Protein AF-0000000081157092 (afdb_homodimer)

Organism: Pinctada imbricata (NCBI:txid66713)

Foldseek 3Di:
DVVVVVVVVVVVVVLCVLCVLVVLQLVLLVLLVVLLVVVLVVLDDPVVLCVLQVLLVVLLVLLQVLQLLLLLLLLLLLLQPQQLPPCNLLSVLLVVLQLVLLQVLLVVLLVLCVVLVLQQDDPPPDLADDDPPVDDPVQLQVQLVCLLADPDLVCLQFKGKHKAFDFDQDQDQDCDDDPDRDRDRDRHRDIDIDMDGFHSLNNSLNVSSVNNNVLSVVPPVSVVVSVVSNVSNVVSVVSVVVSSSCNSVSLSSLSSSCSSPDDDVVSVVSSLVSLVVSLVVSLCCCQPPVLQVLLCVQVVDGVVVVVVLLVVLLVVCLSNLFNVVSLVVLLCSCCVVVVFDNVLSVPQSVSLSQARQNSLSNSLSNLLSSLCSNSPHDDDPSNSVVSSSSSSSSSRSQGRHQPSSLSVSLNVCSNVVHHSSSSSCVSNCRSVSSSSSSSSSNSSSSSSSVNSRSVCVVVDDPPPPPPPPPVVCVCVVVVPPPPPPPPPPPPPPDPPDDCPDDPPDD/DVVVVVVVVVVVVVLCVLCVLVVLQLVLLVLLVVLLVVVLVVLDDPVVLCVLQVLLVVLLVLLLVLQQLLLLLLLLLLLLVLQLPPCNLLSVLLVVLQLVLLQVLLVVLLVLCVVLVLQQDDPPPDLADDPPPPDDPVQLLVQLVDLLADPDQVCLQFKGKHKDFDFDQDQDQDPDDDPDRPRPRDRDRDIDIDMDGFHSLNNSLNVSSVNNNVLSVVPPVSVVVSVVSNVSNVVSVVSVVVSSSCSSVSLSSLSSSCSSPDDDVPSVVSSLVSLVVSLVVSLCCCQPPVLQVLLCVQVVDGPVVVVVLLVVLLVVCLSNLFLQVSLVVLLCSCCVVVVFDCVLSVPQSVSLSQARQNSLSNSLSNLLSSLCSNSNHDDDPSNSVVSSSSSSSSSRSQGRHQPSSLSVSLNVCSNVVHHSSSSSCVSNCRSVSSSSSSSSSNSSSSVSSVNSRSVCVVVDDDPPPPPPPPVVVVVVVPPPPPPVPPPPPPPPPDPPDPPPPPVPDD

Structure (mmCIF, N/CA/C/O backbone):
data_AF-0000000081157092-model_v1
#
loop_
_entity.id
_entity.type
_entity.pdbx_description
1 polymer 'Amino acid transporter'
#
loop_
_atom_site.group_PDB
_atom_site.id
_atom_site.type_symbol
_atom_site.label_atom_id
_atom_site.label_alt_id
_atom_site.label_comp_id
_atom_site.label_asym_id
_atom_site.label_entity_id
_atom_site.label_seq_id
_atom_site.pdbx_PDB_ins_code
_atom_site.Cartn_x
_atom_site.Cartn_y
_atom_site.Cartn_z
_atom_site.occupancy
_atom_site.B_iso_or_equiv
_atom_site.auth_seq_id
_atom_site.auth_comp_id
_atom_site.auth_asym_id
_atom_site.auth_atom_id
_atom_site.pdbx_PDB_model_num
ATOM 1 N N . MET A 1 1 ? -17.922 9.383 48 1 44 1 MET A N 1
ATOM 2 C CA . MET A 1 1 ? -16.484 9.344 47.75 1 44 1 MET A CA 1
ATOM 3 C C . MET A 1 1 ? -16.141 8.203 46.781 1 44 1 MET A C 1
ATOM 5 O O . MET A 1 1 ? -15.312 8.375 45.906 1 44 1 MET A O 1
ATOM 9 N N . GLU A 1 2 ? -16.766 7.137 46.906 1 50.91 2 GLU A N 1
ATOM 10 C CA . GLU A 1 2 ? -16.484 5.961 46.094 1 50.91 2 GLU A CA 1
ATOM 11 C C . GLU A 1 2 ? -17.016 6.129 44.656 1 50.91 2 GLU A C 1
ATOM 13 O O . GLU A 1 2 ? -16.359 5.738 43.719 1 50.91 2 GLU A O 1
ATOM 18 N N . ARG A 1 3 ? -18.234 6.555 44.5 1 52.19 3 ARG A N 1
ATOM 19 C CA . ARG A 1 3 ? -18.812 6.723 43.188 1 52.19 3 ARG A CA 1
ATOM 20 C C . ARG A 1 3 ? -18.062 7.785 42.375 1 52.19 3 ARG A C 1
ATOM 22 O O . ARG A 1 3 ? -17.891 7.652 41.156 1 52.19 3 ARG A O 1
ATOM 29 N N . GLU A 1 4 ? -17.75 8.82 43.062 1 48.47 4 GLU A N 1
ATOM 30 C CA . GLU A 1 4 ? -16.938 9.852 42.406 1 48.47 4 GLU A CA 1
ATOM 31 C C . GLU A 1 4 ? -15.578 9.312 42 1 48.47 4 GLU A C 1
ATOM 33 O O . GLU A 1 4 ? -15.055 9.68 40.938 1 48.47 4 GLU A O 1
ATOM 38 N N . GLU A 1 5 ? -15.055 8.445 42.781 1 50.28 5 GLU A N 1
ATOM 39 C CA . GLU A 1 5 ? -13.773 7.832 42.469 1 50.28 5 GLU A CA 1
ATOM 40 C C . GLU A 1 5 ? -13.898 6.879 41.281 1 50.28 5 GLU A C 1
ATOM 42 O O . GLU A 1 5 ? -13 6.805 40.438 1 50.28 5 GLU A O 1
ATOM 47 N N . GLU A 1 6 ? -14.914 6.125 41.25 1 52.03 6 GLU A N 1
ATOM 48 C CA . GLU A 1 6 ? -15.148 5.223 40.156 1 52.03 6 GLU A CA 1
ATOM 49 C C . GLU A 1 6 ? -15.328 5.992 38.844 1 52.03 6 GLU A C 1
ATOM 51 O O . GLU A 1 6 ? -14.836 5.57 37.781 1 52.03 6 GLU A O 1
ATOM 56 N N . ILE A 1 7 ? -16.016 7.039 38.969 1 50.41 7 ILE A N 1
ATOM 57 C CA . ILE A 1 7 ? -16.203 7.887 37.812 1 50.41 7 ILE A CA 1
ATOM 58 C C . ILE A 1 7 ? -14.875 8.516 37.406 1 50.41 7 ILE A C 1
ATOM 60 O O . ILE A 1 7 ? -14.555 8.586 36.219 1 50.41 7 ILE A O 1
ATOM 64 N N . LYS A 1 8 ? -14.188 8.945 38.375 1 51.34 8 LYS A N 1
ATOM 65 C CA . LYS A 1 8 ? -12.883 9.539 38.094 1 51.34 8 LYS A CA 1
ATOM 66 C C . LYS A 1 8 ? -11.922 8.5 37.531 1 51.34 8 LYS A C 1
ATOM 68 O O . LYS A 1 8 ? -11.164 8.797 36.594 1 51.34 8 LYS A O 1
ATOM 73 N N . THR A 1 9 ? -11.875 7.332 38.156 1 51.56 9 THR A N 1
ATOM 74 C CA . THR A 1 9 ? -11.023 6.266 37.656 1 51.56 9 THR A CA 1
ATOM 75 C C . THR A 1 9 ? -11.453 5.84 36.25 1 51.56 9 THR A C 1
ATOM 77 O O . THR A 1 9 ? -10.609 5.527 35.406 1 51.56 9 THR A O 1
ATOM 80 N N . GLY A 1 10 ? -12.648 5.797 36.031 1 51 10 GLY A N 1
ATOM 81 C CA . GLY A 1 10 ? -13.18 5.512 34.688 1 51 10 GLY A CA 1
ATOM 82 C C . GLY A 1 10 ? -12.805 6.559 33.656 1 51 10 GLY A C 1
ATOM 83 O O . GLY A 1 10 ? -12.461 6.223 32.531 1 51 10 GLY A O 1
ATOM 84 N N . LYS A 1 11 ? -12.898 7.816 34.125 1 57.03 11 LYS A N 1
ATOM 85 C CA . LYS A 1 11 ? -12.508 8.906 33.25 1 57.03 11 LYS A CA 1
ATOM 86 C C . LYS A 1 11 ? -11.008 8.898 32.969 1 57.03 11 LYS A C 1
ATOM 88 O O . LYS A 1 11 ? -10.562 9.148 31.859 1 57.03 11 LYS A O 1
ATOM 93 N N . CYS A 1 12 ? -10.273 8.695 34.062 1 53.72 12 CYS A N 1
ATOM 94 C CA . CYS A 1 12 ? -8.828 8.602 33.906 1 53.72 12 CYS A CA 1
ATOM 95 C C . CYS A 1 12 ? -8.445 7.426 33 1 53.72 12 CYS A C 1
ATOM 97 O O . CYS A 1 12 ? -7.551 7.543 32.188 1 53.72 12 CYS A O 1
ATOM 99 N N . LEU A 1 13 ? -9.07 6.285 33.219 1 55.44 13 LEU A N 1
ATOM 100 C CA . LEU A 1 13 ? -8.812 5.121 32.375 1 55.44 13 LEU A CA 1
ATOM 101 C C . LEU A 1 13 ? -9.188 5.406 30.938 1 55.44 13 LEU A C 1
ATOM 103 O O . LEU A 1 13 ? -8.492 4.977 30.016 1 55.44 13 LEU A O 1
ATOM 107 N N . LYS A 1 14 ? -10.258 6.09 30.812 1 60.16 14 LYS A N 1
ATOM 108 C CA . LYS A 1 14 ? -10.656 6.457 29.469 1 60.16 14 LYS A CA 1
ATOM 109 C C . LYS A 1 14 ? -9.656 7.426 28.828 1 60.16 14 LYS A C 1
ATOM 111 O O . LYS A 1 14 ? -9.336 7.309 27.656 1 60.16 14 LYS A O 1
ATOM 116 N N . LEU A 1 15 ? -9.211 8.352 29.734 1 61.88 15 LEU A N 1
ATOM 117 C CA . LEU A 1 15 ? -8.203 9.281 29.266 1 61.88 15 LEU A CA 1
ATOM 118 C C . LEU A 1 15 ? -6.914 8.547 28.891 1 61.88 15 LEU A C 1
ATOM 120 O O . LEU A 1 15 ? -6.266 8.891 27.906 1 61.88 15 LEU A O 1
ATOM 124 N N . ILE A 1 16 ? -6.543 7.641 29.719 1 60.44 16 ILE A N 1
ATOM 125 C CA . ILE A 1 16 ? -5.34 6.859 29.438 1 60.44 16 ILE A CA 1
ATOM 126 C C . ILE A 1 16 ? -5.535 6.047 28.156 1 60.44 16 ILE A C 1
ATOM 128 O O . ILE A 1 16 ? -4.633 5.965 27.328 1 60.44 16 ILE A O 1
ATOM 132 N N . LYS A 1 17 ? -6.605 5.469 28.062 1 62 17 LYS A N 1
ATOM 133 C CA . LYS A 1 17 ? -6.879 4.664 26.875 1 62 17 LYS A CA 1
ATOM 134 C C . LYS A 1 17 ? -6.867 5.52 25.609 1 62 17 LYS A C 1
ATOM 136 O O . LYS A 1 17 ? -6.359 5.098 24.578 1 62 17 LYS A O 1
ATOM 141 N N . ASP A 1 18 ? -7.293 6.785 25.891 1 66.38 18 ASP A N 1
ATOM 142 C CA . ASP A 1 18 ? -7.348 7.691 24.75 1 66.38 18 ASP A CA 1
ATOM 143 C C . ASP A 1 18 ? -5.965 8.25 24.422 1 66.38 18 ASP A C 1
ATOM 145 O O . ASP A 1 18 ? -5.715 8.68 23.297 1 66.38 18 ASP A O 1
ATOM 149 N N . ASN A 1 19 ? -5.094 8.133 25.516 1 76 19 ASN A N 1
ATOM 150 C CA . ASN A 1 19 ? -3.754 8.672 25.328 1 76 19 ASN A CA 1
ATOM 151 C C . ASN A 1 19 ? -2.699 7.57 25.344 1 76 19 ASN A C 1
ATOM 153 O O . ASN A 1 19 ? -1.521 7.84 25.578 1 76 19 ASN A O 1
ATOM 157 N N . LEU A 1 20 ? -3.141 6.414 25.266 1 80.94 20 LEU A N 1
ATOM 158 C CA . LEU A 1 20 ? -2.225 5.281 25.344 1 80.94 20 LEU A CA 1
ATOM 159 C C . LEU A 1 20 ? -1.139 5.391 24.281 1 80.94 20 LEU A C 1
ATOM 161 O O . LEU A 1 20 ? 0.036 5.137 24.547 1 80.94 20 LEU A O 1
ATOM 165 N N . LEU A 1 21 ? -1.562 5.828 23.188 1 82.06 21 LEU A N 1
ATOM 166 C CA . LEU A 1 21 ? -0.603 5.93 22.094 1 82.06 21 LEU A CA 1
ATOM 167 C C . LEU A 1 21 ? 0.445 6.996 22.391 1 82.06 21 LEU A C 1
ATOM 169 O O . LEU A 1 21 ? 1.63 6.809 22.109 1 82.06 21 LEU A O 1
ATOM 173 N N . VAL A 1 22 ? 0.04 8.078 22.906 1 81.69 22 VAL A N 1
ATOM 174 C CA . VAL A 1 22 ? 0.949 9.172 23.25 1 81.69 22 VAL A CA 1
ATOM 175 C C . VAL A 1 22 ? 1.926 8.711 24.328 1 81.69 22 VAL A C 1
ATOM 177 O O . VAL A 1 22 ? 3.131 8.953 24.219 1 81.69 22 VAL A O 1
ATOM 180 N N . LEU A 1 23 ? 1.376 8.039 25.297 1 85.88 23 LEU A N 1
ATOM 181 C CA . LEU A 1 23 ? 2.217 7.543 26.391 1 85.88 23 LEU A CA 1
ATOM 182 C C . LEU A 1 23 ? 3.223 6.516 25.875 1 85.88 23 LEU A C 1
ATOM 184 O O . LEU A 1 23 ? 4.398 6.555 26.234 1 85.88 23 LEU A O 1
ATOM 188 N N . LEU A 1 24 ? 2.73 5.648 25.078 1 88.31 24 LEU A N 1
ATOM 189 C CA . LEU A 1 24 ? 3.611 4.637 24.5 1 88.31 24 LEU A CA 1
ATOM 190 C C . LEU A 1 24 ? 4.707 5.281 23.656 1 88.31 24 LEU A C 1
ATOM 192 O O . LEU A 1 24 ? 5.852 4.82 23.672 1 88.31 24 LEU A O 1
ATOM 196 N N . THR A 1 25 ? 4.344 6.285 22.984 1 86.25 25 THR A N 1
ATOM 197 C CA . THR A 1 25 ? 5.328 6.973 22.156 1 86.25 25 THR A CA 1
ATOM 198 C C . THR A 1 25 ? 6.352 7.703 23.031 1 86.25 25 THR A C 1
ATOM 200 O O . THR A 1 25 ? 7.543 7.715 22.719 1 86.25 25 THR A O 1
ATOM 203 N N . MET A 1 26 ? 5.914 8.297 24.078 1 88.06 26 MET A N 1
ATOM 204 C CA . MET A 1 26 ? 6.832 8.977 25 1 88.06 26 MET A CA 1
ATOM 205 C C . MET A 1 26 ? 7.816 7.984 25.609 1 88.06 26 MET A C 1
ATOM 207 O O . MET A 1 26 ? 9.016 8.258 25.688 1 88.06 26 MET A O 1
ATOM 211 N N . VAL A 1 27 ? 7.238 6.902 25.969 1 91 27 VAL A N 1
ATOM 212 C CA . VAL A 1 27 ? 8.094 5.844 26.5 1 91 27 VAL A CA 1
ATOM 213 C C . VAL A 1 27 ? 9.047 5.359 25.406 1 91 27 VAL A C 1
ATOM 215 O O . VAL A 1 27 ? 10.211 5.066 25.672 1 91 27 VAL A O 1
ATOM 218 N N . GLY A 1 28 ? 8.5 5.254 24.266 1 91.56 28 GLY A N 1
ATOM 219 C CA . GLY A 1 28 ? 9.328 4.871 23.141 1 91.56 28 GLY A CA 1
ATOM 220 C C . GLY A 1 28 ? 10.492 5.816 22.906 1 91.56 28 GLY A C 1
ATOM 221 O O . GLY A 1 28 ? 11.617 5.375 22.641 1 91.56 28 GLY A O 1
ATOM 222 N N . VAL A 1 29 ? 10.289 7.086 23.094 1 90.12 29 VAL A N 1
ATOM 223 C CA . VAL A 1 29 ? 11.344 8.086 22.953 1 90.12 29 VAL A CA 1
ATOM 224 C C . VAL A 1 29 ? 12.414 7.871 24.016 1 90.12 29 VAL A C 1
ATOM 226 O O . VAL A 1 29 ? 13.609 7.848 23.719 1 90.12 29 VAL A O 1
ATOM 229 N N . GLY A 1 30 ? 11.953 7.727 25.203 1 93.06 30 GLY A N 1
ATOM 230 C CA . GLY A 1 30 ? 12.891 7.461 26.281 1 93.06 30 GLY A CA 1
ATOM 231 C C . GLY A 1 30 ? 13.727 6.211 26.047 1 93.06 30 GLY A C 1
ATOM 232 O O . GLY A 1 30 ? 14.945 6.23 26.219 1 93.06 30 GLY A O 1
ATOM 233 N N . LEU A 1 31 ? 13.078 5.148 25.609 1 94.56 31 LEU A N 1
ATOM 234 C CA . LEU A 1 31 ? 13.766 3.891 25.328 1 94.56 31 LEU A CA 1
ATOM 235 C C . LEU A 1 31 ? 14.727 4.047 24.156 1 94.56 31 LEU A C 1
ATOM 237 O O . LEU A 1 31 ? 15.789 3.424 24.141 1 94.56 31 LEU A O 1
ATOM 241 N N . GLY A 1 32 ? 14.266 4.754 23.203 1 93.56 32 GLY A N 1
ATOM 242 C CA . GLY A 1 32 ? 15.148 5.035 22.078 1 93.56 32 GLY A CA 1
ATOM 243 C C . GLY A 1 32 ? 16.438 5.73 22.484 1 93.56 32 GLY A C 1
ATOM 244 O O . GLY A 1 32 ? 17.516 5.359 22.047 1 93.56 32 GLY A O 1
ATOM 245 N N . PHE A 1 33 ? 16.344 6.688 23.375 1 92.19 33 PHE A N 1
ATOM 246 C CA . PHE A 1 33 ? 17.516 7.379 23.906 1 92.19 33 PHE A CA 1
ATOM 247 C C . PHE A 1 33 ? 18.391 6.422 24.688 1 92.19 33 PHE A C 1
ATOM 249 O O . PHE A 1 33 ? 19.609 6.395 24.5 1 92.19 33 PHE A O 1
ATOM 256 N N . ALA A 1 34 ? 17.766 5.641 25.484 1 94.25 34 ALA A N 1
ATOM 257 C CA . ALA A 1 34 ? 18.516 4.699 26.312 1 94.25 34 ALA A CA 1
ATOM 258 C C . ALA A 1 34 ? 19.266 3.684 25.453 1 94.25 34 ALA A C 1
ATOM 260 O O . ALA A 1 34 ? 20.453 3.436 25.672 1 94.25 34 ALA A O 1
ATOM 261 N N . LEU A 1 35 ? 18.594 3.176 24.531 1 92.94 35 LEU A N 1
ATOM 262 C CA . LEU A 1 35 ? 19.203 2.193 23.625 1 92.94 35 LEU A CA 1
ATOM 263 C C . LEU A 1 35 ? 20.297 2.834 22.781 1 92.94 35 LEU A C 1
ATOM 265 O O . LEU A 1 35 ? 21.328 2.227 22.547 1 92.94 35 LEU A O 1
ATOM 269 N N . GLY A 1 36 ? 20 3.975 22.266 1 92.12 36 GLY A N 1
ATOM 270 C CA . GLY A 1 36 ? 20.984 4.684 21.453 1 92.12 36 GLY A CA 1
ATOM 271 C C . GLY A 1 36 ? 22.266 4.98 22.203 1 92.12 36 GLY A C 1
ATOM 272 O O . GLY A 1 36 ? 23.359 4.719 21.703 1 92.12 36 GLY A O 1
ATOM 273 N N . PHE A 1 37 ? 22.172 5.426 23.406 1 91.62 37 PHE A N 1
ATOM 274 C CA . PHE A 1 37 ? 23.328 5.73 24.234 1 91.62 37 PHE A CA 1
ATOM 275 C C . PHE A 1 37 ? 24.078 4.453 24.609 1 91.62 37 PHE A C 1
ATOM 277 O O . PHE A 1 37 ? 25.312 4.441 24.672 1 91.62 37 PHE A O 1
ATOM 284 N N . GLY A 1 38 ? 23.281 3.416 24.844 1 91.12 38 GLY A N 1
ATOM 285 C CA . GLY A 1 38 ? 23.891 2.133 25.172 1 91.12 38 GLY A CA 1
ATOM 286 C C . GLY A 1 38 ? 24.719 1.564 24.031 1 91.12 38 GLY A C 1
ATOM 287 O O . GLY A 1 38 ? 25.844 1.116 24.234 1 91.12 38 GLY A O 1
ATOM 288 N N . VAL A 1 39 ? 24.203 1.635 22.938 1 90.69 39 VAL A N 1
ATOM 289 C CA . VAL A 1 39 ? 24.875 1.074 21.766 1 90.69 39 VAL A CA 1
ATOM 290 C C . VAL A 1 39 ? 26.047 1.964 21.359 1 90.69 39 VAL A C 1
ATOM 292 O O . VAL A 1 39 ? 27.094 1.469 20.922 1 90.69 39 VAL A O 1
ATOM 295 N N . ARG A 1 40 ? 25.828 3.238 21.453 1 88.19 40 ARG A N 1
ATOM 296 C CA . ARG A 1 40 ? 26.891 4.188 21.141 1 88.19 40 ARG A CA 1
ATOM 297 C C . ARG A 1 40 ? 28.141 3.914 21.953 1 88.19 40 ARG A C 1
ATOM 299 O O . ARG A 1 40 ? 29.25 4.008 21.453 1 88.19 40 ARG A O 1
ATOM 306 N N . SER A 1 41 ? 27.953 3.514 23.141 1 88.69 41 SER A N 1
ATOM 307 C CA . SER A 1 41 ? 29.078 3.258 24.047 1 88.69 41 SER A CA 1
ATOM 308 C C . SER A 1 41 ? 29.844 2.012 23.625 1 88.69 41 SER A C 1
ATOM 310 O O . SER A 1 41 ? 31.016 1.859 23.969 1 88.69 41 SER A O 1
ATOM 312 N N . LEU A 1 42 ? 29.266 1.178 22.781 1 88.5 42 LEU A N 1
ATOM 313 C CA . LEU A 1 42 ? 29.875 -0.089 22.391 1 88.5 42 LEU A CA 1
ATOM 314 C C . LEU A 1 42 ? 30.547 0.024 21.031 1 88.5 42 LEU A C 1
ATOM 316 O O . LEU A 1 42 ? 31.094 -0.956 20.516 1 88.5 42 LEU A O 1
ATOM 320 N N . ASP A 1 43 ? 30.641 1.149 20.438 1 83.69 43 ASP A N 1
ATOM 321 C CA . ASP A 1 43 ? 31.219 1.383 19.125 1 83.69 43 ASP A CA 1
ATOM 322 C C . ASP A 1 43 ? 30.703 0.366 18.109 1 83.69 43 ASP A C 1
ATOM 324 O O . ASP A 1 43 ? 31.469 -0.45 17.594 1 83.69 43 ASP A O 1
ATOM 328 N N . PRO A 1 44 ? 29.484 0.459 17.812 1 81.94 44 PRO A N 1
ATOM 329 C CA . PRO A 1 44 ? 28.844 -0.561 16.984 1 81.94 44 PRO A CA 1
ATOM 330 C C . PRO A 1 44 ? 29.312 -0.517 15.531 1 81.94 44 PRO A C 1
ATOM 332 O O . PRO A 1 44 ? 29.781 0.526 15.062 1 81.94 44 PRO A O 1
ATOM 335 N N . SER A 1 45 ? 29.266 -1.687 14.93 1 85.5 45 SER A N 1
ATOM 336 C CA . SER A 1 45 ? 29.562 -1.787 13.5 1 85.5 45 SER A CA 1
ATOM 337 C C . SER A 1 45 ? 28.469 -1.135 12.664 1 85.5 45 SER A C 1
ATOM 339 O O . SER A 1 45 ? 27.359 -0.884 13.156 1 85.5 45 SER A O 1
ATOM 341 N N . LYS A 1 46 ? 28.828 -0.81 11.469 1 81.62 46 LYS A N 1
ATOM 342 C CA . LYS A 1 46 ? 27.875 -0.194 10.547 1 81.62 46 LYS A CA 1
ATOM 343 C C . LYS A 1 46 ? 26.672 -1.1 10.312 1 81.62 46 LYS A C 1
ATOM 345 O O . LYS A 1 46 ? 25.547 -0.62 10.172 1 81.62 46 LYS A O 1
ATOM 350 N N . ASP A 1 47 ? 26.922 -2.373 10.359 1 83.44 47 ASP A N 1
ATOM 351 C CA . ASP A 1 47 ? 25.828 -3.318 10.156 1 83.44 47 ASP A CA 1
ATOM 352 C C . ASP A 1 47 ? 24.891 -3.34 11.352 1 83.44 47 ASP A C 1
ATOM 354 O O . ASP A 1 47 ? 23.672 -3.449 11.188 1 83.44 47 ASP A O 1
ATOM 358 N N . ALA A 1 48 ? 25.469 -3.227 12.492 1 85.5 48 ALA A N 1
ATOM 359 C CA . ALA A 1 48 ? 24.656 -3.205 13.703 1 85.5 48 ALA A CA 1
ATOM 360 C C . ALA A 1 48 ? 23.75 -1.971 13.734 1 85.5 48 ALA A C 1
ATOM 362 O O . ALA A 1 48 ? 22.594 -2.053 14.148 1 85.5 48 ALA A O 1
ATOM 363 N N . ILE A 1 49 ? 24.297 -0.928 13.289 1 86.44 49 ILE A N 1
ATOM 364 C CA . ILE A 1 49 ? 23.547 0.313 13.25 1 86.44 49 ILE A CA 1
ATOM 365 C C . ILE A 1 49 ? 22.406 0.192 12.234 1 86.44 49 ILE A C 1
ATOM 367 O O . ILE A 1 49 ? 21.297 0.681 12.469 1 86.44 49 ILE A O 1
ATOM 371 N N . MET A 1 50 ? 22.688 -0.501 11.195 1 84.06 50 MET A N 1
ATOM 372 C CA . MET A 1 50 ? 21.672 -0.705 10.18 1 84.06 50 MET A CA 1
ATOM 373 C C . MET A 1 50 ? 20.5 -1.513 10.734 1 84.06 50 MET A C 1
ATOM 375 O O . MET A 1 50 ? 19.344 -1.161 10.516 1 84.06 50 MET A O 1
ATOM 379 N N . TRP A 1 51 ? 20.828 -2.502 11.469 1 86.62 51 TRP A N 1
ATOM 380 C CA . TRP A 1 51 ? 19.781 -3.354 12.023 1 86.62 51 TRP A CA 1
ATOM 381 C C . TRP A 1 51 ? 19.031 -2.641 13.141 1 86.62 51 TRP A C 1
ATOM 383 O O . TRP A 1 51 ? 17.828 -2.869 13.344 1 86.62 51 TRP A O 1
ATOM 393 N N . LEU A 1 52 ? 19.766 -1.82 13.805 1 88.88 52 LEU A N 1
ATOM 394 C CA . LEU A 1 52 ? 19.125 -1.007 14.828 1 88.88 52 LEU A CA 1
ATOM 395 C C . LEU A 1 52 ? 18.094 -0.067 14.211 1 88.88 52 LEU A C 1
ATOM 397 O O . LEU A 1 52 ? 17.047 0.205 14.82 1 88.88 52 LEU A O 1
ATOM 401 N N . GLY A 1 53 ? 18.328 0.335 12.984 1 90.62 53 GLY A N 1
ATOM 402 C CA . GLY A 1 53 ? 17.5 1.321 12.32 1 90.62 53 GLY A CA 1
ATOM 403 C C . GLY A 1 53 ? 16.469 0.703 11.398 1 90.62 53 GLY A C 1
ATOM 404 O O . GLY A 1 53 ? 15.625 1.41 10.828 1 90.62 53 GLY A O 1
ATOM 405 N N . ILE A 1 54 ? 16.422 -0.607 11.32 1 90.25 54 ILE A N 1
ATOM 406 C CA . ILE A 1 54 ? 15.602 -1.256 10.297 1 90.25 54 ILE A CA 1
ATOM 407 C C . ILE A 1 54 ? 14.125 -1.067 10.625 1 90.25 54 ILE A C 1
ATOM 409 O O . ILE A 1 54 ? 13.312 -0.803 9.734 1 90.25 54 ILE A O 1
ATOM 413 N N . CYS A 1 55 ? 13.766 -1.173 11.859 1 92 55 CYS A N 1
ATOM 414 C CA . CYS A 1 55 ? 12.375 -0.994 12.242 1 92 55 CYS A CA 1
ATOM 415 C C . CYS A 1 55 ? 11.906 0.429 11.953 1 92 55 CYS A C 1
ATOM 417 O O . CYS A 1 55 ? 10.766 0.643 11.539 1 92 55 CYS A O 1
ATOM 419 N N . GLY A 1 56 ? 12.805 1.363 12.242 1 90.69 56 GLY A N 1
ATOM 420 C CA . GLY A 1 56 ? 12.492 2.748 11.922 1 90.69 56 GLY A CA 1
ATOM 421 C C . GLY A 1 56 ? 12.336 3.004 10.438 1 90.69 56 GLY A C 1
ATOM 422 O O . GLY A 1 56 ? 11.438 3.729 10.016 1 90.69 56 GLY A O 1
ATOM 423 N N . GLU A 1 57 ? 13.211 2.379 9.711 1 89.19 57 GLU A N 1
ATOM 424 C CA . GLU A 1 57 ? 13.133 2.494 8.258 1 89.19 57 GLU A CA 1
ATOM 425 C C . GLU A 1 57 ? 11.82 1.937 7.727 1 89.19 57 GLU A C 1
ATOM 427 O O . GLU A 1 57 ? 11.18 2.545 6.859 1 89.19 57 GLU A O 1
ATOM 432 N N . LEU A 1 58 ? 11.5 0.826 8.234 1 91 58 LEU A N 1
ATOM 433 C CA . LEU A 1 58 ? 10.25 0.208 7.809 1 91 58 LEU A CA 1
ATOM 434 C C . LEU A 1 58 ? 9.055 1.068 8.203 1 91 58 LEU A C 1
ATOM 436 O O . LEU A 1 58 ? 8.094 1.197 7.438 1 91 58 LEU A O 1
ATOM 440 N N . TYR A 1 59 ? 9.133 1.565 9.352 1 90.31 59 TYR A N 1
ATOM 441 C CA . TYR A 1 59 ? 8.086 2.461 9.836 1 90.31 59 TYR A CA 1
ATOM 442 C C . TYR A 1 59 ? 7.91 3.646 8.891 1 90.31 59 TYR A C 1
ATOM 444 O O . TYR A 1 59 ? 6.789 3.959 8.484 1 90.31 59 TYR A O 1
ATOM 452 N N . LEU A 1 60 ? 8.953 4.27 8.5 1 87.44 60 LEU A N 1
ATOM 453 C CA . LEU A 1 60 ? 8.898 5.418 7.598 1 87.44 60 LEU A CA 1
ATOM 454 C C . LEU A 1 60 ? 8.375 5.012 6.227 1 87.44 60 LEU A C 1
ATOM 456 O O . LEU A 1 60 ? 7.602 5.746 5.609 1 87.44 60 LEU A O 1
ATOM 460 N N . ARG A 1 61 ? 8.742 3.904 5.781 1 88.19 61 ARG A N 1
ATOM 461 C CA . ARG A 1 61 ? 8.281 3.4 4.492 1 88.19 61 ARG A CA 1
ATOM 462 C C . ARG A 1 61 ? 6.773 3.186 4.492 1 88.19 61 ARG A C 1
ATOM 464 O O . ARG A 1 61 ? 6.094 3.5 3.514 1 88.19 61 ARG A O 1
ATOM 471 N N . MET A 1 62 ? 6.363 2.633 5.555 1 90.44 62 MET A N 1
ATOM 472 C CA . MET A 1 62 ? 4.926 2.395 5.68 1 90.44 62 MET A CA 1
ATOM 473 C C . MET A 1 62 ? 4.152 3.707 5.621 1 90.44 62 MET A C 1
ATOM 475 O O . MET A 1 62 ? 3.105 3.787 4.977 1 90.44 62 MET A O 1
ATOM 479 N N . LEU A 1 63 ? 4.676 4.672 6.219 1 85.25 63 LEU A N 1
ATOM 480 C CA . LEU A 1 63 ? 4.008 5.969 6.207 1 85.25 63 LEU A CA 1
ATOM 481 C C . LEU A 1 63 ? 4.055 6.594 4.812 1 85.25 63 LEU A C 1
ATOM 483 O O . LEU A 1 63 ? 3.053 7.121 4.328 1 85.25 63 LEU A O 1
ATOM 487 N N . LYS A 1 64 ? 5.199 6.488 4.184 1 85.81 64 LYS A N 1
ATOM 488 C CA . LYS A 1 64 ? 5.398 7.078 2.863 1 85.81 64 LYS A CA 1
ATOM 489 C C . LYS A 1 64 ? 4.48 6.438 1.827 1 85.81 64 LYS A C 1
ATOM 491 O O . LYS A 1 64 ? 4.004 7.109 0.911 1 85.81 64 LYS A O 1
ATOM 496 N N . MET A 1 65 ? 4.273 5.18 2.047 1 89 65 MET A N 1
ATOM 497 C CA . MET A 1 65 ? 3.473 4.457 1.063 1 89 65 MET A CA 1
ATOM 498 C C . MET A 1 65 ? 2.047 4.996 1.021 1 89 65 MET A C 1
ATOM 500 O O . MET A 1 65 ? 1.355 4.859 0.01 1 89 65 MET A O 1
ATOM 504 N N . MET A 1 66 ? 1.635 5.645 2.064 1 86.75 66 MET A N 1
ATOM 505 C CA . MET A 1 66 ? 0.25 6.098 2.16 1 86.75 66 MET A CA 1
ATOM 506 C C . MET A 1 66 ? 0.112 7.531 1.653 1 86.75 66 MET A C 1
ATOM 508 O O . MET A 1 66 ? -1.002 8.023 1.478 1 86.75 66 MET A O 1
ATOM 512 N N . ILE A 1 67 ? 1.155 8.188 1.3 1 81.38 67 ILE A N 1
ATOM 513 C CA . ILE A 1 67 ? 1.155 9.602 0.963 1 81.38 67 ILE A CA 1
ATOM 514 C C . ILE A 1 67 ? 0.293 9.844 -0.274 1 81.38 67 ILE A C 1
ATOM 516 O O . ILE A 1 67 ? -0.653 10.633 -0.237 1 81.38 67 ILE A O 1
ATOM 520 N N . VAL A 1 68 ? 0.569 9.109 -1.328 1 87.56 68 VAL A N 1
ATOM 521 C CA . VAL A 1 68 ? -0.029 9.367 -2.635 1 87.56 68 VAL A CA 1
ATOM 522 C C . VAL A 1 68 ? -1.526 9.07 -2.584 1 87.56 68 VAL A C 1
ATOM 524 O O . VAL A 1 68 ? -2.346 9.938 -2.906 1 87.56 68 VAL A O 1
ATOM 527 N N . PRO A 1 69 ? -1.913 7.91 -2.094 1 90.62 69 PRO A N 1
ATOM 528 C CA . PRO A 1 69 ? -3.355 7.652 -2.068 1 90.62 69 PRO A CA 1
ATOM 529 C C . PRO A 1 69 ? -4.102 8.562 -1.1 1 90.62 69 PRO A C 1
ATOM 531 O O . PRO A 1 69 ? -5.242 8.953 -1.366 1 90.62 69 PRO A O 1
ATOM 534 N N . LEU A 1 70 ? -3.5 8.938 -0.063 1 86.06 70 LEU A N 1
ATOM 535 C CA . LEU A 1 70 ? -4.148 9.789 0.929 1 86.06 70 LEU A CA 1
ATOM 536 C C . LEU A 1 70 ? -4.391 11.188 0.372 1 86.06 70 LEU A C 1
ATOM 538 O O . LEU A 1 70 ? -5.496 11.719 0.477 1 86.06 70 LEU A O 1
ATOM 542 N N . ILE A 1 71 ? -3.377 11.766 -0.172 1 85.19 71 ILE A N 1
ATOM 543 C CA . ILE A 1 71 ? -3.479 13.117 -0.706 1 85.19 71 ILE A CA 1
ATOM 544 C C . ILE A 1 71 ? -4.543 13.164 -1.8 1 85.19 71 ILE A C 1
ATOM 546 O O . ILE A 1 71 ? -5.422 14.031 -1.786 1 85.19 71 ILE A O 1
ATOM 550 N N . ILE A 1 72 ? -4.52 12.203 -2.721 1 90.81 72 ILE A N 1
ATOM 551 C CA . ILE A 1 72 ? -5.445 12.195 -3.85 1 90.81 72 ILE A CA 1
ATOM 552 C C . ILE A 1 72 ? -6.875 12.031 -3.344 1 90.81 72 ILE A C 1
ATOM 554 O O . ILE A 1 72 ? -7.746 12.852 -3.645 1 90.81 72 ILE A O 1
ATOM 558 N N . ALA A 1 73 ? -7.086 11.078 -2.545 1 91.38 73 ALA A N 1
ATOM 559 C CA . ALA A 1 73 ? -8.438 10.766 -2.092 1 91.38 73 ALA A CA 1
ATOM 560 C C . ALA A 1 73 ? -8.969 11.859 -1.166 1 91.38 73 ALA A C 1
ATOM 562 O O . ALA A 1 73 ? -10.117 12.297 -1.31 1 91.38 73 ALA A O 1
ATOM 563 N N . SER A 1 74 ? -8.211 12.336 -0.282 1 86.25 74 SER A N 1
ATOM 564 C CA . SER A 1 74 ? -8.664 13.297 0.715 1 86.25 74 SER A CA 1
ATOM 565 C C . SER A 1 74 ? -8.906 14.672 0.093 1 86.25 74 SER A C 1
ATOM 567 O O . SER A 1 74 ? -9.883 15.344 0.417 1 86.25 74 SER A O 1
ATOM 569 N N . VAL A 1 75 ? -7.969 15.094 -0.744 1 85.56 75 VAL A N 1
ATOM 570 C CA . VAL A 1 75 ? -8.102 16.406 -1.356 1 85.56 75 VAL A CA 1
ATOM 571 C C . VAL A 1 75 ? -9.297 16.422 -2.307 1 85.56 75 VAL A C 1
ATOM 573 O O . VAL A 1 75 ? -10.07 17.375 -2.324 1 85.56 75 VAL A O 1
ATOM 576 N N . ILE A 1 76 ? -9.461 15.352 -3.074 1 90 76 ILE A N 1
ATOM 577 C CA . ILE A 1 76 ? -10.602 15.273 -3.977 1 90 76 ILE A CA 1
ATOM 578 C C . ILE A 1 76 ? -11.898 15.312 -3.174 1 90 76 ILE A C 1
ATOM 580 O O . ILE A 1 76 ? -12.797 16.109 -3.473 1 90 76 ILE A O 1
ATOM 584 N N . THR A 1 77 ? -12 14.484 -2.135 1 87.56 77 THR A N 1
ATOM 585 C CA . THR A 1 77 ? -13.219 14.414 -1.335 1 87.56 77 THR A CA 1
ATOM 586 C C . THR A 1 77 ? -13.461 15.734 -0.609 1 87.56 77 THR A C 1
ATOM 588 O O . THR A 1 77 ? -14.594 16.219 -0.555 1 87.56 77 THR A O 1
ATOM 591 N N . GLY A 1 78 ? -12.43 16.297 -0.011 1 81.81 78 GLY A N 1
ATOM 592 C CA . GLY A 1 78 ? -12.562 17.547 0.704 1 81.81 78 GLY A CA 1
ATOM 593 C C . GLY A 1 78 ? -13.047 18.688 -0.176 1 81.81 78 GLY A C 1
ATOM 594 O O . GLY A 1 78 ? -13.93 19.453 0.217 1 81.81 78 GLY A O 1
ATOM 595 N N . THR A 1 79 ? -12.539 18.781 -1.351 1 82.81 79 THR A N 1
ATOM 596 C CA . THR A 1 79 ? -12.883 19.891 -2.238 1 82.81 79 THR A CA 1
ATOM 597 C C . THR A 1 79 ? -14.211 19.609 -2.947 1 82.81 79 THR A C 1
ATOM 599 O O . THR A 1 79 ? -14.945 20.547 -3.281 1 82.81 79 THR A O 1
ATOM 602 N N . ALA A 1 80 ? -14.523 18.344 -3.17 1 84.38 80 ALA A N 1
ATOM 603 C CA . ALA A 1 80 ? -15.781 17.984 -3.82 1 84.38 80 ALA A CA 1
ATOM 604 C C . ALA A 1 80 ? -16.969 18.203 -2.883 1 84.38 80 ALA A C 1
ATOM 606 O O . ALA A 1 80 ? -18.094 18.406 -3.336 1 84.38 80 ALA A O 1
ATOM 607 N N . SER A 1 81 ? -16.844 18.062 -1.647 1 77.31 81 SER A N 1
ATOM 608 C CA . SER A 1 81 ? -17.906 18.203 -0.664 1 77.31 81 SER A CA 1
ATOM 609 C C . SER A 1 81 ? -18.375 19.656 -0.568 1 77.31 81 SER A C 1
ATOM 611 O O . SER A 1 81 ? -19.406 19.938 0.045 1 77.31 81 SER A O 1
ATOM 613 N N . MET A 1 82 ? -17.797 20.484 -1.159 1 68.69 82 MET A N 1
ATOM 614 C CA . MET A 1 82 ? -18.156 21.906 -1.126 1 68.69 82 MET A CA 1
ATOM 615 C C . MET A 1 82 ? -19.312 22.203 -2.072 1 68.69 82 MET A C 1
ATOM 617 O O . MET A 1 82 ? -19.156 22.141 -3.293 1 68.69 82 MET A O 1
ATOM 621 N N . ASP A 1 83 ? -20.531 21.594 -1.834 1 60.81 83 ASP A N 1
ATOM 622 C CA . ASP A 1 83 ? -21.672 21.828 -2.707 1 60.81 83 ASP A CA 1
ATOM 623 C C . ASP A 1 83 ? -21.984 23.312 -2.836 1 60.81 83 ASP A C 1
ATOM 625 O O . ASP A 1 83 ? -22.531 23.922 -1.915 1 60.81 83 ASP A O 1
ATOM 629 N N . PRO A 1 84 ? -21.531 24 -3.799 1 57.34 84 PRO A N 1
ATOM 630 C CA . PRO A 1 84 ? -21.812 25.422 -3.951 1 57.34 84 PRO A CA 1
ATOM 631 C C . PRO A 1 84 ? -23.312 25.719 -4.031 1 57.34 84 PRO A C 1
ATOM 633 O O . PRO A 1 84 ? -23.75 26.844 -3.732 1 57.34 84 PRO A O 1
ATOM 636 N N . LYS A 1 85 ? -24.203 24.812 -4.398 1 55.88 85 LYS A N 1
ATOM 637 C CA . LYS A 1 85 ? -25.578 25.188 -4.688 1 55.88 85 LYS A CA 1
ATOM 638 C C . LYS A 1 85 ? -26.375 25.344 -3.4 1 55.88 85 LYS A C 1
ATOM 640 O O . LYS A 1 85 ? -27.188 26.281 -3.271 1 55.88 85 LYS A O 1
ATOM 645 N N . SER A 1 86 ? -26.453 24.328 -2.525 1 54.38 86 SER A N 1
ATOM 646 C CA . SER A 1 86 ? -27.391 24.484 -1.417 1 54.38 86 SER A CA 1
ATOM 647 C C . SER A 1 86 ? -26.875 25.484 -0.387 1 54.38 86 SER A C 1
ATOM 649 O O . SER A 1 86 ? -27.625 26.328 0.096 1 54.38 86 SER A O 1
ATOM 651 N N . ASN A 1 87 ? -25.609 25.453 -0.028 1 62.06 87 ASN A N 1
ATOM 652 C CA . ASN A 1 87 ? -24.953 26.281 0.985 1 62.06 87 ASN A CA 1
ATOM 653 C C . ASN A 1 87 ? -23.719 26.984 0.427 1 62.06 87 ASN A C 1
ATOM 655 O O . ASN A 1 87 ? -22.734 27.156 1.136 1 62.06 87 ASN A O 1
ATOM 659 N N . GLY A 1 88 ? -24.062 27.438 -0.767 1 72.88 88 GLY A N 1
ATOM 660 C CA . GLY A 1 88 ? -22.922 27.828 -1.577 1 72.88 88 GLY A CA 1
ATOM 661 C C . GLY A 1 88 ? -22.109 28.953 -0.964 1 72.88 88 GLY A C 1
ATOM 662 O O . GLY A 1 88 ? -20.875 28.859 -0.878 1 72.88 88 GLY A O 1
ATOM 663 N N . ARG A 1 89 ? -22.922 29.969 -0.366 1 81 89 ARG A N 1
ATOM 664 C CA . ARG A 1 89 ? -22.188 31.094 0.179 1 81 89 ARG A CA 1
ATOM 665 C C . ARG A 1 89 ? -21.469 30.719 1.471 1 81 89 ARG A C 1
ATOM 667 O O . ARG A 1 89 ? -20.328 31.109 1.694 1 81 89 ARG A O 1
ATOM 674 N N . ILE A 1 90 ? -22.188 29.938 2.283 1 84.25 90 ILE A N 1
ATOM 675 C CA . ILE A 1 90 ? -21.625 29.484 3.553 1 84.25 90 ILE A CA 1
ATOM 676 C C . ILE A 1 90 ? -20.391 28.641 3.293 1 84.25 90 ILE A C 1
ATOM 678 O O . ILE A 1 90 ? -19.359 28.812 3.941 1 84.25 90 ILE A O 1
ATOM 682 N N . SER A 1 91 ? -20.547 27.797 2.314 1 82.94 91 SER A N 1
ATOM 683 C CA . SER A 1 91 ? -19.438 26.922 1.99 1 82.94 91 SER A CA 1
ATOM 684 C C . SER A 1 91 ? -18.25 27.703 1.454 1 82.94 91 SER A C 1
ATOM 686 O O . SER A 1 91 ? -17.094 27.422 1.812 1 82.94 91 SER A O 1
ATOM 688 N N . VAL A 1 92 ? -18.5 28.672 0.678 1 84 92 VAL A N 1
ATOM 689 C CA . VAL A 1 92 ? -17.438 29.453 0.051 1 84 92 VAL A CA 1
ATOM 690 C C . VAL A 1 92 ? -16.703 30.281 1.109 1 84 92 VAL A C 1
ATOM 692 O O . VAL A 1 92 ? -15.469 30.359 1.098 1 84 92 VAL A O 1
ATOM 695 N N . VAL A 1 93 ? -17.438 30.891 1.972 1 89.38 93 VAL A N 1
ATOM 696 C CA . VAL A 1 93 ? -16.828 31.703 3.021 1 89.38 93 VAL A CA 1
ATOM 697 C C . VAL A 1 93 ? -16 30.828 3.949 1 89.38 93 VAL A C 1
ATOM 699 O O . VAL A 1 93 ? -14.867 31.172 4.293 1 89.38 93 VAL A O 1
ATOM 702 N N . CYS A 1 94 ? -16.562 29.703 4.301 1 88.69 94 CYS A N 1
ATOM 703 C CA . CYS A 1 94 ? -15.867 28.781 5.195 1 88.69 94 CYS A CA 1
ATOM 704 C C . CYS A 1 94 ? -14.578 28.266 4.559 1 88.69 94 CYS A C 1
ATOM 706 O O . CYS A 1 94 ? -13.516 28.297 5.18 1 88.69 94 CYS A O 1
ATOM 708 N N . PHE A 1 95 ? -14.68 27.922 3.381 1 85.88 95 PHE A N 1
ATOM 709 C CA . PHE A 1 95 ? -13.531 27.359 2.691 1 85.88 95 PHE A CA 1
ATOM 710 C C . PHE A 1 95 ? -12.438 28.406 2.49 1 85.88 95 PHE A C 1
ATOM 712 O O . PHE A 1 95 ? -11.25 28.109 2.641 1 85.88 95 PHE A O 1
ATOM 719 N N . THR A 1 96 ? -12.867 29.531 2.082 1 89.56 96 THR A N 1
ATOM 720 C CA . THR A 1 96 ? -11.906 30.625 1.907 1 89.56 96 THR A CA 1
ATOM 721 C C . THR A 1 96 ? -11.18 30.906 3.217 1 89.56 96 THR A C 1
ATOM 723 O O . THR A 1 96 ? -9.961 31.109 3.229 1 89.56 96 THR A O 1
ATOM 726 N N . TYR A 1 97 ? -11.898 30.938 4.27 1 92.06 97 TYR A N 1
ATOM 727 C CA . TYR A 1 97 ? -11.312 31.156 5.586 1 92.06 97 TYR A CA 1
ATOM 728 C C . TYR A 1 97 ? -10.305 30.062 5.922 1 92.06 97 TYR A C 1
ATOM 730 O O . TYR A 1 97 ? -9.219 30.344 6.43 1 92.06 97 TYR A O 1
ATOM 738 N N . ILE A 1 98 ? -10.68 28.844 5.637 1 91.31 98 ILE A N 1
ATOM 739 C CA . ILE A 1 98 ? -9.828 27.703 5.953 1 91.31 98 ILE A CA 1
ATOM 740 C C . ILE A 1 98 ? -8.523 27.797 5.168 1 91.31 98 ILE A C 1
ATOM 742 O O . ILE A 1 98 ? -7.441 27.641 5.734 1 91.31 98 ILE A O 1
ATOM 746 N N . ILE A 1 99 ? -8.57 28.109 3.947 1 89.75 99 ILE A N 1
ATOM 747 C CA . ILE A 1 99 ? -7.383 28.172 3.102 1 89.75 99 ILE A CA 1
ATOM 748 C C . ILE A 1 99 ? -6.473 29.297 3.586 1 89.75 99 ILE A C 1
ATOM 750 O O . ILE A 1 99 ? -5.258 29.109 3.691 1 89.75 99 ILE A O 1
ATOM 754 N N . ILE A 1 100 ? -7.035 30.406 3.922 1 92.25 100 ILE A N 1
ATOM 755 C CA . ILE A 1 100 ? -6.27 31.562 4.359 1 92.25 100 ILE A CA 1
ATOM 756 C C . ILE A 1 100 ? -5.59 31.25 5.691 1 92.25 100 ILE A C 1
ATOM 758 O O . ILE A 1 100 ? -4.414 31.578 5.887 1 92.25 100 ILE A O 1
ATOM 762 N N . THR A 1 101 ? -6.309 30.641 6.523 1 93 101 THR A N 1
ATOM 763 C CA . THR A 1 101 ? -5.773 30.375 7.859 1 93 101 THR A CA 1
ATOM 764 C C . THR A 1 101 ? -4.777 29.219 7.828 1 93 101 THR A C 1
ATOM 766 O O . THR A 1 101 ? -3.982 29.062 8.758 1 93 101 THR A O 1
ATOM 769 N N . ASN A 1 102 ? -4.879 28.391 6.859 1 93.06 102 ASN A N 1
ATOM 770 C CA . ASN A 1 102 ? -3.832 27.391 6.672 1 93.06 102 ASN A CA 1
ATOM 771 C C . ASN A 1 102 ? -2.584 27.984 6.039 1 93.06 102 ASN A C 1
ATOM 773 O O . ASN A 1 102 ? -1.468 27.531 6.305 1 93.06 102 ASN A O 1
ATOM 777 N N . PHE A 1 103 ? -2.744 29.031 5.316 1 95 103 PHE A N 1
ATOM 778 C CA . PHE A 1 103 ? -1.656 29.625 4.547 1 95 103 PHE A CA 1
ATOM 779 C C . PHE A 1 103 ? -0.87 30.609 5.398 1 95 103 PHE A C 1
ATOM 781 O O . PHE A 1 103 ? 0.363 30.609 5.387 1 95 103 PHE A O 1
ATOM 788 N N . LEU A 1 104 ? -1.468 31.438 6.125 1 94.06 104 LEU A N 1
ATOM 789 C CA . LEU A 1 104 ? -0.838 32.531 6.844 1 94.06 104 LEU A CA 1
ATOM 790 C C . LEU A 1 104 ? 0.197 32 7.836 1 94.06 104 LEU A C 1
ATOM 792 O O . LEU A 1 104 ? 1.295 32.562 7.941 1 94.06 104 LEU A O 1
ATOM 796 N N . PRO A 1 105 ? -0.126 31 8.531 1 95.44 105 PRO A N 1
ATOM 797 C CA . PRO A 1 105 ? 0.875 30.5 9.477 1 95.44 105 PRO A CA 1
ATOM 798 C C . PRO A 1 105 ? 2.131 29.969 8.781 1 95.44 105 PRO A C 1
ATOM 800 O O . PRO A 1 105 ? 3.211 29.969 9.383 1 95.44 105 PRO A O 1
ATOM 803 N N . THR A 1 106 ? 1.982 29.516 7.613 1 96 106 THR A N 1
ATOM 804 C CA . THR A 1 106 ? 3.164 29.047 6.898 1 96 106 THR A CA 1
ATOM 805 C C . THR A 1 106 ? 4.129 30.188 6.633 1 96 106 THR A C 1
ATOM 807 O O . THR A 1 106 ? 5.348 30.016 6.695 1 96 106 THR A O 1
ATOM 810 N N . ILE A 1 107 ? 3.604 31.344 6.387 1 95.25 107 ILE A N 1
ATOM 811 C CA . ILE A 1 107 ? 4.43 32.531 6.184 1 95.25 107 ILE A CA 1
ATOM 812 C C . ILE A 1 107 ? 5.109 32.906 7.496 1 95.25 107 ILE A C 1
ATOM 814 O O . ILE A 1 107 ? 6.316 33.156 7.523 1 95.25 107 ILE A O 1
ATOM 818 N N . LEU A 1 108 ? 4.422 32.969 8.461 1 95.06 108 LEU A N 1
ATOM 819 C CA . LEU A 1 108 ? 4.977 33.312 9.766 1 95.06 108 LEU A CA 1
ATOM 820 C C . LEU A 1 108 ? 6.062 32.312 10.172 1 95.06 108 LEU A C 1
ATOM 822 O O . LEU A 1 108 ? 7.129 32.719 10.641 1 95.06 108 LEU A O 1
ATOM 826 N N . GLY A 1 109 ? 5.73 31.047 10.07 1 95.38 109 GLY A N 1
ATOM 827 C CA . GLY A 1 109 ? 6.715 30.031 10.383 1 95.38 109 GLY A CA 1
ATOM 828 C C . GLY A 1 109 ? 8 30.188 9.594 1 95.38 109 GLY A C 1
ATOM 829 O O . GLY A 1 109 ? 9.094 30.047 10.141 1 95.38 109 GLY A O 1
ATOM 830 N N . SER A 1 110 ? 7.859 30.484 8.344 1 96.31 110 SER A N 1
ATOM 831 C CA . SER A 1 110 ? 9.031 30.672 7.492 1 96.31 110 SER A CA 1
ATOM 832 C C . SER A 1 110 ? 9.859 31.875 7.941 1 96.31 110 SER A C 1
ATOM 834 O O . SER A 1 110 ? 11.086 31.797 7.98 1 96.31 110 SER A O 1
ATOM 836 N N . VAL A 1 111 ? 9.227 32.938 8.258 1 95.19 111 VAL A N 1
ATOM 837 C CA . VAL A 1 111 ? 9.906 34.156 8.703 1 95.19 111 VAL A CA 1
ATOM 838 C C . VAL A 1 111 ? 10.656 33.875 10.008 1 95.19 111 VAL A C 1
ATOM 840 O O . VAL A 1 111 ? 11.805 34.281 10.172 1 95.19 111 VAL A O 1
ATOM 843 N N . LEU A 1 112 ? 10.078 33.188 10.859 1 95.62 112 LEU A N 1
ATOM 844 C CA . LEU A 1 112 ? 10.695 32.875 12.141 1 95.62 112 LEU A CA 1
ATOM 845 C C . LEU A 1 112 ? 11.938 32 11.953 1 95.62 112 LEU A C 1
ATOM 847 O O . LEU A 1 112 ? 12.953 32.219 12.617 1 95.62 112 LEU A O 1
ATOM 851 N N . VAL A 1 113 ? 11.812 30.984 11.102 1 94.81 113 VAL A N 1
ATOM 852 C CA . VAL A 1 113 ? 12.938 30.094 10.883 1 94.81 113 VAL A CA 1
ATOM 853 C C . VAL A 1 113 ? 14.086 30.844 10.227 1 94.81 113 VAL A C 1
ATOM 855 O O . VAL A 1 113 ? 15.258 30.609 10.539 1 94.81 113 VAL A O 1
ATOM 858 N N . LEU A 1 114 ? 13.773 31.781 9.344 1 92.38 114 LEU A N 1
ATOM 859 C CA . LEU A 1 114 ? 14.805 32.562 8.648 1 92.38 114 LEU A CA 1
ATOM 860 C C . LEU A 1 114 ? 15.469 33.531 9.602 1 92.38 114 LEU A C 1
ATOM 862 O O . LEU A 1 114 ? 16.656 33.844 9.453 1 92.38 114 LEU A O 1
ATOM 866 N N . LEU A 1 115 ? 14.797 33.938 10.586 1 92 115 LEU A N 1
ATOM 867 C CA . LEU A 1 115 ? 15.328 34.906 11.555 1 92 115 LEU A CA 1
ATOM 868 C C . LEU A 1 115 ? 16.094 34.188 12.656 1 92 115 LEU A C 1
ATOM 870 O O . LEU A 1 115 ? 17.219 34.594 13.008 1 92 115 LEU A O 1
ATOM 874 N N . ILE A 1 116 ? 15.555 33.125 13.117 1 91.5 116 ILE A N 1
ATOM 875 C CA . ILE A 1 116 ? 16.125 32.438 14.273 1 91.5 116 ILE A CA 1
ATOM 876 C C . ILE A 1 116 ? 17.156 31.422 13.805 1 91.5 116 ILE A C 1
ATOM 878 O O . ILE A 1 116 ? 18.141 31.172 14.5 1 91.5 116 ILE A O 1
ATOM 882 N N . THR A 1 117 ? 17.031 30.844 12.609 1 91.25 117 THR A N 1
ATOM 883 C CA . THR A 1 117 ? 17.891 29.828 12.016 1 91.25 117 THR A CA 1
ATOM 884 C C . THR A 1 117 ? 18.188 28.719 13.016 1 91.25 117 THR A C 1
ATOM 886 O O . THR A 1 117 ? 19.359 28.422 13.297 1 91.25 117 THR A O 1
ATOM 889 N N . PRO A 1 118 ? 17.203 28.109 13.469 1 89.62 118 PRO A N 1
ATOM 890 C CA . PRO A 1 118 ? 17.359 27.109 14.516 1 89.62 118 PRO A CA 1
ATOM 891 C C . PRO A 1 118 ? 18.219 25.922 14.07 1 89.62 118 PRO A C 1
ATOM 893 O O . PRO A 1 118 ? 18.844 25.25 14.906 1 89.62 118 PRO A O 1
ATOM 896 N N . GLY A 1 119 ? 18.266 25.672 12.789 1 85.88 119 GLY A N 1
ATOM 897 C CA . GLY A 1 119 ? 18.984 24.516 12.289 1 85.88 119 GLY A CA 1
ATOM 898 C C . GLY A 1 119 ? 20.438 24.812 11.977 1 85.88 119 GLY A C 1
ATOM 899 O O . GLY A 1 119 ? 21.219 23.906 11.711 1 85.88 119 GLY A O 1
ATOM 900 N N . SER A 1 120 ? 21.047 26.062 11.633 1 76.44 120 SER A N 1
ATOM 901 C CA . SER A 1 120 ? 22.344 26.438 11.094 1 76.44 120 SER A CA 1
ATOM 902 C C . SER A 1 120 ? 23.438 26.328 12.156 1 76.44 120 SER A C 1
ATOM 904 O O . SER A 1 120 ? 24.625 26.234 11.836 1 76.44 120 SER A O 1
ATOM 906 N N . GLY A 1 121 ? 23.125 26.094 13.305 1 57.44 121 GLY A N 1
ATOM 907 C CA . GLY A 1 121 ? 24.234 26.297 14.219 1 57.44 121 GLY A CA 1
ATOM 908 C C . GLY A 1 121 ? 25.531 25.703 13.703 1 57.44 121 GLY A C 1
ATOM 909 O O . GLY A 1 121 ? 25.688 25.469 12.5 1 57.44 121 GLY A O 1
ATOM 910 N N . VAL A 1 122 ? 26.234 24.641 14.375 1 47.44 122 VAL A N 1
ATOM 911 C CA . VAL A 1 122 ? 27.609 24.156 14.453 1 47.44 122 VAL A CA 1
ATOM 912 C C . VAL A 1 122 ? 27.969 23.422 13.172 1 47.44 122 VAL A C 1
ATOM 914 O O . VAL A 1 122 ? 27.094 22.953 12.445 1 47.44 122 VAL A O 1
ATOM 917 N N . SER A 1 123 ? 29.328 23.359 12.75 1 40.62 123 SER A N 1
ATOM 918 C CA . SER A 1 123 ? 30.047 22.703 11.672 1 40.62 123 SER A CA 1
ATOM 919 C C . SER A 1 123 ? 29.453 21.344 11.328 1 40.62 123 SER A C 1
ATOM 921 O O . SER A 1 123 ? 29.672 20.359 12.039 1 40.62 123 SER A O 1
ATOM 923 N N . SER A 1 124 ? 28.328 21.156 11.133 1 40.09 124 SER A N 1
ATOM 924 C CA . SER A 1 124 ? 27.875 19.781 10.922 1 40.09 124 SER A CA 1
ATOM 925 C C . SER A 1 124 ? 28.516 19.172 9.688 1 40.09 124 SER A C 1
ATOM 927 O O . SER A 1 124 ? 28.328 19.656 8.57 1 40.09 124 SER A O 1
ATOM 929 N N . SER A 1 125 ? 29.641 18.609 9.781 1 36.34 125 SER A N 1
ATOM 930 C CA . SER A 1 125 ? 30.5 17.922 8.82 1 36.34 125 SER A CA 1
ATOM 931 C C . SER A 1 125 ? 29.703 16.953 7.957 1 36.34 125 SER A C 1
ATOM 933 O O . SER A 1 125 ? 30.125 16.609 6.852 1 36.34 125 SER A O 1
ATOM 935 N N . ALA A 1 126 ? 28.906 16.094 8.594 1 36.72 126 ALA A N 1
ATOM 936 C CA . ALA A 1 126 ? 28.797 14.75 8.031 1 36.72 126 ALA A CA 1
ATOM 937 C C . ALA A 1 126 ? 27.844 14.727 6.848 1 36.72 126 ALA A C 1
ATOM 939 O O . ALA A 1 126 ? 28.047 13.977 5.891 1 36.72 126 ALA A O 1
ATOM 940 N N . LEU A 1 127 ? 26.594 15.289 6.914 1 42.09 127 LEU A N 1
ATOM 941 C CA . LEU A 1 127 ? 25.609 14.938 5.887 1 42.09 127 LEU A CA 1
ATOM 942 C C . LEU A 1 127 ? 25.75 15.852 4.672 1 42.09 127 LEU A C 1
ATOM 944 O O . LEU A 1 127 ? 25.016 15.688 3.688 1 42.09 127 LEU A O 1
ATOM 948 N N . SER A 1 128 ? 26.641 16.938 4.582 1 36.94 128 SER A N 1
ATOM 949 C CA . SER A 1 128 ? 26.672 18.156 3.777 1 36.94 128 SER A CA 1
ATOM 950 C C . SER A 1 128 ? 26.969 17.844 2.314 1 36.94 128 SER A C 1
ATOM 952 O O . SER A 1 128 ? 26.656 18.641 1.429 1 36.94 128 SER A O 1
ATOM 954 N N . LYS A 1 129 ? 28.016 17.016 2.07 1 37.72 129 LYS A N 1
ATOM 955 C CA . LYS A 1 129 ? 28.672 17.234 0.784 1 37.72 129 LYS A CA 1
ATOM 956 C C . LYS A 1 129 ? 27.734 16.891 -0.374 1 37.72 129 LYS A C 1
ATOM 958 O O . LYS A 1 129 ? 28.016 17.234 -1.524 1 37.72 129 LYS A O 1
ATOM 963 N N . THR A 1 130 ? 26.766 16.109 -0.215 1 38.84 130 THR A N 1
ATOM 964 C CA . THR A 1 130 ? 26.359 15.492 -1.468 1 38.84 130 THR A CA 1
ATOM 965 C C . THR A 1 130 ? 25.188 16.25 -2.094 1 38.84 130 THR A C 1
ATOM 967 O O . THR A 1 130 ? 24.891 16.078 -3.273 1 38.84 130 THR A O 1
ATOM 970 N N . LEU A 1 131 ? 24.344 17.109 -1.321 1 46 131 LEU A N 1
ATOM 971 C CA . LEU A 1 131 ? 23.125 17.438 -2.059 1 46 131 LEU A CA 1
ATOM 972 C C . LEU A 1 131 ? 23.234 18.828 -2.67 1 46 131 LEU A C 1
ATOM 974 O O . LEU A 1 131 ? 22.219 19.5 -2.895 1 46 131 LEU A O 1
ATOM 978 N N . SER A 1 132 ? 24.344 19.469 -2.732 1 43.12 132 SER A N 1
ATOM 979 C CA . SER A 1 132 ? 24.391 20.828 -3.236 1 43.12 132 SER A CA 1
ATOM 980 C C . SER A 1 132 ? 24.109 20.875 -4.738 1 43.12 132 SER A C 1
ATOM 982 O O . SER A 1 132 ? 24.969 20.5 -5.539 1 43.12 132 SER A O 1
ATOM 984 N N . THR A 1 133 ? 23.016 20.547 -5.23 1 50.44 133 THR A N 1
ATOM 985 C CA . THR A 1 133 ? 22.844 20.891 -6.637 1 50.44 133 THR A CA 1
ATOM 986 C C . THR A 1 133 ? 22.812 22.406 -6.816 1 50.44 133 THR A C 1
ATOM 988 O O . THR A 1 133 ? 22 23.109 -6.184 1 50.44 133 THR A O 1
ATOM 991 N N . ASP A 1 134 ? 23.844 23 -7.215 1 56 134 ASP A N 1
ATOM 992 C CA . ASP A 1 134 ? 24.016 24.406 -7.559 1 56 134 ASP A CA 1
ATOM 993 C C . ASP A 1 134 ? 22.938 24.875 -8.531 1 56 134 ASP A C 1
ATOM 995 O O . ASP A 1 134 ? 23.203 25.094 -9.711 1 56 134 ASP A O 1
ATOM 999 N N . LEU A 1 135 ? 21.75 24.594 -8.281 1 63.06 135 LEU A N 1
ATOM 1000 C CA . LEU A 1 135 ? 20.734 25.156 -9.164 1 63.06 135 LEU A CA 1
ATOM 1001 C C . LEU A 1 135 ? 20.453 26.609 -8.82 1 63.06 135 LEU A C 1
ATOM 1003 O O . LEU A 1 135 ? 20.453 26.984 -7.645 1 63.06 135 LEU A O 1
ATOM 1007 N N . GLN A 1 136 ? 20.469 27.469 -9.914 1 70.69 136 GLN A N 1
ATOM 1008 C CA . GLN A 1 136 ? 20.078 28.875 -9.758 1 70.69 136 GLN A CA 1
ATOM 1009 C C . GLN A 1 136 ? 18.656 29 -9.258 1 70.69 136 GLN A C 1
ATOM 1011 O O . GLN A 1 136 ? 17.812 28.141 -9.516 1 70.69 136 GLN A O 1
ATOM 1016 N N . THR A 1 137 ? 18.406 29.984 -8.492 1 74.56 137 THR A N 1
ATOM 1017 C CA . THR A 1 137 ? 17.109 30.281 -7.91 1 74.56 137 THR A CA 1
ATOM 1018 C C . THR A 1 137 ? 16.031 30.312 -8.992 1 74.56 137 THR A C 1
ATOM 1020 O O . THR A 1 137 ? 14.914 29.844 -8.789 1 74.56 137 THR A O 1
ATOM 1023 N N . GLN A 1 138 ? 16.438 30.875 -10.109 1 76.12 138 GLN A N 1
ATOM 1024 C CA . GLN A 1 138 ? 15.469 30.984 -11.203 1 76.12 138 GLN A CA 1
ATOM 1025 C C . GLN A 1 138 ? 15.039 29.625 -11.711 1 76.12 138 GLN A C 1
ATOM 1027 O O . GLN A 1 138 ? 13.883 29.422 -12.07 1 76.12 138 GLN A O 1
ATOM 1032 N N . ASP A 1 139 ? 15.977 28.75 -11.75 1 77.81 139 ASP A N 1
ATOM 1033 C CA . ASP A 1 139 ? 15.672 27.406 -12.219 1 77.81 139 ASP A CA 1
ATOM 1034 C C . ASP A 1 139 ? 14.773 26.656 -11.227 1 77.81 139 ASP A C 1
ATOM 1036 O O . ASP A 1 139 ? 13.875 25.922 -11.625 1 77.81 139 ASP A O 1
ATOM 1040 N N . ILE A 1 140 ? 14.977 26.922 -10 1 76.31 140 ILE A N 1
ATOM 1041 C CA . ILE A 1 140 ? 14.172 26.297 -8.961 1 76.31 140 ILE A CA 1
ATOM 1042 C C . ILE A 1 140 ? 12.727 26.781 -9.07 1 76.31 140 ILE A C 1
ATOM 1044 O O . ILE A 1 140 ? 11.789 26 -8.938 1 76.31 140 ILE A O 1
ATOM 1048 N N . PHE A 1 141 ? 12.648 28.078 -9.383 1 80.06 141 PHE A N 1
ATOM 1049 C CA . PHE A 1 141 ? 11.312 28.641 -9.531 1 80.06 141 PHE A CA 1
ATOM 1050 C C . PHE A 1 141 ? 10.617 28.078 -10.766 1 80.06 141 PHE A C 1
ATOM 1052 O O . PHE A 1 141 ? 9.422 27.766 -10.727 1 80.06 141 PHE A O 1
ATOM 1059 N N . ALA A 1 142 ? 11.328 28 -11.773 1 81.69 142 ALA A N 1
ATOM 1060 C CA . ALA A 1 142 ? 10.773 27.422 -12.992 1 81.69 142 ALA A CA 1
ATOM 1061 C C . ALA A 1 142 ? 10.32 25.984 -12.758 1 81.69 142 ALA A C 1
ATOM 1063 O O . ALA A 1 142 ? 9.273 25.562 -13.258 1 81.69 142 ALA A O 1
ATOM 1064 N N . ASP A 1 143 ? 11.102 25.312 -12.094 1 82.44 143 ASP A N 1
ATOM 1065 C CA . ASP A 1 143 ? 10.773 23.922 -11.789 1 82.44 143 ASP A CA 1
ATOM 1066 C C . ASP A 1 143 ? 9.508 23.828 -10.938 1 82.44 143 ASP A C 1
ATOM 1068 O O . ASP A 1 143 ? 8.711 22.906 -11.102 1 82.44 143 ASP A O 1
ATOM 1072 N N . LEU A 1 144 ? 9.414 24.75 -10.055 1 80 144 LEU A N 1
ATOM 1073 C CA . LEU A 1 144 ? 8.203 24.797 -9.234 1 80 144 LEU A CA 1
ATOM 1074 C C . LEU A 1 144 ? 6.961 24.969 -10.102 1 80 144 LEU A C 1
ATOM 1076 O O . LEU A 1 144 ? 5.965 24.266 -9.898 1 80 144 LEU A O 1
ATOM 1080 N N . LEU A 1 145 ? 7.027 25.812 -11.016 1 82.69 145 LEU A N 1
ATOM 1081 C CA . LEU A 1 145 ? 5.906 26.062 -11.914 1 82.69 145 LEU A CA 1
ATOM 1082 C C . LEU A 1 145 ? 5.609 24.828 -12.758 1 82.69 145 LEU A C 1
ATOM 1084 O O . LEU A 1 145 ? 4.445 24.484 -12.977 1 82.69 145 LEU A O 1
ATOM 1088 N N . ARG A 1 146 ? 6.652 24.281 -13.188 1 84.5 146 ARG A N 1
ATOM 1089 C CA . ARG A 1 146 ? 6.492 23.062 -13.984 1 84.5 146 ARG A CA 1
ATOM 1090 C C . ARG A 1 146 ? 5.828 21.953 -13.172 1 84.5 146 ARG A C 1
ATOM 1092 O O . ARG A 1 146 ? 5.016 21.203 -13.703 1 84.5 146 ARG A O 1
ATOM 1099 N N . ASN A 1 147 ? 6.113 21.906 -11.953 1 85.25 147 ASN A N 1
ATOM 1100 C CA . ASN A 1 147 ? 5.625 20.828 -11.102 1 85.25 147 ASN A CA 1
ATOM 1101 C C . ASN A 1 147 ? 4.188 21.078 -10.656 1 85.25 147 ASN A C 1
ATOM 1103 O O . ASN A 1 147 ? 3.527 20.172 -10.148 1 85.25 147 ASN A O 1
ATOM 1107 N N . LEU A 1 148 ? 3.768 22.266 -10.875 1 83 148 LEU A N 1
ATOM 1108 C CA . LEU A 1 148 ? 2.354 22.531 -10.641 1 83 148 LEU A CA 1
ATOM 1109 C C . LEU A 1 148 ? 1.481 21.75 -11.617 1 83 148 LEU A C 1
ATOM 1111 O O . LEU A 1 148 ? 0.365 21.359 -11.273 1 83 148 LEU A O 1
ATOM 1115 N N . PHE A 1 149 ? 2.059 21.609 -12.805 1 87.5 149 PHE A N 1
ATOM 1116 C CA . PHE A 1 149 ? 1.345 20.891 -13.859 1 87.5 149 PHE A CA 1
ATOM 1117 C C . PHE A 1 149 ? 2.213 19.797 -14.453 1 87.5 149 PHE A C 1
ATOM 1119 O O . PHE A 1 149 ? 2.846 19.984 -15.492 1 87.5 149 PHE A O 1
ATOM 1126 N N . PRO A 1 150 ? 2.094 18.672 -13.828 1 86.19 150 PRO A N 1
ATOM 1127 C CA . PRO A 1 150 ? 2.947 17.578 -14.32 1 86.19 150 PRO A CA 1
ATOM 1128 C C . PRO A 1 150 ? 2.578 17.125 -15.734 1 86.19 150 PRO A C 1
ATOM 1130 O O . PRO A 1 150 ? 1.408 17.188 -16.125 1 86.19 150 PRO A O 1
ATOM 1133 N N . GLU A 1 151 ? 3.551 16.672 -16.516 1 80.31 151 GLU A N 1
ATOM 1134 C CA . GLU A 1 151 ? 3.355 16.203 -17.875 1 80.31 151 GLU A CA 1
ATOM 1135 C C . GLU A 1 151 ? 2.523 14.93 -17.906 1 80.31 151 GLU A C 1
ATOM 1137 O O . GLU A 1 151 ? 1.83 14.656 -18.891 1 80.31 151 GLU A O 1
ATOM 1142 N N . ASN A 1 152 ? 2.629 14.148 -16.906 1 83.38 152 ASN A N 1
ATOM 1143 C CA . ASN A 1 152 ? 1.938 12.875 -16.766 1 83.38 152 ASN A CA 1
ATOM 1144 C C . ASN A 1 152 ? 1.474 12.648 -15.336 1 83.38 152 ASN A C 1
ATOM 1146 O O . ASN A 1 152 ? 2.275 12.711 -14.398 1 83.38 152 ASN A O 1
ATOM 1150 N N . LEU A 1 153 ? 0.253 12.383 -15.117 1 85.62 153 LEU A N 1
ATOM 1151 C CA . LEU A 1 153 ? -0.341 12.25 -13.797 1 85.62 153 LEU A CA 1
ATOM 1152 C C . LEU A 1 153 ? 0.253 11.062 -13.047 1 85.62 153 LEU A C 1
ATOM 1154 O O . LEU A 1 153 ? 0.472 11.133 -11.836 1 85.62 153 LEU A O 1
ATOM 1158 N N . VAL A 1 154 ? 0.512 9.992 -13.703 1 87 154 VAL A N 1
ATOM 1159 C CA . VAL A 1 154 ? 1.06 8.797 -13.07 1 87 154 VAL A CA 1
ATOM 1160 C C . VAL A 1 154 ? 2.52 9.031 -12.695 1 87 154 VAL A C 1
ATOM 1162 O O . VAL A 1 154 ? 2.945 8.688 -11.594 1 87 154 VAL A O 1
ATOM 1165 N N . SER A 1 155 ? 3.242 9.664 -13.633 1 87.19 155 SER A N 1
ATOM 1166 C CA . SER A 1 155 ? 4.648 9.945 -13.367 1 87.19 155 SER A CA 1
ATOM 1167 C C . SER A 1 155 ? 4.801 10.898 -12.188 1 87.19 155 SER A C 1
ATOM 1169 O O . SER A 1 155 ? 5.797 10.844 -11.461 1 87.19 155 SER A O 1
ATOM 1171 N N . ALA A 1 156 ? 3.83 11.727 -11.984 1 88.25 156 ALA A N 1
ATOM 1172 C CA . ALA A 1 156 ? 3.867 12.695 -10.883 1 88.25 156 ALA A CA 1
ATOM 1173 C C . ALA A 1 156 ? 3.883 11.984 -9.531 1 88.25 156 ALA A C 1
ATOM 1175 O O . ALA A 1 156 ? 4.25 12.586 -8.516 1 88.25 156 ALA A O 1
ATOM 1176 N N . THR A 1 157 ? 3.506 10.727 -9.523 1 88.88 157 THR A N 1
ATOM 1177 C CA . THR A 1 157 ? 3.439 9.992 -8.266 1 88.88 157 THR A CA 1
ATOM 1178 C C . THR A 1 157 ? 4.828 9.523 -7.84 1 88.88 157 THR A C 1
ATOM 1180 O O . THR A 1 157 ? 5.031 9.133 -6.688 1 88.88 157 THR A O 1
ATOM 1183 N N . PHE A 1 158 ? 5.797 9.578 -8.805 1 86 158 PHE A N 1
ATOM 1184 C CA . PHE A 1 158 ? 7.094 9.055 -8.398 1 86 158 PHE A CA 1
ATOM 1185 C C . PHE A 1 158 ? 8.227 9.867 -9.023 1 86 158 PHE A C 1
ATOM 1187 O O . PHE A 1 158 ? 9.398 9.562 -8.82 1 86 158 PHE A O 1
ATOM 1194 N N . GLU A 1 159 ? 7.836 10.875 -9.852 1 86.38 159 GLU A N 1
ATOM 1195 C CA . GLU A 1 159 ? 8.852 11.719 -10.469 1 86.38 159 GLU A CA 1
ATOM 1196 C C . GLU A 1 159 ? 8.461 13.188 -10.414 1 86.38 159 GLU A C 1
ATOM 1198 O O . GLU A 1 159 ? 7.277 13.523 -10.391 1 86.38 159 GLU A O 1
ATOM 1203 N N . GLN A 1 160 ? 9.516 14.031 -10.352 1 84.81 160 GLN A N 1
ATOM 1204 C CA . GLN A 1 160 ? 9.344 15.484 -10.414 1 84.81 160 GLN A CA 1
ATOM 1205 C C . GLN A 1 160 ? 10.258 16.094 -11.469 1 84.81 160 GLN A C 1
ATOM 1207 O O . GLN A 1 160 ? 11.344 15.586 -11.734 1 84.81 160 GLN A O 1
ATOM 1212 N N . ALA A 1 161 ? 9.734 17.141 -12.062 1 83 161 ALA A N 1
ATOM 1213 C CA . ALA A 1 161 ? 10.555 17.859 -13.023 1 83 161 ALA A CA 1
ATOM 1214 C C . ALA A 1 161 ? 11.672 18.641 -12.328 1 83 161 ALA A C 1
ATOM 1216 O O . ALA A 1 161 ? 11.445 19.25 -11.281 1 83 161 ALA A O 1
ATOM 1217 N N . GLN A 1 162 ? 12.836 18.422 -12.781 1 81.75 162 GLN A N 1
ATOM 1218 C CA . GLN A 1 162 ? 13.984 19.141 -12.227 1 81.75 162 GLN A CA 1
ATOM 1219 C C . GLN A 1 162 ? 14.977 19.516 -13.32 1 81.75 162 GLN A C 1
ATOM 1221 O O . GLN A 1 162 ? 15.258 18.719 -14.219 1 81.75 162 GLN A O 1
ATOM 1226 N N . THR A 1 163 ? 15.391 20.703 -13.25 1 79 163 THR A N 1
ATOM 1227 C CA . THR A 1 163 ? 16.406 21.188 -14.18 1 79 163 THR A CA 1
ATOM 1228 C C . THR A 1 163 ? 17.766 20.594 -13.867 1 79 163 THR A C 1
ATOM 1230 O O . THR A 1 163 ? 18.156 20.516 -12.703 1 79 163 THR A O 1
ATOM 1233 N N . LYS A 1 164 ? 18.359 19.938 -14.867 1 78.5 164 LYS A N 1
ATOM 1234 C CA . LYS A 1 164 ? 19.688 19.359 -14.719 1 78.5 164 LYS A CA 1
ATOM 1235 C C . LYS A 1 164 ? 20.688 20.062 -15.625 1 78.5 164 LYS A C 1
ATOM 1237 O O . LYS A 1 164 ? 20.344 20.469 -16.734 1 78.5 164 LYS A O 1
ATOM 1242 N N . TYR A 1 165 ? 21.875 20.266 -15.008 1 72.5 165 TYR A N 1
ATOM 1243 C CA . TYR A 1 165 ? 22.953 20.844 -15.797 1 72.5 165 TYR A CA 1
ATOM 1244 C C . TYR A 1 165 ? 23.906 19.75 -16.281 1 72.5 165 TYR A C 1
ATOM 1246 O O . TYR A 1 165 ? 24.406 18.953 -15.484 1 72.5 165 TYR A O 1
ATOM 1254 N N . GLU A 1 166 ? 23.812 19.281 -17.438 1 67.19 166 GLU A N 1
ATOM 1255 C CA . GLU A 1 166 ? 24.766 18.328 -18.016 1 67.19 166 GLU A CA 1
ATOM 1256 C C . GLU A 1 166 ? 25.953 19.031 -18.641 1 67.19 166 GLU A C 1
ATOM 1258 O O . GLU A 1 166 ? 25.781 19.984 -19.422 1 67.19 166 GLU A O 1
ATOM 1263 N N . MET A 1 167 ? 27.172 18.703 -18.078 1 62.84 167 MET A N 1
ATOM 1264 C CA . MET A 1 167 ? 28.391 19.266 -18.641 1 62.84 167 MET A CA 1
ATOM 1265 C C . MET A 1 167 ? 28.703 18.656 -20 1 62.84 167 MET A C 1
ATOM 1267 O O . MET A 1 167 ? 28.812 17.438 -20.125 1 62.84 167 MET A O 1
ATOM 1271 N N . GLN A 1 168 ? 28.297 19.234 -20.969 1 58.59 168 GLN A N 1
ATOM 1272 C CA . GLN A 1 168 ? 28.719 18.75 -22.281 1 58.59 168 GLN A CA 1
ATOM 1273 C C . GLN A 1 168 ? 30.062 19.344 -22.688 1 58.59 168 GLN A C 1
ATOM 1275 O O . GLN A 1 168 ? 30.266 20.547 -22.625 1 58.59 168 GLN A O 1
ATOM 1280 N N . GLN A 1 169 ? 31.094 18.469 -22.688 1 56.56 169 GLN A N 1
ATOM 1281 C CA . GLN A 1 169 ? 32.375 18.875 -23.219 1 56.56 169 GLN A CA 1
ATOM 1282 C C . GLN A 1 169 ? 32.312 19.125 -24.719 1 56.56 169 GLN A C 1
ATOM 1284 O O . GLN A 1 169 ? 31.969 18.219 -25.484 1 56.56 169 GLN A O 1
ATOM 1289 N N . LEU A 1 170 ? 32.031 20.328 -25 1 54.53 170 LEU A N 1
ATOM 1290 C CA . LEU A 1 170 ? 32.156 20.641 -26.422 1 54.53 170 LEU A CA 1
ATOM 1291 C C . LEU A 1 170 ? 33.625 20.828 -26.812 1 54.53 170 LEU A C 1
ATOM 1293 O O . LEU A 1 170 ? 34.312 21.688 -26.266 1 54.53 170 LEU A O 1
ATOM 1297 N N . VAL A 1 171 ? 34.219 19.828 -27.359 1 53.91 171 VAL A N 1
ATOM 1298 C CA . VAL A 1 171 ? 35.562 20 -27.938 1 53.91 171 VAL A CA 1
ATOM 1299 C C . VAL A 1 171 ? 35.438 20.75 -29.266 1 53.91 171 VAL A C 1
ATOM 1301 O O . VAL A 1 171 ? 34.75 20.328 -30.172 1 53.91 171 VAL A O 1
ATOM 1304 N N . SER A 1 172 ? 35.531 22.031 -29.125 1 55.88 172 SER A N 1
ATOM 1305 C CA . SER A 1 172 ? 35.625 22.781 -30.375 1 55.88 172 SER A CA 1
ATOM 1306 C C . SER A 1 172 ? 37.062 22.797 -30.891 1 55.88 172 SER A C 1
ATOM 1308 O O . SER A 1 172 ? 38 23.047 -30.125 1 55.88 172 SER A O 1
ATOM 1310 N N . TYR A 1 173 ? 37.281 22.156 -32 1 53.91 173 TYR A N 1
ATOM 1311 C CA . TYR A 1 173 ? 38.594 22.188 -32.688 1 53.91 173 TYR A CA 1
ATOM 1312 C C . TYR A 1 173 ? 38.75 23.484 -33.469 1 53.91 173 TYR A C 1
ATOM 1314 O O . TYR A 1 173 ? 37.875 23.875 -34.25 1 53.91 173 TYR A O 1
ATOM 1322 N N . LYS A 1 174 ? 39.312 24.438 -32.844 1 52.22 174 LYS A N 1
ATOM 1323 C CA . LYS A 1 174 ? 39.625 25.609 -33.656 1 52.22 174 LYS A CA 1
ATOM 1324 C C . LYS A 1 174 ? 41 25.438 -34.344 1 52.22 174 LYS A C 1
ATOM 1326 O O . LYS A 1 174 ? 41.969 25.109 -33.688 1 52.22 174 LYS A O 1
ATOM 1331 N N . VAL A 1 175 ? 40.844 25.219 -35.625 1 52.31 175 VAL A N 1
ATOM 1332 C CA . VAL A 1 175 ? 42.062 25.203 -36.438 1 52.31 175 VAL A CA 1
ATOM 1333 C C . VAL A 1 175 ? 42.688 26.594 -36.5 1 52.31 175 VAL A C 1
ATOM 1335 O O . VAL A 1 175 ? 42.062 27.531 -36.969 1 52.31 175 VAL A O 1
ATOM 1338 N N . ILE A 1 176 ? 43.438 26.984 -35.469 1 50.12 176 ILE A N 1
ATOM 1339 C CA . ILE A 1 176 ? 44.031 28.297 -35.625 1 50.12 176 ILE A CA 1
ATOM 1340 C C . ILE A 1 176 ? 44.812 28.375 -36.906 1 50.12 176 ILE A C 1
ATOM 1342 O O . ILE A 1 176 ? 44.625 29.297 -37.719 1 50.12 176 ILE A O 1
ATOM 1346 N N . ASN A 1 177 ? 46.125 28.172 -36.906 1 46.62 177 ASN A N 1
ATOM 1347 C CA . ASN A 1 177 ? 47 28.141 -38.062 1 46.62 177 ASN A CA 1
ATOM 1348 C C . ASN A 1 177 ? 47.438 26.719 -38.438 1 46.62 177 ASN A C 1
ATOM 1350 O O . ASN A 1 177 ? 48.125 26.062 -37.656 1 46.62 177 ASN A O 1
ATOM 1354 N N . GLY A 1 178 ? 47.062 26.188 -39.594 1 52.94 178 GLY A N 1
ATOM 1355 C CA . GLY A 1 178 ? 47.281 24.969 -40.375 1 52.94 178 GLY A CA 1
ATOM 1356 C C . GLY A 1 178 ? 47.375 23.734 -39.5 1 52.94 178 GLY A C 1
ATOM 1357 O O . GLY A 1 178 ? 46.688 22.734 -39.781 1 52.94 178 GLY A O 1
ATOM 1358 N N . THR A 1 179 ? 48.5 23.391 -38.812 1 55.09 179 THR A N 1
ATOM 1359 C CA . THR A 1 179 ? 48.844 22.125 -38.188 1 55.09 179 THR A CA 1
ATOM 1360 C C . THR A 1 179 ? 48.375 22.062 -36.75 1 55.09 179 THR A C 1
ATOM 1362 O O . THR A 1 179 ? 48.375 21 -36.125 1 55.09 179 THR A O 1
ATOM 1365 N N . ASN A 1 180 ? 48.344 23.125 -36.031 1 53.66 180 ASN A N 1
ATOM 1366 C CA . ASN A 1 180 ? 48.094 23.047 -34.594 1 53.66 180 ASN A CA 1
ATOM 1367 C C . ASN A 1 180 ? 46.625 23.172 -34.281 1 53.66 180 ASN A C 1
ATOM 1369 O O . ASN A 1 180 ? 46 24.188 -34.594 1 53.66 180 ASN A O 1
ATOM 1373 N N . ILE A 1 181 ? 45.906 22.016 -34.25 1 56.19 181 ILE A N 1
ATOM 1374 C CA . ILE A 1 181 ? 44.5 21.938 -33.812 1 56.19 181 ILE A CA 1
ATOM 1375 C C . ILE A 1 181 ? 44.438 22.094 -32.312 1 56.19 181 ILE A C 1
ATOM 1377 O O . ILE A 1 181 ? 45.062 21.328 -31.562 1 56.19 181 ILE A O 1
ATOM 1381 N N . THR A 1 182 ? 44.281 23.281 -31.781 1 55.75 182 THR A N 1
ATOM 1382 C CA . THR A 1 182 ? 44.031 23.406 -30.344 1 55.75 182 THR A CA 1
ATOM 1383 C C . THR A 1 182 ? 42.594 23.031 -30.016 1 55.75 182 THR A C 1
ATOM 1385 O O . THR A 1 182 ? 41.656 23.562 -30.625 1 55.75 182 THR A O 1
ATOM 1388 N N . ALA A 1 183 ? 42.375 21.891 -29.5 1 56.53 183 ALA A N 1
ATOM 1389 C CA . ALA A 1 183 ? 41.062 21.469 -28.984 1 56.53 183 ALA A CA 1
ATOM 1390 C C . ALA A 1 183 ? 40.688 22.266 -27.734 1 56.53 183 ALA A C 1
ATOM 1392 O O . ALA A 1 183 ? 41.438 22.297 -26.766 1 56.53 183 ALA A O 1
ATOM 1393 N N . THR A 1 184 ? 40.031 23.375 -27.859 1 57.91 184 THR A N 1
ATOM 1394 C CA . THR A 1 184 ? 39.5 24.031 -26.672 1 57.91 184 THR A CA 1
ATOM 1395 C C . THR A 1 184 ? 38.312 23.281 -26.125 1 57.91 184 THR A C 1
ATOM 1397 O O . THR A 1 184 ? 37.375 22.969 -26.859 1 57.91 184 THR A O 1
ATOM 1400 N N . GLU A 1 185 ? 38.469 22.578 -25.047 1 57.81 185 GLU A N 1
ATOM 1401 C CA . GLU A 1 185 ? 37.406 21.906 -24.312 1 57.81 185 GLU A CA 1
ATOM 1402 C C . GLU A 1 185 ? 36.531 22.922 -23.547 1 57.81 185 GLU A C 1
ATOM 1404 O O . GLU A 1 185 ? 37.031 23.562 -22.609 1 57.81 185 GLU A O 1
ATOM 1409 N N . ASP A 1 186 ? 35.594 23.5 -24.219 1 58.97 186 ASP A N 1
ATOM 1410 C CA . ASP A 1 186 ? 34.656 24.344 -23.469 1 58.97 186 ASP A CA 1
ATOM 1411 C C . ASP A 1 186 ? 33.562 23.5 -22.812 1 58.97 186 ASP A C 1
ATOM 1413 O O . ASP A 1 186 ? 33 22.609 -23.438 1 58.97 186 ASP A O 1
ATOM 1417 N N . VAL A 1 187 ? 33.625 23.422 -21.516 1 59.25 187 VAL A N 1
ATOM 1418 C CA . VAL A 1 187 ? 32.594 22.75 -20.734 1 59.25 187 VAL A CA 1
ATOM 1419 C C . VAL A 1 187 ? 31.344 23.625 -20.656 1 59.25 187 VAL A C 1
ATOM 1421 O O . VAL A 1 187 ? 31.406 24.75 -20.141 1 59.25 187 VAL A O 1
ATOM 1424 N N . ILE A 1 188 ? 30.422 23.516 -21.656 1 60.12 188 ILE A N 1
ATOM 1425 C CA . ILE A 1 188 ? 29.156 24.234 -21.562 1 60.12 188 ILE A CA 1
ATOM 1426 C C . ILE A 1 188 ? 28.156 23.422 -20.734 1 60.12 188 ILE A C 1
ATOM 1428 O O . ILE A 1 188 ? 28.031 22.219 -20.922 1 60.12 188 ILE A O 1
ATOM 1432 N N . ASP A 1 189 ? 27.609 24.094 -19.734 1 64.31 189 ASP A N 1
ATOM 1433 C CA . ASP A 1 189 ? 26.531 23.484 -18.969 1 64.31 189 ASP A CA 1
ATOM 1434 C C . ASP A 1 189 ? 25.219 23.516 -19.734 1 64.31 189 ASP A C 1
ATOM 1436 O O . ASP A 1 189 ? 24.734 24.594 -20.109 1 64.31 189 ASP A O 1
ATOM 1440 N N . LYS A 1 190 ? 24.938 22.547 -20.547 1 70.75 190 LYS A N 1
ATOM 1441 C CA . LYS A 1 190 ? 23.625 22.453 -21.188 1 70.75 190 LYS A CA 1
ATOM 1442 C C . LYS A 1 190 ? 22.531 22.156 -20.156 1 70.75 190 LYS A C 1
ATOM 1444 O O . LYS A 1 190 ? 22.625 21.172 -19.422 1 70.75 190 LYS A O 1
ATOM 1449 N N . LYS A 1 191 ? 21.688 23.359 -20.109 1 77.88 191 LYS A N 1
ATOM 1450 C CA . LYS A 1 191 ? 20.516 23.266 -19.219 1 77.88 191 LYS A CA 1
ATOM 1451 C C . LYS A 1 191 ? 19.438 22.391 -19.844 1 77.88 191 LYS A C 1
ATOM 1453 O O . LYS A 1 191 ? 19.109 22.547 -21.016 1 77.88 191 LYS A O 1
ATOM 1458 N N . SER A 1 192 ? 19.156 21.234 -19.266 1 80.25 192 SER A N 1
ATOM 1459 C CA . SER A 1 192 ? 18.031 20.406 -19.703 1 80.25 192 SER A CA 1
ATOM 1460 C C . SER A 1 192 ? 17.094 20.094 -18.547 1 80.25 192 SER A C 1
ATOM 1462 O O . SER A 1 192 ? 17.5 20.109 -17.391 1 80.25 192 SER A O 1
ATOM 1464 N N . VAL A 1 193 ? 15.836 20.109 -18.953 1 79.56 193 VAL A N 1
ATOM 1465 C CA . VAL A 1 193 ? 14.836 19.75 -17.953 1 79.56 193 VAL A CA 1
ATOM 1466 C C . VAL A 1 193 ? 14.75 18.219 -17.844 1 79.56 193 VAL A C 1
ATOM 1468 O O . VAL A 1 193 ? 14.469 17.547 -18.828 1 79.56 193 VAL A O 1
ATOM 1471 N N . GLY A 1 194 ? 15.156 17.703 -16.75 1 81.06 194 GLY A N 1
ATOM 1472 C CA . GLY A 1 194 ? 15.047 16.281 -16.484 1 81.06 194 GLY A CA 1
ATOM 1473 C C . GLY A 1 194 ? 14.078 15.945 -15.367 1 81.06 194 GLY A C 1
ATOM 1474 O O . GLY A 1 194 ? 13.148 16.703 -15.102 1 81.06 194 GLY A O 1
ATOM 1475 N N . SER A 1 195 ? 14.125 14.656 -14.969 1 81.19 195 SER A N 1
ATOM 1476 C CA . SER A 1 195 ? 13.25 14.203 -13.891 1 81.19 195 SER A CA 1
ATOM 1477 C C . SER A 1 195 ? 14.055 13.617 -12.734 1 81.19 195 SER A C 1
ATOM 1479 O O . SER A 1 195 ? 15.172 13.133 -12.93 1 81.19 195 SER A O 1
ATOM 1481 N N . THR A 1 196 ? 13.633 13.859 -11.516 1 82.56 196 THR A N 1
ATOM 1482 C CA . THR A 1 196 ? 14.195 13.25 -10.32 1 82.56 196 THR A CA 1
ATOM 1483 C C . THR A 1 196 ? 13.195 12.281 -9.688 1 82.56 196 THR A C 1
ATOM 1485 O O . THR A 1 196 ? 11.992 12.547 -9.68 1 82.56 196 THR A O 1
ATOM 1488 N N . PRO A 1 197 ? 13.742 11.141 -9.188 1 82.81 197 PRO A N 1
ATOM 1489 C CA . PRO A 1 197 ? 12.859 10.156 -8.57 1 82.81 197 PRO A CA 1
ATOM 1490 C C . PRO A 1 197 ? 12.305 10.617 -7.227 1 82.81 197 PRO A C 1
ATOM 1492 O O . PRO A 1 197 ? 12.812 10.211 -6.176 1 82.81 197 PRO A O 1
ATOM 1495 N N . SER A 1 198 ? 11.336 11.461 -7.242 1 84.06 198 SER A N 1
ATOM 1496 C CA . SER A 1 198 ? 10.633 11.961 -6.07 1 84.06 198 SER A CA 1
ATOM 1497 C C . SER A 1 198 ? 9.172 12.25 -6.391 1 84.06 198 SER A C 1
ATOM 1499 O O . SER A 1 198 ? 8.844 12.664 -7.504 1 84.06 198 SER A O 1
ATOM 1501 N N . THR A 1 199 ? 8.383 12.086 -5.445 1 84.56 199 THR A N 1
ATOM 1502 C CA . THR A 1 199 ? 6.957 12.305 -5.648 1 84.56 199 THR A CA 1
ATOM 1503 C C . THR A 1 199 ? 6.664 13.797 -5.832 1 84.56 199 THR A C 1
ATOM 1505 O O . THR A 1 199 ? 7.156 14.625 -5.066 1 84.56 199 THR A O 1
ATOM 1508 N N . ASN A 1 200 ? 5.941 14.125 -6.855 1 86.38 200 ASN A N 1
ATOM 1509 C CA . ASN A 1 200 ? 5.484 15.492 -7.098 1 86.38 200 ASN A CA 1
ATOM 1510 C C . ASN A 1 200 ? 4.195 15.789 -6.34 1 86.38 200 ASN A C 1
ATOM 1512 O O . ASN A 1 200 ? 3.115 15.836 -6.934 1 86.38 200 ASN A O 1
ATOM 1516 N N . ILE A 1 201 ? 4.348 16.094 -5.094 1 83.56 201 ILE A N 1
ATOM 1517 C CA . ILE A 1 201 ? 3.197 16.312 -4.223 1 83.56 201 ILE A CA 1
ATOM 1518 C C . ILE A 1 201 ? 2.436 17.547 -4.672 1 83.56 201 ILE A C 1
ATOM 1520 O O . ILE A 1 201 ? 1.202 17.578 -4.66 1 83.56 201 ILE A O 1
ATOM 1524 N N . LEU A 1 202 ? 3.209 18.531 -5.102 1 82.38 202 LEU A N 1
ATOM 1525 C CA . LEU A 1 202 ? 2.59 19.766 -5.559 1 82.38 202 LEU A CA 1
ATOM 1526 C C . LEU A 1 202 ? 1.638 19.516 -6.719 1 82.38 202 LEU A C 1
ATOM 1528 O O . LEU A 1 202 ? 0.481 19.938 -6.688 1 82.38 202 LEU A O 1
ATOM 1532 N N . GLY A 1 203 ? 2.135 18.891 -7.66 1 86.38 203 GLY A N 1
ATOM 1533 C CA . GLY A 1 203 ? 1.318 18.547 -8.812 1 86.38 203 GLY A CA 1
ATOM 1534 C C . GLY A 1 203 ? 0.111 17.703 -8.461 1 86.38 203 GLY A C 1
ATOM 1535 O O . GLY A 1 203 ? -0.985 17.922 -8.984 1 86.38 203 GLY A O 1
ATOM 1536 N N . LEU A 1 204 ? 0.278 16.766 -7.57 1 88.25 204 LEU A N 1
ATOM 1537 C CA . LEU A 1 204 ? -0.802 15.867 -7.168 1 88.25 204 LEU A CA 1
ATOM 1538 C C . LEU A 1 204 ? -1.894 16.625 -6.426 1 88.25 204 LEU A C 1
ATOM 1540 O O . LEU A 1 204 ? -3.082 16.359 -6.609 1 88.25 204 LEU A O 1
ATOM 1544 N N . VAL A 1 205 ? -1.49 17.562 -5.621 1 83.5 205 VAL A N 1
ATOM 1545 C CA . VAL A 1 205 ? -2.449 18.359 -4.859 1 83.5 205 VAL A CA 1
ATOM 1546 C C . VAL A 1 205 ? -3.275 19.219 -5.809 1 83.5 205 VAL A C 1
ATOM 1548 O O . VAL A 1 205 ? -4.5 19.281 -5.699 1 83.5 205 VAL A O 1
ATOM 1551 N N . ILE A 1 206 ? -2.615 19.844 -6.707 1 84.31 206 ILE A N 1
ATOM 1552 C CA . ILE A 1 206 ? -3.301 20.734 -7.633 1 84.31 206 ILE A CA 1
ATOM 1553 C C . ILE A 1 206 ? -4.27 19.938 -8.5 1 84.31 206 ILE A C 1
ATOM 1555 O O . ILE A 1 206 ? -5.434 20.328 -8.648 1 84.31 206 ILE A O 1
ATOM 1559 N N . VAL A 1 207 ? -3.824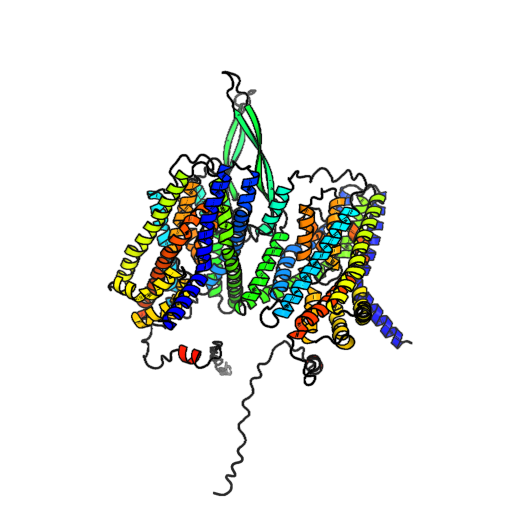 18.891 -9.047 1 90 207 VAL A N 1
ATOM 1560 C CA . VAL A 1 207 ? -4.66 18.078 -9.922 1 90 207 VAL A CA 1
ATOM 1561 C C . VAL A 1 207 ? -5.828 17.5 -9.133 1 90 207 VAL A C 1
ATOM 1563 O O . VAL A 1 207 ? -6.957 17.453 -9.625 1 90 207 VAL A O 1
ATOM 1566 N N . SER A 1 208 ? -5.539 17 -7.941 1 90.62 208 SER A N 1
ATOM 1567 C CA . SER A 1 208 ? -6.602 16.469 -7.098 1 90.62 208 SER A CA 1
ATOM 1568 C C . SER A 1 208 ? -7.641 17.531 -6.77 1 90.62 208 SER A C 1
ATOM 1570 O O . SER A 1 208 ? -8.836 17.25 -6.719 1 90.62 208 SER A O 1
ATOM 1572 N N . THR A 1 209 ? -7.18 18.719 -6.523 1 85.25 209 THR A N 1
ATOM 1573 C CA . THR A 1 209 ? -8.086 19.828 -6.273 1 85.25 209 THR A CA 1
ATOM 1574 C C . THR A 1 209 ? -8.977 20.078 -7.488 1 85.25 209 THR A C 1
ATOM 1576 O O . THR A 1 209 ? -10.188 20.281 -7.348 1 85.25 209 THR A O 1
ATOM 1579 N N . LEU A 1 210 ? -8.391 20.062 -8.672 1 88.75 210 LEU A N 1
ATOM 1580 C CA . LEU A 1 210 ? -9.148 20.266 -9.898 1 88.75 210 LEU A CA 1
ATOM 1581 C C . LEU A 1 210 ? -10.188 19.156 -10.078 1 88.75 210 LEU A C 1
ATOM 1583 O O . LEU A 1 210 ? -11.328 19.438 -10.445 1 88.75 210 LEU A O 1
ATOM 1587 N N . PHE A 1 211 ? -9.828 17.953 -9.773 1 91.56 211 PHE A N 1
ATOM 1588 C CA . PHE A 1 211 ? -10.766 16.828 -9.844 1 91.56 211 PHE A CA 1
ATOM 1589 C C . PHE A 1 211 ? -11.914 17.031 -8.867 1 91.56 211 PHE A C 1
ATOM 1591 O O . PHE A 1 211 ? -13.07 16.781 -9.203 1 91.56 211 PHE A O 1
ATOM 1598 N N . GLY A 1 212 ? -11.617 17.453 -7.656 1 88.81 212 GLY A N 1
ATOM 1599 C CA . GLY A 1 212 ? -12.641 17.688 -6.652 1 88.81 212 GLY A CA 1
ATOM 1600 C C . GLY A 1 212 ? -13.617 18.781 -7.039 1 88.81 212 GLY A C 1
ATOM 1601 O O . GLY A 1 212 ? -14.836 18.594 -6.977 1 88.81 212 GLY A O 1
ATOM 1602 N N . ILE A 1 213 ? -13.094 19.875 -7.48 1 84.62 213 ILE A N 1
ATOM 1603 C CA . ILE A 1 213 ? -13.93 21 -7.898 1 84.62 213 ILE A CA 1
ATOM 1604 C C . ILE A 1 213 ? -14.789 20.578 -9.094 1 84.62 213 ILE A C 1
ATOM 1606 O O . ILE A 1 213 ? -15.984 20.875 -9.133 1 84.62 213 ILE A O 1
ATOM 1610 N N . ALA A 1 214 ? -14.203 19.906 -10.125 1 90.38 214 ALA A N 1
ATOM 1611 C CA . ALA A 1 214 ? -14.922 19.453 -11.312 1 90.38 214 ALA A CA 1
ATOM 1612 C C . ALA A 1 214 ? -16.047 18.5 -10.938 1 90.38 214 ALA A C 1
ATOM 1614 O O . ALA A 1 214 ? -17.125 18.516 -11.555 1 90.38 214 ALA A O 1
ATOM 1615 N N . THR A 1 215 ? -15.805 17.641 -9.977 1 90.31 215 THR A N 1
ATOM 1616 C CA . THR A 1 215 ? -16.828 16.703 -9.508 1 90.31 215 THR A CA 1
ATOM 1617 C C . THR A 1 215 ? -18.031 17.453 -8.961 1 90.31 215 THR A C 1
ATOM 1619 O O . THR A 1 215 ? -19.172 17.062 -9.195 1 90.31 215 THR A O 1
ATOM 1622 N N . SER A 1 216 ? -17.844 18.516 -8.258 1 83.31 216 SER A N 1
ATOM 1623 C CA . SER A 1 216 ? -18.938 19.312 -7.703 1 83.31 216 SER A CA 1
ATOM 1624 C C . SER A 1 216 ? -19.766 19.953 -8.805 1 83.31 216 SER A C 1
ATOM 1626 O O . SER A 1 216 ? -20.969 20.172 -8.641 1 83.31 216 SER A O 1
ATOM 1628 N N . PHE A 1 217 ? -19.109 20.188 -9.953 1 84 217 PHE A N 1
ATOM 1629 C CA . PHE A 1 217 ? -19.797 20.859 -11.047 1 84 217 PHE A CA 1
ATOM 1630 C C . PHE A 1 217 ? -20.562 19.875 -11.914 1 84 217 PHE A C 1
ATOM 1632 O O . PHE A 1 217 ? -21.406 20.266 -12.719 1 84 217 PHE A O 1
ATOM 1639 N N . THR A 1 218 ? -20.297 18.562 -11.82 1 85.62 218 THR A N 1
ATOM 1640 C CA . THR A 1 218 ? -20.953 17.578 -12.672 1 85.62 218 THR A CA 1
ATOM 1641 C C . THR A 1 218 ? -22.25 17.078 -12.023 1 85.62 218 THR A C 1
ATOM 1643 O O . THR A 1 218 ? -22.984 16.297 -12.625 1 85.62 218 THR A O 1
ATOM 1646 N N . ARG A 1 219 ? -22.625 17.562 -10.992 1 75.5 219 ARG A N 1
ATOM 1647 C CA . ARG A 1 219 ? -23.891 17.297 -10.328 1 75.5 219 ARG A CA 1
ATOM 1648 C C . ARG A 1 219 ? -24.125 15.789 -10.172 1 75.5 219 ARG A C 1
ATOM 1650 O O . ARG A 1 219 ? -23.25 15.07 -9.664 1 75.5 219 ARG A O 1
ATOM 1657 N N . GLY A 1 220 ? -25.172 15.211 -10.602 1 79.31 220 GLY A N 1
ATOM 1658 C CA . GLY A 1 220 ? -25.594 13.836 -10.398 1 79.31 220 GLY A CA 1
ATOM 1659 C C . GLY A 1 220 ? -24.672 12.82 -11.047 1 79.31 220 GLY A C 1
ATOM 1660 O O . GLY A 1 220 ? -24.406 11.773 -10.461 1 79.31 220 GLY A O 1
ATOM 1661 N N . VAL A 1 221 ? -24.062 13.227 -12.148 1 85.38 221 VAL A N 1
ATOM 1662 C CA . VAL A 1 221 ? -23.266 12.273 -12.906 1 85.38 221 VAL A CA 1
ATOM 1663 C C . VAL A 1 221 ? -21.938 12.008 -12.188 1 85.38 221 VAL A C 1
ATOM 1665 O O . VAL A 1 221 ? -21.359 10.938 -12.328 1 85.38 221 VAL A O 1
ATOM 1668 N N . GLY A 1 222 ? -21.531 12.969 -11.398 1 89.62 222 GLY A N 1
ATOM 1669 C CA . GLY A 1 222 ? -20.25 12.867 -10.711 1 89.62 222 GLY A CA 1
ATOM 1670 C C . GLY A 1 222 ? -20.344 12.164 -9.367 1 89.62 222 GLY A C 1
ATOM 1671 O O . GLY A 1 222 ? -19.328 11.945 -8.703 1 89.62 222 GLY A O 1
ATOM 1672 N N . ILE A 1 223 ? -21.438 11.664 -9.031 1 89.38 223 ILE A N 1
ATOM 1673 C CA . ILE A 1 223 ? -21.688 11.133 -7.695 1 89.38 223 ILE A CA 1
ATOM 1674 C C . ILE A 1 223 ? -20.922 9.828 -7.504 1 89.38 223 ILE A C 1
ATOM 1676 O O . ILE A 1 223 ? -20.281 9.625 -6.469 1 89.38 223 ILE A O 1
ATOM 1680 N N . PRO A 1 224 ? -20.969 8.961 -8.523 1 90.31 224 PRO A N 1
ATOM 1681 C CA . PRO A 1 224 ? -20.188 7.734 -8.32 1 90.31 224 PRO A CA 1
ATOM 1682 C C . PRO A 1 224 ? -18.703 8 -8.094 1 90.31 224 PRO A C 1
ATOM 1684 O O . PRO A 1 224 ? -18.062 7.316 -7.297 1 90.31 224 PRO A O 1
ATOM 1687 N N . PHE A 1 225 ? -18.281 9.016 -8.797 1 93.25 225 PHE A N 1
ATOM 1688 C CA . PHE A 1 225 ? -16.891 9.406 -8.641 1 93.25 225 PHE A CA 1
ATOM 1689 C C . PHE A 1 225 ? -16.625 9.922 -7.234 1 93.25 225 PHE A C 1
ATOM 1691 O O . PHE A 1 225 ? -15.664 9.516 -6.586 1 93.25 225 PHE A O 1
ATOM 1698 N N . PHE A 1 226 ? -17.422 10.703 -6.762 1 92.12 226 PHE A N 1
ATOM 1699 C CA . PHE A 1 226 ? -17.312 11.258 -5.418 1 92.12 226 PHE A CA 1
ATOM 1700 C C . PHE A 1 226 ? -17.406 10.156 -4.367 1 92.12 226 PHE A C 1
ATOM 1702 O O . PHE A 1 226 ? -16.594 10.109 -3.443 1 92.12 226 PHE A O 1
ATOM 1709 N N . LYS A 1 227 ? -18.312 9.25 -4.547 1 92 227 LYS A N 1
ATOM 1710 C CA . LYS A 1 227 ? -18.531 8.195 -3.564 1 92 227 LYS A CA 1
ATOM 1711 C C . LYS A 1 227 ? -17.359 7.234 -3.504 1 92 227 LYS A C 1
ATOM 1713 O O . LYS A 1 227 ? -17.031 6.707 -2.438 1 92 227 LYS A O 1
ATOM 1718 N N . PHE A 1 228 ? -16.812 7.031 -4.621 1 94.25 228 PHE A N 1
ATOM 1719 C CA . PHE A 1 228 ? -15.641 6.16 -4.633 1 94.25 228 PHE A CA 1
ATOM 1720 C C . PHE A 1 228 ? -14.508 6.77 -3.82 1 94.25 228 PHE A C 1
ATOM 1722 O O . PHE A 1 228 ? -13.914 6.102 -2.973 1 94.25 228 PHE A O 1
ATOM 1729 N N . PHE A 1 229 ? -14.18 7.984 -4.078 1 94.19 229 PHE A N 1
ATOM 1730 C CA . PHE A 1 229 ? -13.047 8.609 -3.408 1 94.19 229 PHE A CA 1
ATOM 1731 C C . PHE A 1 229 ? -13.359 8.867 -1.94 1 94.19 229 PHE A C 1
ATOM 1733 O O . PHE A 1 229 ? -12.469 8.812 -1.091 1 94.19 229 PHE A O 1
ATOM 1740 N N . GLU A 1 230 ? -14.555 9.156 -1.66 1 91.62 230 GLU A N 1
ATOM 1741 C CA . GLU A 1 230 ? -14.961 9.281 -0.263 1 91.62 230 GLU A CA 1
ATOM 1742 C C . GLU A 1 230 ? -14.734 7.973 0.492 1 91.62 230 GLU A C 1
ATOM 1744 O O . GLU A 1 230 ? -14.164 7.973 1.587 1 91.62 230 GLU A O 1
ATOM 1749 N N . SER A 1 231 ? -15.195 6.898 -0.139 1 94.12 231 SER A N 1
ATOM 1750 C CA . SER A 1 231 ? -15.008 5.574 0.437 1 94.12 231 SER A CA 1
ATOM 1751 C C . SER A 1 231 ? -13.531 5.211 0.527 1 94.12 231 SER A C 1
ATOM 1753 O O . SER A 1 231 ? -13.078 4.672 1.538 1 94.12 231 SER A O 1
ATOM 1755 N N . ALA A 1 232 ? -12.852 5.523 -0.485 1 94.81 232 ALA A N 1
ATOM 1756 C CA . ALA A 1 232 ? -11.414 5.254 -0.517 1 94.81 232 ALA A CA 1
ATOM 1757 C C . ALA A 1 232 ? -10.688 6.023 0.584 1 94.81 232 ALA A C 1
ATOM 1759 O O . ALA A 1 232 ? -9.789 5.48 1.239 1 94.81 232 ALA A O 1
ATOM 1760 N N . SER A 1 233 ? -11.016 7.262 0.765 1 91.62 233 SER A N 1
ATOM 1761 C CA . SER A 1 233 ? -10.398 8.094 1.789 1 91.62 233 SER A CA 1
ATOM 1762 C C . SER A 1 233 ? -10.57 7.488 3.178 1 91.62 233 SER A C 1
ATOM 1764 O O . SER A 1 233 ? -9.625 7.453 3.967 1 91.62 233 SER A O 1
ATOM 1766 N N . GLU A 1 234 ? -11.688 6.965 3.393 1 89.56 234 GLU A N 1
ATOM 1767 C CA . GLU A 1 234 ? -11.953 6.367 4.699 1 89.56 234 GLU A CA 1
ATOM 1768 C C . GLU A 1 234 ? -11.141 5.094 4.898 1 89.56 234 GLU A C 1
ATOM 1770 O O . GLU A 1 234 ? -10.641 4.84 5.996 1 89.56 234 GLU A O 1
ATOM 1775 N N . VAL A 1 235 ? -11.078 4.309 3.875 1 92.81 235 VAL A N 1
ATOM 1776 C CA . VAL A 1 235 ? -10.297 3.074 3.936 1 92.81 235 VAL A CA 1
ATOM 1777 C C . VAL A 1 235 ? -8.828 3.4 4.191 1 92.81 235 VAL A C 1
ATOM 1779 O O . VAL A 1 235 ? -8.188 2.771 5.035 1 92.81 235 VAL A O 1
ATOM 1782 N N . ILE A 1 236 ? -8.328 4.367 3.498 1 92.12 236 ILE A N 1
ATOM 1783 C CA . ILE A 1 236 ? -6.934 4.781 3.627 1 92.12 236 ILE A CA 1
ATOM 1784 C C . ILE A 1 236 ? -6.684 5.316 5.035 1 92.12 236 ILE A C 1
ATOM 1786 O O . ILE A 1 236 ? -5.66 5.008 5.652 1 92.12 236 ILE A O 1
ATOM 1790 N N . LEU A 1 237 ? -7.57 6.074 5.535 1 86.62 237 LEU A N 1
ATOM 1791 C CA . LEU A 1 237 ? -7.441 6.633 6.875 1 86.62 237 LEU A CA 1
ATOM 1792 C C . LEU A 1 237 ? -7.422 5.527 7.926 1 86.62 237 LEU A C 1
ATOM 1794 O O . LEU A 1 237 ? -6.707 5.629 8.93 1 86.62 237 LEU A O 1
ATOM 1798 N N . GLN A 1 238 ? -8.195 4.516 7.668 1 88.62 238 GLN A N 1
ATOM 1799 C CA . GLN A 1 238 ? -8.18 3.375 8.578 1 88.62 238 GLN A CA 1
ATOM 1800 C C . GLN A 1 238 ? -6.805 2.719 8.617 1 88.62 238 GLN A C 1
ATOM 1802 O O . GLN A 1 238 ? -6.309 2.367 9.688 1 88.62 238 GLN A O 1
ATOM 1807 N N . ILE A 1 239 ? -6.238 2.527 7.492 1 91.75 239 ILE A N 1
ATOM 1808 C CA . ILE A 1 239 ? -4.898 1.957 7.422 1 91.75 239 ILE A CA 1
ATOM 1809 C C . ILE A 1 239 ? -3.912 2.863 8.156 1 91.75 239 ILE A C 1
ATOM 1811 O O . ILE A 1 239 ? -3.072 2.385 8.922 1 91.75 239 ILE A O 1
ATOM 1815 N N . LEU A 1 240 ? -4.039 4.133 7.93 1 86.12 240 LEU A N 1
ATOM 1816 C CA . LEU A 1 240 ? -3.148 5.086 8.578 1 86.12 240 LEU A CA 1
ATOM 1817 C C . LEU A 1 240 ? -3.277 5.004 10.102 1 86.12 240 LEU A C 1
ATOM 1819 O O . LEU A 1 240 ? -2.279 5.098 10.82 1 86.12 240 LEU A O 1
ATOM 1823 N N . ARG A 1 241 ? -4.445 4.863 10.555 1 84.62 241 ARG A N 1
ATOM 1824 C CA . ARG A 1 241 ? -4.664 4.715 11.992 1 84.62 241 ARG A CA 1
ATOM 1825 C C . ARG A 1 241 ? -3.918 3.504 12.539 1 84.62 241 ARG A C 1
ATOM 1827 O O . ARG A 1 241 ? -3.318 3.57 13.617 1 84.62 241 ARG A O 1
ATOM 1834 N N . TRP A 1 242 ? -3.924 2.441 11.789 1 88 242 TRP A N 1
ATOM 1835 C CA . TRP A 1 242 ? -3.182 1.25 12.188 1 88 242 TRP A CA 1
ATOM 1836 C C . TRP A 1 242 ? -1.681 1.52 12.195 1 88 242 TRP A C 1
ATOM 1838 O O . TRP A 1 242 ? -0.967 1.076 13.094 1 88 242 TRP A O 1
ATOM 1848 N N . LEU A 1 243 ? -1.259 2.162 11.188 1 87.69 243 LEU A N 1
ATOM 1849 C CA . LEU A 1 243 ? 0.17 2.422 11.047 1 87.69 243 LEU A CA 1
ATOM 1850 C C . LEU A 1 243 ? 0.668 3.34 12.156 1 87.69 243 LEU A C 1
ATOM 1852 O O . LEU A 1 243 ? 1.786 3.174 12.648 1 87.69 243 LEU A O 1
ATOM 1856 N N . ILE A 1 244 ? -0.113 4.312 12.578 1 84.31 244 ILE A N 1
ATOM 1857 C CA . ILE A 1 244 ? 0.27 5.25 13.625 1 84.31 244 ILE A CA 1
ATOM 1858 C C . ILE A 1 244 ? 0.464 4.504 14.938 1 84.31 244 ILE A C 1
ATOM 1860 O O . ILE A 1 244 ? 1.305 4.883 15.758 1 84.31 244 ILE A O 1
ATOM 1864 N N . TRP A 1 245 ? -0.189 3.354 15.078 1 87.38 245 TRP A N 1
ATOM 1865 C CA . TRP A 1 245 ? -0.05 2.545 16.281 1 87.38 245 TRP A CA 1
ATOM 1866 C C . TRP A 1 245 ? 1.319 1.875 16.344 1 87.38 245 TRP A C 1
ATOM 1868 O O . TRP A 1 245 ? 1.745 1.399 17.391 1 87.38 245 TRP A O 1
ATOM 1878 N N . THR A 1 246 ? 1.976 1.845 15.258 1 89.56 246 THR A N 1
ATOM 1879 C CA . THR A 1 246 ? 3.316 1.269 15.234 1 89.56 246 THR A CA 1
ATOM 1880 C C . THR A 1 246 ? 4.367 2.332 15.547 1 89.56 246 THR A C 1
ATOM 1882 O O . THR A 1 246 ? 5.559 2.029 15.617 1 89.56 246 THR A O 1
ATOM 1885 N N . THR A 1 247 ? 4.004 3.531 15.828 1 87 247 THR A N 1
ATOM 1886 C CA . THR A 1 247 ? 4.891 4.676 16 1 87 247 THR A CA 1
ATOM 1887 C C . THR A 1 247 ? 5.867 4.441 17.156 1 87 247 THR A C 1
ATOM 1889 O O . THR A 1 247 ? 7.066 4.691 17.016 1 87 247 THR A O 1
ATOM 1892 N N . PRO A 1 248 ? 5.418 3.891 18.266 1 90.31 248 PRO A N 1
ATOM 1893 C CA . PRO A 1 248 ? 6.363 3.725 19.375 1 90.31 248 PRO A CA 1
ATOM 1894 C C . PRO A 1 248 ? 7.562 2.857 19 1 90.31 248 PRO A C 1
ATOM 1896 O O . PRO A 1 248 ? 8.703 3.203 19.312 1 90.31 248 PRO A O 1
ATOM 1899 N N . VAL A 1 249 ? 7.297 1.845 18.281 1 92.75 249 VAL A N 1
ATOM 1900 C CA . VAL A 1 249 ? 8.375 0.948 17.875 1 92.75 249 VAL A CA 1
ATOM 1901 C C . VAL A 1 249 ? 9.266 1.638 16.844 1 92.75 249 VAL A C 1
ATOM 1903 O O . VAL A 1 249 ? 10.492 1.527 16.906 1 92.75 249 VAL A O 1
ATOM 1906 N N . GLY A 1 250 ? 8.641 2.279 15.898 1 92 250 GLY A N 1
ATOM 1907 C CA . GLY A 1 250 ? 9.391 3.018 14.898 1 92 250 GLY A CA 1
ATOM 1908 C C . GLY A 1 250 ? 10.273 4.102 15.5 1 92 250 GLY A C 1
ATOM 1909 O O . GLY A 1 250 ? 11.43 4.258 15.102 1 92 250 GLY A O 1
ATOM 1910 N N . VAL A 1 251 ? 9.781 4.773 16.469 1 90.31 251 VAL A N 1
ATOM 1911 C CA . VAL A 1 251 ? 10.477 5.898 17.078 1 90.31 251 VAL A CA 1
ATOM 1912 C C . VAL A 1 251 ? 11.664 5.395 17.891 1 90.31 251 VAL A C 1
ATOM 1914 O O . VAL A 1 251 ? 12.742 6.004 17.875 1 90.31 251 VAL A O 1
ATOM 1917 N N . ILE A 1 252 ? 11.5 4.258 18.625 1 94 252 ILE A N 1
ATOM 1918 C CA . ILE A 1 252 ? 12.609 3.66 19.359 1 94 252 ILE A CA 1
ATOM 1919 C C . ILE A 1 252 ? 13.781 3.41 18.406 1 94 252 ILE A C 1
ATOM 1921 O O . ILE A 1 252 ? 14.914 3.803 18.703 1 94 252 ILE A O 1
ATOM 1925 N N . SER A 1 253 ? 13.453 2.832 17.359 1 93.38 253 SER A N 1
ATOM 1926 C CA . SER A 1 253 ? 14.477 2.455 16.391 1 93.38 253 SER A CA 1
ATOM 1927 C C . SER A 1 253 ? 15.109 3.686 15.742 1 93.38 253 SER A C 1
ATOM 1929 O O . SER A 1 253 ? 16.328 3.777 15.633 1 93.38 253 SER A O 1
ATOM 1931 N N . LEU A 1 254 ? 14.398 4.645 15.375 1 90.5 254 LEU A N 1
ATOM 1932 C CA . LEU A 1 254 ? 14.883 5.836 14.68 1 90.5 254 LEU A CA 1
ATOM 1933 C C . LEU A 1 254 ? 15.781 6.664 15.594 1 90.5 254 LEU A C 1
ATOM 1935 O O . LEU A 1 254 ? 16.875 7.082 15.195 1 90.5 254 LEU A O 1
ATOM 1939 N N . ILE A 1 255 ? 15.336 6.871 16.766 1 90.19 255 ILE A N 1
ATOM 1940 C CA . ILE A 1 255 ? 16.094 7.68 17.703 1 90.19 255 ILE A CA 1
ATOM 1941 C C . ILE A 1 255 ? 17.375 6.945 18.094 1 90.19 255 ILE A C 1
ATOM 1943 O O . ILE A 1 255 ? 18.453 7.551 18.172 1 90.19 255 ILE A O 1
ATOM 1947 N N . ALA A 1 256 ? 17.203 5.691 18.328 1 92.31 256 ALA A N 1
ATOM 1948 C CA . ALA A 1 256 ? 18.375 4.902 18.688 1 92.31 256 ALA A CA 1
ATOM 1949 C C . ALA A 1 256 ? 19.438 4.969 17.594 1 92.31 256 ALA A C 1
ATOM 1951 O O . ALA A 1 256 ? 20.609 5.16 17.859 1 92.31 256 ALA A O 1
ATOM 1952 N N . LYS A 1 257 ? 19.016 4.848 16.438 1 90.44 257 LYS A N 1
ATOM 1953 C CA . LYS A 1 257 ? 19.938 4.914 15.305 1 90.44 257 LYS A CA 1
ATOM 1954 C C . LYS A 1 257 ? 20.578 6.293 15.203 1 90.44 257 LYS A C 1
ATOM 1956 O O . LYS A 1 257 ? 21.781 6.406 15 1 90.44 257 LYS A O 1
ATOM 1961 N N . THR A 1 258 ? 19.844 7.328 15.32 1 86.31 258 THR A N 1
ATOM 1962 C CA . THR A 1 258 ? 20.328 8.695 15.195 1 86.31 258 THR A CA 1
ATOM 1963 C C . THR A 1 258 ? 21.375 9.008 16.281 1 86.31 258 THR A C 1
ATOM 1965 O O . THR A 1 258 ? 22.422 9.578 15.984 1 86.31 258 THR A O 1
ATOM 1968 N N . ILE A 1 259 ? 21.078 8.547 17.453 1 87.81 259 ILE A N 1
ATOM 1969 C CA . ILE A 1 259 ? 21.984 8.797 18.562 1 87.81 259 ILE A CA 1
ATOM 1970 C C . ILE A 1 259 ? 23.266 7.98 18.375 1 87.81 259 ILE A C 1
ATOM 1972 O O . ILE A 1 259 ? 24.359 8.469 18.656 1 87.81 259 ILE A O 1
ATOM 1976 N N . ALA A 1 260 ? 23.062 6.812 17.891 1 88 260 ALA A N 1
ATOM 1977 C CA . ALA A 1 260 ? 24.219 5.941 17.672 1 88 260 ALA A CA 1
ATOM 1978 C C . ALA A 1 260 ? 25.125 6.484 16.578 1 88 260 ALA A C 1
ATOM 1980 O O . ALA A 1 260 ? 26.344 6.293 16.609 1 88 260 ALA A O 1
ATOM 1981 N N . GLU A 1 261 ? 24.547 7.145 15.664 1 83.94 261 GLU A N 1
ATOM 1982 C CA . GLU A 1 261 ? 25.297 7.605 14.5 1 83.94 261 GLU A CA 1
ATOM 1983 C C . GLU A 1 261 ? 25.844 9.016 14.719 1 83.94 261 GLU A C 1
ATOM 1985 O O . GLU A 1 261 ? 26.828 9.406 14.102 1 83.94 261 GLU A O 1
ATOM 1990 N N . THR A 1 262 ? 25.219 9.758 15.523 1 81.44 262 THR A N 1
ATOM 1991 C CA . THR A 1 262 ? 25.562 11.172 15.664 1 81.44 262 THR A CA 1
ATOM 1992 C C . THR A 1 262 ? 26.859 11.336 16.453 1 81.44 262 THR A C 1
ATOM 1994 O O . THR A 1 262 ? 27.078 10.656 17.453 1 81.44 262 THR A O 1
ATOM 1997 N N . LYS A 1 263 ? 27.656 12.156 15.859 1 78.56 263 LYS A N 1
ATOM 1998 C CA . LYS A 1 263 ? 28.953 12.406 16.5 1 78.56 263 LYS A CA 1
ATOM 1999 C C . LYS A 1 263 ? 28.812 13.461 17.609 1 78.56 263 LYS A C 1
ATOM 2001 O O . LYS A 1 263 ? 29.359 13.297 18.688 1 78.56 263 LYS A O 1
ATOM 2006 N N . ASN A 1 264 ? 28.047 14.555 17.391 1 82.44 264 ASN A N 1
ATOM 2007 C CA . ASN A 1 264 ? 27.922 15.656 18.328 1 82.44 264 ASN A CA 1
ATOM 2008 C C . ASN A 1 264 ? 26.484 15.766 18.875 1 82.44 264 ASN A C 1
ATOM 2010 O O . ASN A 1 264 ? 25.672 16.484 18.312 1 82.44 264 ASN A O 1
ATOM 2014 N N . LEU A 1 265 ? 26.25 15.219 19.969 1 82.44 265 LEU A N 1
ATOM 2015 C CA . LEU A 1 265 ? 24.922 15.133 20.562 1 82.44 265 LEU A CA 1
ATOM 2016 C C . LEU A 1 265 ? 24.5 16.484 21.156 1 82.44 265 LEU A C 1
ATOM 2018 O O . LEU A 1 265 ? 23.344 16.859 21.078 1 82.44 265 LEU A O 1
ATOM 2022 N N . GLU A 1 266 ? 25.391 17.188 21.719 1 85 266 GLU A N 1
ATOM 2023 C CA . GLU A 1 266 ? 25.078 18.469 22.344 1 85 266 GLU A CA 1
ATOM 2024 C C . GLU A 1 266 ? 24.531 19.453 21.312 1 85 266 GLU A C 1
ATOM 2026 O O . GLU A 1 266 ? 23.562 20.172 21.594 1 85 266 GLU A O 1
ATOM 2031 N N . ASP A 1 267 ? 25.172 19.453 20.219 1 85.44 267 ASP A N 1
ATOM 2032 C CA . ASP A 1 267 ? 24.719 20.344 19.156 1 85.44 267 ASP A CA 1
ATOM 2033 C C . ASP A 1 267 ? 23.312 19.969 18.703 1 85.44 267 ASP A C 1
ATOM 2035 O O . ASP A 1 267 ? 22.484 20.844 18.438 1 85.44 267 ASP A O 1
ATOM 2039 N N . ASP A 1 268 ? 23.047 18.734 18.688 1 85.69 268 ASP A N 1
ATOM 2040 C CA . ASP A 1 268 ? 21.734 18.281 18.219 1 85.69 268 ASP A CA 1
ATOM 2041 C C . ASP A 1 268 ? 20.641 18.656 19.203 1 85.69 268 ASP A C 1
ATOM 2043 O O . ASP A 1 268 ? 19.547 19.062 18.812 1 85.69 268 ASP A O 1
ATOM 2047 N N . PHE A 1 269 ? 20.969 18.641 20.484 1 87.88 269 PHE A N 1
ATOM 2048 C CA . PHE A 1 269 ? 19.984 18.969 21.5 1 87.88 269 PHE A CA 1
ATOM 2049 C C . PHE A 1 269 ? 19.734 20.484 21.531 1 87.88 269 PHE A C 1
ATOM 2051 O O . PHE A 1 269 ? 18.609 20.922 21.781 1 87.88 269 PHE A O 1
ATOM 2058 N N . GLN A 1 270 ? 20.75 21.219 21.312 1 89.75 270 GLN A N 1
ATOM 2059 C CA . GLN A 1 270 ? 20.578 22.672 21.25 1 89.75 270 GLN A CA 1
ATOM 2060 C C . GLN A 1 270 ? 19.719 23.078 20.047 1 89.75 270 GLN A C 1
ATOM 2062 O O . GLN A 1 270 ? 18.844 23.938 20.172 1 89.75 270 GLN A O 1
ATOM 2067 N N . ARG A 1 271 ? 19.984 22.453 19.016 1 90.62 271 ARG A N 1
ATOM 2068 C CA . ARG A 1 271 ? 19.188 22.719 17.812 1 90.62 271 ARG A CA 1
ATOM 2069 C C . ARG A 1 271 ? 17.734 22.328 18.031 1 90.62 271 ARG A C 1
ATOM 2071 O O . ARG A 1 271 ? 16.828 23.062 17.609 1 90.62 271 ARG A O 1
ATOM 2078 N N . LEU A 1 272 ? 17.562 21.234 18.719 1 91.5 272 LEU A N 1
ATOM 2079 C CA . LEU A 1 272 ? 16.203 20.781 19 1 91.5 272 LEU A CA 1
ATOM 2080 C C . LEU A 1 272 ? 15.484 21.75 19.938 1 91.5 272 LEU A C 1
ATOM 2082 O O . LEU A 1 272 ? 14.289 22.016 19.75 1 91.5 272 LEU A O 1
ATOM 2086 N N . GLY A 1 273 ? 16.172 22.219 20.859 1 93.12 273 GLY A N 1
ATOM 2087 C CA . GLY A 1 273 ? 15.602 23.219 21.75 1 93.12 273 GLY A CA 1
ATOM 2088 C C . GLY A 1 273 ? 15.203 24.5 21.016 1 93.12 273 GLY A C 1
ATOM 2089 O O . GLY A 1 273 ? 14.133 25.047 21.266 1 93.12 273 GLY A O 1
ATOM 2090 N N . MET A 1 274 ? 16.094 24.938 20.188 1 93.75 274 MET A N 1
ATOM 2091 C CA . MET A 1 274 ? 15.789 26.141 19.406 1 93.75 274 MET A CA 1
ATOM 2092 C C . MET A 1 274 ? 14.602 25.906 18.484 1 93.75 274 MET A C 1
ATOM 2094 O O . MET A 1 274 ? 13.797 26.812 18.266 1 93.75 274 MET A O 1
ATOM 2098 N N . TYR A 1 275 ? 14.586 24.781 17.969 1 94.94 275 TYR A N 1
ATOM 2099 C CA . TYR A 1 275 ? 13.438 24.391 17.156 1 94.94 275 TYR A CA 1
ATOM 2100 C C . TYR A 1 275 ? 12.148 24.469 17.969 1 94.94 275 TYR A C 1
ATOM 2102 O O . TYR A 1 275 ? 11.164 25.062 17.516 1 94.94 275 TYR A O 1
ATOM 2110 N N . PHE A 1 276 ? 12.164 23.844 19.109 1 95.38 276 PHE A N 1
ATOM 2111 C CA . PHE A 1 276 ? 11.008 23.844 20 1 95.38 276 PHE A CA 1
ATOM 2112 C C . PHE A 1 276 ? 10.555 25.266 20.297 1 95.38 276 PHE A C 1
ATOM 2114 O O . PHE A 1 276 ? 9.367 25.578 20.219 1 95.38 276 PHE A O 1
ATOM 2121 N N . LEU A 1 277 ? 11.445 26.047 20.547 1 95.44 277 LEU A N 1
ATOM 2122 C CA . LEU A 1 277 ? 11.133 27.438 20.891 1 95.44 277 LEU A CA 1
ATOM 2123 C C . LEU A 1 277 ? 10.578 28.172 19.688 1 95.44 277 LEU A C 1
ATOM 2125 O O . LEU A 1 277 ? 9.703 29.031 19.828 1 95.44 277 LEU A O 1
ATOM 2129 N N . THR A 1 278 ? 11.102 27.906 18.578 1 96.25 278 THR A N 1
ATOM 2130 C CA . THR A 1 278 ? 10.641 28.562 17.359 1 96.25 278 THR A CA 1
ATOM 2131 C C . THR A 1 278 ? 9.18 28.219 17.078 1 96.25 278 THR A C 1
ATOM 2133 O O . THR A 1 278 ? 8.375 29.109 16.781 1 96.25 278 THR A O 1
ATOM 2136 N N . VAL A 1 279 ? 8.852 26.953 17.188 1 96.5 279 VAL A N 1
ATOM 2137 C CA . VAL A 1 279 ? 7.484 26.5 16.953 1 96.5 279 VAL A CA 1
ATOM 2138 C C . VAL A 1 279 ? 6.559 27.125 18 1 96.5 279 VAL A C 1
ATOM 2140 O O . VAL A 1 279 ? 5.496 27.656 17.672 1 96.5 279 VAL A O 1
ATOM 2143 N N . MET A 1 280 ? 6.98 27.062 19.25 1 96.06 280 MET A N 1
ATOM 2144 C CA . MET A 1 280 ? 6.176 27.609 20.344 1 96.06 280 MET A CA 1
ATOM 2145 C C . MET A 1 280 ? 5.938 29.109 20.141 1 96.06 280 MET A C 1
ATOM 2147 O O . MET A 1 280 ? 4.828 29.594 20.359 1 96.06 280 MET A O 1
ATOM 2151 N N . THR A 1 281 ? 6.949 29.781 19.781 1 96.19 281 THR A N 1
ATOM 2152 C CA . THR A 1 281 ? 6.816 31.203 19.531 1 96.19 281 THR A CA 1
ATOM 2153 C C . THR A 1 281 ? 5.789 31.469 18.438 1 96.19 281 THR A C 1
ATOM 2155 O O . THR A 1 281 ? 4.941 32.344 18.578 1 96.19 281 THR A O 1
ATOM 2158 N N . GLY A 1 282 ? 5.891 30.75 17.359 1 95.5 282 GLY A N 1
ATOM 2159 C CA . GLY A 1 282 ? 4.922 30.906 16.281 1 95.5 282 GLY A CA 1
ATOM 2160 C C . GLY A 1 282 ? 3.496 30.641 16.719 1 95.5 282 GLY A C 1
ATOM 2161 O O . GLY A 1 282 ? 2.582 31.375 16.375 1 95.5 282 GLY A O 1
ATOM 2162 N N . LEU A 1 283 ? 3.318 29.578 17.516 1 95.19 283 LEU A N 1
ATOM 2163 C CA . LEU A 1 283 ? 1.991 29.219 18 1 95.19 283 LEU A CA 1
ATOM 2164 C C . LEU A 1 283 ? 1.432 30.281 18.922 1 95.19 283 LEU A C 1
ATOM 2166 O O . LEU A 1 283 ? 0.249 30.625 18.844 1 95.19 283 LEU A O 1
ATOM 2170 N N . ILE A 1 284 ? 2.254 30.828 19.719 1 93.69 284 ILE A N 1
ATOM 2171 C CA . ILE A 1 284 ? 1.838 31.844 20.672 1 93.69 284 ILE A CA 1
ATOM 2172 C C . ILE A 1 284 ? 1.443 33.125 19.922 1 93.69 284 ILE A C 1
ATOM 2174 O O . ILE A 1 284 ? 0.435 33.75 20.25 1 93.69 284 ILE A O 1
ATOM 2178 N N . VAL A 1 285 ? 2.207 33.469 18.984 1 92.19 285 VAL A N 1
ATOM 2179 C CA . VAL A 1 285 ? 1.911 34.656 18.188 1 92.19 285 VAL A CA 1
ATOM 2180 C C . VAL A 1 285 ? 0.56 34.5 17.5 1 92.19 285 VAL A C 1
ATOM 2182 O O . VAL A 1 285 ? -0.263 35.406 17.5 1 92.19 285 VAL A O 1
ATOM 2185 N N . PHE A 1 286 ? 0.307 33.406 16.953 1 88.62 286 PHE A N 1
ATOM 2186 C CA . PHE A 1 286 ? -0.948 33.188 16.25 1 88.62 286 PHE A CA 1
ATOM 2187 C C . PHE A 1 286 ? -2.115 33.125 17.234 1 88.62 286 PHE A C 1
ATOM 2189 O O . PHE A 1 286 ? -3.203 33.625 16.938 1 88.62 286 PHE A O 1
ATOM 2196 N N . MET A 1 287 ? -1.916 32.531 18.359 1 87.5 287 MET A N 1
ATOM 2197 C CA . MET A 1 287 ? -2.969 32.375 19.344 1 87.5 287 MET A CA 1
ATOM 2198 C C . MET A 1 287 ? -3.295 33.688 20.031 1 87.5 287 MET A C 1
ATOM 2200 O O . MET A 1 287 ? -4.465 34 20.25 1 87.5 287 MET A O 1
ATOM 2204 N N . LEU A 1 288 ? -2.314 34.469 20.328 1 88 288 LEU A N 1
ATOM 2205 C CA . LEU A 1 288 ? -2.52 35.625 21.188 1 88 288 LEU A CA 1
ATOM 2206 C C . LEU A 1 288 ? -2.633 36.906 20.359 1 88 288 LEU A C 1
ATOM 2208 O O . LEU A 1 288 ? -3.143 37.906 20.844 1 88 288 LEU A O 1
ATOM 2212 N N . ILE A 1 289 ? -2.164 36.906 19.188 1 87.75 289 ILE A N 1
ATOM 2213 C CA . ILE A 1 289 ? -2.186 38.125 18.406 1 87.75 289 ILE A CA 1
ATOM 2214 C C . ILE A 1 289 ? -3.162 37.969 17.25 1 87.75 289 ILE A C 1
ATOM 2216 O O . ILE A 1 289 ? -4.164 38.688 17.172 1 87.75 289 ILE A O 1
ATOM 2220 N N . PHE A 1 290 ? -2.967 37.031 16.438 1 86.5 290 PHE A N 1
ATOM 2221 C CA . PHE A 1 290 ? -3.744 36.906 15.211 1 86.5 290 PHE A CA 1
ATOM 2222 C C . PHE A 1 290 ? -5.207 36.625 15.516 1 86.5 290 PHE A C 1
ATOM 2224 O O . PHE A 1 290 ? -6.105 37.25 14.938 1 86.5 290 PHE A O 1
ATOM 2231 N N . GLN A 1 291 ? -5.469 35.719 16.375 1 85.56 291 GLN A N 1
ATOM 2232 C CA . GLN A 1 291 ? -6.832 35.25 16.609 1 85.56 291 GLN A CA 1
ATOM 2233 C C . GLN A 1 291 ? -7.656 36.344 17.328 1 85.56 291 GLN A C 1
ATOM 2235 O O . GLN A 1 291 ? -8.766 36.656 16.906 1 85.56 291 GLN A O 1
ATOM 2240 N N . PRO A 1 292 ? -7.121 36.875 18.406 1 87 292 PRO A N 1
ATOM 2241 C CA . PRO A 1 292 ? -7.914 37.906 19.062 1 87 292 PRO A CA 1
ATOM 2242 C C . PRO A 1 292 ? -8.148 39.125 18.172 1 87 292 PRO A C 1
ATOM 2244 O O . PRO A 1 292 ? -9.219 39.75 18.234 1 87 292 PRO A O 1
ATOM 2247 N N . ILE A 1 293 ? -7.203 39.438 17.344 1 89.94 293 ILE A N 1
ATOM 2248 C CA . ILE A 1 293 ? -7.352 40.594 16.453 1 89.94 293 ILE A CA 1
ATOM 2249 C C . ILE A 1 293 ? -8.43 40.281 15.414 1 89.94 293 ILE A C 1
ATOM 2251 O O . ILE A 1 293 ? -9.281 41.125 15.133 1 89.94 293 ILE A O 1
ATOM 2255 N N . THR A 1 294 ? -8.445 39.094 14.867 1 89.5 294 THR A N 1
ATOM 2256 C CA . THR A 1 294 ? -9.438 38.719 13.867 1 89.5 294 THR A CA 1
ATOM 2257 C C . THR A 1 294 ? -10.836 38.688 14.477 1 89.5 294 THR A C 1
ATOM 2259 O O . THR A 1 294 ? -11.797 39.156 13.867 1 89.5 294 THR A O 1
ATOM 2262 N N . TYR A 1 295 ? -10.969 38.125 15.656 1 89.5 295 TYR A N 1
ATOM 2263 C CA . TYR A 1 295 ? -12.25 38.062 16.344 1 89.5 295 TYR A CA 1
ATOM 2264 C C . TYR A 1 295 ? -12.781 39.469 16.609 1 89.5 295 TYR A C 1
ATOM 2266 O O . TYR A 1 295 ? -13.969 39.719 16.422 1 89.5 295 TYR A O 1
ATOM 2274 N N . PHE A 1 296 ? -11.891 40.344 17.031 1 88.56 296 PHE A N 1
ATOM 2275 C CA . PHE A 1 296 ? -12.281 41.688 17.391 1 88.56 296 PHE A CA 1
ATOM 2276 C C . PHE A 1 296 ? -12.742 42.469 16.156 1 88.56 296 PHE A C 1
ATOM 2278 O O . PHE A 1 296 ? -13.688 43.25 16.219 1 88.56 296 PHE A O 1
ATOM 2285 N N . ILE A 1 297 ? -12.133 42.219 15.102 1 89.31 297 ILE A N 1
ATOM 2286 C CA . ILE A 1 297 ? -12.477 42.906 13.859 1 89.31 297 ILE A CA 1
ATOM 2287 C C . ILE A 1 297 ? -13.836 42.438 13.359 1 89.31 297 ILE A C 1
ATOM 2289 O O . ILE A 1 297 ? -14.633 43.25 12.859 1 89.31 297 ILE A O 1
ATOM 2293 N N . VAL A 1 298 ? -14.133 41.219 13.531 1 87.19 298 VAL A N 1
ATOM 2294 C CA . VAL A 1 298 ? -15.336 40.625 12.961 1 87.19 298 VAL A CA 1
ATOM 2295 C C . VAL A 1 298 ? -16.531 40.875 13.891 1 87.19 298 VAL A C 1
ATOM 2297 O O . VAL A 1 298 ? -17.594 41.281 13.445 1 87.19 298 VAL A O 1
ATOM 2300 N N . ARG A 1 299 ? -16.469 40.656 15.211 1 86.5 299 ARG A N 1
ATOM 2301 C CA . ARG A 1 299 ? -17.594 40.719 16.141 1 86.5 299 ARG A CA 1
ATOM 2302 C C . ARG A 1 299 ? -17.516 42 16.984 1 86.5 299 ARG A C 1
ATOM 2304 O O . ARG A 1 299 ? -18.5 42.406 17.594 1 86.5 299 ARG A O 1
ATOM 2311 N N . ARG A 1 300 ? -16.391 42.688 17.031 1 87.19 300 ARG A N 1
ATOM 2312 C CA . ARG A 1 300 ? -16.203 43.906 17.812 1 87.19 300 ARG A CA 1
ATOM 2313 C C . ARG A 1 300 ? -16.547 43.688 19.281 1 87.19 300 ARG A C 1
ATOM 2315 O O . ARG A 1 300 ? -17.219 44.531 19.906 1 87.19 300 ARG A O 1
ATOM 2322 N N . ARG A 1 301 ? -16.359 42.562 19.719 1 87.12 301 ARG A N 1
ATOM 2323 C CA . ARG A 1 301 ? -16.547 42.188 21.125 1 87.12 301 ARG A CA 1
ATOM 2324 C C . ARG A 1 301 ? -15.242 41.688 21.734 1 87.12 301 ARG A C 1
ATOM 2326 O O . ARG A 1 301 ? -14.25 41.5 21.031 1 87.12 301 ARG A O 1
ATOM 2333 N N . ASN A 1 302 ? -15.219 41.562 22.969 1 87.69 302 ASN A N 1
ATOM 2334 C CA . ASN A 1 302 ? -14.031 41.125 23.688 1 87.69 302 ASN A CA 1
ATOM 2335 C C . ASN A 1 302 ? -13.68 39.656 23.328 1 87.69 302 ASN A C 1
ATOM 2337 O O . ASN A 1 302 ? -14.453 38.75 23.609 1 87.69 302 ASN A O 1
ATOM 2341 N N . PRO A 1 303 ? -12.523 39.5 22.766 1 88.56 303 PRO A N 1
ATOM 2342 C CA . PRO A 1 303 ? -12.125 38.156 22.328 1 88.56 303 PRO A CA 1
ATOM 2343 C C . PRO A 1 303 ? -11.883 37.188 23.5 1 88.56 303 PRO A C 1
ATOM 2345 O O . PRO A 1 303 ? -12.047 35.969 23.359 1 88.56 303 PRO A O 1
ATOM 2348 N N . PHE A 1 304 ? -11.57 37.625 24.609 1 87.88 304 PHE A N 1
ATOM 2349 C CA . PHE A 1 304 ? -11.25 36.781 25.75 1 87.88 304 PHE A CA 1
ATOM 2350 C C . PHE A 1 304 ? -12.508 36.156 26.344 1 87.88 304 PHE A C 1
ATOM 2352 O O . PHE A 1 304 ? -12.469 35.062 26.906 1 87.88 304 PHE A O 1
ATOM 2359 N N . LYS A 1 305 ? -13.617 36.844 26.188 1 87.31 305 LYS A N 1
ATOM 2360 C CA . LYS A 1 305 ? -14.875 36.25 26.641 1 87.31 305 LYS A CA 1
ATOM 2361 C C . LYS A 1 305 ? -15.25 35.031 25.797 1 87.31 305 LYS A C 1
ATOM 2363 O O . LYS A 1 305 ? -15.789 34.062 26.312 1 87.31 305 LYS A O 1
ATOM 2368 N N . PHE A 1 306 ? -14.945 35.219 24.578 1 90.5 306 PHE A N 1
ATOM 2369 C CA . PHE A 1 306 ? -15.195 34.094 23.688 1 90.5 306 PHE A CA 1
ATOM 2370 C C . PHE A 1 306 ? -14.297 32.906 24.047 1 90.5 306 PHE A C 1
ATOM 2372 O O . PHE A 1 306 ? -14.766 31.766 24.109 1 90.5 306 PHE A O 1
ATOM 2379 N N . LEU A 1 307 ? -13.078 33.188 24.328 1 88.81 307 LEU A N 1
ATOM 2380 C CA . LEU A 1 307 ? -12.125 32.125 24.688 1 88.81 307 LEU A CA 1
ATOM 2381 C C . LEU A 1 307 ? -12.555 31.406 25.953 1 88.81 307 LEU A C 1
ATOM 2383 O O . LEU A 1 307 ? -12.375 30.188 26.062 1 88.81 307 LEU A O 1
ATOM 2387 N N . PHE A 1 308 ? -13.109 32.125 26.797 1 89.31 308 PHE A N 1
ATOM 2388 C CA . PHE A 1 308 ? -13.539 31.531 28.062 1 89.31 308 PHE A CA 1
ATOM 2389 C C . PHE A 1 308 ? -14.805 30.703 27.859 1 89.31 308 PHE A C 1
ATOM 2391 O O . PHE A 1 308 ? -15.047 29.734 28.594 1 89.31 308 PHE A O 1
ATOM 2398 N N . SER A 1 309 ? -15.539 31.062 26.875 1 90.12 309 SER A N 1
ATOM 2399 C CA . SER A 1 309 ? -16.781 30.344 26.625 1 90.12 309 SER A CA 1
ATOM 2400 C C . SER A 1 309 ? -16.531 28.969 26.016 1 90.12 309 SER A C 1
ATOM 2402 O O . SER A 1 309 ? -17.375 28.078 26.078 1 90.12 309 SER A O 1
ATOM 2404 N N . ILE A 1 310 ? -15.383 28.828 25.453 1 92.94 310 ILE A N 1
ATOM 2405 C CA . ILE A 1 310 ? -15.102 27.547 24.812 1 92.94 310 ILE A CA 1
ATOM 2406 C C . ILE A 1 310 ? -13.984 26.828 25.562 1 92.94 310 ILE A C 1
ATOM 2408 O O . ILE A 1 310 ? -13.227 26.062 24.984 1 92.94 310 ILE A O 1
ATOM 2412 N N . LEU A 1 311 ? -13.82 27.016 26.766 1 91.81 311 LEU A N 1
ATOM 2413 C CA . LEU A 1 311 ? -12.75 26.438 27.594 1 91.81 311 LEU A CA 1
ATOM 2414 C C . LEU A 1 311 ? -12.938 24.938 27.734 1 91.81 311 LEU A C 1
ATOM 2416 O O . LEU A 1 311 ? -11.961 24.188 27.766 1 91.81 311 LEU A O 1
ATOM 2420 N N . GLN A 1 312 ? -14.172 24.469 27.875 1 88.19 312 GLN A N 1
ATOM 2421 C CA . GLN A 1 312 ? -14.445 23.062 28.109 1 88.19 312 GLN A CA 1
ATOM 2422 C C . GLN A 1 312 ? -14 22.219 26.906 1 88.19 312 GLN A C 1
ATOM 2424 O O . GLN A 1 312 ? -13.227 21.266 27.047 1 88.19 312 GLN A O 1
ATOM 2429 N N . PRO A 1 313 ? -14.523 22.641 25.734 1 92.06 313 PRO A N 1
ATOM 2430 C CA . PRO A 1 313 ? -14.023 21.891 24.594 1 92.06 313 PRO A CA 1
ATOM 2431 C C . PRO A 1 313 ? -12.523 22.078 24.375 1 92.06 313 PRO A C 1
ATOM 2433 O O . PRO A 1 313 ? -11.852 21.156 23.891 1 92.06 313 PRO A O 1
ATOM 2436 N N . THR A 1 314 ? -11.961 23.172 24.734 1 93.94 314 THR A N 1
ATOM 2437 C CA . THR A 1 314 ? -10.531 23.406 24.609 1 93.94 314 THR A CA 1
ATOM 2438 C C . THR A 1 314 ? -9.75 22.422 25.484 1 93.94 314 THR A C 1
ATOM 2440 O O . THR A 1 314 ? -8.703 21.922 25.062 1 93.94 314 THR A O 1
ATOM 2443 N N . ALA A 1 315 ? -10.227 22.109 26.578 1 90.75 315 ALA A N 1
ATOM 2444 C CA . ALA A 1 315 ? -9.586 21.156 27.484 1 90.75 315 ALA A CA 1
ATOM 2445 C C . ALA A 1 315 ? -9.594 19.75 26.891 1 90.75 315 ALA A C 1
ATOM 2447 O O . ALA A 1 315 ? -8.625 19 27.031 1 90.75 315 ALA A O 1
ATOM 2448 N N . ILE A 1 316 ? -10.664 19.5 26.25 1 87.19 316 ILE A N 1
ATOM 2449 C CA . ILE A 1 316 ? -10.773 18.188 25.594 1 87.19 316 ILE A CA 1
ATOM 2450 C C . ILE A 1 316 ? -9.75 18.094 24.469 1 87.19 316 ILE A C 1
ATOM 2452 O O . ILE A 1 316 ? -9.055 17.078 24.344 1 87.19 316 ILE A O 1
ATOM 2456 N N . VAL A 1 317 ? -9.641 19.156 23.75 1 90.56 317 VAL A N 1
ATOM 2457 C CA . VAL A 1 317 ? -8.711 19.172 22.625 1 90.56 317 VAL A CA 1
ATOM 2458 C C . VAL A 1 317 ? -7.277 19.078 23.141 1 90.56 317 VAL A C 1
ATOM 2460 O O . VAL A 1 317 ? -6.453 18.359 22.578 1 90.56 317 VAL A O 1
ATOM 2463 N N . PHE A 1 318 ? -7.031 19.766 24.219 1 89.56 318 PHE A N 1
ATOM 2464 C CA . PHE A 1 318 ? -5.699 19.734 24.812 1 89.56 318 PHE A CA 1
ATOM 2465 C C . PHE A 1 318 ? -5.363 18.328 25.312 1 89.56 318 PHE A C 1
ATOM 2467 O O . PHE A 1 318 ? -4.238 17.859 25.141 1 89.56 318 PHE A O 1
ATOM 2474 N N . ALA A 1 319 ? -6.273 17.688 25.828 1 82.88 319 ALA A N 1
ATOM 2475 C CA . ALA A 1 319 ? -6.059 16.375 26.438 1 82.88 319 ALA A CA 1
ATOM 2476 C C . ALA A 1 319 ? -5.969 15.281 25.359 1 82.88 319 ALA A C 1
ATOM 2478 O O . ALA A 1 319 ? -5.207 14.32 25.516 1 82.88 319 ALA A O 1
ATOM 2479 N N . THR A 1 320 ? -6.676 15.445 24.297 1 78.81 320 THR A N 1
ATOM 2480 C CA . THR A 1 320 ? -6.773 14.359 23.312 1 78.81 320 THR A CA 1
ATOM 2481 C C . THR A 1 320 ? -5.973 14.695 22.062 1 78.81 320 THR A C 1
ATOM 2483 O O . THR A 1 320 ? -5.738 13.82 21.219 1 78.81 320 THR A O 1
ATOM 2486 N N . SER A 1 321 ? -5.625 15.953 21.891 1 86.56 321 SER A N 1
ATOM 2487 C CA . SER A 1 321 ? -4.945 16.453 20.703 1 86.56 321 SER A CA 1
ATOM 2488 C C . SER A 1 321 ? -5.781 16.203 19.453 1 86.56 321 SER A C 1
ATOM 2490 O O . SER A 1 321 ? -5.242 15.883 18.391 1 86.56 321 SER A O 1
ATOM 2492 N N . SER A 1 322 ? -7.113 16.25 19.641 1 83.75 322 SER A N 1
ATOM 2493 C CA . SER A 1 322 ? -8.016 16.062 18.5 1 83.75 322 SER A CA 1
ATOM 2494 C C . SER A 1 322 ? -9.211 17 18.594 1 83.75 322 SER A C 1
ATOM 2496 O O . SER A 1 322 ? -9.953 17 19.578 1 83.75 322 SER A O 1
ATOM 2498 N N . THR A 1 323 ? -9.375 17.703 17.516 1 88.94 323 THR A N 1
ATOM 2499 C CA . THR A 1 323 ? -10.508 18.625 17.484 1 88.94 323 THR A CA 1
ATOM 2500 C C . THR A 1 323 ? -11.797 17.891 17.125 1 88.94 323 THR A C 1
ATOM 2502 O O . THR A 1 323 ? -12.891 18.344 17.469 1 88.94 323 THR A O 1
ATOM 2505 N N . ALA A 1 324 ? -11.656 16.75 16.484 1 85.12 324 ALA A N 1
ATOM 2506 C CA . ALA A 1 324 ? -12.82 15.961 16.078 1 85.12 324 ALA A CA 1
ATOM 2507 C C . ALA A 1 324 ? -13.539 15.383 17.297 1 85.12 324 ALA A C 1
ATOM 2509 O O . ALA A 1 324 ? -14.773 15.336 17.328 1 85.12 324 ALA A O 1
ATOM 2510 N N . ILE A 1 325 ? -12.844 15.023 18.297 1 79.81 325 ILE A N 1
ATOM 2511 C CA . ILE A 1 325 ? -13.406 14.422 19.5 1 79.81 325 ILE A CA 1
ATOM 2512 C C . ILE A 1 325 ? -14.18 15.477 20.281 1 79.81 325 ILE A C 1
ATOM 2514 O O . ILE A 1 325 ? -15.156 15.156 20.969 1 79.81 325 ILE A O 1
ATOM 2518 N N . ALA A 1 326 ? -13.883 16.688 20.062 1 88.25 326 ALA A N 1
ATOM 2519 C CA . ALA A 1 326 ? -14.469 17.766 20.844 1 88.25 326 ALA A CA 1
ATOM 2520 C C . ALA A 1 326 ? -15.688 18.359 20.141 1 88.25 326 ALA A C 1
ATOM 2522 O O . ALA A 1 326 ? -16.328 19.281 20.656 1 88.25 326 ALA A O 1
ATOM 2523 N N . ILE A 1 327 ? -16.078 17.844 19.031 1 90.06 327 ILE A N 1
ATOM 2524 C CA . ILE A 1 327 ? -17.109 18.438 18.188 1 90.06 327 ILE A CA 1
ATOM 2525 C C . ILE A 1 327 ? -18.422 18.547 18.969 1 90.06 327 ILE A C 1
ATOM 2527 O O . ILE A 1 327 ? -19.047 19.625 19.016 1 90.06 327 ILE A O 1
ATOM 2531 N N . PRO A 1 328 ? -18.844 17.469 19.688 1 87.62 328 PRO A N 1
ATOM 2532 C CA . PRO A 1 328 ? -20.125 17.594 20.406 1 87.62 328 PRO A CA 1
ATOM 2533 C C . PRO A 1 328 ? -20.125 18.719 21.438 1 87.62 328 PRO A C 1
ATOM 2535 O O . PRO A 1 328 ? -21.062 19.5 21.5 1 87.62 328 PRO A O 1
ATOM 2538 N N . GLU A 1 329 ? -19.047 18.812 2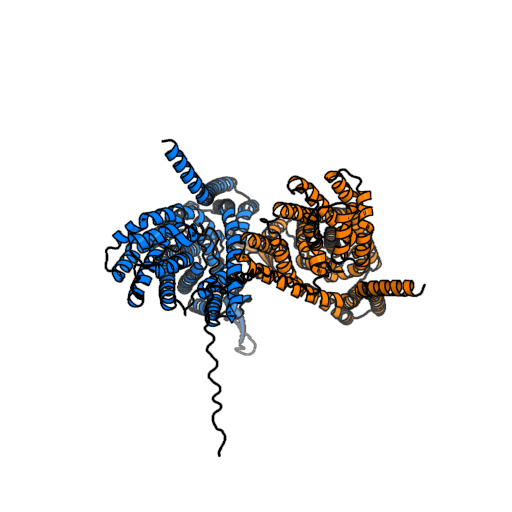2.172 1 89.62 329 GLU A N 1
ATOM 2539 C CA . GLU A 1 329 ? -18.938 19.859 23.188 1 89.62 329 GLU A CA 1
ATOM 2540 C C . GLU A 1 329 ? -18.766 21.234 22.547 1 89.62 329 GLU A C 1
ATOM 2542 O O . GLU A 1 329 ? -19.203 22.25 23.094 1 89.62 329 GLU A O 1
ATOM 2547 N N . THR A 1 330 ? -18.125 21.266 21.391 1 93.69 330 THR A N 1
ATOM 2548 C CA . THR A 1 330 ? -17.953 22.516 20.656 1 93.69 330 THR A CA 1
ATOM 2549 C C . THR A 1 330 ? -19.281 23.062 20.172 1 93.69 330 THR A C 1
ATOM 2551 O O . THR A 1 330 ? -19.562 24.25 20.328 1 93.69 330 THR A O 1
ATOM 2554 N N . LEU A 1 331 ? -20.109 22.172 19.656 1 91.69 331 LEU A N 1
ATOM 2555 C CA . LEU A 1 331 ? -21.438 22.578 19.188 1 91.69 331 LEU A CA 1
ATOM 2556 C C . LEU A 1 331 ? -22.281 23.141 20.328 1 91.69 331 LEU A C 1
ATOM 2558 O O . LEU A 1 331 ? -22.922 24.188 20.188 1 91.69 331 LEU A O 1
ATOM 2562 N N . LYS A 1 332 ? -22.219 22.469 21.422 1 90.94 332 LYS A N 1
ATOM 2563 C CA . LYS A 1 332 ? -22.969 22.922 22.594 1 90.94 332 LYS A CA 1
ATOM 2564 C C . LYS A 1 332 ? -22.5 24.297 23.062 1 90.94 332 LYS A C 1
ATOM 2566 O O . LYS A 1 332 ? -23.328 25.172 23.344 1 90.94 332 LYS A O 1
ATOM 2571 N N . SER A 1 333 ? -21.234 24.484 23.094 1 93.25 333 SER A N 1
ATOM 2572 C CA . SER A 1 333 ? -20.672 25.75 23.594 1 93.25 333 SER A CA 1
ATOM 2573 C C . SER A 1 333 ? -20.953 26.891 22.625 1 93.25 333 SER A C 1
ATOM 2575 O O . SER A 1 333 ? -21.25 28 23.047 1 93.25 333 SER A O 1
ATOM 2577 N N . LEU A 1 334 ? -20.922 26.672 21.375 1 94.06 334 LEU A N 1
ATOM 2578 C CA . LEU A 1 334 ? -21.125 27.719 20.375 1 94.06 334 LEU A CA 1
ATOM 2579 C C . LEU A 1 334 ? -22.609 28.062 20.266 1 94.06 334 LEU A C 1
ATOM 2581 O O . LEU A 1 334 ? -22.953 29.234 20.109 1 94.06 334 LEU A O 1
ATOM 2585 N N . GLU A 1 335 ? -23.406 27.109 20.344 1 91.69 335 GLU A N 1
ATOM 2586 C CA . GLU A 1 335 ? -24.844 27.328 20.172 1 91.69 335 GLU A CA 1
ATOM 2587 C C . GLU A 1 335 ? -25.484 27.859 21.453 1 91.69 335 GLU A C 1
ATOM 2589 O O . GLU A 1 335 ? -26.266 28.797 21.422 1 91.69 335 GLU A O 1
ATOM 2594 N N . ARG A 1 336 ? -25.172 27.312 22.531 1 89.56 336 ARG A N 1
ATOM 2595 C CA . ARG A 1 336 ? -25.844 27.641 23.781 1 89.56 336 ARG A CA 1
ATOM 2596 C C . ARG A 1 336 ? -25.203 28.859 24.438 1 89.56 336 ARG A C 1
ATOM 2598 O O . ARG A 1 336 ? -25.891 29.75 24.938 1 89.56 336 ARG A O 1
ATOM 2605 N N . LYS A 1 337 ? -23.906 28.891 24.375 1 88.62 337 LYS A N 1
ATOM 2606 C CA . LYS A 1 337 ? -23.219 29.953 25.109 1 88.62 337 LYS A CA 1
ATOM 2607 C C . LYS A 1 337 ? -22.969 31.156 24.219 1 88.62 337 LYS A C 1
ATOM 2609 O O . LYS A 1 337 ? -22.891 32.281 24.703 1 88.62 337 LYS A O 1
ATOM 2614 N N . ASN A 1 338 ? -22.828 30.938 22.984 1 90.06 338 ASN A N 1
ATOM 2615 C CA . ASN A 1 338 ? -22.484 32.031 22.078 1 90.06 338 ASN A CA 1
ATOM 2616 C C . ASN A 1 338 ? -23.625 32.375 21.125 1 90.06 338 ASN A C 1
ATOM 2618 O O . ASN A 1 338 ? -23.484 33.25 20.281 1 90.06 338 ASN A O 1
ATOM 2622 N N . ASN A 1 339 ? -24.672 31.672 21.141 1 88.75 339 ASN A N 1
ATOM 2623 C CA . ASN A 1 339 ? -25.906 31.938 20.406 1 88.75 339 ASN A CA 1
ATOM 2624 C C . ASN A 1 339 ? -25.688 31.953 18.906 1 88.75 339 ASN A C 1
ATOM 2626 O O . ASN A 1 339 ? -26.188 32.844 18.203 1 88.75 339 ASN A O 1
ATOM 2630 N N . LEU A 1 340 ? -24.938 31.062 18.469 1 91.75 340 LEU A N 1
ATOM 2631 C CA . LEU A 1 340 ? -24.734 30.953 17.031 1 91.75 340 LEU A CA 1
ATOM 2632 C C . LEU A 1 340 ? -25.797 30.062 16.391 1 91.75 340 LEU A C 1
ATOM 2634 O O . LEU A 1 340 ? -26.344 29.172 17.047 1 91.75 340 LEU A O 1
ATOM 2638 N N . ASP A 1 341 ? -26.109 30.266 15.164 1 90.69 341 ASP A N 1
ATOM 2639 C CA . ASP A 1 341 ? -27.141 29.547 14.422 1 90.69 341 ASP A CA 1
ATOM 2640 C C . ASP A 1 341 ? -26.734 28.109 14.148 1 90.69 341 ASP A C 1
ATOM 2642 O O . ASP A 1 341 ? -25.688 27.859 13.547 1 90.69 341 ASP A O 1
ATOM 2646 N N . PRO A 1 342 ? -27.531 27.156 14.531 1 89.75 342 PRO A N 1
ATOM 2647 C CA . PRO A 1 342 ? -27.203 25.75 14.359 1 89.75 342 PRO A CA 1
ATOM 2648 C C . PRO A 1 342 ? -27.047 25.344 12.891 1 89.75 342 PRO A C 1
ATOM 2650 O O . PRO A 1 342 ? -26.328 24.391 12.57 1 89.75 342 PRO A O 1
ATOM 2653 N N . ARG A 1 343 ? -27.734 26.141 12.031 1 86.62 343 ARG A N 1
ATOM 2654 C CA . ARG A 1 343 ? -27.625 25.859 10.602 1 86.62 343 ARG A CA 1
ATOM 2655 C C . ARG A 1 343 ? -26.203 26.078 10.109 1 86.62 343 ARG A C 1
ATOM 2657 O O . ARG A 1 343 ? -25.781 25.5 9.109 1 86.62 343 ARG A O 1
ATOM 2664 N N . VAL A 1 344 ? -25.5 26.938 10.734 1 89.69 344 VAL A N 1
ATOM 2665 C CA . VAL A 1 344 ? -24.125 27.266 10.367 1 89.69 344 VAL A CA 1
ATOM 2666 C C . VAL A 1 344 ? -23.156 26.391 11.156 1 89.69 344 VAL A C 1
ATOM 2668 O O . VAL A 1 344 ? -22.219 25.812 10.594 1 89.69 344 VAL A O 1
ATOM 2671 N N . THR A 1 345 ? -23.406 26.25 12.445 1 92.44 345 THR A N 1
ATOM 2672 C CA . THR A 1 345 ? -22.484 25.531 13.312 1 92.44 345 THR A CA 1
ATOM 2673 C C . THR A 1 345 ? -22.422 24.047 12.922 1 92.44 345 THR A C 1
ATOM 2675 O O . THR A 1 345 ? -21.328 23.469 12.875 1 92.44 345 THR A O 1
ATOM 2678 N N . ARG A 1 346 ? -23.469 23.469 12.57 1 87.44 346 ARG A N 1
ATOM 2679 C CA . ARG A 1 346 ? -23.531 22.031 12.273 1 87.44 346 ARG A CA 1
ATOM 2680 C C . ARG A 1 346 ? -22.859 21.719 10.945 1 87.44 346 ARG A C 1
ATOM 2682 O O . ARG A 1 346 ? -22.422 20.594 10.711 1 87.44 346 ARG A O 1
ATOM 2689 N N . PHE A 1 347 ? -22.797 22.75 10.148 1 83.44 347 PHE A N 1
ATOM 2690 C CA . PHE A 1 347 ? -22.141 22.578 8.867 1 83.44 347 PHE A CA 1
ATOM 2691 C C . PHE A 1 347 ? -20.672 22.938 8.961 1 83.44 347 PHE A C 1
ATOM 2693 O O . PHE A 1 347 ? -19.812 22.203 8.484 1 83.44 347 PHE A O 1
ATOM 2700 N N . VAL A 1 348 ? -20.312 24 9.578 1 90.31 348 VAL A N 1
ATOM 2701 C CA . VAL A 1 348 ? -18.984 24.578 9.539 1 90.31 348 VAL A CA 1
ATOM 2702 C C . VAL A 1 348 ? -18.078 23.875 10.547 1 90.31 348 VAL A C 1
ATOM 2704 O O . VAL A 1 348 ? -16.875 23.688 10.289 1 90.31 348 VAL A O 1
ATOM 2707 N N . VAL A 1 349 ? -18.562 23.484 11.648 1 91.94 349 VAL A N 1
ATOM 2708 C CA . VAL A 1 349 ? -17.734 22.891 12.703 1 91.94 349 VAL A CA 1
ATOM 2709 C C . VAL A 1 349 ? -17.094 21.609 12.195 1 91.94 349 VAL A C 1
ATOM 2711 O O . VAL A 1 349 ? -15.867 21.469 12.234 1 91.94 349 VAL A O 1
ATOM 2714 N N . PRO A 1 350 ? -17.859 20.719 11.664 1 87 350 PRO A N 1
ATOM 2715 C CA . PRO A 1 350 ? -17.219 19.5 11.156 1 87 350 PRO A CA 1
ATOM 2716 C C . PRO A 1 350 ? -16.266 19.781 10 1 87 350 PRO A C 1
ATOM 2718 O O . PRO A 1 350 ? -15.211 19.141 9.891 1 87 350 PRO A O 1
ATOM 2721 N N . LEU A 1 351 ? -16.594 20.656 9.195 1 84.75 351 LEU A N 1
ATOM 2722 C CA . LEU A 1 351 ? -15.773 20.984 8.039 1 84.75 351 LEU A CA 1
ATOM 2723 C C . LEU A 1 351 ? -14.453 21.625 8.477 1 84.75 351 LEU A C 1
ATOM 2725 O O . LEU A 1 351 ? -13.391 21.266 7.98 1 84.75 351 LEU A O 1
ATOM 2729 N N . SER A 1 352 ? -14.547 22.531 9.344 1 90.25 352 SER A N 1
ATOM 2730 C CA . SER A 1 352 ? -13.352 23.203 9.852 1 90.25 352 SER A CA 1
ATOM 2731 C C . SER A 1 352 ? -12.477 22.234 10.633 1 90.25 352 SER A C 1
ATOM 2733 O O . SER A 1 352 ? -11.242 22.328 10.602 1 90.25 352 SER A O 1
ATOM 2735 N N . ALA A 1 353 ? -13.094 21.375 11.352 1 88.38 353 ALA A N 1
ATOM 2736 C CA . ALA A 1 353 ? -12.344 20.359 12.102 1 88.38 353 ALA A CA 1
ATOM 2737 C C . ALA A 1 353 ? -11.594 19.438 11.164 1 88.38 353 ALA A C 1
ATOM 2739 O O . ALA A 1 353 ? -10.5 18.953 11.492 1 88.38 353 ALA A O 1
ATOM 2740 N N . ALA A 1 354 ? -12.125 19.281 10.062 1 83.38 354 ALA A N 1
ATOM 2741 C CA . ALA A 1 354 ? -11.547 18.344 9.102 1 83.38 354 ALA A CA 1
ATOM 2742 C C . ALA A 1 354 ? -10.438 19.016 8.289 1 83.38 354 ALA A C 1
ATOM 2744 O O . ALA A 1 354 ? -9.422 18.391 7.984 1 83.38 354 ALA A O 1
ATOM 2745 N N . LEU A 1 355 ? -10.602 20.297 8.016 1 87.31 355 LEU A N 1
ATOM 2746 C CA . LEU A 1 355 ? -9.742 20.891 7.004 1 87.31 355 LEU A CA 1
ATOM 2747 C C . LEU A 1 355 ? -8.867 21.984 7.605 1 87.31 355 LEU A C 1
ATOM 2749 O O . LEU A 1 355 ? -7.816 22.312 7.055 1 87.31 355 LEU A O 1
ATOM 2753 N N . GLY A 1 356 ? -9.32 22.578 8.648 1 89.81 356 GLY A N 1
ATOM 2754 C CA . GLY A 1 356 ? -8.594 23.688 9.25 1 89.81 356 GLY A CA 1
ATOM 2755 C C . GLY A 1 356 ? -7.469 23.234 10.164 1 89.81 356 GLY A C 1
ATOM 2756 O O . GLY A 1 356 ? -7.723 22.656 11.227 1 89.81 356 GLY A O 1
ATOM 2757 N N . ARG A 1 357 ? -6.242 23.531 9.742 1 92 357 ARG A N 1
ATOM 2758 C CA . ARG A 1 357 ? -5.078 23.094 10.508 1 92 357 ARG A CA 1
ATOM 2759 C C . ARG A 1 357 ? -4.016 24.188 10.555 1 92 357 ARG A C 1
ATOM 2761 O O . ARG A 1 357 ? -2.877 23.984 10.141 1 92 357 ARG A O 1
ATOM 2768 N N . CYS A 1 358 ? -4.398 25.25 11.156 1 92.81 358 CYS A N 1
ATOM 2769 C CA . CYS A 1 358 ? -3.516 26.406 11.195 1 92.81 358 CYS A CA 1
ATOM 2770 C C . CYS A 1 358 ? -2.273 26.125 12.031 1 92.81 358 CYS A C 1
ATOM 2772 O O . CYS A 1 358 ? -1.152 26.391 11.602 1 92.81 358 CYS A O 1
ATOM 2774 N N . GLY A 1 359 ? -2.453 25.641 13.188 1 93.81 359 GLY A N 1
ATOM 2775 C CA . GLY A 1 359 ? -1.323 25.297 14.031 1 93.81 359 GLY A CA 1
ATOM 2776 C C . GLY A 1 359 ? -0.414 24.25 13.422 1 93.81 359 GLY A C 1
ATOM 2777 O O . GLY A 1 359 ? 0.811 24.344 13.523 1 93.81 359 GLY A O 1
ATOM 2778 N N . SER A 1 360 ? -0.981 23.297 12.812 1 94.5 360 SER A N 1
ATOM 2779 C CA . SER A 1 360 ? -0.214 22.25 12.148 1 94.5 360 SER A CA 1
ATOM 2780 C C . SER A 1 360 ? 0.578 22.797 10.977 1 94.5 360 SER A C 1
ATOM 2782 O O . SER A 1 360 ? 1.702 22.359 10.711 1 94.5 360 SER A O 1
ATOM 2784 N N . SER A 1 361 ? -0.077 23.719 10.32 1 95.56 361 SER A N 1
ATOM 2785 C CA . SER A 1 361 ? 0.621 24.328 9.195 1 95.56 361 SER A CA 1
ATOM 2786 C C . SER A 1 361 ? 1.891 25.031 9.656 1 95.56 361 SER A C 1
ATOM 2788 O O . SER A 1 361 ? 2.934 24.938 9.008 1 95.56 361 SER A O 1
ATOM 2790 N N . MET A 1 362 ? 1.784 25.734 10.695 1 95.25 362 MET A N 1
ATOM 2791 C CA . MET A 1 362 ? 2.939 26.406 11.281 1 95.25 362 MET A CA 1
ATOM 2792 C C . MET A 1 362 ? 4.008 25.406 11.695 1 95.25 362 MET A C 1
ATOM 2794 O O . MET A 1 362 ? 5.18 25.562 11.352 1 95.25 362 MET A O 1
ATOM 2798 N N . TYR A 1 363 ? 3.623 24.438 12.375 1 96.38 363 TYR A N 1
ATOM 2799 C CA . TYR A 1 363 ? 4.508 23.375 12.852 1 96.38 363 TYR A CA 1
ATOM 2800 C C . TYR A 1 363 ? 5.227 22.703 11.695 1 96.38 363 TYR A C 1
ATOM 2802 O O . TYR A 1 363 ? 6.445 22.516 11.727 1 96.38 363 TYR A O 1
ATOM 2810 N N . ILE A 1 364 ? 4.465 22.328 10.695 1 96.38 364 ILE A N 1
ATOM 2811 C CA . ILE A 1 364 ? 5.004 21.594 9.555 1 96.38 364 ILE A CA 1
ATOM 2812 C C . ILE A 1 364 ? 6.016 22.453 8.812 1 96.38 364 ILE A C 1
ATOM 2814 O O . ILE A 1 364 ? 7.094 21.984 8.445 1 96.38 364 ILE A O 1
ATOM 2818 N N . THR A 1 365 ? 5.684 23.703 8.625 1 96.62 365 THR A N 1
ATOM 2819 C CA . THR A 1 365 ? 6.57 24.625 7.926 1 96.62 365 THR A CA 1
ATOM 2820 C C . THR A 1 365 ? 7.883 24.797 8.688 1 96.62 365 THR A C 1
ATOM 2822 O O . THR A 1 365 ? 8.961 24.641 8.109 1 96.62 365 THR A O 1
ATOM 2825 N N . VAL A 1 366 ? 7.797 25.031 9.922 1 96.62 366 VAL A N 1
ATOM 2826 C CA . VAL A 1 366 ? 8.984 25.234 10.75 1 96.62 366 VAL A CA 1
ATOM 2827 C C . VAL A 1 366 ? 9.812 23.953 10.781 1 96.62 366 VAL A C 1
ATOM 2829 O O . VAL A 1 366 ? 11.039 24 10.68 1 96.62 366 VAL A O 1
ATOM 2832 N N . SER A 1 367 ? 9.117 22.859 10.867 1 96.44 367 SER A N 1
ATOM 2833 C CA . SER A 1 367 ? 9.805 21.562 10.945 1 96.44 367 SER A CA 1
ATOM 2834 C C . SER A 1 367 ? 10.562 21.266 9.656 1 96.44 367 SER A C 1
ATOM 2836 O O . SER A 1 367 ? 11.727 20.875 9.695 1 96.44 367 SER A O 1
ATOM 2838 N N . CYS A 1 368 ? 9.906 21.469 8.547 1 95.12 368 CYS A N 1
ATOM 2839 C CA . CYS A 1 368 ? 10.531 21.203 7.258 1 95.12 368 CYS A CA 1
ATOM 2840 C C . CYS A 1 368 ? 11.742 22.094 7.039 1 95.12 368 CYS A C 1
ATOM 2842 O O . CYS A 1 368 ? 12.805 21.625 6.621 1 95.12 368 CYS A O 1
ATOM 2844 N N . LEU A 1 369 ? 11.641 23.344 7.348 1 95 369 LEU A N 1
ATOM 2845 C CA . LEU A 1 369 ? 12.734 24.297 7.152 1 95 369 LEU A CA 1
ATOM 2846 C C . LEU A 1 369 ? 13.859 24.047 8.148 1 95 369 LEU A C 1
ATOM 2848 O O . LEU A 1 369 ? 15.039 24.172 7.801 1 95 369 LEU A O 1
ATOM 2852 N N . PHE A 1 370 ? 13.531 23.688 9.32 1 94.75 370 PHE A N 1
ATOM 2853 C CA . PHE A 1 370 ? 14.516 23.328 10.344 1 94.75 370 PHE A CA 1
ATOM 2854 C C . PHE A 1 370 ? 15.359 22.141 9.898 1 94.75 370 PHE A C 1
ATOM 2856 O O . PHE A 1 370 ? 16.594 22.188 9.961 1 94.75 370 PHE A O 1
ATOM 2863 N N . VAL A 1 371 ? 14.641 21.094 9.477 1 93 371 VAL A N 1
ATOM 2864 C CA . VAL A 1 371 ? 15.336 19.875 9.07 1 93 371 VAL A CA 1
ATOM 2865 C C . VAL A 1 371 ? 16.203 20.156 7.848 1 93 371 VAL A C 1
ATOM 2867 O O . VAL A 1 371 ? 17.328 19.656 7.738 1 93 371 VAL A O 1
ATOM 2870 N N . THR A 1 372 ? 15.719 20.969 6.965 1 90.31 372 THR A N 1
ATOM 2871 C CA . THR A 1 372 ? 16.484 21.359 5.785 1 90.31 372 THR A CA 1
ATOM 2872 C C . THR A 1 372 ? 17.766 22.078 6.191 1 90.31 372 THR A C 1
ATOM 2874 O O . THR A 1 372 ? 18.844 21.812 5.637 1 90.31 372 THR A O 1
ATOM 2877 N N . GLN A 1 373 ? 17.703 22.938 7.156 1 89.75 373 GLN A N 1
ATOM 2878 C CA . GLN A 1 373 ? 18.875 23.625 7.699 1 89.75 373 GLN A CA 1
ATOM 2879 C C . GLN A 1 373 ? 19.812 22.641 8.375 1 89.75 373 GLN A C 1
ATOM 2881 O O . GLN A 1 373 ? 21.031 22.734 8.211 1 89.75 373 GLN A O 1
ATOM 2886 N N . MET A 1 374 ? 19.219 21.797 9.023 1 87.19 374 MET A N 1
ATOM 2887 C CA . MET A 1 374 ? 19.984 20.844 9.82 1 87.19 374 MET A CA 1
ATOM 2888 C C . MET A 1 374 ? 20.828 19.938 8.93 1 87.19 374 MET A C 1
ATOM 2890 O O . MET A 1 374 ? 21.938 19.562 9.305 1 87.19 374 MET A O 1
ATOM 2894 N N . VAL A 1 375 ? 20.281 19.562 7.824 1 85.75 375 VAL A N 1
ATOM 2895 C CA . VAL A 1 375 ? 21.016 18.688 6.926 1 85.75 375 VAL A CA 1
ATOM 2896 C C . VAL A 1 375 ? 21.875 19.516 5.977 1 85.75 375 VAL A C 1
ATOM 2898 O O . VAL A 1 375 ? 22.406 19 4.996 1 85.75 375 VAL A O 1
ATOM 2901 N N . ASN A 1 376 ? 21.922 20.766 6.062 1 82.62 376 ASN A N 1
ATOM 2902 C CA . ASN A 1 376 ? 22.797 21.719 5.379 1 82.62 376 ASN A CA 1
ATOM 2903 C C . ASN A 1 376 ? 22.406 21.875 3.91 1 82.62 376 ASN A C 1
ATOM 2905 O O . ASN A 1 376 ? 23.266 21.953 3.037 1 82.62 376 ASN A O 1
ATOM 2909 N N . VAL A 1 377 ? 21.219 21.766 3.713 1 81.62 377 VAL A N 1
ATOM 2910 C CA . VAL A 1 377 ? 20.703 22.078 2.381 1 81.62 377 VAL A CA 1
ATOM 2911 C C . VAL A 1 377 ? 20.391 23.562 2.287 1 81.62 377 VAL A C 1
ATOM 2913 O O . VAL A 1 377 ? 19.828 24.141 3.219 1 81.62 377 VAL A O 1
ATOM 2916 N N . GLU A 1 378 ? 20.875 24.172 1.267 1 79.38 378 GLU A N 1
ATOM 2917 C CA . GLU A 1 378 ? 20.672 25.609 1.099 1 79.38 378 GLU A CA 1
ATOM 2918 C C . GLU A 1 378 ? 19.188 25.953 0.974 1 79.38 378 GLU A C 1
ATOM 2920 O O . GLU A 1 378 ? 18.469 25.312 0.205 1 79.38 378 GLU A O 1
ATOM 2925 N N . LEU A 1 379 ? 18.859 26.859 1.774 1 81.44 379 LEU A N 1
ATOM 2926 C CA . LEU A 1 379 ? 17.469 27.328 1.749 1 81.44 379 LEU A CA 1
ATOM 2927 C C . LEU A 1 379 ? 17.328 28.547 0.835 1 81.44 379 LEU A C 1
ATOM 2929 O O . LEU A 1 379 ? 17.641 29.672 1.235 1 81.44 379 LEU A O 1
ATOM 2933 N N . ASP A 1 380 ? 16.875 28.297 -0.373 1 82.31 380 ASP A N 1
ATOM 2934 C CA . ASP A 1 380 ? 16.594 29.375 -1.307 1 82.31 380 ASP A CA 1
ATOM 2935 C C . ASP A 1 380 ? 15.133 29.828 -1.188 1 82.31 380 ASP A C 1
ATOM 2937 O O . ASP A 1 380 ? 14.312 29.141 -0.573 1 82.31 380 ASP A O 1
ATOM 2941 N N . ALA A 1 381 ? 14.883 31.031 -1.691 1 85.62 381 ALA A N 1
ATOM 2942 C CA . ALA A 1 381 ? 13.547 31.609 -1.624 1 85.62 381 ALA A CA 1
ATOM 2943 C C . ALA A 1 381 ? 12.523 30.703 -2.291 1 85.62 381 ALA A C 1
ATOM 2945 O O . ALA A 1 381 ? 11.398 30.547 -1.8 1 85.62 381 ALA A O 1
ATOM 2946 N N . ALA A 1 382 ? 12.969 30.094 -3.311 1 83.19 382 ALA A N 1
ATOM 2947 C CA . ALA A 1 382 ? 12.062 29.219 -4.051 1 83.19 382 ALA A CA 1
ATOM 2948 C C . ALA A 1 382 ? 11.664 28.016 -3.209 1 83.19 382 ALA A C 1
ATOM 2950 O O . ALA A 1 382 ? 10.5 27.594 -3.23 1 83.19 382 ALA A O 1
ATOM 2951 N N . LYS A 1 383 ? 12.633 27.516 -2.504 1 86.5 383 LYS A N 1
ATOM 2952 C CA . LYS A 1 383 ? 12.352 26.375 -1.647 1 86.5 383 LYS A CA 1
ATOM 2953 C C . LYS A 1 383 ? 11.414 26.75 -0.504 1 86.5 383 LYS A C 1
ATOM 2955 O O . LYS A 1 383 ? 10.539 25.969 -0.125 1 86.5 383 LYS A O 1
ATOM 2960 N N . VAL A 1 384 ? 11.648 27.891 -0.006 1 92.19 384 VAL A N 1
ATOM 2961 C CA . VAL A 1 384 ? 10.797 28.375 1.077 1 92.19 384 VAL A CA 1
ATOM 2962 C C . VAL A 1 384 ? 9.359 28.531 0.581 1 92.19 384 VAL A C 1
ATOM 2964 O O . VAL A 1 384 ? 8.414 28.094 1.247 1 92.19 384 VAL A O 1
ATOM 2967 N N . VAL A 1 385 ? 9.18 29.109 -0.55 1 90.12 385 VAL A N 1
ATOM 2968 C CA . VAL A 1 385 ? 7.855 29.281 -1.137 1 90.12 385 VAL A CA 1
ATOM 2969 C C . VAL A 1 385 ? 7.215 27.922 -1.4 1 90.12 385 VAL A C 1
ATOM 2971 O O . VAL A 1 385 ? 6.02 27.734 -1.163 1 90.12 385 VAL A O 1
ATOM 2974 N N . LEU A 1 386 ? 8.016 27.016 -1.842 1 87.19 386 LEU A N 1
ATOM 2975 C CA . LEU A 1 386 ? 7.531 25.672 -2.115 1 87.19 386 LEU A CA 1
ATOM 2976 C C . LEU A 1 386 ? 7.008 25.016 -0.842 1 87.19 386 LEU A C 1
ATOM 2978 O O . LEU A 1 386 ? 5.938 24.406 -0.85 1 87.19 386 LEU A O 1
ATOM 2982 N N . VAL A 1 387 ? 7.773 25.141 0.163 1 92.12 387 VAL A N 1
ATOM 2983 C CA . VAL A 1 387 ? 7.375 24.562 1.438 1 92.12 387 VAL A CA 1
ATOM 2984 C C . VAL A 1 387 ? 6.059 25.188 1.901 1 92.12 387 VAL A C 1
ATOM 2986 O O . VAL A 1 387 ? 5.172 24.484 2.396 1 92.12 387 VAL A O 1
ATOM 2989 N N . CYS A 1 388 ? 5.922 26.453 1.708 1 93.5 388 CYS A N 1
ATOM 2990 C CA . CYS A 1 388 ? 4.707 27.156 2.117 1 93.5 388 CYS A CA 1
ATOM 2991 C C . CYS A 1 388 ? 3.5 26.641 1.338 1 93.5 388 CYS A C 1
ATOM 2993 O O . CYS A 1 388 ? 2.463 26.328 1.927 1 93.5 388 CYS A O 1
ATOM 2995 N N . ILE A 1 389 ? 3.617 26.531 0.117 1 88.25 389 ILE A N 1
ATOM 2996 C CA . ILE A 1 389 ? 2.51 26.109 -0.733 1 88.25 389 ILE A CA 1
ATOM 2997 C C . ILE A 1 389 ? 2.166 24.641 -0.441 1 88.25 389 ILE A C 1
ATOM 2999 O O . ILE A 1 389 ? 0.995 24.297 -0.255 1 88.25 389 ILE A O 1
ATOM 3003 N N . LEU A 1 390 ? 3.205 23.812 -0.352 1 87.62 390 LEU A N 1
ATOM 3004 C CA . LEU A 1 390 ? 2.996 22.406 -0.095 1 87.62 390 LEU A CA 1
ATOM 3005 C C . LEU A 1 390 ? 2.311 22.188 1.251 1 87.62 390 LEU A C 1
ATOM 3007 O O . LEU A 1 390 ? 1.4 21.359 1.364 1 87.62 390 LEU A O 1
ATOM 3011 N N . THR A 1 391 ? 2.791 22.891 2.178 1 92.94 391 THR A N 1
ATOM 3012 C CA . THR A 1 391 ? 2.223 22.734 3.514 1 92.94 391 THR A CA 1
ATOM 3013 C C . THR A 1 391 ? 0.758 23.172 3.527 1 92.94 391 THR A C 1
ATOM 3015 O O . THR A 1 391 ? -0.088 22.484 4.109 1 92.94 391 THR A O 1
ATOM 3018 N N . THR A 1 392 ? 0.433 24.219 2.869 1 89.94 392 THR A N 1
ATOM 3019 C CA . THR A 1 392 ? -0.927 24.75 2.85 1 89.94 392 THR A CA 1
ATOM 3020 C C . THR A 1 392 ? -1.899 23.719 2.289 1 89.94 392 THR A C 1
ATOM 3022 O O . THR A 1 392 ? -2.939 23.438 2.891 1 89.94 392 THR A O 1
ATOM 3025 N N . PHE A 1 393 ? -1.54 23.109 1.336 1 82 393 PHE A N 1
ATOM 3026 C CA . PHE A 1 393 ? -2.473 22.188 0.68 1 82 393 PHE A CA 1
ATOM 3027 C C . PHE A 1 393 ? -2.414 20.812 1.314 1 82 393 PHE A C 1
ATOM 3029 O O . PHE A 1 393 ? -3.426 20.109 1.379 1 82 393 PHE A O 1
ATOM 3036 N N . SER A 1 394 ? -1.233 20.422 1.751 1 84.56 394 SER A N 1
ATOM 3037 C CA . SER A 1 394 ? -1.1 19.109 2.379 1 84.56 394 SER A CA 1
ATOM 3038 C C . SER A 1 394 ? -1.894 19.031 3.68 1 84.56 394 SER A C 1
ATOM 3040 O O . SER A 1 394 ? -2.355 17.969 4.07 1 84.56 394 SER A O 1
ATOM 3042 N N . THR A 1 395 ? -2.025 20.156 4.312 1 88.69 395 THR A N 1
ATOM 3043 C CA . THR A 1 395 ? -2.744 20.172 5.582 1 88.69 395 THR A CA 1
ATOM 3044 C C . THR A 1 395 ? -4.219 19.844 5.371 1 88.69 395 THR A C 1
ATOM 3046 O O . THR A 1 395 ? -4.902 19.406 6.301 1 88.69 395 THR A O 1
ATOM 3049 N N . LEU A 1 396 ? -4.754 20.031 4.141 1 82.81 396 LEU A N 1
ATOM 3050 C CA . LEU A 1 396 ? -6.133 19.688 3.828 1 82.81 396 LEU A CA 1
ATOM 3051 C C . LEU A 1 396 ? -6.348 18.172 3.914 1 82.81 396 LEU A C 1
ATOM 3053 O O . LEU A 1 396 ? -7.484 17.719 4.008 1 82.81 396 LEU A O 1
ATOM 3057 N N . ALA A 1 397 ? -5.258 17.453 3.881 1 77.88 397 ALA A N 1
ATOM 3058 C CA . ALA A 1 397 ? -5.34 16 3.826 1 77.88 397 ALA A CA 1
ATOM 3059 C C . ALA A 1 397 ? -4.961 15.383 5.168 1 77.88 397 ALA A C 1
ATOM 3061 O O . ALA A 1 397 ? -4.949 14.156 5.309 1 77.88 397 ALA A O 1
ATOM 3062 N N . ILE A 1 398 ? -4.621 16.172 6.145 1 82.25 398 ILE A N 1
ATOM 3063 C CA . ILE A 1 398 ? -4.176 15.633 7.426 1 82.25 398 ILE A CA 1
ATOM 3064 C C . ILE A 1 398 ? -5.383 15.164 8.234 1 82.25 398 ILE A C 1
ATOM 3066 O O . ILE A 1 398 ? -6.324 15.922 8.461 1 82.25 398 ILE A O 1
ATOM 3070 N N . PRO A 1 399 ? -5.363 13.883 8.547 1 76.44 399 PRO A N 1
ATOM 3071 C CA . PRO A 1 399 ? -6.457 13.422 9.406 1 76.44 399 PRO A CA 1
ATOM 3072 C C . PRO A 1 399 ? -6.375 14 10.82 1 76.44 399 PRO A C 1
ATOM 3074 O O . PRO A 1 399 ? -5.316 14.461 11.25 1 76.44 399 PRO A O 1
ATOM 3077 N N . SER A 1 400 ? -7.473 14.031 11.461 1 76.94 400 SER A N 1
ATOM 3078 C CA . SER A 1 400 ? -7.543 14.555 12.82 1 76.94 400 SER A CA 1
ATOM 3079 C C . SER A 1 400 ? -7.156 13.484 13.836 1 76.94 400 SER A C 1
ATOM 3081 O O . SER A 1 400 ? -7.961 13.125 14.703 1 76.94 400 SER A O 1
ATOM 3083 N N . VAL A 1 401 ? -6 13.023 13.727 1 75.06 401 VAL A N 1
ATOM 3084 C CA . VAL A 1 401 ? -5.488 12.039 14.672 1 75.06 401 VAL A CA 1
ATOM 3085 C C . VAL A 1 401 ? -4.148 12.5 15.234 1 75.06 401 VAL A C 1
ATOM 3087 O O . VAL A 1 401 ? -3.443 13.289 14.602 1 75.06 401 VAL A O 1
ATOM 3090 N N . THR A 1 402 ? -3.9 12.039 16.391 1 78.94 402 THR A N 1
ATOM 3091 C CA . THR A 1 402 ? -2.668 12.422 17.078 1 78.94 402 THR A CA 1
ATOM 3092 C C . THR A 1 402 ? -1.446 11.977 16.281 1 78.94 402 THR A C 1
ATOM 3094 O O . THR A 1 402 ? -1.408 10.852 15.766 1 78.94 402 THR A O 1
ATOM 3097 N N . GLY A 1 403 ? -0.543 12.906 16.125 1 80.19 403 GLY A N 1
ATOM 3098 C CA . GLY A 1 403 ? 0.718 12.547 15.492 1 80.19 403 GLY A CA 1
ATOM 3099 C C . GLY A 1 403 ? 0.681 12.648 13.977 1 80.19 403 GLY A C 1
ATOM 3100 O O . GLY A 1 403 ? 1.7 12.461 13.312 1 80.19 403 GLY A O 1
ATOM 3101 N N . ALA A 1 404 ? -0.433 12.992 13.438 1 83.44 404 ALA A N 1
ATOM 3102 C CA . ALA A 1 404 ? -0.604 13.016 11.984 1 83.44 404 ALA A CA 1
ATOM 3103 C C . ALA A 1 404 ? 0.249 14.102 11.344 1 83.44 404 ALA A C 1
ATOM 3105 O O . ALA A 1 404 ? 0.712 13.953 10.211 1 83.44 404 ALA A O 1
ATOM 3106 N N . SER A 1 405 ? 0.478 15.141 12.039 1 90.56 405 SER A N 1
ATOM 3107 C CA . SER A 1 405 ? 1.24 16.266 11.484 1 90.56 405 SER A CA 1
ATOM 3108 C C . SER A 1 405 ? 2.693 15.867 11.242 1 90.56 405 SER A C 1
ATOM 3110 O O . SER A 1 405 ? 3.297 16.281 10.25 1 90.56 405 SER A O 1
ATOM 3112 N N . LEU A 1 406 ? 3.209 15.125 12.109 1 89.81 406 LEU A N 1
ATOM 3113 C CA . LEU A 1 406 ? 4.594 14.711 11.922 1 89.81 406 LEU A CA 1
ATOM 3114 C C . LEU A 1 406 ? 4.723 13.766 10.727 1 89.81 406 LEU A C 1
ATOM 3116 O O . LEU A 1 406 ? 5.727 13.789 10.016 1 89.81 406 LEU A O 1
ATOM 3120 N N . VAL A 1 407 ? 3.738 13.016 10.602 1 83.88 407 VAL A N 1
ATOM 3121 C CA . VAL A 1 407 ? 3.709 12.164 9.414 1 83.88 407 VAL A CA 1
ATOM 3122 C C . VAL A 1 407 ? 3.734 13.023 8.156 1 83.88 407 VAL A C 1
ATOM 3124 O O . VAL A 1 407 ? 4.434 12.703 7.191 1 83.88 407 VAL A O 1
ATOM 3127 N N . THR A 1 408 ? 3.059 14.094 8.227 1 88.19 408 THR A N 1
ATOM 3128 C CA . THR A 1 408 ? 3.02 15.016 7.098 1 88.19 408 THR A CA 1
ATOM 3129 C C . THR A 1 408 ? 4.383 15.664 6.883 1 88.19 408 THR A C 1
ATOM 3131 O O . THR A 1 408 ? 4.781 15.922 5.742 1 88.19 408 THR A O 1
ATOM 3134 N N . VAL A 1 409 ? 5.066 15.914 7.918 1 92.88 409 VAL A N 1
ATOM 3135 C CA . VAL A 1 409 ? 6.426 16.438 7.805 1 92.88 409 VAL A CA 1
ATOM 3136 C C . VAL A 1 409 ? 7.293 15.445 7.031 1 92.88 409 VAL A C 1
ATOM 3138 O O . VAL A 1 409 ? 8.023 15.836 6.117 1 92.88 409 VAL A O 1
ATOM 3141 N N . ILE A 1 410 ? 7.152 14.211 7.418 1 86.75 410 ILE A N 1
ATOM 3142 C CA . ILE A 1 410 ? 7.91 13.156 6.758 1 86.75 410 ILE A CA 1
ATOM 3143 C C . ILE A 1 410 ? 7.578 13.133 5.266 1 86.75 410 ILE A C 1
ATOM 3145 O O . ILE A 1 410 ? 8.469 13.039 4.422 1 86.75 410 ILE A O 1
ATOM 3149 N N . ILE A 1 411 ? 6.348 13.328 5.008 1 80.19 411 ILE A N 1
ATOM 3150 C CA . ILE A 1 411 ? 5.859 13.328 3.635 1 80.19 411 ILE A CA 1
ATOM 3151 C C . ILE A 1 411 ? 6.465 14.5 2.869 1 80.19 411 ILE A C 1
ATOM 3153 O O . ILE A 1 411 ? 6.969 14.328 1.756 1 80.19 411 ILE A O 1
ATOM 3157 N N . LEU A 1 412 ? 6.512 15.625 3.42 1 88.06 412 LEU A N 1
ATOM 3158 C CA . LEU A 1 412 ? 6.965 16.828 2.73 1 88.06 412 LEU A CA 1
ATOM 3159 C C . LEU A 1 412 ? 8.484 16.844 2.592 1 88.06 412 LEU A C 1
ATOM 3161 O O . LEU A 1 412 ? 9.016 17.344 1.602 1 88.06 412 LEU A O 1
ATOM 3165 N N . LEU A 1 413 ? 9.148 16.25 3.516 1 88.75 413 LEU A N 1
ATOM 3166 C CA . LEU A 1 413 ? 10.602 16.125 3.396 1 88.75 413 LEU A CA 1
ATOM 3167 C C . LEU A 1 413 ? 10.977 15.258 2.199 1 88.75 413 LEU A C 1
ATOM 3169 O O . LEU A 1 413 ? 11.938 15.562 1.487 1 88.75 413 LEU A O 1
ATOM 3173 N N . THR A 1 414 ? 10.195 14.242 2.039 1 80.62 414 THR A N 1
ATOM 3174 C CA . THR A 1 414 ? 10.414 13.375 0.885 1 80.62 414 THR A CA 1
ATOM 3175 C C . THR A 1 414 ? 10.219 14.148 -0.416 1 80.62 414 THR A C 1
ATOM 3177 O O . THR A 1 414 ? 10.984 13.984 -1.363 1 80.62 414 THR A O 1
ATOM 3180 N N . ALA A 1 415 ? 9.258 15.008 -0.421 1 78 415 ALA A N 1
ATOM 3181 C CA . ALA A 1 415 ? 8.984 15.836 -1.593 1 78 415 ALA A CA 1
ATOM 3182 C C . ALA A 1 415 ? 10.133 16.812 -1.845 1 78 415 ALA A C 1
ATOM 3184 O O . ALA A 1 415 ? 10.367 17.219 -2.984 1 78 415 ALA A O 1
ATOM 3185 N N . LEU A 1 416 ? 10.828 17.156 -0.823 1 83.56 416 LEU A N 1
ATOM 3186 C CA . LEU A 1 416 ? 11.945 18.094 -0.917 1 83.56 416 LEU A CA 1
ATOM 3187 C C . LEU A 1 416 ? 13.258 17.359 -1.145 1 83.56 416 LEU A C 1
ATOM 3189 O O . LEU A 1 416 ? 14.328 17.984 -1.159 1 83.56 416 LEU A O 1
ATOM 3193 N N . ASN A 1 417 ? 13.156 16 -1.274 1 80.62 417 ASN A N 1
ATOM 3194 C CA . ASN A 1 417 ? 14.32 15.141 -1.442 1 80.62 417 ASN A CA 1
ATOM 3195 C C . ASN A 1 417 ? 15.234 15.188 -0.221 1 80.62 417 ASN A C 1
ATOM 3197 O O . ASN A 1 417 ? 16.453 15.227 -0.358 1 80.62 417 ASN A O 1
ATOM 3201 N N . ILE A 1 418 ? 14.672 15.422 0.85 1 87 418 ILE A N 1
ATOM 3202 C CA . ILE A 1 418 ? 15.375 15.359 2.127 1 87 418 ILE A CA 1
ATOM 3203 C C . ILE A 1 418 ? 15.055 14.047 2.83 1 87 418 ILE A C 1
ATOM 3205 O O . ILE A 1 418 ? 13.891 13.633 2.898 1 87 418 ILE A O 1
ATOM 3209 N N . PRO A 1 419 ? 16.047 13.344 3.27 1 86 419 PRO A N 1
ATOM 3210 C CA . PRO A 1 419 ? 15.789 12.062 3.936 1 86 419 PRO A CA 1
ATOM 3211 C C . PRO A 1 419 ? 14.852 12.203 5.137 1 86 419 PRO A C 1
ATOM 3213 O O . PRO A 1 419 ? 15.086 13.039 6.008 1 86 419 PRO A O 1
ATOM 3216 N N . ALA A 1 420 ? 13.945 11.375 5.191 1 86.38 420 ALA A N 1
ATOM 3217 C CA . ALA A 1 420 ? 12.922 11.422 6.23 1 86.38 420 ALA A CA 1
ATOM 3218 C C . ALA A 1 420 ? 13.516 11.094 7.598 1 86.38 420 ALA A C 1
ATOM 3220 O O . ALA A 1 420 ? 12.984 11.516 8.625 1 86.38 420 ALA A O 1
ATOM 3221 N N . GLU A 1 421 ? 14.555 10.375 7.598 1 86.69 421 GLU A N 1
ATOM 3222 C CA . GLU A 1 421 ? 15.219 9.984 8.836 1 86.69 421 GLU A CA 1
ATOM 3223 C C . GLU A 1 421 ? 15.695 11.203 9.617 1 86.69 421 GLU A C 1
ATOM 3225 O O . GLU A 1 421 ? 15.852 11.148 10.836 1 86.69 421 GLU A O 1
ATOM 3230 N N . ALA A 1 422 ? 15.922 12.273 8.891 1 86.44 422 ALA A N 1
ATOM 3231 C CA . ALA A 1 422 ? 16.406 13.5 9.508 1 86.44 422 ALA A CA 1
ATOM 3232 C C . ALA A 1 422 ? 15.375 14.07 10.477 1 86.44 422 ALA A C 1
ATOM 3234 O O . ALA A 1 422 ? 15.711 14.891 11.344 1 86.44 422 ALA A O 1
ATOM 3235 N N . ALA A 1 423 ? 14.156 13.633 10.352 1 89.81 423 ALA A N 1
ATOM 3236 C CA . ALA A 1 423 ? 13.086 14.148 11.195 1 89.81 423 ALA A CA 1
ATOM 3237 C C . ALA A 1 423 ? 12.93 13.297 12.453 1 89.81 423 ALA A C 1
ATOM 3239 O O . ALA A 1 423 ? 12.023 13.531 13.258 1 89.81 423 ALA A O 1
ATOM 3240 N N . SER A 1 424 ? 13.797 12.352 12.672 1 87.88 424 SER A N 1
ATOM 3241 C CA . SER A 1 424 ? 13.656 11.398 13.766 1 87.88 424 SER A CA 1
ATOM 3242 C C . SER A 1 424 ? 13.672 12.102 15.117 1 87.88 424 SER A C 1
ATOM 3244 O O . SER A 1 424 ? 12.875 11.781 16 1 87.88 424 SER A O 1
ATOM 3246 N N . LEU A 1 425 ? 14.477 13.109 15.242 1 87.75 425 LEU A N 1
ATOM 3247 C CA . LEU A 1 425 ? 14.648 13.773 16.531 1 87.75 425 LEU A CA 1
ATOM 3248 C C . LEU A 1 425 ? 13.422 14.617 16.875 1 87.75 425 LEU A C 1
ATOM 3250 O O . LEU A 1 425 ? 13.227 14.984 18.031 1 87.75 425 LEU A O 1
ATOM 3254 N N . LEU A 1 426 ? 12.641 14.938 15.906 1 92.81 426 LEU A N 1
ATOM 3255 C CA . LEU A 1 426 ? 11.445 15.75 16.141 1 92.81 426 LEU A CA 1
ATOM 3256 C C . LEU A 1 426 ? 10.445 14.992 17.016 1 92.81 426 LEU A C 1
ATOM 3258 O O . LEU A 1 426 ? 9.625 15.602 17.703 1 92.81 426 LEU A O 1
ATOM 3262 N N . TYR A 1 427 ? 10.539 13.672 16.953 1 88.38 427 TYR A N 1
ATOM 3263 C CA . TYR A 1 427 ? 9.625 12.844 17.734 1 88.38 427 TYR A CA 1
ATOM 3264 C C . TYR A 1 427 ? 9.82 13.078 19.234 1 88.38 427 TYR A C 1
ATOM 3266 O O . TYR A 1 427 ? 8.898 12.875 20.016 1 88.38 427 TYR A O 1
ATOM 3274 N N . ALA A 1 428 ? 11 13.539 19.625 1 87.44 428 ALA A N 1
ATOM 3275 C CA . ALA A 1 428 ? 11.336 13.727 21.031 1 87.44 428 ALA A CA 1
ATOM 3276 C C . ALA A 1 428 ? 10.461 14.812 21.656 1 87.44 428 ALA A C 1
ATOM 3278 O O . ALA A 1 428 ? 10.18 14.766 22.859 1 87.44 428 ALA A O 1
ATOM 3279 N N . VAL A 1 429 ? 10 15.758 20.891 1 90.81 429 VAL A N 1
ATOM 3280 C CA . VAL A 1 429 ? 9.242 16.875 21.453 1 90.81 429 VAL A CA 1
ATOM 3281 C C . VAL A 1 429 ? 7.844 16.906 20.844 1 90.81 429 VAL A C 1
ATOM 3283 O O . VAL A 1 429 ? 7.062 17.812 21.125 1 90.81 429 VAL A O 1
ATOM 3286 N N . GLU A 1 430 ? 7.523 15.961 20.031 1 89.5 430 GLU A N 1
ATOM 3287 C CA . GLU A 1 430 ? 6.293 15.961 19.25 1 89.5 430 GLU A CA 1
ATOM 3288 C C . GLU A 1 430 ? 5.062 15.898 20.156 1 89.5 430 GLU A C 1
ATOM 3290 O O . GLU A 1 430 ? 4.066 16.578 19.891 1 89.5 430 GLU A O 1
ATOM 3295 N N . TRP A 1 431 ? 5.141 15.133 21.25 1 83.94 431 TRP A N 1
ATOM 3296 C CA . TRP A 1 431 ? 3.982 14.945 22.125 1 83.94 431 TRP A CA 1
ATOM 3297 C C . TRP A 1 431 ? 3.582 16.25 22.781 1 83.94 431 TRP A C 1
ATOM 3299 O O . TRP A 1 431 ? 2.395 16.516 23 1 83.94 431 TRP A O 1
ATOM 3309 N N . PHE A 1 432 ? 4.512 17.094 23.016 1 87.75 432 PHE A N 1
ATOM 3310 C CA . PHE A 1 432 ? 4.254 18.391 23.656 1 87.75 432 PHE A CA 1
ATOM 3311 C C . PHE A 1 432 ? 3.715 19.391 22.641 1 87.75 432 PHE A C 1
ATOM 3313 O O . PHE A 1 432 ? 2.707 20.047 22.891 1 87.75 432 PHE A O 1
ATOM 3320 N N . LEU A 1 433 ? 4.316 19.453 21.562 1 93.19 433 LEU A N 1
ATOM 3321 C CA . LEU A 1 433 ? 3.947 20.438 20.547 1 93.19 433 LEU A CA 1
ATOM 3322 C C . LEU A 1 433 ? 2.574 20.109 19.969 1 93.19 433 LEU A C 1
ATOM 3324 O O . LEU A 1 433 ? 1.828 21.031 19.594 1 93.19 433 LEU A O 1
ATOM 3328 N N . ASP A 1 434 ? 2.246 18.844 19.891 1 91.69 434 ASP A N 1
ATOM 3329 C CA . ASP A 1 434 ? 0.976 18.422 19.312 1 91.69 434 ASP A CA 1
ATOM 3330 C C . ASP A 1 434 ? -0.203 18.953 20.109 1 91.69 434 ASP A C 1
ATOM 3332 O O . ASP A 1 434 ? -1.212 19.375 19.547 1 91.69 434 ASP A O 1
ATOM 3336 N N . ARG A 1 435 ? -0.093 19 21.406 1 88.94 435 ARG A N 1
ATOM 3337 C CA . ARG A 1 435 ? -1.165 19.469 22.266 1 88.94 435 ARG A CA 1
ATOM 3338 C C . ARG A 1 435 ? -1.393 20.969 22.078 1 88.94 435 ARG A C 1
ATOM 3340 O O . ARG A 1 435 ? -2.531 21.422 21.922 1 88.94 435 ARG A O 1
ATOM 3347 N N . PHE A 1 436 ? -0.37 21.656 22 1 93.06 436 PHE A N 1
ATOM 3348 C CA . PHE A 1 436 ? -0.48 23.109 21.844 1 93.06 436 PHE A CA 1
ATOM 3349 C C . PHE A 1 436 ? -0.98 23.469 20.453 1 93.06 436 PHE A C 1
ATOM 3351 O O . PHE A 1 436 ? -1.83 24.344 20.297 1 93.06 436 PHE A O 1
ATOM 3358 N N . ARG A 1 437 ? -0.465 22.812 19.469 1 93.25 437 ARG A N 1
ATOM 3359 C CA . ARG A 1 437 ? -0.881 23.109 18.109 1 93.25 437 ARG A CA 1
ATOM 3360 C C . ARG A 1 437 ? -2.355 22.781 17.906 1 93.25 437 ARG A C 1
ATOM 3362 O O . ARG A 1 437 ? -3.062 23.484 17.188 1 93.25 437 ARG A O 1
ATOM 3369 N N . SER A 1 438 ? -2.791 21.656 18.531 1 92.44 438 SER A N 1
ATOM 3370 C CA . SER A 1 438 ? -4.188 21.266 18.406 1 92.44 438 SER A CA 1
ATOM 3371 C C . SER A 1 438 ? -5.117 22.297 19.031 1 92.44 438 SER A C 1
ATOM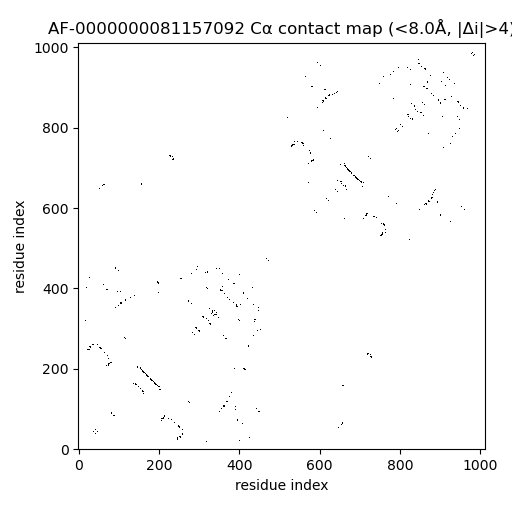 3373 O O . SER A 1 438 ? -6.203 22.562 18.5 1 92.44 438 SER A O 1
ATOM 3375 N N . VAL A 1 439 ? -4.688 22.875 20.078 1 93.88 439 VAL A N 1
ATOM 3376 C CA . VAL A 1 439 ? -5.473 23.922 20.719 1 93.88 439 VAL A CA 1
ATOM 3377 C C . VAL A 1 439 ? -5.559 25.141 19.797 1 93.88 439 VAL A C 1
ATOM 3379 O O . VAL A 1 439 ? -6.625 25.75 19.656 1 93.88 439 VAL A O 1
ATOM 3382 N N . VAL A 1 440 ? -4.484 25.469 19.219 1 94.56 440 VAL A N 1
ATOM 3383 C CA . VAL A 1 440 ? -4.469 26.594 18.297 1 94.56 440 VAL A CA 1
ATOM 3384 C C . VAL A 1 440 ? -5.367 26.297 17.094 1 94.56 440 VAL A C 1
ATOM 3386 O O . VAL A 1 440 ? -6.129 27.156 16.656 1 94.56 440 VAL A O 1
ATOM 3389 N N . ASN A 1 441 ? -5.246 25.062 16.531 1 94.44 441 ASN A N 1
ATOM 3390 C CA . ASN A 1 441 ? -6.164 24.641 15.477 1 94.44 441 ASN A CA 1
ATOM 3391 C C . ASN A 1 441 ? -7.617 24.875 15.875 1 94.44 441 ASN A C 1
ATOM 3393 O O . ASN A 1 441 ? -8.391 25.469 15.117 1 94.44 441 ASN A O 1
ATOM 3397 N N . TYR A 1 442 ? -7.949 24.391 17.047 1 94.31 442 TYR A N 1
ATOM 3398 C CA . TYR A 1 442 ? -9.32 24.438 17.562 1 94.31 442 TYR A CA 1
ATOM 3399 C C . TYR A 1 442 ? -9.82 25.875 17.641 1 94.31 442 TYR A C 1
ATOM 3401 O O . TYR A 1 442 ? -10.938 26.172 17.203 1 94.31 442 TYR A O 1
ATOM 3409 N N . TYR A 1 443 ? -9.031 26.703 18.141 1 93.19 443 TYR A N 1
ATOM 3410 C CA . TYR A 1 443 ? -9.43 28.094 18.297 1 93.19 443 TYR A CA 1
ATOM 3411 C C . TYR A 1 443 ? -9.688 28.734 16.938 1 93.19 443 TYR A C 1
ATOM 3413 O O . TYR A 1 443 ? -10.672 29.453 16.766 1 93.19 443 TYR A O 1
ATOM 3421 N N . VAL A 1 444 ? -8.805 28.5 16.078 1 92.38 444 VAL A N 1
ATOM 3422 C CA . VAL A 1 444 ? -8.945 29.094 14.75 1 92.38 444 VAL A CA 1
ATOM 3423 C C . VAL A 1 444 ? -10.172 28.5 14.047 1 92.38 444 VAL A C 1
ATOM 3425 O O . VAL A 1 444 ? -10.883 29.203 13.328 1 92.38 444 VAL A O 1
ATOM 3428 N N . GLN A 1 445 ? -10.406 27.281 14.273 1 93.75 445 GLN A N 1
ATOM 3429 C CA . GLN A 1 445 ? -11.578 26.625 13.703 1 93.75 445 GLN A CA 1
ATOM 3430 C C . GLN A 1 445 ? -12.867 27.25 14.234 1 93.75 445 GLN A C 1
ATOM 3432 O O . GLN A 1 445 ? -13.797 27.516 13.461 1 93.75 445 GLN A O 1
ATOM 3437 N N . THR A 1 446 ? -12.938 27.438 15.516 1 94 446 THR A N 1
ATOM 3438 C CA . THR A 1 446 ? -14.125 28.016 16.125 1 94 446 THR A CA 1
ATOM 3439 C C . THR A 1 446 ? -14.328 29.453 15.664 1 94 446 THR A C 1
ATOM 3441 O O . THR A 1 446 ? -15.461 29.906 15.484 1 94 446 THR A O 1
ATOM 3444 N N . LEU A 1 447 ? -13.258 30.109 15.508 1 92.81 447 LEU A N 1
ATOM 3445 C CA . LEU A 1 447 ? -13.344 31.453 14.969 1 92.81 447 LEU A CA 1
ATOM 3446 C C . LEU A 1 447 ? -13.914 31.438 13.555 1 92.81 447 LEU A C 1
ATOM 3448 O O . LEU A 1 447 ? -14.641 32.375 13.164 1 92.81 447 LEU A O 1
ATOM 3452 N N . GLY A 1 448 ? -13.539 30.438 12.812 1 92.81 448 GLY A N 1
ATOM 3453 C CA . GLY A 1 448 ? -14.094 30.297 11.477 1 92.81 448 GLY A CA 1
ATOM 3454 C C . GLY A 1 448 ? -15.609 30.188 11.469 1 92.81 448 GLY A C 1
ATOM 3455 O O . GLY A 1 448 ? -16.266 30.719 10.578 1 92.81 448 GLY A O 1
ATOM 3456 N N . VAL A 1 449 ? -16.125 29.531 12.445 1 93.75 449 VAL A N 1
ATOM 3457 C CA . VAL A 1 449 ? -17.578 29.391 12.57 1 93.75 449 VAL A CA 1
ATOM 3458 C C . VAL A 1 449 ? -18.203 30.766 12.828 1 93.75 449 VAL A C 1
ATOM 3460 O O . VAL A 1 449 ? -19.219 31.109 12.219 1 93.75 449 VAL A O 1
ATOM 3463 N N . VAL A 1 450 ? -17.594 31.484 13.672 1 92.75 450 VAL A N 1
ATOM 3464 C CA . VAL A 1 450 ? -18.094 32.812 14.039 1 92.75 450 VAL A CA 1
ATOM 3465 C C . VAL A 1 450 ? -18.062 33.719 12.82 1 92.75 450 VAL A C 1
ATOM 3467 O O . VAL A 1 450 ? -19.031 34.438 12.547 1 92.75 450 VAL A O 1
ATOM 3470 N N . ILE A 1 451 ? -16.984 33.688 12.109 1 92.75 451 ILE A N 1
ATOM 3471 C CA . ILE A 1 451 ? -16.828 34.562 10.945 1 92.75 451 ILE A CA 1
ATOM 3472 C C . ILE A 1 451 ? -17.844 34.188 9.875 1 92.75 451 ILE A C 1
ATOM 3474 O O . ILE A 1 451 ? -18.484 35.062 9.281 1 92.75 451 ILE A O 1
ATOM 3478 N N . THR A 1 452 ? -17.953 32.906 9.664 1 92.44 452 THR A N 1
ATOM 3479 C CA . THR A 1 452 ? -18.906 32.438 8.656 1 92.44 452 THR A CA 1
ATOM 3480 C C . THR A 1 452 ? -20.328 32.875 9.031 1 92.44 452 THR A C 1
ATOM 3482 O O . THR A 1 452 ? -21.109 33.281 8.164 1 92.44 452 THR A O 1
ATOM 3485 N N . TYR A 1 453 ? -20.672 32.75 10.258 1 91.94 453 TYR A N 1
ATOM 3486 C CA . TYR A 1 453 ? -21.984 33.156 10.742 1 91.94 453 TYR A CA 1
ATOM 3487 C C . TYR A 1 453 ? -22.188 34.656 10.547 1 91.94 453 TYR A C 1
ATOM 3489 O O . TYR A 1 453 ? -23.219 35.094 10.039 1 91.94 453 TYR A O 1
ATOM 3497 N N . GLU A 1 454 ? -21.203 35.469 10.93 1 90.94 454 GLU A N 1
ATOM 3498 C CA . GLU A 1 454 ? -21.328 36.906 10.875 1 90.94 454 GLU A CA 1
ATOM 3499 C C . GLU A 1 454 ? -21.453 37.406 9.43 1 90.94 454 GLU A C 1
ATOM 3501 O O . GLU A 1 454 ? -22.203 38.344 9.148 1 90.94 454 GLU A O 1
ATOM 3506 N N . VAL A 1 455 ? -20.719 36.781 8.57 1 89.31 455 VAL A N 1
ATOM 3507 C CA . VAL A 1 455 ? -20.719 37.188 7.168 1 89.31 455 VAL A CA 1
ATOM 3508 C C . VAL A 1 455 ? -22.062 36.812 6.523 1 89.31 455 VAL A C 1
ATOM 3510 O O . VAL A 1 455 ? -22.547 37.531 5.633 1 89.31 455 VAL A O 1
ATOM 3513 N N . ASN A 1 456 ? -22.719 35.781 7.035 1 88.25 456 ASN A N 1
ATOM 3514 C CA . ASN A 1 456 ? -23.953 35.281 6.422 1 88.25 456 ASN A CA 1
ATOM 3515 C C . ASN A 1 456 ? -25.172 35.656 7.246 1 88.25 456 ASN A C 1
ATOM 3517 O O . ASN A 1 456 ? -26.297 35.281 6.902 1 88.25 456 ASN A O 1
ATOM 3521 N N . LYS A 1 457 ? -25 36.281 8.273 1 84.62 457 LYS A N 1
ATOM 3522 C CA . LYS A 1 457 ? -26.078 36.656 9.195 1 84.62 457 LYS A CA 1
ATOM 3523 C C . LYS A 1 457 ? -27.188 37.438 8.477 1 84.62 457 LYS A C 1
ATOM 3525 O O . LYS A 1 457 ? -28.359 37.25 8.766 1 84.62 457 LYS A O 1
ATOM 3530 N N . SER A 1 458 ? -26.828 38.156 7.527 1 79.94 458 SER A N 1
ATOM 3531 C CA . SER A 1 458 ? -27.797 39 6.824 1 79.94 458 SER A CA 1
ATOM 3532 C C . SER A 1 458 ? -28.641 38.188 5.855 1 79.94 458 SER A C 1
ATOM 3534 O O . SER A 1 458 ? -29.766 38.562 5.527 1 79.94 458 SER A O 1
ATOM 3536 N N . VAL A 1 459 ? -28.188 37.094 5.43 1 77.44 459 VAL A N 1
ATOM 3537 C CA . VAL A 1 459 ? -28.875 36.312 4.402 1 77.44 459 VAL A CA 1
ATOM 3538 C C . VAL A 1 459 ? -29.641 35.188 5.055 1 77.44 459 VAL A C 1
ATOM 3540 O O . VAL A 1 459 ? -30.547 34.594 4.438 1 77.44 459 VAL A O 1
ATOM 3543 N N . LEU A 1 460 ? -29.406 34.938 6.289 1 74.06 460 LEU A N 1
ATOM 3544 C CA . LEU A 1 460 ? -30.078 33.844 6.98 1 74.06 460 LEU A CA 1
ATOM 3545 C C . LEU A 1 460 ? -31.422 34.281 7.531 1 74.06 460 LEU A C 1
ATOM 3547 O O . LEU A 1 460 ? -31.516 35.344 8.18 1 74.06 460 LEU A O 1
ATOM 3551 N N . PRO A 1 461 ? -32.562 33.594 7.012 1 67.81 461 PRO A N 1
ATOM 3552 C CA . PRO A 1 461 ? -33.875 33.938 7.555 1 67.81 461 PRO A CA 1
ATOM 3553 C C . PRO A 1 461 ? -33.938 33.812 9.078 1 67.81 461 PRO A C 1
ATOM 3555 O O . PRO A 1 461 ? -33.219 33 9.664 1 67.81 461 PRO A O 1
ATOM 3558 N N . PRO A 1 462 ? -34.625 34.688 9.789 1 63.72 462 PRO A N 1
ATOM 3559 C CA . PRO A 1 462 ? -34.719 34.656 11.25 1 63.72 462 PRO A CA 1
ATOM 3560 C C . PRO A 1 462 ? -35.188 33.312 11.773 1 63.72 462 PRO A C 1
ATOM 3562 O O . PRO A 1 462 ? -36 32.625 11.125 1 63.72 462 PRO A O 1
ATOM 3565 N N . LEU A 1 463 ? -34.406 32.594 12.602 1 54.81 463 LEU A N 1
ATOM 3566 C CA . LEU A 1 463 ? -34.75 31.328 13.234 1 54.81 463 LEU A CA 1
ATOM 3567 C C . LEU A 1 463 ? -36.125 31.438 13.914 1 54.81 463 LEU A C 1
ATOM 3569 O O . LEU A 1 463 ? -36.344 32.344 14.719 1 54.81 463 LEU A O 1
ATOM 3573 N N . THR A 1 464 ? -37.312 31.281 13.312 1 44.88 464 THR A N 1
ATOM 3574 C CA . THR A 1 464 ? -38.562 31.203 14.062 1 44.88 464 THR A CA 1
ATOM 3575 C C . THR A 1 464 ? -38.406 30.266 15.258 1 44.88 464 THR A C 1
ATOM 3577 O O . THR A 1 464 ? -37.938 29.141 15.109 1 44.88 464 THR A O 1
ATOM 3580 N N . ARG A 1 465 ? -38.188 30.766 16.469 1 42.06 465 ARG A N 1
ATOM 3581 C CA . ARG A 1 465 ? -38.062 30.078 17.75 1 42.06 465 ARG A CA 1
ATOM 3582 C C . ARG A 1 465 ? -38.969 28.844 17.797 1 42.06 465 ARG A C 1
ATOM 3584 O O . ARG A 1 465 ? -39.031 28.156 18.812 1 42.06 465 ARG A O 1
ATOM 3591 N N . GLY A 1 466 ? -40.156 28.703 17.125 1 36.66 466 GLY A N 1
ATOM 3592 C CA . GLY A 1 466 ? -41.094 27.641 17.484 1 36.66 466 GLY A CA 1
ATOM 3593 C C . GLY A 1 466 ? -40.5 26.25 17.312 1 36.66 466 GLY A C 1
ATOM 3594 O O . GLY A 1 466 ? -40.594 25.406 18.203 1 36.66 466 GLY A O 1
ATOM 3595 N N . ASN A 1 467 ? -40.438 25.672 16.109 1 34.91 467 ASN A N 1
ATOM 3596 C CA . ASN A 1 467 ? -40.344 24.25 15.812 1 34.91 467 ASN A CA 1
ATOM 3597 C C . ASN A 1 467 ? -38.906 23.734 15.977 1 34.91 467 ASN A C 1
ATOM 3599 O O . ASN A 1 467 ? -38.281 23.312 15.008 1 34.91 467 ASN A O 1
ATOM 3603 N N . THR A 1 468 ? -38.125 24.438 16.703 1 36.66 468 THR A N 1
ATOM 3604 C CA . THR A 1 468 ? -36.781 23.875 16.781 1 36.66 468 THR A CA 1
ATOM 3605 C C . THR A 1 468 ? -36.844 22.5 17.422 1 36.66 468 THR A C 1
ATOM 3607 O O . THR A 1 468 ? -36.719 22.375 18.641 1 36.66 468 THR A O 1
ATOM 3610 N N . GLU A 1 469 ? -37.844 21.688 17.188 1 33.56 469 GLU A N 1
ATOM 3611 C CA . GLU A 1 469 ? -37.688 20.312 17.641 1 33.56 469 GLU A CA 1
ATOM 3612 C C . GLU A 1 469 ? -36.281 19.797 17.359 1 33.56 469 GLU A C 1
ATOM 3614 O O . GLU A 1 469 ? -35.75 19.953 16.25 1 33.56 469 GLU A O 1
ATOM 3619 N N . THR A 1 470 ? -35.531 19.953 18.359 1 34.03 470 THR A N 1
ATOM 3620 C CA . THR A 1 470 ? -34.156 19.406 18.375 1 34.03 470 THR A CA 1
ATOM 3621 C C . THR A 1 470 ? -34.094 18.078 17.625 1 34.03 470 THR A C 1
ATOM 3623 O O . THR A 1 470 ? -34.906 17.172 17.891 1 34.03 470 THR A O 1
ATOM 3626 N N . PRO A 1 471 ? -33.688 18.141 16.422 1 33.12 471 PRO A N 1
ATOM 3627 C CA . PRO A 1 471 ? -33.5 16.828 15.789 1 33.12 471 PRO A CA 1
ATOM 3628 C C . PRO A 1 471 ? -32.906 15.789 16.734 1 33.12 471 PRO A C 1
ATOM 3630 O O . PRO A 1 471 ? -32.719 14.633 16.344 1 33.12 471 PRO A O 1
ATOM 3633 N N . GLU A 1 472 ? -32.438 16.219 17.844 1 34.22 472 GLU A N 1
ATOM 3634 C CA . GLU A 1 472 ? -31.922 15.188 18.75 1 34.22 472 GLU A CA 1
ATOM 3635 C C . GLU A 1 472 ? -33.062 14.273 19.234 1 34.22 472 GLU A C 1
ATOM 3637 O O . GLU A 1 472 ? -32.844 13.078 19.422 1 34.22 472 GLU A O 1
ATOM 3642 N N . GLU A 1 473 ? -34.188 14.867 19.672 1 30.7 473 GLU A N 1
ATOM 3643 C CA . GLU A 1 473 ? -35.219 14.047 20.328 1 30.7 473 GLU A CA 1
ATOM 3644 C C . GLU A 1 473 ? -35.875 13.086 19.344 1 30.7 473 GLU A C 1
ATOM 3646 O O . GLU A 1 473 ? -36.438 12.086 19.75 1 30.7 473 GLU A O 1
ATOM 3651 N N . LYS A 1 474 ? -36.031 13.508 18.078 1 32.72 474 LYS A N 1
ATOM 3652 C CA . LYS A 1 474 ? -36.469 12.469 17.156 1 32.72 474 LYS A CA 1
ATOM 3653 C C . LYS A 1 474 ? -35.406 11.398 16.984 1 32.72 474 LYS A C 1
ATOM 3655 O O . LYS A 1 474 ? -35.719 10.242 16.672 1 32.72 474 LYS A O 1
ATOM 3660 N N . VAL A 1 475 ? -34.125 11.836 17.047 1 30.7 475 VAL A N 1
ATOM 3661 C CA . VAL A 1 475 ? -33.125 10.781 16.891 1 30.7 475 VAL A CA 1
ATOM 3662 C C . VAL A 1 475 ? -33.031 9.977 18.172 1 30.7 475 VAL A C 1
ATOM 3664 O O . VAL A 1 475 ? -32.844 8.758 18.141 1 30.7 475 VAL A O 1
ATOM 3667 N N . ILE A 1 476 ? -33.062 10.594 19.375 1 31.8 476 ILE A N 1
ATOM 3668 C CA . ILE A 1 476 ? -33 9.727 20.547 1 31.8 476 ILE A CA 1
ATOM 3669 C C . ILE A 1 476 ? -34.312 8.961 20.688 1 31.8 476 ILE A C 1
ATOM 3671 O O . ILE A 1 476 ? -34.344 7.883 21.281 1 31.8 476 ILE A O 1
ATOM 3675 N N . ALA A 1 477 ? -35.406 9.695 20.562 1 29.83 477 ALA A N 1
ATOM 3676 C CA . ALA A 1 477 ? -36.625 8.898 20.797 1 29.83 477 ALA A CA 1
ATOM 3677 C C . ALA A 1 477 ? -36.75 7.793 19.766 1 29.83 477 ALA A C 1
ATOM 3679 O O . ALA A 1 477 ? -37.188 6.684 20.078 1 29.83 477 ALA A O 1
ATOM 3680 N N . ASN A 1 478 ? -36.875 8.141 18.438 1 27.72 478 ASN A N 1
ATOM 3681 C CA . ASN A 1 478 ? -36.906 7.039 17.484 1 27.72 478 ASN A CA 1
ATOM 3682 C C . ASN A 1 478 ? -35.562 6.367 17.344 1 27.72 478 ASN A C 1
ATOM 3684 O O . ASN A 1 478 ? -34.562 7.012 16.969 1 27.72 478 ASN A O 1
ATOM 3688 N N . GLY A 1 479 ? -35 5.547 18.281 1 27.23 479 GLY A N 1
ATOM 3689 C CA . GLY A 1 479 ? -33.906 4.59 18.312 1 27.23 479 GLY A CA 1
ATOM 3690 C C . GLY A 1 479 ? -33.469 4.16 16.922 1 27.23 479 GLY A C 1
ATOM 3691 O O . GLY A 1 479 ? -32.562 3.328 16.781 1 27.23 479 GLY A O 1
ATOM 3692 N N . LYS A 1 480 ? -34.406 4.051 15.977 1 27.98 480 LYS A N 1
ATOM 3693 C CA . LYS A 1 480 ? -34 3.57 14.656 1 27.98 480 LYS A CA 1
ATOM 3694 C C . LYS A 1 480 ? -33.25 4.656 13.875 1 27.98 480 LYS A C 1
ATOM 3696 O O . LYS A 1 480 ? -33.688 5.812 13.859 1 27.98 480 LYS A O 1
ATOM 3701 N N . ARG A 1 481 ? -31.844 4.566 13.633 1 26.02 481 ARG A N 1
ATOM 3702 C CA . ARG A 1 481 ? -30.922 5.266 12.734 1 26.02 481 ARG A CA 1
ATOM 3703 C C . ARG A 1 481 ? -31.656 5.773 11.5 1 26.02 481 ARG A C 1
ATOM 3705 O O . ARG A 1 481 ? -32.094 4.98 10.664 1 26.02 481 ARG A O 1
ATOM 3712 N N . ASN A 1 482 ? -32.469 6.809 11.516 1 26.8 482 ASN A N 1
ATOM 3713 C CA . ASN A 1 482 ? -33.188 7.383 10.391 1 26.8 482 ASN A CA 1
ATOM 3714 C C . ASN A 1 482 ? -32.281 7.699 9.219 1 26.8 482 ASN A C 1
ATOM 3716 O O . ASN A 1 482 ? -31.297 8.43 9.383 1 26.8 482 ASN A O 1
ATOM 3720 N N . SER A 1 483 ? -32.062 6.824 8.188 1 26.67 483 SER A N 1
ATOM 3721 C CA . SER A 1 483 ? -31.609 7 6.809 1 26.67 483 SER A CA 1
ATOM 3722 C C . SER A 1 483 ? -32.25 8.227 6.168 1 26.67 483 SER A C 1
ATOM 3724 O O . SER A 1 483 ? -33.469 8.344 6.141 1 26.67 483 SER A O 1
ATOM 3726 N N . TYR A 1 484 ? -31.781 9.469 6.406 1 24.77 484 TYR A N 1
ATOM 3727 C CA . TYR A 1 484 ? -32.188 10.711 5.758 1 24.77 484 TYR A CA 1
ATOM 3728 C C . TYR A 1 484 ? -32.5 10.477 4.281 1 24.77 484 TYR A C 1
ATOM 3730 O O . TYR A 1 484 ? -31.578 10.43 3.453 1 24.77 484 TYR A O 1
ATOM 3738 N N . ASP A 1 485 ? -33.375 9.578 3.859 1 25.12 485 ASP A N 1
ATOM 3739 C CA . ASP A 1 485 ? -34.031 9.523 2.559 1 25.12 485 ASP A CA 1
ATOM 3740 C C . ASP A 1 485 ? -34.875 10.773 2.307 1 25.12 485 ASP A C 1
ATOM 3742 O O . ASP A 1 485 ? -36.062 10.836 2.68 1 25.12 485 ASP A O 1
ATOM 3746 N N . SER A 1 486 ? -34.438 11.961 2.633 1 24.06 486 SER A N 1
ATOM 3747 C CA . SER A 1 486 ? -35.312 13.023 2.133 1 24.06 486 SER A CA 1
ATOM 3748 C C . SER A 1 486 ? -35.625 12.828 0.653 1 24.06 486 SER A C 1
ATOM 3750 O O . SER A 1 486 ? -34.719 12.773 -0.179 1 24.06 486 SER A O 1
ATOM 3752 N N . LYS A 1 487 ? -36.75 12.273 0.269 1 25.84 487 LYS A N 1
ATOM 3753 C CA . LYS A 1 487 ? -37.469 12.328 -0.99 1 25.84 487 LYS A CA 1
ATOM 3754 C C . LYS A 1 487 ? -37.594 13.766 -1.492 1 25.84 487 LYS A C 1
ATOM 3756 O O . LYS A 1 487 ? -38.375 14.555 -0.948 1 25.84 487 LYS A O 1
ATOM 3761 N N . ILE A 1 488 ? -36.5 14.461 -1.947 1 24.06 488 ILE A N 1
ATOM 3762 C CA . ILE A 1 488 ? -36.688 15.625 -2.809 1 24.06 488 ILE A CA 1
ATOM 3763 C C . ILE A 1 488 ? -37.719 15.312 -3.887 1 24.06 488 ILE A C 1
ATOM 3765 O O . ILE A 1 488 ? -37.5 14.445 -4.734 1 24.06 488 ILE A O 1
ATOM 3769 N N . GLU A 1 489 ? -38.969 15.367 -3.582 1 23.78 489 GLU A N 1
ATOM 3770 C CA . GLU A 1 489 ? -40.094 15.414 -4.5 1 23.78 489 GLU A CA 1
ATOM 3771 C C . GLU A 1 489 ? -39.875 16.453 -5.605 1 23.78 489 GLU A C 1
ATOM 3773 O O . GLU A 1 489 ? -39.938 17.656 -5.355 1 23.78 489 GLU A O 1
ATOM 3778 N N . CYS A 1 490 ? -38.844 16.188 -6.441 1 23.91 490 CYS A N 1
ATOM 3779 C CA . CYS A 1 490 ? -38.875 16.922 -7.699 1 23.91 490 CYS A CA 1
ATOM 3780 C C . CYS A 1 490 ? -40.281 16.891 -8.312 1 23.91 490 CYS A C 1
ATOM 3782 O O . CYS A 1 490 ? -40.812 15.828 -8.617 1 23.91 490 CYS A O 1
ATOM 3784 N N . GLN A 1 491 ? -41.156 17.766 -7.898 1 22.14 491 GLN A N 1
ATOM 3785 C CA . GLN A 1 491 ? -42.406 18.078 -8.586 1 22.14 491 GLN A CA 1
ATOM 3786 C C . GLN A 1 491 ? -42.219 18.047 -10.102 1 22.14 491 GLN A C 1
ATOM 3788 O O . GLN A 1 491 ? -41.281 18.641 -10.633 1 22.14 491 GLN A O 1
ATOM 3793 N N . SER A 1 492 ? -42.594 16.922 -10.695 1 24.11 492 SER A N 1
ATOM 3794 C CA . SER A 1 492 ? -42.75 16.719 -12.133 1 24.11 492 SER A CA 1
ATOM 3795 C C . SER A 1 492 ? -43.312 17.969 -12.812 1 24.11 492 SER A C 1
ATOM 3797 O O . SER A 1 492 ? -44.344 18.5 -12.398 1 24.11 492 SER A O 1
ATOM 3799 N N . ALA A 1 493 ? -42.375 18.906 -13.172 1 24.55 493 ALA A N 1
ATOM 3800 C CA . ALA A 1 493 ? -42.844 19.922 -14.109 1 24.55 493 ALA A CA 1
ATOM 3801 C C . ALA A 1 493 ? -43.812 19.312 -15.125 1 24.55 493 ALA A C 1
ATOM 3803 O O . ALA A 1 493 ? -43.531 18.297 -15.742 1 24.55 493 ALA A O 1
ATOM 3804 N N . GLU A 1 494 ? -45.094 19.469 -14.93 1 24.27 494 GLU A N 1
ATOM 3805 C CA . GLU A 1 494 ? -46.188 19.156 -15.844 1 24.27 494 GLU A CA 1
ATOM 3806 C C . GLU A 1 494 ? -45.844 19.547 -17.281 1 24.27 494 GLU A C 1
ATOM 3808 O O . GLU A 1 494 ? -45.25 20.609 -17.516 1 24.27 494 GLU A O 1
ATOM 3813 N N . PRO A 1 495 ? -45.531 18.5 -18.109 1 28.67 495 PRO A N 1
ATOM 3814 C CA . PRO A 1 495 ? -45.312 18.859 -19.516 1 28.67 495 PRO A CA 1
ATOM 3815 C C . PRO A 1 495 ? -46.219 19.969 -20 1 28.67 495 PRO A C 1
ATOM 3817 O O . PRO A 1 495 ? -47.344 20.125 -19.484 1 28.67 495 PRO A O 1
ATOM 3820 N N . PRO A 1 496 ? -45.625 21.125 -20.344 1 25.36 496 PRO A N 1
ATOM 3821 C CA . PRO A 1 496 ? -46.531 22.125 -20.906 1 25.36 496 PRO A CA 1
ATOM 3822 C C . PRO A 1 496 ? -47.625 21.5 -21.766 1 25.36 496 PRO A C 1
ATOM 3824 O O . PRO A 1 496 ? -47.469 20.391 -22.281 1 25.36 496 PRO A O 1
ATOM 3827 N N . LEU A 1 497 ? -48.875 21.859 -21.484 1 24.05 497 LEU A N 1
ATOM 3828 C CA . LEU A 1 497 ? -50.125 21.594 -22.188 1 24.05 497 LEU A CA 1
ATOM 3829 C C . LEU A 1 497 ? -49.875 21.609 -23.703 1 24.05 497 LEU A C 1
ATOM 3831 O O . LEU A 1 497 ? -48.969 22.266 -24.188 1 24.05 497 LEU A O 1
ATOM 3835 N N . ASN A 1 498 ? -50.438 20.609 -24.375 1 24.34 498 ASN A N 1
ATOM 3836 C CA . ASN A 1 498 ? -50.656 20.266 -25.781 1 24.34 498 ASN A CA 1
ATOM 3837 C C . ASN A 1 498 ? -51.125 21.469 -26.594 1 24.34 498 ASN A C 1
ATOM 3839 O O . ASN A 1 498 ? -52.25 21.953 -26.406 1 24.34 498 ASN A O 1
ATOM 3843 N N . TYR A 1 499 ? -50.312 22.594 -26.688 1 23.23 499 TYR A N 1
ATOM 3844 C CA . TYR A 1 499 ? -50.875 23.578 -27.609 1 23.23 499 TYR A CA 1
ATOM 3845 C C . TYR A 1 499 ? -51.312 22.922 -28.906 1 23.23 499 TYR A C 1
ATOM 3847 O O . TYR A 1 499 ? -50.5 22.391 -29.656 1 23.23 499 TYR A O 1
ATOM 3855 N N . GLU A 1 500 ? -52.5 22.203 -28.969 1 23.09 500 GLU A N 1
ATOM 3856 C CA . GLU A 1 500 ? -53.25 21.797 -30.141 1 23.09 500 GLU A CA 1
ATOM 3857 C C . GLU A 1 500 ? -53.406 22.953 -31.125 1 23.09 500 GLU A C 1
ATOM 3859 O O . GLU A 1 500 ? -54.125 22.844 -32.125 1 23.09 500 GLU A O 1
ATOM 3864 N N . GLU A 1 501 ? -52.906 24.219 -30.75 1 23.2 501 GLU A N 1
ATOM 3865 C CA . GLU A 1 501 ? -53.656 25.109 -31.641 1 23.2 501 GLU A CA 1
ATOM 3866 C C . GLU A 1 501 ? -53.656 24.578 -33.062 1 23.2 501 GLU A C 1
ATOM 3868 O O . GLU A 1 501 ? -52.812 23.75 -33.438 1 23.2 501 GLU A O 1
ATOM 3873 N N . ASP A 1 502 ? -54.406 25.328 -33.875 1 23.48 502 ASP A N 1
ATOM 3874 C CA . ASP A 1 502 ? -55.156 25.609 -35.094 1 23.48 502 ASP A CA 1
ATOM 3875 C C . ASP A 1 502 ? -54.219 25.672 -36.312 1 23.48 502 ASP A C 1
ATOM 3877 O O . ASP A 1 502 ? -53.656 26.734 -36.594 1 23.48 502 ASP A O 1
ATOM 3881 N N . LEU A 1 503 ? -53.062 24.859 -36.344 1 22.08 503 LEU A N 1
ATOM 3882 C CA . LEU A 1 503 ? -52.562 25.016 -37.719 1 22.08 503 LEU A CA 1
ATOM 3883 C C . LEU A 1 503 ? -53.656 24.641 -38.719 1 22.08 503 LEU A C 1
ATOM 3885 O O . LEU A 1 503 ? -53.719 23.5 -39.156 1 22.08 503 LEU A O 1
ATOM 3889 N N . THR A 1 504 ? -55 24.922 -38.406 1 22.92 504 THR A N 1
ATOM 3890 C CA . THR A 1 504 ? -55.906 24.781 -39.531 1 22.92 504 THR A CA 1
ATOM 3891 C C . THR A 1 504 ? -55.375 25.5 -40.75 1 22.92 504 THR A C 1
ATOM 3893 O O . THR A 1 504 ? -55.438 24.969 -41.875 1 22.92 504 THR A O 1
ATOM 3896 N N . HIS A 1 505 ? -55.531 26.891 -40.781 1 25.03 505 HIS A N 1
ATOM 3897 C CA . HIS A 1 505 ? -56.031 27.672 -41.906 1 25.03 505 HIS A CA 1
ATOM 3898 C C . HIS A 1 505 ? -54.938 27.938 -42.938 1 25.03 505 HIS A C 1
ATOM 3900 O O . HIS A 1 505 ? -55.188 27.969 -44.125 1 25.03 505 HIS A O 1
ATOM 3906 N N . MET A 1 506 ? -53.688 28.562 -42.688 1 22.05 506 MET A N 1
ATOM 3907 C CA . MET A 1 506 ? -53.25 28.984 -44 1 22.05 506 MET A CA 1
ATOM 3908 C C . MET A 1 506 ? -52.562 27.828 -44.719 1 22.05 506 MET A C 1
ATOM 3910 O O . MET A 1 506 ? -51.812 27.047 -44.094 1 22.05 506 MET A O 1
ATOM 3914 N N . MET B 1 1 ? -30.188 -48 -25.891 1 43.59 1 MET B N 1
ATOM 3915 C CA . MET B 1 1 ? -28.781 -47.906 -26.297 1 43.59 1 MET B CA 1
ATOM 3916 C C . MET B 1 1 ? -28.484 -46.562 -26.938 1 43.59 1 MET B C 1
ATOM 3918 O O . MET B 1 1 ? -27.453 -45.938 -26.672 1 43.59 1 MET B O 1
ATOM 3922 N N . GLU B 1 2 ? -29.406 -46.062 -27.672 1 50.09 2 GLU B N 1
ATOM 3923 C CA . GLU B 1 2 ? -29.219 -44.812 -28.391 1 50.09 2 GLU B CA 1
ATOM 3924 C C . GLU B 1 2 ? -29.312 -43.625 -27.422 1 50.09 2 GLU B C 1
ATOM 3926 O O . GLU B 1 2 ? -28.531 -42.656 -27.531 1 50.09 2 GLU B O 1
ATOM 3931 N N . ARG B 1 3 ? -30.281 -43.562 -26.594 1 52.03 3 ARG B N 1
ATOM 3932 C CA . ARG B 1 3 ? -30.453 -42.438 -25.672 1 52.03 3 ARG B CA 1
ATOM 3933 C C . ARG B 1 3 ? -29.297 -42.375 -24.672 1 52.03 3 ARG B C 1
ATOM 3935 O O . ARG B 1 3 ? -28.844 -41.281 -24.312 1 52.03 3 ARG B O 1
ATOM 3942 N N . GLU B 1 4 ? -28.969 -43.531 -24.234 1 49.44 4 GLU B N 1
ATOM 3943 C CA . GLU B 1 4 ? -27.812 -43.562 -23.359 1 49.44 4 GLU B CA 1
ATOM 3944 C C . GLU B 1 4 ? -26.547 -43.094 -24.078 1 49.44 4 GLU B C 1
ATOM 3946 O O . GLU B 1 4 ? -25.703 -42.438 -23.5 1 49.44 4 GLU B O 1
ATOM 3951 N N . GLU B 1 5 ? -26.5 -43.469 -25.297 1 50.53 5 GLU B N 1
ATOM 3952 C CA . GLU B 1 5 ? -25.359 -43 -26.109 1 50.53 5 GLU B CA 1
ATOM 3953 C C . GLU B 1 5 ? -25.406 -41.5 -26.344 1 50.53 5 GLU B C 1
ATOM 3955 O O . GLU B 1 5 ? -24.359 -40.844 -26.328 1 50.53 5 GLU B O 1
ATOM 3960 N N . GLU B 1 6 ? -26.516 -41 -26.656 1 51.5 6 GLU B N 1
ATOM 3961 C CA . GLU B 1 6 ? -26.672 -39.562 -26.844 1 51.5 6 GLU B CA 1
ATOM 3962 C C . GLU B 1 6 ? -26.312 -38.812 -25.562 1 51.5 6 GLU B C 1
ATOM 3964 O O . GLU B 1 6 ? -25.688 -37.75 -25.609 1 51.5 6 GLU B O 1
ATOM 3969 N N . ILE B 1 7 ? -26.734 -39.375 -24.516 1 50.69 7 ILE B N 1
ATOM 3970 C CA . ILE B 1 7 ? -26.406 -38.75 -23.219 1 50.69 7 ILE B CA 1
ATOM 3971 C C . ILE B 1 7 ? -24.906 -38.875 -22.969 1 50.69 7 ILE B C 1
ATOM 3973 O O . ILE B 1 7 ? -24.281 -37.906 -22.484 1 50.69 7 ILE B O 1
ATOM 3977 N N . LYS B 1 8 ? -24.391 -40 -23.328 1 51.41 8 LYS B N 1
ATOM 3978 C CA . LYS B 1 8 ? -22.953 -40.188 -23.156 1 51.41 8 LYS B CA 1
ATOM 3979 C C . LYS B 1 8 ? -22.172 -39.312 -24.125 1 51.41 8 LYS B C 1
ATOM 3981 O O . LYS B 1 8 ? -21.156 -38.719 -23.734 1 51.41 8 LYS B O 1
ATOM 3986 N N . THR B 1 9 ? -22.594 -39.344 -25.344 1 51.5 9 THR B N 1
ATOM 3987 C CA . THR B 1 9 ? -21.938 -38.469 -26.312 1 51.5 9 THR B CA 1
ATOM 3988 C C . THR B 1 9 ? -22.094 -37 -25.922 1 51.5 9 THR B C 1
ATOM 3990 O O . THR B 1 9 ? -21.172 -36.219 -26.094 1 51.5 9 THR B O 1
ATOM 3993 N N . GLY B 1 10 ? -23.188 -36.656 -25.453 1 50.34 10 GLY B N 1
ATOM 3994 C CA . GLY B 1 10 ? -23.422 -35.312 -24.969 1 50.34 10 GLY B CA 1
ATOM 3995 C C . GLY B 1 10 ? -22.531 -34.938 -23.797 1 50.34 10 GLY B C 1
ATOM 3996 O O . GLY B 1 10 ? -22.016 -33.812 -23.719 1 50.34 10 GLY B O 1
ATOM 3997 N N . LYS B 1 11 ? -22.438 -35.906 -22.969 1 54.97 11 LYS B N 1
ATOM 3998 C CA . LYS B 1 11 ? -21.578 -35.719 -21.812 1 54.97 11 LYS B CA 1
ATOM 3999 C C . LYS B 1 11 ? -20.109 -35.656 -22.219 1 54.97 11 LYS B C 1
ATOM 4001 O O . LYS B 1 11 ? -19.328 -34.875 -21.688 1 54.97 11 LYS B O 1
ATOM 4006 N N . CYS B 1 12 ? -19.75 -36.594 -23.094 1 52.56 12 CYS B N 1
ATOM 4007 C CA . CYS B 1 12 ? -18.375 -36.562 -23.609 1 52.56 12 CYS B CA 1
ATOM 4008 C C . CYS B 1 12 ? -18.094 -35.25 -24.344 1 52.56 12 CYS B C 1
ATOM 4010 O O . CYS B 1 12 ? -17.016 -34.688 -24.203 1 52.56 12 CYS B O 1
ATOM 4012 N N . LEU B 1 13 ? -19.031 -34.812 -25.203 1 54.16 13 LEU B N 1
ATOM 4013 C CA . LEU B 1 13 ? -18.859 -33.562 -25.922 1 54.16 13 LEU B CA 1
ATOM 4014 C C . LEU B 1 13 ? -18.766 -32.406 -24.938 1 54.16 13 LEU B C 1
ATOM 4016 O O . LEU B 1 13 ? -17.984 -31.453 -25.156 1 54.16 13 LEU B O 1
ATOM 4020 N N . LYS B 1 14 ? -19.578 -32.469 -23.969 1 59.38 14 LYS B N 1
ATOM 4021 C CA . LYS B 1 14 ? -19.516 -31.422 -22.938 1 59.38 14 LYS B CA 1
ATOM 4022 C C . LYS B 1 14 ? -18.172 -31.453 -22.219 1 59.38 14 LYS B C 1
ATOM 4024 O O . LYS B 1 14 ? -17.594 -30.391 -21.922 1 59.38 14 LYS B O 1
ATOM 4029 N N . LEU B 1 15 ? -17.734 -32.688 -21.984 1 61.91 15 LEU B N 1
ATOM 4030 C CA . LEU B 1 15 ? -16.422 -32.844 -21.359 1 61.91 15 LEU B CA 1
ATOM 4031 C C . LEU B 1 15 ? -15.32 -32.312 -22.281 1 61.91 15 LEU B C 1
ATOM 4033 O O . LEU B 1 15 ? -14.367 -31.688 -21.812 1 61.91 15 LEU B O 1
ATOM 4037 N N . ILE B 1 16 ? -15.422 -32.688 -23.516 1 60.16 16 ILE B N 1
ATOM 4038 C CA . ILE B 1 16 ? -14.43 -32.219 -24.484 1 60.16 16 ILE B CA 1
ATOM 4039 C C . ILE B 1 16 ? -14.484 -30.719 -24.578 1 60.16 16 ILE B C 1
ATOM 4041 O O . ILE B 1 16 ? -13.453 -30.047 -24.641 1 60.16 16 ILE B O 1
ATOM 4045 N N . LYS B 1 17 ? -15.617 -30.203 -24.672 1 61.28 17 LYS B N 1
ATOM 4046 C CA . LYS B 1 17 ? -15.781 -28.75 -24.766 1 61.28 17 LYS B CA 1
ATOM 4047 C C . LYS B 1 17 ? -15.227 -28.047 -23.531 1 61.28 17 LYS B C 1
ATOM 4049 O O . LYS B 1 17 ? -14.594 -27 -23.641 1 61.28 17 LYS B O 1
ATOM 4054 N N . ASP B 1 18 ? -15.367 -28.812 -22.484 1 66.5 18 ASP B N 1
ATOM 4055 C CA . ASP B 1 18 ? -14.898 -28.234 -21.234 1 66.5 18 ASP B CA 1
ATOM 4056 C C . ASP B 1 18 ? -13.383 -28.359 -21.109 1 66.5 18 ASP B C 1
ATOM 4058 O O . ASP B 1 18 ? -12.75 -27.609 -20.375 1 66.5 18 ASP B O 1
ATOM 4062 N N . ASN B 1 19 ? -12.836 -29.359 -21.969 1 75.75 19 ASN B N 1
ATOM 4063 C CA . ASN B 1 19 ? -11.391 -29.594 -21.906 1 75.75 19 ASN B CA 1
ATOM 4064 C C . ASN B 1 19 ? -10.711 -29.219 -23.219 1 75.75 19 ASN B C 1
ATOM 4066 O O . ASN B 1 19 ? -9.602 -29.688 -23.5 1 75.75 19 ASN B O 1
ATOM 4070 N N . LEU B 1 20 ? -11.398 -28.578 -24.062 1 80.62 20 LEU B N 1
ATOM 4071 C CA . LEU B 1 20 ? -10.867 -28.219 -25.375 1 80.62 20 LEU B CA 1
ATOM 4072 C C . LEU B 1 20 ? -9.547 -27.469 -25.219 1 80.62 20 LEU B C 1
ATOM 4074 O O . LEU B 1 20 ? -8.586 -27.734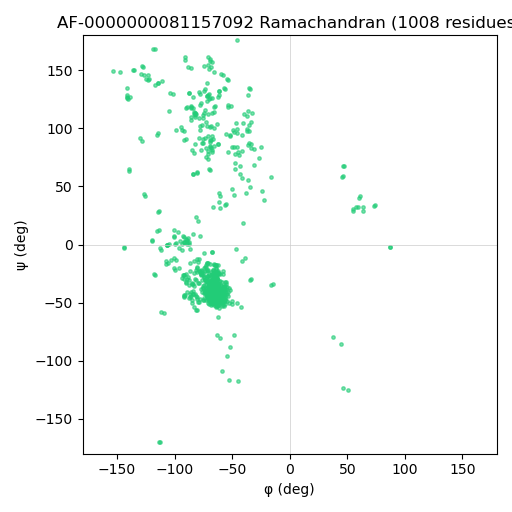 -25.953 1 80.62 20 LEU B O 1
ATOM 4078 N N . LEU B 1 21 ? -9.531 -26.656 -24.297 1 81.94 21 LEU B N 1
ATOM 4079 C CA . LEU B 1 21 ? -8.328 -25.859 -24.109 1 81.94 21 LEU B CA 1
ATOM 4080 C C . LEU B 1 21 ? -7.156 -26.734 -23.703 1 81.94 21 LEU B C 1
ATOM 4082 O O . LEU B 1 21 ? -6.027 -26.531 -24.156 1 81.94 21 LEU B O 1
ATOM 4086 N N . VAL B 1 22 ? -7.402 -27.641 -22.891 1 81.75 22 VAL B N 1
ATOM 4087 C CA . VAL B 1 22 ? -6.359 -28.547 -22.422 1 81.75 22 VAL B CA 1
ATOM 4088 C C . VAL B 1 22 ? -5.844 -29.391 -23.594 1 81.75 22 VAL B C 1
ATOM 4090 O O . VAL B 1 22 ? -4.633 -29.547 -23.766 1 81.75 22 VAL B O 1
ATOM 4093 N N . LEU B 1 23 ? -6.789 -29.891 -24.344 1 86.06 23 LEU B N 1
ATOM 4094 C CA . LEU B 1 23 ? -6.414 -30.703 -25.5 1 86.06 23 LEU B CA 1
ATOM 4095 C C . LEU B 1 23 ? -5.617 -29.875 -26.516 1 86.06 23 LEU B C 1
ATOM 4097 O O . LEU B 1 23 ? -4.605 -30.344 -27.031 1 86.06 23 LEU B O 1
ATOM 4101 N N . LEU B 1 24 ? -6.09 -28.734 -26.75 1 88.19 24 LEU B N 1
ATOM 4102 C CA . LEU B 1 24 ? -5.391 -27.859 -27.688 1 88.19 24 LEU B CA 1
ATOM 4103 C C . LEU B 1 24 ? -3.982 -27.547 -27.188 1 88.19 24 LEU B C 1
ATOM 4105 O O . LEU B 1 24 ? -3.043 -27.469 -27.984 1 88.19 24 LEU B O 1
ATOM 4109 N N . THR B 1 25 ? -3.875 -27.375 -25.953 1 86.56 25 THR B N 1
ATOM 4110 C CA . THR B 1 25 ? -2.566 -27.078 -25.375 1 86.56 25 THR B CA 1
ATOM 4111 C C . THR B 1 25 ? -1.649 -28.297 -25.469 1 86.56 25 THR B C 1
ATOM 4113 O O . THR B 1 25 ? -0.456 -28.156 -25.75 1 86.56 25 THR B O 1
ATOM 4116 N N . MET B 1 26 ? -2.18 -29.453 -25.266 1 87.88 26 MET B N 1
ATOM 4117 C CA . MET B 1 26 ? -1.385 -30.672 -25.391 1 87.88 26 MET B CA 1
ATOM 4118 C C . MET B 1 26 ? -0.885 -30.844 -26.812 1 87.88 26 MET B C 1
ATOM 4120 O O . MET B 1 26 ? 0.281 -31.188 -27.031 1 87.88 26 MET B O 1
ATOM 4124 N N . VAL B 1 27 ? -1.793 -30.625 -27.641 1 91.19 27 VAL B N 1
ATOM 4125 C CA . VAL B 1 27 ? -1.408 -30.688 -29.047 1 91.19 27 VAL B CA 1
ATOM 4126 C C . VAL B 1 27 ? -0.369 -29.609 -29.344 1 91.19 27 VAL B C 1
ATOM 4128 O O . VAL B 1 27 ? 0.576 -29.828 -30.094 1 91.19 27 VAL B O 1
ATOM 4131 N N . GLY B 1 28 ? -0.619 -28.484 -28.812 1 91.81 28 GLY B N 1
ATOM 4132 C CA . GLY B 1 28 ? 0.347 -27.406 -28.953 1 91.81 28 GLY B CA 1
ATOM 4133 C C . GLY B 1 28 ? 1.736 -27.781 -28.469 1 91.81 28 GLY B C 1
ATOM 4134 O O . GLY B 1 28 ? 2.732 -27.453 -29.125 1 91.81 28 GLY B O 1
ATOM 4135 N N . VAL B 1 29 ? 1.834 -28.5 -27.422 1 90.56 29 VAL B N 1
ATOM 4136 C CA . VAL B 1 29 ? 3.111 -28.953 -26.891 1 90.56 29 VAL B CA 1
ATOM 4137 C C . VAL B 1 29 ? 3.77 -29.906 -27.891 1 90.56 29 VAL B C 1
ATOM 4139 O O . VAL B 1 29 ? 4.953 -29.781 -28.203 1 90.56 29 VAL B O 1
ATOM 4142 N N . GLY B 1 30 ? 3.006 -30.828 -28.359 1 93.19 30 GLY B N 1
ATOM 4143 C CA . GLY B 1 30 ? 3.523 -31.766 -29.359 1 93.19 30 GLY B CA 1
ATOM 4144 C C . GLY B 1 30 ? 4.035 -31.062 -30.609 1 93.19 30 GLY B C 1
ATOM 4145 O O . GLY B 1 30 ? 5.129 -31.375 -31.078 1 93.19 30 GLY B O 1
ATOM 4146 N N . LEU B 1 31 ? 3.258 -30.156 -31.062 1 94.81 31 LEU B N 1
ATOM 4147 C CA . LEU B 1 31 ? 3.645 -29.406 -32.25 1 94.81 31 LEU B CA 1
ATOM 4148 C C . LEU B 1 31 ? 4.887 -28.562 -31.969 1 94.81 31 LEU B C 1
ATOM 4150 O O . LEU B 1 31 ? 5.723 -28.375 -32.875 1 94.81 31 LEU B O 1
ATOM 4154 N N . GLY B 1 32 ? 4.906 -27.984 -30.844 1 93.69 32 GLY B N 1
ATOM 4155 C CA . GLY B 1 32 ? 6.094 -27.234 -30.453 1 93.69 32 GLY B CA 1
ATOM 4156 C C . GLY B 1 32 ? 7.359 -28.078 -30.484 1 93.69 32 GLY B C 1
ATOM 4157 O O . GLY B 1 32 ? 8.391 -27.641 -30.984 1 93.69 32 GLY B O 1
ATOM 4158 N N . PHE B 1 33 ? 7.285 -29.281 -30 1 92.31 33 PHE B N 1
ATOM 4159 C CA . PHE B 1 33 ? 8.414 -30.203 -30.031 1 92.31 33 PHE B CA 1
ATOM 4160 C C . PHE B 1 33 ? 8.789 -30.547 -31.469 1 92.31 33 PHE B C 1
ATOM 4162 O O . PHE B 1 33 ? 9.961 -30.516 -31.844 1 92.31 33 PHE B O 1
ATOM 4169 N N . ALA B 1 34 ? 7.801 -30.828 -32.25 1 94.44 34 ALA B N 1
ATOM 4170 C CA . ALA B 1 34 ? 8.039 -31.188 -33.656 1 94.44 34 ALA B CA 1
ATOM 4171 C C . ALA B 1 34 ? 8.703 -30.047 -34.406 1 94.44 34 ALA B C 1
ATOM 4173 O O . ALA B 1 34 ? 9.695 -30.266 -35.125 1 94.44 34 ALA B O 1
ATOM 4174 N N . LEU B 1 35 ? 8.164 -28.938 -34.219 1 92.94 35 LEU B N 1
ATOM 4175 C CA . LEU B 1 35 ? 8.711 -27.766 -34.906 1 92.94 35 LEU B CA 1
ATOM 4176 C C . LEU B 1 35 ? 10.109 -27.453 -34.406 1 92.94 35 LEU B C 1
ATOM 4178 O O . LEU B 1 35 ? 10.992 -27.078 -35.188 1 92.94 35 LEU B O 1
ATOM 4182 N N . GLY B 1 36 ? 10.289 -27.5 -33.125 1 92.38 36 GLY B N 1
ATOM 4183 C CA . GLY B 1 36 ? 11.594 -27.25 -32.531 1 92.38 36 GLY B CA 1
ATOM 4184 C C . GLY B 1 36 ? 12.664 -28.203 -33.031 1 92.38 36 GLY B C 1
ATOM 4185 O O . GLY B 1 36 ? 13.75 -27.766 -33.438 1 92.38 36 GLY B O 1
ATOM 4186 N N . PHE B 1 37 ? 12.359 -29.484 -33.125 1 91.31 37 PHE B N 1
ATOM 4187 C CA . PHE B 1 37 ? 13.297 -30.484 -33.594 1 91.31 37 PHE B CA 1
ATOM 4188 C C . PHE B 1 37 ? 13.57 -30.297 -35.094 1 91.31 37 PHE B C 1
ATOM 4190 O O . PHE B 1 37 ? 14.695 -30.5 -35.562 1 91.31 37 PHE B O 1
ATOM 4197 N N . GLY B 1 38 ? 12.531 -29.938 -35.781 1 91.19 38 GLY B N 1
ATOM 4198 C CA . GLY B 1 38 ? 12.688 -29.672 -37.188 1 91.19 38 GLY B CA 1
ATOM 4199 C C . GLY B 1 38 ? 13.617 -28.516 -37.5 1 91.19 38 GLY B C 1
ATOM 4200 O O . GLY B 1 38 ? 14.516 -28.625 -38.344 1 91.19 38 GLY B O 1
ATOM 4201 N N . VAL B 1 39 ? 13.414 -27.516 -36.812 1 90.81 39 VAL B N 1
ATOM 4202 C CA . VAL B 1 39 ? 14.203 -26.312 -37.031 1 90.81 39 VAL B CA 1
ATOM 4203 C C . VAL B 1 39 ? 15.633 -26.531 -36.531 1 90.81 39 VAL B C 1
ATOM 4205 O O . VAL B 1 39 ? 16.594 -26.031 -37.125 1 90.81 39 VAL B O 1
ATOM 4208 N N . ARG B 1 40 ? 15.711 -27.188 -35.406 1 88 40 ARG B N 1
ATOM 4209 C CA . ARG B 1 40 ? 17.031 -27.469 -34.844 1 88 40 ARG B CA 1
ATOM 4210 C C . ARG B 1 40 ? 17.891 -28.219 -35.844 1 88 40 ARG B C 1
ATOM 4212 O O . ARG B 1 40 ? 19.094 -27.969 -35.938 1 88 40 ARG B O 1
ATOM 4219 N N . SER B 1 41 ? 17.328 -29.094 -36.625 1 88 41 SER B N 1
ATOM 4220 C CA . SER B 1 41 ? 18.047 -29.906 -37.594 1 88 41 SER B CA 1
ATOM 4221 C C . SER B 1 41 ? 18.562 -29.062 -38.75 1 88 41 SER B C 1
ATOM 4223 O O . SER B 1 41 ? 19.516 -29.438 -39.438 1 88 41 SER B O 1
ATOM 4225 N N . LEU B 1 42 ? 18.047 -27.875 -38.906 1 87.94 42 LEU B N 1
ATOM 4226 C CA . LEU B 1 42 ? 18.406 -27.016 -40.031 1 87.94 42 LEU B CA 1
ATOM 4227 C C . LEU B 1 42 ? 19.422 -25.969 -39.594 1 87.94 42 LEU B C 1
ATOM 4229 O O . LEU B 1 42 ? 19.812 -25.125 -40.406 1 87.94 42 LEU B O 1
ATOM 4233 N N . ASP B 1 43 ? 19.938 -26.031 -38.438 1 82.5 43 ASP B N 1
ATOM 4234 C CA . ASP B 1 43 ? 20.906 -25.078 -37.906 1 82.5 43 ASP B CA 1
ATOM 4235 C C . ASP B 1 43 ? 20.453 -23.641 -38.188 1 82.5 43 ASP B C 1
ATOM 4237 O O . ASP B 1 43 ? 21.109 -22.906 -38.906 1 82.5 43 ASP B O 1
ATOM 4241 N N . PRO B 1 44 ? 19.391 -23.266 -37.562 1 82.62 44 PRO B N 1
ATOM 4242 C CA . PRO B 1 44 ? 18.781 -21.969 -37.875 1 82.62 44 PRO B CA 1
ATOM 4243 C C . PRO B 1 44 ? 19.625 -20.781 -37.375 1 82.62 44 PRO B C 1
ATOM 4245 O O . PRO B 1 44 ? 20.422 -20.938 -36.469 1 82.62 44 PRO B O 1
ATOM 4248 N N . SER B 1 45 ? 19.438 -19.641 -38.062 1 86.56 45 SER B N 1
ATOM 4249 C CA . SER B 1 45 ? 20.078 -18.391 -37.625 1 86.56 45 SER B CA 1
ATOM 4250 C C . SER B 1 45 ? 19.453 -17.859 -36.344 1 86.56 45 SER B C 1
ATOM 4252 O O . SER B 1 45 ? 18.359 -18.266 -35.969 1 86.56 45 SER B O 1
ATOM 4254 N N . LYS B 1 46 ? 20.219 -17.016 -35.75 1 86.19 46 LYS B N 1
ATOM 4255 C CA . LYS B 1 46 ? 19.734 -16.391 -34.531 1 86.19 46 LYS B CA 1
ATOM 4256 C C . LYS B 1 46 ? 18.438 -15.609 -34.781 1 86.19 46 LYS B C 1
ATOM 4258 O O . LYS B 1 46 ? 17.547 -15.594 -33.938 1 86.19 46 LYS B O 1
ATOM 4263 N N . ASP B 1 47 ? 18.328 -15.008 -35.906 1 88.62 47 ASP B N 1
ATOM 4264 C CA . ASP B 1 47 ? 17.141 -14.25 -36.25 1 88.62 47 ASP B CA 1
ATOM 4265 C C . ASP B 1 47 ? 15.93 -15.172 -36.406 1 88.62 47 ASP B C 1
ATOM 4267 O O . ASP B 1 47 ? 14.82 -14.836 -36 1 88.62 47 ASP B O 1
ATOM 4271 N N . ALA B 1 48 ? 16.188 -16.328 -37.031 1 88.12 48 ALA B N 1
ATOM 4272 C CA . ALA B 1 48 ? 15.109 -17.297 -37.25 1 88.12 48 ALA B CA 1
ATOM 4273 C C . ALA B 1 48 ? 14.578 -17.797 -35.906 1 88.12 48 ALA B C 1
ATOM 4275 O O . ALA B 1 48 ? 13.367 -17.969 -35.719 1 88.12 48 ALA B O 1
ATOM 4276 N N . ILE B 1 49 ? 15.461 -17.953 -35.031 1 88.06 49 ILE B N 1
ATOM 4277 C CA . ILE B 1 49 ? 15.07 -18.422 -33.719 1 88.06 49 ILE B CA 1
ATOM 4278 C C . ILE B 1 49 ? 14.258 -17.344 -33 1 88.06 49 ILE B C 1
ATOM 4280 O O . ILE B 1 49 ? 13.281 -17.656 -32.312 1 88.06 49 ILE B O 1
ATOM 4284 N N . MET B 1 50 ? 14.625 -16.109 -33.219 1 88.38 50 MET B N 1
ATOM 4285 C CA . MET B 1 50 ? 13.891 -14.992 -32.625 1 88.38 50 MET B CA 1
ATOM 4286 C C . MET B 1 50 ? 12.461 -14.953 -33.156 1 88.38 50 MET B C 1
ATOM 4288 O O . MET B 1 50 ? 11.516 -14.789 -32.375 1 88.38 50 MET B O 1
ATOM 4292 N N . TRP B 1 51 ? 12.336 -15.141 -34.438 1 89.25 51 TRP B N 1
ATOM 4293 C CA . TRP B 1 51 ? 11.008 -15.086 -35.031 1 89.25 51 TRP B CA 1
ATOM 4294 C C . TRP B 1 51 ? 10.172 -16.297 -34.625 1 89.25 51 TRP B C 1
ATOM 4296 O O . TRP B 1 51 ? 8.953 -16.203 -34.5 1 89.25 51 TRP B O 1
ATOM 4306 N N . LEU B 1 52 ? 10.836 -17.375 -34.438 1 89.94 52 LEU B N 1
ATOM 4307 C CA . LEU B 1 52 ? 10.164 -18.578 -33.969 1 89.94 52 LEU B CA 1
ATOM 4308 C C . LEU B 1 52 ? 9.594 -18.359 -32.562 1 89.94 52 LEU B C 1
ATOM 4310 O O . LEU B 1 52 ? 8.516 -18.859 -32.25 1 89.94 52 LEU B O 1
ATOM 4314 N N . GLY B 1 53 ? 10.266 -17.453 -31.812 1 91.38 53 GLY B N 1
ATOM 4315 C CA . GLY B 1 53 ? 9.906 -17.25 -30.406 1 91.38 53 GLY B CA 1
ATOM 4316 C C . GLY B 1 53 ? 9.023 -16.031 -30.188 1 91.38 53 GLY B C 1
ATOM 4317 O O . GLY B 1 53 ? 8.547 -15.805 -29.078 1 91.38 53 GLY B O 1
ATOM 4318 N N . ILE B 1 54 ? 8.656 -15.281 -31.234 1 92.12 54 ILE B N 1
ATOM 4319 C CA . ILE B 1 54 ? 8 -13.984 -31.078 1 92.12 54 ILE B CA 1
ATOM 4320 C C . ILE B 1 54 ? 6.582 -14.188 -30.547 1 92.12 54 ILE B C 1
ATOM 4322 O O . ILE B 1 54 ? 6.117 -13.422 -29.703 1 92.12 54 ILE B O 1
ATOM 4326 N N . CYS B 1 55 ? 5.859 -15.188 -31.016 1 92.5 55 CYS B N 1
ATOM 4327 C CA . CYS B 1 55 ? 4.508 -15.438 -30.531 1 92.5 55 CYS B CA 1
ATOM 4328 C C . CYS B 1 55 ? 4.52 -15.82 -29.062 1 92.5 55 CYS B C 1
ATOM 4330 O O . CYS B 1 55 ? 3.631 -15.422 -28.297 1 92.5 55 CYS B O 1
ATOM 4332 N N . GLY B 1 56 ? 5.531 -16.562 -28.734 1 90.31 56 GLY B N 1
ATOM 4333 C CA . GLY B 1 56 ? 5.68 -16.906 -27.328 1 90.31 56 GLY B CA 1
ATOM 4334 C C . GLY B 1 56 ? 6.004 -15.719 -26.438 1 90.31 56 GLY B C 1
ATOM 4335 O O . GLY B 1 56 ? 5.457 -15.586 -25.344 1 90.31 56 GLY B O 1
ATOM 4336 N N . GLU B 1 57 ? 6.832 -14.875 -26.953 1 89.38 57 GLU B N 1
ATOM 4337 C CA . GLU B 1 57 ? 7.184 -13.656 -26.234 1 89.38 57 GLU B CA 1
ATOM 4338 C C . GLU B 1 57 ? 5.961 -12.766 -26.031 1 89.38 57 GLU B C 1
ATOM 4340 O O . GLU B 1 57 ? 5.758 -12.211 -24.938 1 89.38 57 GLU B O 1
ATOM 4345 N N . LEU B 1 58 ? 5.195 -12.609 -27.047 1 91.31 58 LEU B N 1
ATOM 4346 C CA . LEU B 1 58 ? 3.988 -11.797 -26.953 1 91.31 58 LEU B CA 1
ATOM 4347 C C . LEU B 1 58 ? 2.99 -12.406 -25.984 1 91.31 58 LEU B C 1
ATOM 4349 O O . LEU B 1 58 ? 2.334 -11.68 -25.234 1 91.31 58 LEU B O 1
ATOM 4353 N N . TYR B 1 59 ? 2.891 -13.672 -26.062 1 89.94 59 TYR B N 1
ATOM 4354 C CA . TYR B 1 59 ? 2.027 -14.391 -25.141 1 89.94 59 TYR B CA 1
ATOM 4355 C C . TYR B 1 59 ? 2.424 -14.094 -23.688 1 89.94 59 TYR B C 1
ATOM 4357 O O . TYR B 1 59 ? 1.576 -13.742 -22.875 1 89.94 59 TYR B O 1
ATOM 4365 N N . LEU B 1 60 ? 3.68 -14.148 -23.391 1 85.56 60 LEU B N 1
ATOM 4366 C CA . LEU B 1 60 ? 4.176 -13.898 -22.047 1 85.56 60 LEU B CA 1
ATOM 4367 C C . LEU B 1 60 ? 3.945 -12.438 -21.656 1 85.56 60 LEU B C 1
ATOM 4369 O O . LEU B 1 60 ? 3.584 -12.156 -20.5 1 85.56 60 LEU B O 1
ATOM 4373 N N . ARG B 1 61 ? 4.094 -11.602 -22.578 1 86.56 61 ARG B N 1
ATOM 4374 C CA . ARG B 1 61 ? 3.885 -10.18 -22.328 1 86.56 61 ARG B CA 1
ATOM 4375 C C . ARG B 1 61 ? 2.428 -9.898 -21.969 1 86.56 61 ARG B C 1
ATOM 4377 O O . ARG B 1 61 ? 2.143 -9.078 -21.094 1 86.56 61 ARG B O 1
ATOM 4384 N N . MET B 1 62 ? 1.571 -10.555 -22.672 1 88.81 62 MET B N 1
ATOM 4385 C CA . MET B 1 62 ? 0.148 -10.367 -22.406 1 88.81 62 MET B CA 1
ATOM 4386 C C . MET B 1 62 ? -0.206 -10.844 -21 1 88.81 62 MET B C 1
ATOM 4388 O O . MET B 1 62 ? -0.976 -10.195 -20.297 1 88.81 62 MET B O 1
ATOM 4392 N N . LEU B 1 63 ? 0.387 -11.859 -20.609 1 82.69 63 LEU B N 1
ATOM 4393 C CA . LEU B 1 63 ? 0.118 -12.383 -19.281 1 82.69 63 LEU B CA 1
ATOM 4394 C C . LEU B 1 63 ? 0.695 -11.469 -18.203 1 82.69 63 LEU B C 1
ATOM 4396 O O . LEU B 1 63 ? 0.032 -11.18 -17.203 1 82.69 63 LEU B O 1
ATOM 4400 N N . LYS B 1 64 ? 1.871 -10.969 -18.438 1 83.31 64 LYS B N 1
ATOM 4401 C CA . LYS B 1 64 ? 2.559 -10.102 -17.484 1 83.31 64 LYS B CA 1
ATOM 4402 C C . LYS B 1 64 ? 1.8 -8.797 -17.297 1 83.31 64 LYS B C 1
ATOM 4404 O O . LYS B 1 64 ? 1.787 -8.242 -16.188 1 83.31 64 LYS B O 1
ATOM 4409 N N . MET B 1 65 ? 1.168 -8.383 -18.375 1 86.88 65 MET B N 1
ATOM 4410 C CA . MET B 1 65 ? 0.441 -7.117 -18.312 1 86.88 65 MET B CA 1
ATOM 4411 C C . MET B 1 65 ? -0.714 -7.199 -17.328 1 86.88 65 MET B C 1
ATOM 4413 O O . MET B 1 65 ? -1.12 -6.184 -16.75 1 86.88 65 MET B O 1
ATOM 4417 N N . MET B 1 66 ? -1.17 -8.344 -17 1 84.31 66 MET B N 1
ATOM 4418 C CA . MET B 1 66 ? -2.359 -8.508 -16.172 1 84.31 66 MET B CA 1
ATOM 4419 C C . MET B 1 66 ? -1.979 -8.719 -14.719 1 84.31 66 MET B C 1
ATOM 4421 O O . MET B 1 66 ? -2.838 -8.68 -13.836 1 84.31 66 MET B O 1
ATOM 4425 N N . ILE B 1 67 ? -0.77 -8.781 -14.414 1 80.31 67 ILE B N 1
ATOM 4426 C CA . ILE B 1 67 ? -0.3 -9.18 -13.086 1 80.31 67 ILE B CA 1
ATOM 4427 C C . ILE B 1 67 ? -0.732 -8.141 -12.055 1 80.31 67 ILE B C 1
ATOM 4429 O O . ILE B 1 67 ? -1.397 -8.477 -11.07 1 80.31 67 ILE B O 1
ATOM 4433 N N . VAL B 1 68 ? -0.446 -6.918 -12.297 1 88 68 VAL B N 1
ATOM 4434 C CA . VAL B 1 68 ? -0.612 -5.855 -11.312 1 88 68 VAL B CA 1
ATOM 4435 C C . VAL B 1 68 ? -2.098 -5.629 -11.039 1 88 68 VAL B C 1
ATOM 4437 O O . VAL B 1 68 ? -2.543 -5.703 -9.891 1 88 68 VAL B O 1
ATOM 4440 N N . PRO B 1 69 ? -2.898 -5.438 -12.055 1 90.25 69 PRO B N 1
ATOM 4441 C CA . PRO B 1 69 ? -4.316 -5.207 -11.766 1 90.25 69 PRO B CA 1
ATOM 4442 C C . PRO B 1 69 ? -5 -6.43 -11.156 1 90.25 69 PRO B C 1
ATOM 4444 O O . PRO B 1 69 ? -5.887 -6.285 -10.305 1 90.25 69 PRO B O 1
ATOM 4447 N N . LEU B 1 70 ? -4.578 -7.555 -11.555 1 85.25 70 LEU B N 1
ATOM 4448 C CA . LEU B 1 70 ? -5.188 -8.773 -11.031 1 85.25 70 LEU B CA 1
ATOM 4449 C C . LEU B 1 70 ? -4.879 -8.945 -9.555 1 85.25 70 LEU B C 1
ATOM 4451 O O . LEU B 1 70 ? -5.781 -9.211 -8.75 1 85.25 70 LEU B O 1
ATOM 4455 N N . ILE B 1 71 ? -3.668 -8.844 -9.203 1 84.88 71 ILE B N 1
ATOM 4456 C CA . ILE B 1 71 ? -3.25 -9.031 -7.82 1 84.88 71 ILE B CA 1
ATOM 4457 C C . ILE B 1 71 ? -3.953 -8.008 -6.93 1 84.88 71 ILE B C 1
ATOM 4459 O O . ILE B 1 71 ? -4.527 -8.359 -5.898 1 84.88 71 ILE B O 1
ATOM 4463 N N . ILE B 1 72 ? -3.965 -6.754 -7.348 1 91.81 72 ILE B N 1
ATOM 4464 C CA . ILE B 1 72 ? -4.543 -5.684 -6.539 1 91.81 72 ILE B CA 1
ATOM 4465 C C . ILE B 1 72 ? -6.043 -5.922 -6.367 1 91.81 72 ILE B C 1
ATOM 4467 O O . ILE B 1 72 ? -6.539 -5.988 -5.238 1 91.81 72 ILE B O 1
ATOM 4471 N N . ALA B 1 73 ? -6.723 -6.145 -7.418 1 91.31 73 ALA B N 1
ATOM 4472 C CA . ALA B 1 73 ? -8.18 -6.273 -7.375 1 91.31 73 ALA B CA 1
ATOM 4473 C C . ALA B 1 73 ? -8.594 -7.559 -6.672 1 91.31 73 ALA B C 1
ATOM 4475 O O . ALA B 1 73 ? -9.5 -7.551 -5.832 1 91.31 73 ALA B O 1
ATOM 4476 N N . SER B 1 74 ? -7.973 -8.586 -6.91 1 86 74 SER B N 1
ATOM 4477 C CA . SER B 1 74 ? -8.375 -9.883 -6.375 1 86 74 SER B CA 1
ATOM 4478 C C . SER B 1 74 ? -8.047 -9.992 -4.891 1 86 74 SER B C 1
ATOM 4480 O O . SER B 1 74 ? -8.852 -10.508 -4.109 1 86 74 SER B O 1
ATOM 4482 N N . VAL B 1 75 ? -6.848 -9.594 -4.551 1 86 75 VAL B N 1
ATOM 4483 C CA . VAL B 1 75 ? -6.441 -9.703 -3.152 1 86 75 VAL B CA 1
ATOM 4484 C C . VAL B 1 75 ? -7.297 -8.773 -2.295 1 86 75 VAL B C 1
ATOM 4486 O O . VAL B 1 75 ? -7.738 -9.156 -1.208 1 86 75 VAL B O 1
ATOM 4489 N N . ILE B 1 76 ? -7.543 -7.547 -2.779 1 91.56 76 ILE B N 1
ATOM 4490 C CA . ILE B 1 76 ? -8.383 -6.621 -2.035 1 91.56 76 ILE B CA 1
ATOM 4491 C C . ILE B 1 76 ? -9.781 -7.215 -1.864 1 91.56 76 ILE B C 1
ATOM 4493 O O . ILE B 1 76 ? -10.312 -7.262 -0.751 1 91.56 76 ILE B O 1
ATOM 4497 N N . THR B 1 77 ? -10.383 -7.688 -2.953 1 87.81 77 THR B N 1
ATOM 4498 C CA . THR B 1 77 ? -11.734 -8.234 -2.9 1 87.81 77 THR B CA 1
ATOM 4499 C C . THR B 1 77 ? -11.773 -9.492 -2.027 1 87.81 77 THR B C 1
ATOM 4501 O O . THR B 1 77 ? -12.695 -9.664 -1.225 1 87.81 77 THR B O 1
ATOM 4504 N N . GLY B 1 78 ? -10.844 -10.344 -2.189 1 82.12 78 GLY B N 1
ATOM 4505 C CA . GLY B 1 78 ? -10.781 -11.57 -1.406 1 82.12 78 GLY B CA 1
ATOM 4506 C C . GLY B 1 78 ? -10.68 -11.32 0.086 1 82.12 78 GLY B C 1
ATOM 4507 O O . GLY B 1 78 ? -11.383 -11.945 0.877 1 82.12 78 GLY B O 1
ATOM 4508 N N . THR B 1 79 ? -9.867 -10.414 0.505 1 83.94 79 THR B N 1
ATOM 4509 C CA . THR B 1 79 ? -9.641 -10.156 1.924 1 83.94 79 THR B CA 1
ATOM 4510 C C . THR B 1 79 ? -10.75 -9.273 2.492 1 83.94 79 THR B C 1
ATOM 4512 O O . THR B 1 79 ? -11.086 -9.367 3.676 1 83.94 79 THR B O 1
ATOM 4515 N N . ALA B 1 80 ? -11.328 -8.406 1.672 1 86.62 80 ALA B N 1
ATOM 4516 C CA . ALA B 1 80 ? -12.422 -7.543 2.121 1 86.62 80 ALA B CA 1
ATOM 4517 C C . ALA B 1 80 ? -13.695 -8.352 2.348 1 86.62 80 ALA B C 1
ATOM 4519 O O . ALA B 1 80 ? -14.57 -7.934 3.107 1 86.62 80 ALA B O 1
ATOM 4520 N N . SER B 1 81 ? -13.93 -9.367 1.69 1 77.94 81 SER B N 1
ATOM 4521 C CA . SER B 1 81 ? -15.133 -10.188 1.787 1 77.94 81 SER B CA 1
ATOM 4522 C C . SER B 1 81 ? -15.211 -10.906 3.129 1 77.94 81 SER B C 1
ATOM 4524 O O . SER B 1 81 ? -16.25 -11.461 3.486 1 77.94 81 SER B O 1
ATOM 4526 N N . MET B 1 82 ? -14.234 -10.82 3.9 1 68.25 82 MET B N 1
ATOM 4527 C CA . MET B 1 82 ? -14.188 -11.477 5.207 1 68.25 82 MET B CA 1
ATOM 4528 C C . MET B 1 82 ? -14.945 -10.664 6.25 1 68.25 82 MET B C 1
ATOM 4530 O O . MET B 1 82 ? -14.508 -9.578 6.637 1 68.25 82 MET B O 1
ATOM 4534 N N . ASP B 1 83 ? -16.25 -10.422 6.129 1 60.88 83 ASP B N 1
ATOM 4535 C CA . ASP B 1 83 ? -17.047 -9.617 7.055 1 60.88 83 ASP B CA 1
ATOM 4536 C C . ASP B 1 83 ? -16.859 -10.086 8.492 1 60.88 83 ASP B C 1
ATOM 4538 O O . ASP B 1 83 ? -17.406 -11.117 8.898 1 60.88 83 ASP B O 1
ATOM 4542 N N . PRO B 1 84 ? -16.031 -9.578 9.258 1 56.75 84 PRO B N 1
ATOM 4543 C CA . PRO B 1 84 ? -15.828 -10.031 10.641 1 56.75 84 PRO B CA 1
ATOM 4544 C C . PRO B 1 84 ? -17.094 -9.945 11.477 1 56.75 84 PRO B C 1
ATOM 4546 O O . PRO B 1 84 ? -17.25 -10.672 12.461 1 56.75 84 PRO B O 1
ATOM 4549 N N . LYS B 1 85 ? -18.094 -9.125 11.258 1 55.53 85 LYS B N 1
ATOM 4550 C CA . LYS B 1 85 ? -19.172 -8.922 12.211 1 55.53 85 LYS B CA 1
ATOM 4551 C C . LYS B 1 85 ? -20.234 -10.008 12.078 1 55.53 85 LYS B C 1
ATOM 4553 O O . LYS B 1 85 ? -20.781 -10.477 13.078 1 55.53 85 LYS B O 1
ATOM 4558 N N . SER B 1 86 ? -20.828 -10.297 10.883 1 54.31 86 SER B N 1
ATOM 4559 C CA . SER B 1 86 ? -21.938 -11.234 10.867 1 54.31 86 SER B CA 1
ATOM 4560 C C . SER B 1 86 ? -21.469 -12.656 11.141 1 54.31 86 SER B C 1
ATOM 4562 O O . SER B 1 86 ? -22.094 -13.391 11.914 1 54.31 86 SER B O 1
ATOM 4564 N N . ASN B 1 87 ? -20.422 -13.109 10.531 1 61.53 87 ASN B N 1
ATOM 4565 C CA . ASN B 1 87 ? -19.859 -14.453 10.594 1 61.53 87 ASN B CA 1
ATOM 4566 C C . ASN B 1 87 ? -18.375 -14.43 10.984 1 61.53 87 ASN B C 1
ATOM 4568 O O . ASN B 1 87 ? -17.594 -15.234 10.492 1 61.53 87 ASN B O 1
ATOM 4572 N N . GLY B 1 88 ? -18.219 -13.531 11.969 1 71.44 88 GLY B N 1
ATOM 4573 C CA . GLY B 1 88 ? -16.844 -13.133 12.203 1 71.44 88 GLY B CA 1
ATOM 4574 C C . GLY B 1 88 ? -15.945 -14.289 12.602 1 71.44 88 GLY B C 1
ATOM 4575 O O . GLY B 1 88 ? -14.852 -14.453 12.055 1 71.44 88 GLY B O 1
ATOM 4576 N N . ARG B 1 89 ? -16.594 -15.18 13.438 1 79.44 89 ARG B N 1
ATOM 4577 C CA . ARG B 1 89 ? -15.742 -16.281 13.891 1 79.44 89 ARG B CA 1
ATOM 4578 C C . ARG B 1 89 ? -15.523 -17.297 12.773 1 79.44 89 ARG B C 1
ATOM 4580 O O . ARG B 1 89 ? -14.414 -17.812 12.602 1 79.44 89 ARG B O 1
ATOM 4587 N N . ILE B 1 90 ? -16.641 -17.578 12.031 1 83.94 90 ILE B N 1
ATOM 4588 C CA . ILE B 1 90 ? -16.562 -18.531 10.93 1 83.94 90 ILE B CA 1
ATOM 4589 C C . ILE B 1 90 ? -15.578 -18.016 9.875 1 83.94 90 ILE B C 1
ATOM 4591 O O . ILE B 1 90 ? -14.75 -18.781 9.383 1 83.94 90 ILE B O 1
ATOM 4595 N N . SER B 1 91 ? -15.711 -16.766 9.648 1 82.44 91 SER B N 1
ATOM 4596 C CA . SER B 1 91 ? -14.836 -16.172 8.641 1 82.44 91 SER B CA 1
ATOM 4597 C C . SER B 1 91 ? -13.375 -16.203 9.094 1 82.44 91 SER B C 1
ATOM 4599 O O . SER B 1 91 ? -12.484 -16.516 8.305 1 82.44 91 SER B O 1
ATOM 4601 N N . VAL B 1 92 ? -13.148 -15.984 10.305 1 83.69 92 VAL B N 1
ATOM 4602 C CA . VAL B 1 92 ? -11.789 -15.93 10.828 1 83.69 92 VAL B CA 1
ATOM 4603 C C . VAL B 1 92 ? -11.164 -17.328 10.805 1 83.69 92 VAL B C 1
ATOM 4605 O O . VAL B 1 92 ? -10.008 -17.484 10.422 1 83.69 92 VAL B O 1
ATOM 4608 N N . VAL B 1 93 ? -11.945 -18.266 11.203 1 88.88 93 VAL B N 1
ATOM 4609 C CA . VAL B 1 93 ? -11.445 -19.641 11.227 1 88.88 93 VAL B CA 1
ATOM 4610 C C . VAL B 1 93 ? -11.148 -20.109 9.805 1 88.88 93 VAL B C 1
ATOM 4612 O O . VAL B 1 93 ? -10.094 -20.703 9.547 1 88.88 93 VAL B O 1
ATOM 4615 N N . CYS B 1 94 ? -12.086 -19.828 8.938 1 88.56 94 CYS B N 1
ATOM 4616 C CA . CYS B 1 94 ? -11.922 -20.234 7.547 1 88.56 94 CYS B CA 1
ATOM 4617 C C . CYS B 1 94 ? -10.703 -19.578 6.922 1 88.56 94 CYS B C 1
ATOM 4619 O O . CYS B 1 94 ? -9.875 -20.25 6.305 1 88.56 94 CYS B O 1
ATOM 4621 N N . PHE B 1 95 ? -10.555 -18.391 7.172 1 85.5 95 PHE B N 1
ATOM 4622 C CA . PHE B 1 95 ? -9.461 -17.641 6.562 1 85.5 95 PHE B CA 1
ATOM 4623 C C . PHE B 1 95 ? -8.117 -18.094 7.129 1 85.5 95 PHE B C 1
ATOM 4625 O O . PHE B 1 95 ? -7.145 -18.234 6.387 1 85.5 95 PHE B O 1
ATOM 4632 N N . THR B 1 96 ? -8.141 -18.234 8.391 1 89.25 96 THR B N 1
ATOM 4633 C CA . THR B 1 96 ? -6.906 -18.703 9.016 1 89.25 96 THR B CA 1
ATOM 4634 C C . THR B 1 96 ? -6.504 -20.062 8.453 1 89.25 96 THR B C 1
ATOM 4636 O O . THR B 1 96 ? -5.328 -20.297 8.172 1 89.25 96 THR B O 1
ATOM 4639 N N . TYR B 1 97 ? -7.441 -20.922 8.281 1 92.06 97 TYR B N 1
ATOM 4640 C CA . TYR B 1 97 ? -7.188 -22.234 7.703 1 92.06 97 TYR B CA 1
ATOM 4641 C C . TYR B 1 97 ? -6.637 -22.109 6.289 1 92.06 97 TYR B C 1
ATOM 4643 O O . TYR B 1 97 ? -5.68 -22.797 5.926 1 92.06 97 TYR B O 1
ATOM 4651 N N . ILE B 1 98 ? -7.242 -21.234 5.512 1 91.19 98 ILE B N 1
ATOM 4652 C CA . ILE B 1 98 ? -6.848 -21.062 4.117 1 91.19 98 ILE B CA 1
ATOM 4653 C C . ILE B 1 98 ? -5.406 -20.562 4.051 1 91.19 98 ILE B C 1
ATOM 4655 O O . ILE B 1 98 ? -4.594 -21.094 3.287 1 91.19 98 ILE B O 1
ATOM 4659 N N . ILE B 1 99 ? -5.047 -19.656 4.836 1 89.94 99 ILE B N 1
ATOM 4660 C CA . ILE B 1 99 ? -3.703 -19.078 4.816 1 89.94 99 ILE B CA 1
ATOM 4661 C C . ILE B 1 99 ? -2.688 -20.141 5.23 1 89.94 99 ILE B C 1
ATOM 4663 O O . ILE B 1 99 ? -1.638 -20.297 4.598 1 89.94 99 ILE B O 1
ATOM 4667 N N . ILE B 1 100 ? -3.006 -20.875 6.215 1 92.31 100 ILE B N 1
ATOM 4668 C CA . ILE B 1 100 ? -2.098 -21.906 6.723 1 92.31 100 ILE B CA 1
ATOM 4669 C C . ILE B 1 100 ? -1.899 -22.984 5.668 1 92.31 100 ILE B C 1
ATOM 4671 O O . ILE B 1 100 ? -0.776 -23.438 5.441 1 92.31 100 ILE B O 1
ATOM 4675 N N . THR B 1 101 ? -2.949 -23.344 5.043 1 93.12 101 THR B N 1
ATOM 4676 C CA . THR B 1 101 ? -2.871 -24.438 4.078 1 93.12 101 THR B CA 1
ATOM 4677 C C . THR B 1 101 ? -2.25 -23.969 2.77 1 93.12 101 THR B C 1
ATOM 4679 O O . THR B 1 101 ? -1.807 -24.766 1.954 1 93.12 101 THR B O 1
ATOM 4682 N N . ASN B 1 102 ? -2.295 -22.703 2.516 1 93.12 102 ASN B N 1
ATOM 4683 C CA . ASN B 1 102 ? -1.54 -22.156 1.389 1 93.12 102 ASN B CA 1
ATOM 4684 C C . ASN B 1 102 ? -0.055 -22.031 1.718 1 93.12 102 ASN B C 1
ATOM 4686 O O . ASN B 1 102 ? 0.794 -22.172 0.835 1 93.12 102 ASN B O 1
ATOM 4690 N N . PHE B 1 103 ? 0.247 -21.891 2.934 1 95.19 103 PHE B N 1
ATOM 4691 C CA . PHE B 1 103 ? 1.617 -21.625 3.359 1 95.19 103 PHE B CA 1
ATOM 4692 C C . PHE B 1 103 ? 2.385 -22.938 3.553 1 95.19 103 PHE B C 1
ATOM 4694 O O . PHE B 1 103 ? 3.529 -23.062 3.107 1 95.19 103 PHE B O 1
ATOM 4701 N N . LEU B 1 104 ? 1.859 -23.875 4.176 1 94.12 104 LEU B N 1
ATOM 4702 C CA . LEU B 1 104 ? 2.547 -25.094 4.57 1 94.12 104 LEU B CA 1
ATOM 4703 C C . LEU B 1 104 ? 3.109 -25.828 3.354 1 94.12 104 LEU B C 1
ATOM 4705 O O . LEU B 1 104 ? 4.254 -26.281 3.375 1 94.12 104 LEU B O 1
ATOM 4709 N N . PRO B 1 105 ? 2.348 -25.906 2.309 1 95.5 105 PRO B N 1
ATOM 4710 C CA . PRO B 1 105 ? 2.9 -26.609 1.146 1 95.5 105 PRO B CA 1
ATOM 4711 C C . PRO B 1 105 ? 4.109 -25.891 0.547 1 95.5 105 PRO B C 1
ATOM 4713 O O . PRO B 1 105 ? 4.953 -26.516 -0.093 1 95.5 105 PRO B O 1
ATOM 4716 N N . THR B 1 106 ? 4.168 -24.609 0.707 1 96 106 THR B N 1
ATOM 4717 C CA . THR B 1 106 ? 5.328 -23.891 0.188 1 96 106 THR B CA 1
ATOM 4718 C C . THR B 1 106 ? 6.598 -24.312 0.927 1 96 106 THR B C 1
ATOM 4720 O O . THR B 1 106 ? 7.668 -24.406 0.324 1 96 106 THR B O 1
ATOM 4723 N N . ILE B 1 107 ? 6.469 -24.594 2.195 1 95.31 107 ILE B N 1
ATOM 4724 C CA . ILE B 1 107 ? 7.605 -25.062 2.98 1 95.31 107 ILE B CA 1
ATOM 4725 C C . ILE B 1 107 ? 8 -26.469 2.52 1 95.31 107 ILE B C 1
ATOM 4727 O O . ILE B 1 107 ? 9.18 -26.734 2.287 1 95.31 107 ILE B O 1
ATOM 4731 N N . LEU B 1 108 ? 7.117 -27.281 2.363 1 95.06 108 LEU B N 1
ATOM 4732 C CA . LEU B 1 108 ? 7.383 -28.641 1.904 1 95.06 108 LEU B CA 1
ATOM 4733 C C . LEU B 1 108 ? 8.023 -28.641 0.521 1 95.06 108 LEU B C 1
ATOM 4735 O O . LEU B 1 108 ? 9 -29.344 0.281 1 95.06 108 LEU B O 1
ATOM 4739 N N . GLY B 1 109 ? 7.383 -27.891 -0.373 1 95.25 109 GLY B N 1
ATOM 4740 C CA . GLY B 1 109 ? 7.953 -27.781 -1.707 1 95.25 109 GLY B CA 1
ATOM 4741 C C . GLY B 1 109 ? 9.391 -27.297 -1.704 1 95.25 109 GLY B C 1
ATOM 4742 O O . GLY B 1 109 ? 10.227 -27.828 -2.438 1 95.25 109 GLY B O 1
ATOM 4743 N N . SER B 1 110 ? 9.664 -26.344 -0.866 1 96.12 110 SER B N 1
ATOM 4744 C CA . SER B 1 110 ? 11.023 -25.812 -0.773 1 96.12 110 SER B CA 1
ATOM 4745 C C . SER B 1 110 ? 11.992 -26.859 -0.241 1 96.12 110 SER B C 1
ATOM 4747 O O . SER B 1 110 ? 13.109 -27 -0.75 1 96.12 110 SER B O 1
ATOM 4749 N N . VAL B 1 111 ? 11.609 -27.578 0.741 1 95.12 111 VAL B N 1
ATOM 4750 C CA . VAL B 1 111 ? 12.445 -28.625 1.327 1 95.12 111 VAL B CA 1
ATOM 4751 C C . VAL B 1 111 ? 12.734 -29.703 0.288 1 95.12 111 VAL B C 1
ATOM 4753 O O . VAL B 1 111 ? 13.867 -30.172 0.162 1 95.12 111 VAL B O 1
ATOM 4756 N N . LEU B 1 112 ? 11.773 -30.078 -0.452 1 95.5 112 LEU B N 1
ATOM 4757 C CA . LEU B 1 112 ? 11.938 -31.125 -1.461 1 95.5 112 LEU B CA 1
ATOM 4758 C C . LEU B 1 112 ? 12.906 -30.672 -2.551 1 95.5 112 LEU B C 1
ATOM 4760 O O . LEU B 1 112 ? 13.742 -31.469 -3.002 1 95.5 112 LEU B O 1
ATOM 4764 N N . VAL B 1 113 ? 12.758 -29.406 -2.998 1 94.56 113 VAL B N 1
ATOM 4765 C CA . VAL B 1 113 ? 13.625 -28.906 -4.059 1 94.56 113 VAL B CA 1
ATOM 4766 C C . VAL B 1 113 ? 15.062 -28.828 -3.551 1 94.56 113 VAL B C 1
ATOM 4768 O O . VAL B 1 113 ? 16 -29.094 -4.297 1 94.56 113 VAL B O 1
ATOM 4771 N N . LEU B 1 114 ? 15.219 -28.469 -2.289 1 92 114 LEU B N 1
ATOM 4772 C CA . LEU B 1 114 ? 16.562 -28.344 -1.721 1 92 114 LEU B CA 1
ATOM 4773 C C . LEU B 1 114 ? 17.203 -29.703 -1.521 1 92 114 LEU B C 1
ATOM 4775 O O . LEU B 1 114 ? 18.422 -29.859 -1.62 1 92 114 LEU B O 1
ATOM 4779 N N . LEU B 1 115 ? 16.438 -30.734 -1.328 1 91.69 115 LEU B N 1
ATOM 4780 C CA . LEU B 1 115 ? 16.938 -32.094 -1.115 1 91.69 115 LEU B CA 1
ATOM 4781 C C . LEU B 1 115 ? 17.188 -32.781 -2.445 1 91.69 115 LEU B C 1
ATOM 4783 O O . LEU B 1 115 ? 18.234 -33.406 -2.645 1 91.69 115 LEU B O 1
ATOM 4787 N N . ILE B 1 116 ? 16.266 -32.625 -3.336 1 91.06 116 ILE B N 1
ATOM 4788 C CA . ILE B 1 116 ? 16.312 -33.375 -4.594 1 91.06 116 ILE B CA 1
ATOM 4789 C C . ILE B 1 116 ? 17.125 -32.594 -5.625 1 91.06 116 ILE B C 1
ATOM 4791 O O . ILE B 1 116 ? 17.797 -33.188 -6.469 1 91.06 116 ILE B O 1
ATOM 4795 N N . THR B 1 117 ? 17.172 -31.25 -5.539 1 90.75 117 THR B N 1
ATOM 4796 C CA . THR B 1 117 ? 17.859 -30.344 -6.453 1 90.75 117 THR B CA 1
ATOM 4797 C C . THR B 1 117 ? 17.578 -30.719 -7.902 1 90.75 117 THR B C 1
ATOM 4799 O O . THR B 1 117 ? 18.516 -30.969 -8.672 1 90.75 117 THR B O 1
ATOM 4802 N N . PRO B 1 118 ? 16.375 -30.719 -8.234 1 89.31 118 PRO B N 1
ATOM 4803 C CA . PRO B 1 118 ? 16 -31.172 -9.57 1 89.31 118 PRO B CA 1
ATOM 4804 C C . PRO B 1 118 ? 16.594 -30.312 -10.688 1 89.31 118 PRO B C 1
ATOM 4806 O O . PRO B 1 118 ? 16.781 -30.797 -11.812 1 89.31 118 PRO B O 1
ATOM 4809 N N . GLY B 1 119 ? 16.922 -29.078 -10.305 1 85.06 119 GLY B N 1
ATOM 4810 C CA . GLY B 1 119 ? 17.422 -28.172 -11.32 1 85.06 119 GLY B CA 1
ATOM 4811 C C . GLY B 1 119 ? 18.938 -28.188 -11.438 1 85.06 119 GLY B C 1
ATOM 4812 O O . GLY B 1 119 ? 19.5 -27.594 -12.359 1 85.06 119 GLY B O 1
ATOM 4813 N N . SER B 1 120 ? 19.922 -28.562 -10.336 1 76.06 120 SER B N 1
ATOM 4814 C CA . SER B 1 120 ? 21.375 -28.391 -10.219 1 76.06 120 SER B CA 1
ATOM 4815 C C . SER B 1 120 ? 22.109 -29.438 -11.047 1 76.06 120 SER B C 1
ATOM 4817 O O . SER B 1 120 ? 23.312 -29.312 -11.281 1 76.06 120 SER B O 1
ATOM 4819 N N . GLY B 1 121 ? 21.531 -30.219 -11.82 1 56.91 121 GLY B N 1
ATOM 4820 C CA . GLY B 1 121 ? 22.344 -31.25 -12.438 1 56.91 121 GLY B CA 1
ATOM 4821 C C . GLY B 1 121 ? 23.5 -30.688 -13.258 1 56.91 121 GLY B C 1
ATOM 4822 O O . GLY B 1 121 ? 24.594 -30.484 -12.734 1 56.91 121 GLY B O 1
ATOM 4823 N N . VAL B 1 122 ? 23.516 -30.734 -14.641 1 47.31 122 VAL B N 1
ATOM 4824 C CA . VAL B 1 122 ? 24.562 -30.703 -15.656 1 47.31 122 VAL B CA 1
ATOM 4825 C C . VAL B 1 122 ? 25.156 -29.297 -15.75 1 47.31 122 VAL B C 1
ATOM 4827 O O . VAL B 1 122 ? 24.5 -28.312 -15.406 1 47.31 122 VAL B O 1
ATOM 4830 N N . SER B 1 123 ? 26.547 -29.141 -15.898 1 41 123 SER B N 1
ATOM 4831 C CA . SER B 1 123 ? 27.422 -28.016 -16.203 1 41 123 SER B CA 1
ATOM 4832 C C . SER B 1 123 ? 26.688 -26.922 -16.969 1 41 123 SER B C 1
ATOM 4834 O O . SER B 1 123 ? 26.531 -27.031 -18.188 1 41 123 SER B O 1
ATOM 4836 N N . SER B 1 124 ? 25.641 -26.5 -16.703 1 39.41 124 SER B N 1
ATOM 4837 C CA . SER B 1 124 ? 25.031 -25.531 -17.609 1 39.41 124 SER B CA 1
ATOM 4838 C C . SER B 1 124 ? 25.859 -24.266 -17.703 1 39.41 124 SER B C 1
ATOM 4840 O O . SER B 1 124 ? 26.047 -23.562 -16.703 1 39.41 124 SER B O 1
ATOM 4842 N N . SER B 1 125 ? 26.812 -24.141 -18.516 1 36.81 125 SER B N 1
ATOM 4843 C CA . SER B 1 125 ? 27.766 -23.109 -18.938 1 36.81 125 SER B CA 1
ATOM 4844 C C . SER B 1 125 ? 27.062 -21.75 -19.078 1 36.81 125 SER B C 1
ATOM 4846 O O . SER B 1 125 ? 27.688 -20.703 -18.922 1 36.81 125 SER B O 1
ATOM 4848 N N . ALA B 1 126 ? 25.984 -21.672 -19.844 1 35.97 126 ALA B N 1
ATOM 4849 C CA . ALA B 1 126 ? 25.75 -20.453 -20.625 1 35.97 126 ALA B CA 1
ATOM 4850 C C . ALA B 1 126 ? 25.172 -19.344 -19.75 1 35.97 126 ALA B C 1
ATOM 4852 O O . ALA B 1 126 ? 25.516 -18.172 -19.938 1 35.97 126 ALA B O 1
ATOM 4853 N N . LEU B 1 127 ? 24.141 -19.484 -18.938 1 40.5 127 LEU B N 1
ATOM 4854 C CA . LEU B 1 127 ? 23.438 -18.312 -18.453 1 40.5 127 LEU B CA 1
ATOM 4855 C C . LEU B 1 127 ? 24.031 -17.828 -17.125 1 40.5 127 LEU B C 1
ATOM 4857 O O . LEU B 1 127 ? 23.547 -16.844 -16.547 1 40.5 127 LEU B O 1
ATOM 4861 N N . SER B 1 128 ? 25.094 -18.391 -16.531 1 37.56 128 SER B N 1
ATOM 4862 C CA . SER B 1 128 ? 25.625 -18.297 -15.18 1 37.56 128 SER B CA 1
ATOM 4863 C C . SER B 1 128 ? 26.094 -16.891 -14.859 1 37.56 128 SER B C 1
ATOM 4865 O O . SER B 1 128 ? 26.141 -16.5 -13.688 1 37.56 128 SER B O 1
ATOM 4867 N N . LYS B 1 129 ? 26.875 -16.375 -15.773 1 40.66 129 LYS B N 1
ATOM 4868 C CA . LYS B 1 129 ? 27.797 -15.344 -15.289 1 40.66 129 LYS B CA 1
ATOM 4869 C C . LYS B 1 129 ? 27.031 -14.109 -14.805 1 40.66 129 LYS B C 1
ATOM 4871 O O . LYS B 1 129 ? 27.578 -13.281 -14.07 1 40.66 129 LYS B O 1
ATOM 4876 N N . THR B 1 130 ? 25.984 -13.805 -15.312 1 38.97 130 THR B N 1
ATOM 4877 C CA . THR B 1 130 ? 25.656 -12.391 -15.258 1 38.97 130 THR B CA 1
ATOM 4878 C C . THR B 1 130 ? 24.922 -12.055 -13.969 1 38.97 130 THR B C 1
ATOM 4880 O O . THR B 1 130 ? 24.891 -10.898 -13.547 1 38.97 130 THR B O 1
ATOM 4883 N N . LEU B 1 131 ? 24.062 -13.016 -13.305 1 46.53 131 LEU B N 1
ATOM 4884 C CA . LEU B 1 131 ? 23.172 -12.375 -12.336 1 46.53 131 LEU B CA 1
ATOM 4885 C C . LEU B 1 131 ? 23.75 -12.477 -10.93 1 46.53 131 LEU B C 1
ATOM 4887 O O . LEU B 1 131 ? 23.016 -12.328 -9.945 1 46.53 131 LEU B O 1
ATOM 4891 N N . SER B 1 132 ? 24.969 -12.883 -10.695 1 44.62 132 SER B N 1
ATOM 4892 C CA . SER B 1 132 ? 25.453 -13.078 -9.336 1 44.62 132 SER B CA 1
ATOM 4893 C C . SER B 1 132 ? 25.625 -11.75 -8.609 1 44.62 132 SER B C 1
ATOM 4895 O O . SER B 1 132 ? 26.594 -11.023 -8.859 1 44.62 132 SER B O 1
ATOM 4897 N N . THR B 1 133 ? 24.672 -11.016 -8.352 1 52.03 133 THR B N 1
ATOM 4898 C CA . THR B 1 133 ? 24.969 -9.891 -7.469 1 52.03 133 THR B CA 1
ATOM 4899 C C . THR B 1 133 ? 25.406 -10.383 -6.094 1 52.03 133 THR B C 1
ATOM 4901 O O . THR B 1 133 ? 24.734 -11.203 -5.473 1 52.03 133 THR B O 1
ATOM 4904 N N . ASP B 1 134 ? 26.625 -10.367 -5.746 1 57.72 134 ASP B N 1
ATOM 4905 C CA . ASP B 1 134 ? 27.297 -10.664 -4.488 1 57.72 134 ASP B CA 1
ATOM 4906 C C . ASP B 1 134 ? 26.625 -9.961 -3.318 1 57.72 134 ASP B C 1
ATOM 4908 O O . ASP B 1 134 ? 27.219 -9.109 -2.664 1 57.72 134 ASP B O 1
ATOM 4912 N N . LEU B 1 135 ? 25.375 -9.961 -3.299 1 64.94 135 LEU B N 1
ATOM 4913 C CA . LEU B 1 135 ? 24.766 -9.367 -2.117 1 64.94 135 LEU B CA 1
ATOM 4914 C C . LEU B 1 135 ? 24.828 -10.328 -0.934 1 64.94 135 LEU B C 1
ATOM 4916 O O . LEU B 1 135 ? 24.656 -11.539 -1.102 1 64.94 135 LEU B O 1
ATOM 4920 N N . GLN B 1 136 ? 25.328 -9.797 0.204 1 73.44 136 GLN B N 1
ATOM 4921 C CA . GLN B 1 136 ? 25.312 -10.547 1.452 1 73.44 136 GLN B CA 1
ATOM 4922 C C . GLN B 1 136 ? 23.891 -10.953 1.824 1 73.44 136 GLN B C 1
ATOM 4924 O O . GLN B 1 136 ? 22.922 -10.273 1.461 1 73.44 136 GLN B O 1
ATOM 4929 N N . THR B 1 137 ? 23.766 -12.117 2.432 1 74.88 137 THR B N 1
ATOM 4930 C CA . THR B 1 137 ? 22.484 -12.672 2.852 1 74.88 137 THR B CA 1
ATOM 4931 C C . THR B 1 137 ? 21.719 -11.664 3.697 1 74.88 137 THR B C 1
ATOM 4933 O O . THR B 1 137 ? 20.5 -11.547 3.574 1 74.88 137 THR B O 1
ATOM 4936 N N . GLN B 1 138 ? 22.453 -10.961 4.496 1 77.94 138 GLN B N 1
ATOM 4937 C CA . GLN B 1 138 ? 21.812 -10 5.387 1 77.94 138 GLN B CA 1
ATOM 4938 C C . GLN B 1 138 ? 21.156 -8.867 4.594 1 77.94 138 GLN B C 1
ATOM 4940 O O . GLN B 1 138 ? 20.094 -8.383 4.965 1 77.94 138 GLN B O 1
ATOM 4945 N N . ASP B 1 139 ? 21.766 -8.508 3.518 1 79 139 ASP B N 1
ATOM 4946 C CA . ASP B 1 139 ? 21.234 -7.43 2.689 1 79 139 ASP B CA 1
ATOM 4947 C C . ASP B 1 139 ? 19.984 -7.887 1.936 1 79 139 ASP B C 1
ATOM 4949 O O . ASP B 1 139 ? 19.031 -7.117 1.766 1 79 139 ASP B O 1
ATOM 4953 N N . ILE B 1 140 ? 20.016 -9.125 1.592 1 75.56 140 ILE B N 1
ATOM 4954 C CA . ILE B 1 140 ? 18.859 -9.68 0.878 1 75.56 140 ILE B CA 1
ATOM 4955 C C . ILE B 1 140 ? 17.641 -9.719 1.806 1 75.56 140 ILE B C 1
ATOM 4957 O O . ILE B 1 140 ? 16.531 -9.406 1.391 1 75.56 140 ILE B O 1
ATOM 4961 N N . PHE B 1 141 ? 17.969 -10.07 3.033 1 80.38 141 PHE B N 1
ATOM 4962 C CA . PHE B 1 141 ? 16.875 -10.125 4.004 1 80.38 141 PHE B CA 1
ATOM 4963 C C . PHE B 1 141 ? 16.328 -8.727 4.289 1 80.38 141 PHE B C 1
ATOM 4965 O O . PHE B 1 141 ? 15.125 -8.531 4.387 1 80.38 141 PHE B O 1
ATOM 4972 N N . ALA B 1 142 ? 17.234 -7.828 4.418 1 83.69 142 ALA B N 1
ATOM 4973 C CA . ALA B 1 142 ? 16.812 -6.445 4.641 1 83.69 142 ALA B CA 1
ATOM 4974 C C . ALA B 1 142 ? 15.969 -5.938 3.473 1 83.69 142 ALA B C 1
ATOM 4976 O O . ALA B 1 142 ? 14.977 -5.234 3.676 1 83.69 142 ALA B O 1
ATOM 4977 N N . ASP B 1 143 ? 16.344 -6.293 2.33 1 83.56 143 ASP B N 1
ATOM 4978 C CA . ASP B 1 143 ? 15.617 -5.871 1.137 1 83.56 143 ASP B CA 1
ATOM 4979 C C . ASP B 1 143 ? 14.219 -6.488 1.1 1 83.56 143 ASP B C 1
ATOM 4981 O O . ASP B 1 143 ? 13.266 -5.855 0.643 1 83.56 143 ASP B O 1
ATOM 4985 N N . LEU B 1 144 ? 14.203 -7.695 1.573 1 80.88 144 LEU B N 1
ATOM 4986 C CA . LEU B 1 144 ? 12.898 -8.344 1.654 1 80.88 144 LEU B CA 1
ATOM 4987 C C . LEU B 1 144 ? 11.961 -7.57 2.57 1 80.88 144 LEU B C 1
ATOM 4989 O O . LEU B 1 144 ? 10.797 -7.34 2.227 1 80.88 144 LEU B O 1
ATOM 4993 N N . LEU B 1 145 ? 12.469 -7.191 3.648 1 84.25 145 LEU B N 1
ATOM 4994 C CA . LEU B 1 145 ? 11.664 -6.434 4.602 1 84.25 145 LEU B CA 1
ATOM 4995 C C . LEU B 1 145 ? 11.242 -5.094 4.008 1 84.25 145 LEU B C 1
ATOM 4997 O O . LEU B 1 145 ? 10.094 -4.676 4.164 1 84.25 145 LEU B O 1
ATOM 5001 N N . ARG B 1 146 ? 12.18 -4.527 3.344 1 87.38 146 ARG B N 1
ATOM 5002 C CA . ARG B 1 146 ? 11.898 -3.242 2.717 1 87.38 146 ARG B CA 1
ATOM 5003 C C . ARG B 1 146 ? 10.82 -3.381 1.644 1 87.38 146 ARG B C 1
ATOM 5005 O O . ARG B 1 146 ? 9.977 -2.498 1.487 1 87.38 146 ARG B O 1
ATOM 5012 N N . ASN B 1 147 ? 10.781 -4.449 1.015 1 86.31 147 ASN B N 1
ATOM 5013 C CA . ASN B 1 147 ? 9.852 -4.645 -0.089 1 86.31 147 ASN B CA 1
ATOM 5014 C C . ASN B 1 147 ? 8.469 -5.055 0.412 1 86.31 147 ASN B C 1
ATOM 5016 O O . ASN B 1 147 ? 7.492 -5.016 -0.339 1 86.31 147 ASN B O 1
ATOM 5020 N N . LEU B 1 148 ? 8.469 -5.438 1.662 1 84.88 148 LEU B N 1
ATOM 5021 C CA . LEU B 1 148 ? 7.164 -5.66 2.275 1 84.88 148 LEU B CA 1
ATOM 5022 C C . LEU B 1 148 ? 6.367 -4.363 2.338 1 84.88 148 LEU B C 1
ATOM 5024 O O . LEU B 1 148 ? 5.141 -4.375 2.215 1 84.88 148 LEU B O 1
ATOM 5028 N N . PHE B 1 149 ? 7.133 -3.326 2.484 1 89.81 149 PHE B N 1
ATOM 5029 C CA . PHE B 1 149 ? 6.516 -2.01 2.592 1 89.81 149 PHE B CA 1
ATOM 5030 C C . PHE B 1 149 ? 7.172 -1.023 1.633 1 89.81 149 PHE B C 1
ATOM 5032 O O . PHE B 1 149 ? 8.094 -0.299 2.014 1 89.81 149 PHE B O 1
ATOM 5039 N N . PRO B 1 150 ? 6.555 -0.982 0.478 1 88.56 150 PRO B N 1
ATOM 5040 C CA . PRO B 1 150 ? 7.148 -0.054 -0.487 1 88.56 150 PRO B CA 1
ATOM 5041 C C . PRO B 1 150 ? 6.984 1.408 -0.076 1 88.56 150 PRO B C 1
ATOM 5043 O O . PRO B 1 150 ? 6.043 1.75 0.642 1 88.56 150 PRO B O 1
ATOM 5046 N N . GLU B 1 151 ? 7.898 2.24 -0.513 1 84.25 151 GLU B N 1
ATOM 5047 C CA . GLU B 1 151 ? 7.859 3.662 -0.185 1 84.25 151 GLU B CA 1
ATOM 5048 C C . GLU B 1 151 ? 6.762 4.379 -0.963 1 84.25 151 GLU B C 1
ATOM 5050 O O . GLU B 1 151 ? 6.258 5.418 -0.524 1 84.25 151 GLU B O 1
ATOM 5055 N N . ASN B 1 152 ? 6.488 3.9 -2.107 1 86.38 152 ASN B N 1
ATOM 5056 C CA . ASN B 1 152 ? 5.484 4.465 -3.004 1 86.38 152 ASN B CA 1
ATOM 5057 C C . ASN B 1 152 ? 4.664 3.371 -3.68 1 86.38 152 ASN B C 1
ATOM 5059 O O . ASN B 1 152 ? 5.219 2.465 -4.305 1 86.38 152 ASN B O 1
ATOM 5063 N N . LEU B 1 153 ? 3.402 3.455 -3.576 1 90.69 153 LEU B N 1
ATOM 5064 C CA . LEU B 1 153 ? 2.518 2.4 -4.059 1 90.69 153 LEU B CA 1
ATOM 5065 C C . LEU B 1 153 ? 2.588 2.287 -5.578 1 90.69 153 LEU B C 1
ATOM 5067 O O . LEU B 1 153 ? 2.541 1.184 -6.125 1 90.69 153 LEU B O 1
ATOM 5071 N N . VAL B 1 154 ? 2.654 3.385 -6.23 1 89.56 154 VAL B N 1
ATOM 5072 C CA . VAL B 1 154 ? 2.691 3.371 -7.688 1 89.56 154 VAL B CA 1
ATOM 5073 C C . VAL B 1 154 ? 4.047 2.861 -8.164 1 89.56 154 VAL B C 1
ATOM 5075 O O . VAL B 1 154 ? 4.125 2.061 -9.102 1 89.56 154 VAL B O 1
ATOM 5078 N N . SER B 1 155 ? 5.051 3.314 -7.473 1 88.81 155 SER B N 1
ATOM 5079 C CA . SER B 1 155 ? 6.387 2.85 -7.828 1 88.81 155 SER B CA 1
ATOM 5080 C C . SER B 1 155 ? 6.531 1.348 -7.605 1 88.81 155 SER B C 1
ATOM 5082 O O . SER B 1 155 ? 7.301 0.682 -8.297 1 88.81 155 SER B O 1
ATOM 5084 N N . ALA B 1 156 ? 5.828 0.815 -6.668 1 89.38 156 ALA B N 1
ATOM 5085 C CA . ALA B 1 156 ? 5.891 -0.611 -6.359 1 89.38 156 ALA B CA 1
ATOM 5086 C C . ALA B 1 156 ? 5.438 -1.448 -7.551 1 89.38 156 ALA B C 1
ATOM 5088 O O . ALA B 1 156 ? 5.738 -2.643 -7.629 1 89.38 156 ALA B O 1
ATOM 5089 N N . THR B 1 157 ? 4.73 -0.814 -8.492 1 88.12 157 THR B N 1
ATOM 5090 C CA . THR B 1 157 ? 4.227 -1.551 -9.641 1 88.12 157 THR B CA 1
ATOM 5091 C C . THR B 1 157 ? 5.332 -1.775 -10.664 1 88.12 157 THR B C 1
ATOM 5093 O O . THR B 1 157 ? 5.188 -2.598 -11.578 1 88.12 157 THR B O 1
ATOM 5096 N N . PHE B 1 158 ? 6.492 -1.048 -10.492 1 86.25 158 PHE B N 1
ATOM 5097 C CA . PHE B 1 158 ? 7.488 -1.245 -11.539 1 86.25 158 PHE B CA 1
ATOM 5098 C C . PHE B 1 158 ? 8.898 -1.207 -10.961 1 86.25 158 PHE B C 1
ATOM 5100 O O . PHE B 1 158 ? 9.875 -1.375 -11.695 1 86.25 158 PHE B O 1
ATOM 5107 N N . GLU B 1 159 ? 8.945 -0.938 -9.609 1 87.31 159 GLU B N 1
ATOM 5108 C CA . GLU B 1 159 ? 10.266 -0.903 -8.992 1 87.31 159 GLU B CA 1
ATOM 5109 C C . GLU B 1 159 ? 10.273 -1.657 -7.668 1 87.31 159 GLU B C 1
ATOM 5111 O O . GLU B 1 159 ? 9.25 -1.752 -6.992 1 87.31 159 GLU B O 1
ATOM 5116 N N . GLN B 1 160 ? 11.492 -2.234 -7.34 1 84 160 GLN B N 1
ATOM 5117 C CA . GLN B 1 160 ? 11.742 -2.893 -6.062 1 84 160 GLN B CA 1
ATOM 5118 C C . GLN B 1 160 ? 12.977 -2.32 -5.379 1 84 160 GLN B C 1
ATOM 5120 O O . GLN B 1 160 ? 13.922 -1.89 -6.047 1 84 160 GLN B O 1
ATOM 5125 N N . ALA B 1 161 ? 12.867 -2.295 -4.035 1 84.5 161 ALA B N 1
ATOM 5126 C CA . ALA B 1 161 ? 14.039 -1.85 -3.285 1 84.5 161 ALA B CA 1
ATOM 5127 C C . ALA B 1 161 ? 15.141 -2.902 -3.322 1 84.5 161 ALA B C 1
ATOM 5129 O O . ALA B 1 161 ? 14.875 -4.098 -3.17 1 84.5 161 ALA B O 1
ATOM 5130 N N . GLN B 1 162 ? 16.297 -2.48 -3.699 1 81.44 162 GLN B N 1
ATOM 5131 C CA . GLN B 1 162 ? 17.453 -3.375 -3.725 1 81.44 162 GLN B CA 1
ATOM 5132 C C . GLN B 1 162 ? 18.719 -2.656 -3.268 1 81.44 162 GLN B C 1
ATOM 5134 O O . GLN B 1 162 ? 18.953 -1.514 -3.656 1 81.44 162 GLN B O 1
ATOM 5139 N N . THR B 1 163 ? 19.391 -3.285 -2.328 1 80.56 163 THR B N 1
ATOM 5140 C CA . THR B 1 163 ? 20.672 -2.758 -1.854 1 80.56 163 THR B CA 1
ATOM 5141 C C . THR B 1 163 ? 21.734 -2.85 -2.945 1 80.56 163 THR B C 1
ATOM 5143 O O . THR B 1 163 ? 21.828 -3.865 -3.637 1 80.56 163 THR B O 1
ATOM 5146 N N . LYS B 1 164 ? 22.344 -1.717 -3.211 1 78.06 164 LYS B N 1
ATOM 5147 C CA . LYS B 1 164 ? 23.422 -1.675 -4.203 1 78.06 164 LYS B CA 1
ATOM 5148 C C . LYS B 1 164 ? 24.75 -1.269 -3.562 1 78.06 164 LYS B C 1
ATOM 5150 O O . LYS B 1 164 ? 24.766 -0.465 -2.629 1 78.06 164 LYS B O 1
ATOM 5155 N N . TYR B 1 165 ? 25.75 -1.91 -3.912 1 71.56 165 TYR B N 1
ATOM 5156 C CA . TYR B 1 165 ? 27.094 -1.562 -3.457 1 71.56 165 TYR B CA 1
ATOM 5157 C C . TYR B 1 165 ? 27.797 -0.667 -4.469 1 71.56 165 TYR B C 1
ATOM 5159 O O . TYR B 1 165 ? 27.875 -0.996 -5.656 1 71.56 165 TYR B O 1
ATOM 5167 N N . GLU B 1 166 ? 27.797 0.641 -4.141 1 64.62 166 GLU B N 1
ATOM 5168 C CA . GLU B 1 166 ? 28.531 1.539 -5.02 1 64.62 166 GLU B CA 1
ATOM 5169 C C . GLU B 1 166 ? 29.984 1.676 -4.562 1 64.62 166 GLU B C 1
ATOM 5171 O O . GLU B 1 166 ? 30.25 1.896 -3.379 1 64.62 166 GLU B O 1
ATOM 5176 N N . MET B 1 167 ? 30.891 1.266 -5.395 1 59.94 167 MET B N 1
ATOM 5177 C CA . MET B 1 167 ? 32.312 1.397 -5.113 1 59.94 167 MET B CA 1
ATOM 5178 C C . MET B 1 167 ? 32.75 2.861 -5.145 1 59.94 167 MET B C 1
ATOM 5180 O O . MET B 1 167 ? 32.562 3.547 -6.148 1 59.94 167 MET B O 1
ATOM 5184 N N . GLN B 1 168 ? 32.688 3.549 -4.031 1 56.94 168 GLN B N 1
ATOM 5185 C CA . GLN B 1 168 ? 33.25 4.898 -4.023 1 56.94 168 GLN B CA 1
ATOM 5186 C C . GLN B 1 168 ? 34.75 4.875 -3.801 1 56.94 168 GLN B C 1
ATOM 5188 O O . GLN B 1 168 ? 35.219 4.211 -2.883 1 56.94 168 GLN B O 1
ATOM 5193 N N . GLN B 1 169 ? 35.5 5.266 -4.828 1 53.09 169 GLN B N 1
ATOM 5194 C CA . GLN B 1 169 ? 36.969 5.426 -4.707 1 53.09 169 GLN B CA 1
ATOM 5195 C C . GLN B 1 169 ? 37.312 6.613 -3.814 1 53.09 169 GLN B C 1
ATOM 5197 O O . GLN B 1 169 ? 36.938 7.75 -4.109 1 53.09 169 GLN B O 1
ATOM 5202 N N . LEU B 1 170 ? 37.344 6.406 -2.572 1 51.78 170 LEU B N 1
ATOM 5203 C CA . LEU B 1 170 ? 37.906 7.477 -1.75 1 51.78 170 LEU B CA 1
ATOM 5204 C C . LEU B 1 170 ? 39.406 7.578 -1.921 1 51.78 170 LEU B C 1
ATOM 5206 O O . LEU B 1 170 ? 40.125 6.602 -1.696 1 51.78 170 LEU B O 1
ATOM 5210 N N . VAL B 1 171 ? 39.875 8.523 -2.676 1 48.84 171 VAL B N 1
ATOM 5211 C CA . VAL B 1 171 ? 41.312 8.805 -2.77 1 48.84 171 VAL B CA 1
ATOM 5212 C C . VAL B 1 171 ? 41.781 9.57 -1.532 1 48.84 171 VAL B C 1
ATOM 5214 O O . VAL B 1 171 ? 41.25 10.656 -1.236 1 48.84 171 VAL B O 1
ATOM 5217 N N . SER B 1 172 ? 42.031 8.945 -0.496 1 52.66 172 SER B N 1
ATOM 5218 C CA . SER B 1 172 ? 42.656 9.641 0.617 1 52.66 172 SER B CA 1
ATOM 5219 C C . SER B 1 172 ? 44.125 9.914 0.325 1 52.66 172 SER B C 1
ATOM 5221 O O . SER B 1 172 ? 44.844 9.031 -0.143 1 52.66 172 SER B O 1
ATOM 5223 N N . TYR B 1 173 ? 44.469 11.188 0.227 1 47.22 173 TYR B N 1
ATOM 5224 C CA . TYR B 1 173 ? 45.844 11.609 0.054 1 47.22 173 TYR B CA 1
ATOM 5225 C C . TYR B 1 173 ? 46.594 11.648 1.392 1 47.22 173 TYR B C 1
ATOM 5227 O O . TYR B 1 173 ? 46.094 12.258 2.35 1 47.22 173 TYR B O 1
ATOM 5235 N N . LYS B 1 174 ? 47.125 10.586 1.786 1 49.53 174 LYS B N 1
ATOM 5236 C CA . LYS B 1 174 ? 48 10.672 2.943 1 49.53 174 LYS B CA 1
ATOM 5237 C C . LYS B 1 174 ? 49.375 11.203 2.543 1 49.53 174 LYS B C 1
ATOM 5239 O O . LYS B 1 174 ? 50 10.68 1.614 1 49.53 174 LYS B O 1
ATOM 5244 N N . VAL B 1 175 ? 49.531 12.398 2.98 1 46.88 175 VAL B N 1
ATOM 5245 C CA . VAL B 1 175 ? 50.844 12.969 2.826 1 46.88 175 VAL B CA 1
ATOM 5246 C C . VAL B 1 175 ? 51.844 12.234 3.729 1 46.88 175 VAL B C 1
ATOM 5248 O O . VAL B 1 175 ? 51.688 12.25 4.953 1 46.88 175 VAL B O 1
ATOM 5251 N N . ILE B 1 176 ? 52.312 11.055 3.293 1 44.31 176 ILE B N 1
ATOM 5252 C CA . ILE B 1 176 ? 53.344 10.508 4.188 1 44.31 176 ILE B CA 1
ATOM 5253 C C . ILE B 1 176 ? 54.438 11.539 4.426 1 44.31 176 ILE B C 1
ATOM 5255 O O . ILE B 1 176 ? 54.781 11.844 5.57 1 44.31 176 ILE B O 1
ATOM 5259 N N . ASN B 1 177 ? 55.688 11.297 4.02 1 39.22 177 ASN B N 1
ATOM 5260 C CA . ASN B 1 177 ? 56.844 12.164 4.094 1 39.22 177 ASN B CA 1
ATOM 5261 C C . ASN B 1 177 ? 56.969 13.039 2.85 1 39.22 177 ASN B C 1
ATOM 5263 O O . ASN B 1 177 ? 57.156 12.523 1.743 1 39.22 177 ASN B O 1
ATOM 5267 N N . GLY B 1 178 ? 56.906 14.359 2.938 1 46.5 178 GLY B N 1
ATOM 5268 C CA . GLY B 1 178 ? 57.125 15.539 2.111 1 46.5 178 GLY B CA 1
ATOM 5269 C C . GLY B 1 178 ? 56.531 15.414 0.728 1 46.5 178 GLY B C 1
ATOM 5270 O O . GLY B 1 178 ? 55.781 16.281 0.292 1 46.5 178 GLY B O 1
ATOM 5271 N N . THR B 1 179 ? 57.188 14.805 -0.396 1 47.44 179 THR B N 1
ATOM 5272 C CA . THR B 1 179 ? 56.969 14.867 -1.838 1 47.44 179 THR B CA 1
ATOM 5273 C C . THR B 1 179 ? 56 13.797 -2.289 1 47.44 179 THR B C 1
ATOM 5275 O O . THR B 1 179 ? 55.5 13.836 -3.414 1 47.44 179 THR B O 1
ATOM 5278 N N . ASN B 1 180 ? 56.031 12.602 -1.812 1 44.84 180 ASN B N 1
ATOM 5279 C CA . ASN B 1 180 ? 55.281 11.492 -2.424 1 44.84 180 ASN B CA 1
ATOM 5280 C C . ASN B 1 180 ? 53.875 11.344 -1.838 1 44.84 180 ASN B C 1
ATOM 5282 O O . ASN B 1 180 ? 53.75 11.125 -0.635 1 44.84 180 ASN B O 1
ATOM 5286 N N . ILE B 1 181 ? 52.906 12.008 -2.43 1 49.44 181 ILE B N 1
ATOM 5287 C CA . ILE B 1 181 ? 51.5 11.883 -2.102 1 49.44 181 ILE B CA 1
ATOM 5288 C C . ILE B 1 181 ? 51 10.5 -2.51 1 49.44 181 ILE B C 1
ATOM 5290 O O . ILE B 1 181 ? 51.062 10.125 -3.682 1 49.44 181 ILE B O 1
ATOM 5294 N N . THR B 1 182 ? 51.156 9.445 -1.749 1 49.03 182 THR B N 1
ATOM 5295 C CA . THR B 1 182 ? 50.531 8.18 -2.098 1 49.03 182 THR B CA 1
ATOM 5296 C C . THR B 1 182 ? 49.031 8.266 -1.933 1 49.03 182 THR B C 1
ATOM 5298 O O . THR B 1 182 ? 48.531 8.664 -0.874 1 49.03 182 THR B O 1
ATOM 5301 N N . ALA B 1 183 ? 48.375 8.422 -2.988 1 48.5 183 ALA B N 1
ATOM 5302 C CA . ALA B 1 183 ? 46.906 8.367 -3.025 1 48.5 183 ALA B CA 1
ATOM 5303 C C . ALA B 1 183 ? 46.406 6.973 -2.686 1 48.5 183 ALA B C 1
ATOM 5305 O O . ALA B 1 183 ? 46.812 5.992 -3.324 1 48.5 183 ALA B O 1
ATOM 5306 N N . THR B 1 184 ? 46.219 6.543 -1.499 1 52.75 184 THR B N 1
ATOM 5307 C CA . THR B 1 184 ? 45.594 5.266 -1.21 1 52.75 184 THR B CA 1
ATOM 5308 C C . THR B 1 184 ? 44.094 5.305 -1.604 1 52.75 184 THR B C 1
ATOM 5310 O O . THR B 1 184 ? 43.375 6.211 -1.207 1 52.75 184 THR B O 1
ATOM 5313 N N . GLU B 1 185 ? 43.844 4.73 -2.705 1 51.34 185 GLU B N 1
ATOM 5314 C CA . GLU B 1 185 ? 42.469 4.551 -3.186 1 51.34 185 GLU B CA 1
ATOM 5315 C C . GLU B 1 185 ? 41.719 3.518 -2.348 1 51.34 185 GLU B C 1
ATOM 5317 O O . GLU B 1 185 ? 42.094 2.336 -2.348 1 51.34 185 GLU B O 1
ATOM 5322 N N . ASP B 1 186 ? 41.219 3.885 -1.21 1 54.84 186 ASP B N 1
ATOM 5323 C CA . ASP B 1 186 ? 40.375 2.936 -0.482 1 54.84 186 ASP B CA 1
ATOM 5324 C C . ASP B 1 186 ? 38.969 2.875 -1.073 1 54.84 186 ASP B C 1
ATOM 5326 O O . ASP B 1 186 ? 38.344 3.912 -1.326 1 54.84 186 ASP B O 1
ATOM 5330 N N . VAL B 1 187 ? 38.781 1.838 -1.816 1 53.84 187 VAL B N 1
ATOM 5331 C CA . VAL B 1 187 ? 37.469 1.578 -2.371 1 53.84 187 VAL B CA 1
ATOM 5332 C C . VAL B 1 187 ? 36.5 1.19 -1.252 1 53.84 187 VAL B C 1
ATOM 5334 O O . VAL B 1 187 ? 36.719 0.198 -0.553 1 53.84 187 VAL B O 1
ATOM 5337 N N . ILE B 1 188 ? 35.844 2.131 -0.627 1 57.69 188 ILE B N 1
ATOM 5338 C CA . ILE B 1 188 ? 34.844 1.798 0.36 1 57.69 188 ILE B CA 1
ATOM 5339 C C . ILE B 1 188 ? 33.5 1.55 -0.342 1 57.69 188 ILE B C 1
ATOM 5341 O O . ILE B 1 188 ? 33.094 2.324 -1.212 1 57.69 188 ILE B O 1
ATOM 5345 N N . ASP B 1 189 ? 33.062 0.296 -0.179 1 59.91 189 ASP B N 1
ATOM 5346 C CA . ASP B 1 189 ? 31.719 -0.049 -0.672 1 59.91 189 ASP B CA 1
ATOM 5347 C C . ASP B 1 189 ? 30.641 0.663 0.131 1 59.91 189 ASP B C 1
ATOM 5349 O O . ASP B 1 189 ? 30.547 0.496 1.35 1 59.91 189 ASP B O 1
ATOM 5353 N N . LYS B 1 190 ? 30.266 1.771 -0.357 1 66.94 190 LYS B N 1
ATOM 5354 C CA . LYS B 1 190 ? 29.125 2.424 0.293 1 66.94 190 LYS B CA 1
ATOM 5355 C C . LYS B 1 190 ? 27.812 1.74 -0.078 1 66.94 190 LYS B C 1
ATOM 5357 O O . LYS B 1 190 ? 27.5 1.589 -1.261 1 66.94 190 LYS B O 1
ATOM 5362 N N . LYS B 1 191 ? 27.234 1.083 0.999 1 75.44 191 LYS B N 1
ATOM 5363 C CA . LYS B 1 191 ? 25.938 0.435 0.878 1 75.44 191 LYS B CA 1
ATOM 5364 C C . LYS B 1 191 ? 24.828 1.466 0.752 1 75.44 191 LYS B C 1
ATOM 5366 O O . LYS B 1 191 ? 24.781 2.441 1.503 1 75.44 191 LYS B O 1
ATOM 5371 N N . SER B 1 192 ? 24.234 1.486 -0.44 1 78.06 192 SER B N 1
ATOM 5372 C CA . SER B 1 192 ? 23.062 2.352 -0.593 1 78.06 192 SER B CA 1
ATOM 5373 C C . SER B 1 192 ? 21.844 1.56 -1.064 1 78.06 192 SER B C 1
ATOM 5375 O O . SER B 1 192 ? 22 0.526 -1.721 1 78.06 192 SER B O 1
ATOM 5377 N N . VAL B 1 193 ? 20.781 1.954 -0.512 1 79.56 193 VAL B N 1
ATOM 5378 C CA . VAL B 1 193 ? 19.547 1.312 -0.93 1 79.56 193 VAL B CA 1
ATOM 5379 C C . VAL B 1 193 ? 19.031 1.958 -2.217 1 79.56 193 VAL B C 1
ATOM 5381 O O . VAL B 1 193 ? 18.781 3.164 -2.252 1 79.56 193 VAL B O 1
ATOM 5384 N N . GLY B 1 194 ? 19.078 1.19 -3.303 1 81 194 GLY B N 1
ATOM 5385 C CA . GLY B 1 194 ? 18.562 1.652 -4.574 1 81 194 GLY B CA 1
ATOM 5386 C C . GLY B 1 194 ? 17.328 0.89 -5.023 1 81 194 GLY B C 1
ATOM 5387 O O . GLY B 1 194 ? 16.578 0.357 -4.191 1 81 194 GLY B O 1
ATOM 5388 N N . SER B 1 195 ? 16.953 1.115 -6.238 1 83.69 195 SER B N 1
ATOM 5389 C CA . SER B 1 195 ? 15.773 0.445 -6.789 1 83.69 195 SER B CA 1
ATOM 5390 C C . SER B 1 195 ? 16.125 -0.332 -8.055 1 83.69 195 SER B C 1
ATOM 5392 O O . SER B 1 195 ? 17.109 -0.02 -8.727 1 83.69 195 SER B O 1
ATOM 5394 N N . THR B 1 196 ? 15.508 -1.456 -8.32 1 82.75 196 THR B N 1
ATOM 5395 C CA . THR B 1 196 ? 15.617 -2.24 -9.539 1 82.75 196 THR B CA 1
ATOM 5396 C C . THR B 1 196 ? 14.281 -2.258 -10.289 1 82.75 196 THR B C 1
ATOM 5398 O O . THR B 1 196 ? 13.219 -2.328 -9.672 1 82.75 196 THR B O 1
ATOM 5401 N N . PRO B 1 197 ? 14.422 -2.123 -11.625 1 84 197 PRO B N 1
ATOM 5402 C CA . PRO B 1 197 ? 13.195 -2.117 -12.422 1 84 197 PRO B CA 1
ATOM 5403 C C . PRO B 1 197 ? 12.5 -3.477 -12.445 1 84 197 PRO B C 1
ATOM 5405 O O . PRO B 1 197 ? 12.734 -4.281 -13.352 1 84 197 PRO B O 1
ATOM 5408 N N . SER B 1 198 ? 11.734 -3.781 -11.5 1 84.69 198 SER B N 1
ATOM 5409 C CA . SER B 1 198 ? 10.93 -4.988 -11.352 1 84.69 198 SER B CA 1
ATOM 5410 C C . SER B 1 198 ? 9.703 -4.734 -10.477 1 84.69 198 SER B C 1
ATOM 5412 O O . SER B 1 198 ? 9.758 -3.928 -9.547 1 84.69 198 SER B O 1
ATOM 5414 N N . THR B 1 199 ? 8.719 -5.453 -10.797 1 85.19 199 THR B N 1
ATOM 5415 C CA . THR B 1 199 ? 7.492 -5.273 -10.031 1 85.19 199 THR B CA 1
ATOM 5416 C C . THR B 1 199 ? 7.66 -5.82 -8.617 1 85.19 199 THR B C 1
ATOM 5418 O O . THR B 1 199 ? 8.164 -6.93 -8.43 1 85.19 199 THR B O 1
ATOM 5421 N N . ASN B 1 200 ? 7.332 -5.008 -7.617 1 88.12 200 ASN B N 1
ATOM 5422 C CA . ASN B 1 200 ? 7.34 -5.438 -6.227 1 88.12 200 ASN B CA 1
ATOM 5423 C C . ASN B 1 200 ? 6.043 -6.152 -5.852 1 88.12 200 ASN B C 1
ATOM 5425 O O . ASN B 1 200 ? 5.191 -5.582 -5.172 1 88.12 200 ASN B O 1
ATOM 5429 N N . ILE B 1 201 ? 5.98 -7.402 -6.262 1 83.75 201 ILE B N 1
ATOM 5430 C CA . ILE B 1 201 ? 4.762 -8.18 -6.055 1 83.75 201 ILE B CA 1
ATOM 5431 C C . ILE B 1 201 ? 4.504 -8.344 -4.559 1 83.75 201 ILE B C 1
ATOM 5433 O O . ILE B 1 201 ? 3.359 -8.281 -4.109 1 83.75 201 ILE B O 1
ATOM 5437 N N . LEU B 1 202 ? 5.617 -8.539 -3.838 1 83 202 LEU B N 1
ATOM 5438 C CA . LEU B 1 202 ? 5.5 -8.695 -2.393 1 83 202 LEU B CA 1
ATOM 5439 C C . LEU B 1 202 ? 4.812 -7.488 -1.767 1 83 202 LEU B C 1
ATOM 5441 O O . LEU B 1 202 ? 3.842 -7.637 -1.021 1 83 202 LEU B O 1
ATOM 5445 N N . GLY B 1 203 ? 5.305 -6.371 -2.045 1 89.06 203 GLY B N 1
ATOM 5446 C CA . GLY B 1 203 ? 4.723 -5.141 -1.532 1 89.06 203 GLY B CA 1
ATOM 5447 C C . GLY B 1 203 ? 3.279 -4.945 -1.947 1 89.06 203 GLY B C 1
ATOM 5448 O O . GLY B 1 203 ? 2.443 -4.539 -1.137 1 89.06 203 GLY B O 1
ATOM 5449 N N . LEU B 1 204 ? 2.965 -5.273 -3.174 1 89.19 204 LEU B N 1
ATOM 5450 C CA . LEU B 1 204 ? 1.616 -5.094 -3.697 1 89.19 204 LEU B CA 1
ATOM 5451 C C . LEU B 1 204 ? 0.632 -6.023 -2.998 1 89.19 204 LEU B C 1
ATOM 5453 O O . LEU B 1 204 ? -0.505 -5.637 -2.719 1 89.19 204 LEU B O 1
ATOM 5457 N N . VAL B 1 205 ? 1.084 -7.172 -2.736 1 84.12 205 VAL B N 1
ATOM 5458 C CA . VAL B 1 205 ? 0.22 -8.148 -2.08 1 84.12 205 VAL B CA 1
ATOM 5459 C C . VAL B 1 205 ? -0.07 -7.703 -0.649 1 84.12 205 VAL B C 1
ATOM 5461 O O . VAL B 1 205 ? -1.221 -7.727 -0.206 1 84.12 205 VAL B O 1
ATOM 5464 N N . ILE B 1 206 ? 0.959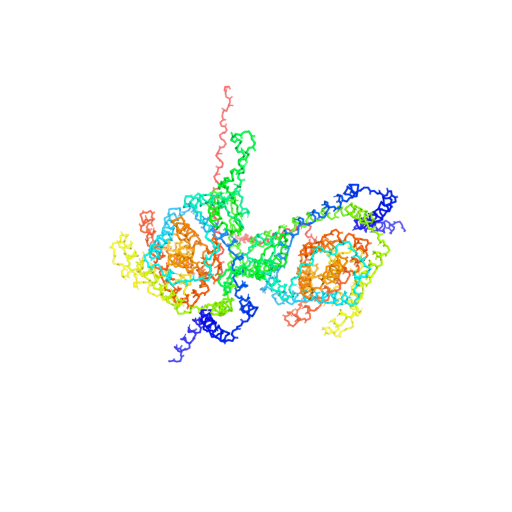 -7.301 0.044 1 86.25 206 ILE B N 1
ATOM 5465 C CA . ILE B 1 206 ? 0.803 -6.891 1.436 1 86.25 206 ILE B CA 1
ATOM 5466 C C . ILE B 1 206 ? -0.098 -5.66 1.513 1 86.25 206 ILE B C 1
ATOM 5468 O O . ILE B 1 206 ? -1.022 -5.609 2.326 1 86.25 206 ILE B O 1
ATOM 5472 N N . VAL B 1 207 ? 0.174 -4.734 0.675 1 92.12 207 VAL B N 1
ATOM 5473 C CA . VAL B 1 207 ? -0.605 -3.5 0.682 1 92.12 207 VAL B CA 1
ATOM 5474 C C . VAL B 1 207 ? -2.051 -3.799 0.294 1 92.12 207 VAL B C 1
ATOM 5476 O O . VAL B 1 207 ? -2.986 -3.26 0.892 1 92.12 207 VAL B O 1
ATOM 5479 N N . SER B 1 208 ? -2.234 -4.594 -0.73 1 91.81 208 SER B N 1
ATOM 5480 C CA . SER B 1 208 ? -3.582 -4.969 -1.142 1 91.81 208 SER B CA 1
ATOM 5481 C C . SER B 1 208 ? -4.328 -5.68 -0.015 1 91.81 208 SER B C 1
ATOM 5483 O O . SER B 1 208 ? -5.527 -5.473 0.168 1 91.81 208 SER B O 1
ATOM 5485 N N . THR B 1 209 ? -3.625 -6.5 0.677 1 86.69 209 THR B N 1
ATOM 5486 C CA . THR B 1 209 ? -4.219 -7.184 1.819 1 86.69 209 THR B CA 1
ATOM 5487 C C . THR B 1 209 ? -4.652 -6.184 2.885 1 86.69 209 THR B C 1
ATOM 5489 O O . THR B 1 209 ? -5.75 -6.293 3.438 1 86.69 209 THR B O 1
ATOM 5492 N N . LEU B 1 210 ? -3.803 -5.23 3.143 1 90.62 210 LEU B N 1
ATOM 5493 C CA . LEU B 1 210 ? -4.129 -4.195 4.117 1 90.62 210 LEU B CA 1
ATOM 5494 C C . LEU B 1 210 ? -5.375 -3.422 3.691 1 90.62 210 LEU B C 1
ATOM 5496 O O . LEU B 1 210 ? -6.262 -3.17 4.508 1 90.62 210 LEU B O 1
ATOM 5500 N N . PHE B 1 211 ? -5.449 -3.064 2.465 1 93.62 211 PHE B N 1
ATOM 5501 C CA . PHE B 1 211 ? -6.609 -2.35 1.94 1 93.62 211 PHE B CA 1
ATOM 5502 C C . PHE B 1 211 ? -7.871 -3.191 2.074 1 93.62 211 PHE B C 1
ATOM 5504 O O . PHE B 1 211 ? -8.938 -2.672 2.418 1 93.62 211 PHE B O 1
ATOM 5511 N N . GLY B 1 212 ? -7.781 -4.461 1.776 1 90.81 212 GLY B N 1
ATOM 5512 C CA . GLY B 1 212 ? -8.93 -5.348 1.92 1 90.81 212 GLY B CA 1
ATOM 5513 C C . GLY B 1 212 ? -9.422 -5.453 3.35 1 90.81 212 GLY B C 1
ATOM 5514 O O . GLY B 1 212 ? -10.617 -5.301 3.611 1 90.81 212 GLY B O 1
ATOM 5515 N N . ILE B 1 213 ? -8.508 -5.664 4.227 1 87.12 213 ILE B N 1
ATOM 5516 C CA . ILE B 1 213 ? -8.867 -5.773 5.637 1 87.12 213 ILE B CA 1
ATOM 5517 C C . ILE B 1 213 ? -9.461 -4.453 6.121 1 87.12 213 ILE B C 1
ATOM 5519 O O . ILE B 1 213 ? -10.469 -4.445 6.84 1 87.12 213 ILE B O 1
ATOM 5523 N N . ALA B 1 214 ? -8.836 -3.326 5.746 1 92 214 ALA B N 1
ATOM 5524 C CA . ALA B 1 214 ? -9.32 -2.01 6.145 1 92 214 ALA B CA 1
ATOM 5525 C C . ALA B 1 214 ? -10.734 -1.768 5.633 1 92 214 ALA B C 1
ATOM 5527 O O . ALA B 1 214 ? -11.555 -1.162 6.324 1 92 214 ALA B O 1
ATOM 5528 N N . THR B 1 215 ? -11 -2.191 4.469 1 92.12 215 THR B N 1
ATOM 5529 C CA . THR B 1 215 ? -12.328 -2.047 3.893 1 92.12 215 THR B CA 1
ATOM 5530 C C . THR B 1 215 ? -13.367 -2.77 4.746 1 92.12 215 THR B C 1
ATOM 5532 O O . THR B 1 215 ? -14.469 -2.252 4.969 1 92.12 215 THR B O 1
ATOM 5535 N N . SER B 1 216 ? -13.039 -3.867 5.234 1 85.81 216 SER B N 1
ATOM 5536 C CA . SER B 1 216 ? -13.961 -4.641 6.07 1 85.81 216 SER B CA 1
ATOM 5537 C C . SER B 1 216 ? -14.242 -3.926 7.387 1 85.81 216 SER B C 1
ATOM 5539 O O . SER B 1 216 ? -15.328 -4.062 7.949 1 85.81 216 SER B O 1
ATOM 5541 N N . PHE B 1 217 ? -13.312 -3.1 7.824 1 86.31 217 PHE B N 1
ATOM 5542 C CA . PHE B 1 217 ? -13.445 -2.42 9.109 1 86.31 217 PHE B CA 1
ATOM 5543 C C . PHE B 1 217 ? -14.227 -1.121 8.953 1 86.31 217 PHE B C 1
ATOM 5545 O O . PHE B 1 217 ? -14.695 -0.549 9.938 1 86.31 217 PHE B O 1
ATOM 5552 N N . THR B 1 218 ? -14.289 -0.521 7.746 1 86.56 218 THR B N 1
ATOM 5553 C CA . THR B 1 218 ? -14.984 0.744 7.531 1 86.56 218 THR B CA 1
ATOM 5554 C C . THR B 1 218 ? -16.484 0.512 7.312 1 86.56 218 THR B C 1
ATOM 5556 O O . THR B 1 218 ? -17.234 1.464 7.121 1 86.56 218 THR B O 1
ATOM 5559 N N . ARG B 1 219 ? -16.984 -0.575 7.484 1 77.38 219 ARG B N 1
ATOM 5560 C CA . ARG B 1 219 ? -18.391 -0.946 7.453 1 77.38 219 ARG B CA 1
ATOM 5561 C C . ARG B 1 219 ? -19.094 -0.347 6.238 1 77.38 219 ARG B C 1
ATOM 5563 O O . ARG B 1 219 ? -18.641 -0.515 5.105 1 77.38 219 ARG B O 1
ATOM 5570 N N . GLY B 1 220 ? -20.156 0.416 6.383 1 81.31 220 GLY B N 1
ATOM 5571 C CA . GLY B 1 220 ? -21 0.942 5.312 1 81.31 220 GLY B CA 1
ATOM 5572 C C . GLY B 1 220 ? -20.266 1.926 4.418 1 81.31 220 GLY B C 1
ATOM 5573 O O . GLY B 1 220 ? -20.422 1.889 3.195 1 81.31 220 GLY B O 1
ATOM 5574 N N . VAL B 1 221 ? -19.297 2.59 4.922 1 86.75 221 VAL B N 1
ATOM 5575 C CA . VAL B 1 221 ? -18.625 3.652 4.176 1 86.75 221 VAL B CA 1
ATOM 5576 C C . VAL B 1 221 ? -17.641 3.045 3.186 1 86.75 221 VAL B C 1
ATOM 5578 O O . VAL B 1 221 ? -17.328 3.656 2.162 1 86.75 221 VAL B O 1
ATOM 5581 N N . GLY B 1 222 ? -17.203 1.849 3.441 1 90.88 222 GLY B N 1
ATOM 5582 C CA . GLY B 1 222 ? -16.219 1.184 2.594 1 90.88 222 GLY B CA 1
ATOM 5583 C C . GLY B 1 222 ? -16.844 0.426 1.439 1 90.88 222 GLY B C 1
ATOM 5584 O O . GLY B 1 222 ? -16.141 -0.088 0.569 1 90.88 222 GLY B O 1
ATOM 5585 N N . ILE B 1 223 ? -18.156 0.409 1.258 1 91 223 ILE B N 1
ATOM 5586 C CA . ILE B 1 223 ? -18.875 -0.441 0.313 1 91 223 ILE B CA 1
ATOM 5587 C C . ILE B 1 223 ? -18.578 0.008 -1.115 1 91 223 ILE B C 1
ATOM 5589 O O . ILE B 1 223 ? -18.281 -0.818 -1.983 1 91 223 ILE B O 1
ATOM 5593 N N . PRO B 1 224 ? -18.672 1.354 -1.361 1 92.81 224 PRO B N 1
ATOM 5594 C CA . PRO B 1 224 ? -18.344 1.752 -2.734 1 92.81 224 PRO B CA 1
ATOM 5595 C C . PRO B 1 224 ? -16.953 1.328 -3.16 1 92.81 224 PRO B C 1
ATOM 5597 O O . PRO B 1 224 ? -16.734 0.946 -4.312 1 92.81 224 PRO B O 1
ATOM 5600 N N . PHE B 1 225 ? -16.078 1.386 -2.309 1 94.69 225 PHE B N 1
ATOM 5601 C CA . PHE B 1 225 ? -14.711 0.95 -2.578 1 94.69 225 PHE B CA 1
ATOM 5602 C C . PHE B 1 225 ? -14.664 -0.546 -2.863 1 94.69 225 PHE B C 1
ATOM 5604 O O . PHE B 1 225 ? -14.047 -0.98 -3.838 1 94.69 225 PHE B O 1
ATOM 5611 N N . PHE B 1 226 ? -15.297 -1.296 -2.08 1 93.06 226 PHE B N 1
ATOM 5612 C CA . PHE B 1 226 ? -15.359 -2.744 -2.24 1 93.06 226 PHE B CA 1
ATOM 5613 C C . PHE B 1 226 ? -16 -3.113 -3.57 1 93.06 226 PHE B C 1
ATOM 5615 O O . PHE B 1 226 ? -15.484 -3.957 -4.305 1 93.06 226 PHE B O 1
ATOM 5622 N N . LYS B 1 227 ? -17.094 -2.48 -3.881 1 92.69 227 LYS B N 1
ATOM 5623 C CA . LYS B 1 227 ? -17.844 -2.799 -5.09 1 92.69 227 LYS B CA 1
ATOM 5624 C C . LYS B 1 227 ? -17.031 -2.469 -6.344 1 92.69 227 LYS B C 1
ATOM 5626 O O . LYS B 1 227 ? -17.125 -3.164 -7.355 1 92.69 227 LYS B O 1
ATOM 5631 N N . PHE B 1 228 ? -16.344 -1.472 -6.223 1 94.44 228 PHE B N 1
ATOM 5632 C CA . PHE B 1 228 ? -15.492 -1.116 -7.355 1 94.44 228 PHE B CA 1
ATOM 5633 C C . PHE B 1 228 ? -14.469 -2.213 -7.637 1 94.44 228 PHE B C 1
ATOM 5635 O O . PHE B 1 228 ? -14.32 -2.652 -8.781 1 94.44 228 PHE B O 1
ATOM 5642 N N . PHE B 1 229 ? -13.734 -2.637 -6.668 1 94.19 229 PHE B N 1
ATOM 5643 C CA . PHE B 1 229 ? -12.68 -3.621 -6.879 1 94.19 229 PHE B CA 1
ATOM 5644 C C . PHE B 1 229 ? -13.273 -4.992 -7.184 1 94.19 229 PHE B C 1
ATOM 5646 O O . PHE B 1 229 ? -12.68 -5.777 -7.926 1 94.19 229 PHE B O 1
ATOM 5653 N N . GLU B 1 230 ? -14.398 -5.27 -6.609 1 91 230 GLU B N 1
ATOM 5654 C CA . GLU B 1 230 ? -15.102 -6.496 -6.969 1 91 230 GLU B CA 1
ATOM 5655 C C . GLU B 1 230 ? -15.43 -6.527 -8.461 1 91 230 GLU B C 1
ATOM 5657 O O . GLU B 1 230 ? -15.172 -7.523 -9.141 1 91 230 GLU B O 1
ATOM 5662 N N . SER B 1 231 ? -15.992 -5.406 -8.914 1 93.75 231 SER B N 1
ATOM 5663 C CA . SER B 1 231 ? -16.312 -5.285 -10.336 1 93.75 231 SER B CA 1
ATOM 5664 C C . SER B 1 231 ? -15.055 -5.312 -11.195 1 93.75 231 SER B C 1
ATOM 5666 O O . SER B 1 231 ? -15.023 -5.965 -12.242 1 93.75 231 SER B O 1
ATOM 5668 N N . ALA B 1 232 ? -14.109 -4.652 -10.766 1 93.5 232 ALA B N 1
ATOM 5669 C CA . ALA B 1 232 ? -12.844 -4.617 -11.492 1 93.5 232 ALA B CA 1
ATOM 5670 C C . ALA B 1 232 ? -12.227 -6.012 -11.586 1 93.5 232 ALA B C 1
ATOM 5672 O O . ALA B 1 232 ? -11.719 -6.398 -12.641 1 93.5 232 ALA B O 1
ATOM 5673 N N . SER B 1 233 ? -12.219 -6.723 -10.5 1 90.12 233 SER B N 1
ATOM 5674 C CA . SER B 1 233 ? -11.656 -8.07 -10.469 1 90.12 233 SER B CA 1
ATOM 5675 C C . SER B 1 233 ? -12.336 -8.969 -11.5 1 90.12 233 SER B C 1
ATOM 5677 O O . SER B 1 233 ? -11.656 -9.719 -12.211 1 90.12 233 SER B O 1
ATOM 5679 N N . GLU B 1 234 ? -13.602 -8.859 -11.688 1 88 234 GLU B N 1
ATOM 5680 C CA . GLU B 1 234 ? -14.344 -9.672 -12.648 1 88 234 GLU B CA 1
ATOM 5681 C C . GLU B 1 234 ? -13.969 -9.305 -14.078 1 88 234 GLU B C 1
ATOM 5683 O O . GLU B 1 234 ? -13.828 -10.18 -14.938 1 88 234 GLU B O 1
ATOM 5688 N N . VAL B 1 235 ? -13.883 -8.023 -14.32 1 92.06 235 VAL B N 1
ATOM 5689 C CA . VAL B 1 235 ? -13.516 -7.547 -15.648 1 92.06 235 VAL B CA 1
ATOM 5690 C C . VAL B 1 235 ? -12.117 -8.047 -16.016 1 92.06 235 VAL B C 1
ATOM 5692 O O . VAL B 1 235 ? -11.891 -8.531 -17.125 1 92.06 235 VAL B O 1
ATOM 5695 N N . ILE B 1 236 ? -11.219 -7.957 -15.07 1 90.25 236 ILE B N 1
ATOM 5696 C CA . ILE B 1 236 ? -9.844 -8.383 -15.281 1 90.25 236 ILE B CA 1
ATOM 5697 C C . ILE B 1 236 ? -9.797 -9.891 -15.5 1 90.25 236 ILE B C 1
ATOM 5699 O O . ILE B 1 236 ? -9.078 -10.375 -16.375 1 90.25 236 ILE B O 1
ATOM 5703 N N . LEU B 1 237 ? -10.516 -10.617 -14.766 1 85.06 237 LEU B N 1
ATOM 5704 C CA . LEU B 1 237 ? -10.57 -12.062 -14.906 1 85.06 237 LEU B CA 1
ATOM 5705 C C . LEU B 1 237 ? -11.102 -12.461 -16.281 1 85.06 237 LEU B C 1
ATOM 5707 O O . LEU B 1 237 ? -10.648 -13.445 -16.859 1 85.06 237 LEU B O 1
ATOM 5711 N N . GLN B 1 238 ? -12.031 -11.703 -16.766 1 88.5 238 GLN B N 1
ATOM 5712 C CA . GLN B 1 238 ? -12.547 -11.969 -18.109 1 88.5 238 GLN B CA 1
ATOM 5713 C C . GLN B 1 238 ? -11.453 -11.805 -19.172 1 88.5 238 GLN B C 1
ATOM 5715 O O . GLN B 1 238 ? -11.344 -12.617 -20.094 1 88.5 238 GLN B O 1
ATOM 5720 N N . ILE B 1 239 ? -10.727 -10.797 -19.047 1 90.62 239 ILE B N 1
ATOM 5721 C CA . ILE B 1 239 ? -9.609 -10.602 -19.969 1 90.62 239 ILE B CA 1
ATOM 5722 C C . ILE B 1 239 ? -8.641 -11.781 -19.859 1 90.62 239 ILE B C 1
ATOM 5724 O O . ILE B 1 239 ? -8.172 -12.305 -20.875 1 90.62 239 ILE B O 1
ATOM 5728 N N . LEU B 1 240 ? -8.312 -12.188 -18.625 1 84.62 240 LEU B N 1
ATOM 5729 C CA . LEU B 1 240 ? -7.398 -13.305 -18.406 1 84.62 240 LEU B CA 1
ATOM 5730 C C . LEU B 1 240 ? -7.93 -14.578 -19.062 1 84.62 240 LEU B C 1
ATOM 5732 O O . LEU B 1 240 ? -7.164 -15.352 -19.641 1 84.62 240 LEU B O 1
ATOM 5736 N N . ARG B 1 241 ? -9.164 -14.797 -18.984 1 83.5 241 ARG B N 1
ATOM 5737 C CA . ARG B 1 241 ? -9.781 -15.953 -19.625 1 83.5 241 ARG B CA 1
ATOM 5738 C C . ARG B 1 241 ? -9.555 -15.922 -21.141 1 83.5 241 ARG B C 1
ATOM 5740 O O . ARG B 1 241 ? -9.258 -16.953 -21.75 1 83.5 241 ARG B O 1
ATOM 5747 N N . TRP B 1 242 ? -9.703 -14.703 -21.688 1 87.19 242 TRP B N 1
ATOM 5748 C CA . TRP B 1 242 ? -9.438 -14.555 -23.109 1 87.19 242 TRP B CA 1
ATOM 5749 C C . TRP B 1 242 ? -7.973 -14.852 -23.422 1 87.19 242 TRP B C 1
ATOM 5751 O O . TRP B 1 242 ? -7.664 -15.508 -24.422 1 87.19 242 TRP B O 1
ATOM 5761 N N . LEU B 1 243 ? -7.141 -14.453 -22.641 1 86.31 243 LEU B N 1
ATOM 5762 C CA . LEU B 1 243 ? -5.711 -14.617 -22.875 1 86.31 243 LEU B CA 1
ATOM 5763 C C . LEU B 1 243 ? -5.297 -16.078 -22.719 1 86.31 243 LEU B C 1
ATOM 5765 O O . LEU B 1 243 ? -4.422 -16.547 -23.453 1 86.31 243 LEU B O 1
ATOM 5769 N N . ILE B 1 244 ? -5.859 -16.797 -21.828 1 82.75 244 ILE B N 1
ATOM 5770 C CA . ILE B 1 244 ? -5.527 -18.203 -21.594 1 82.75 244 ILE B CA 1
ATOM 5771 C C . ILE B 1 244 ? -5.879 -19.031 -22.828 1 82.75 244 ILE B C 1
ATOM 5773 O O . ILE B 1 244 ? -5.207 -20.016 -23.125 1 82.75 244 ILE B O 1
ATOM 5777 N N . TRP B 1 245 ? -6.805 -18.531 -23.594 1 87.25 245 TRP B N 1
ATOM 5778 C CA . TRP B 1 245 ? -7.195 -19.219 -24.812 1 87.25 245 TRP B CA 1
ATOM 5779 C C . TRP B 1 245 ? -6.102 -19.109 -25.875 1 87.25 245 TRP B C 1
ATOM 5781 O O . TRP B 1 245 ? -6.094 -19.859 -26.859 1 87.25 245 TRP B O 1
ATOM 5791 N N . THR B 1 246 ? -5.227 -18.25 -25.703 1 89.75 246 THR B N 1
ATOM 5792 C CA . THR B 1 246 ? -4.117 -18.109 -26.656 1 89.75 246 THR B CA 1
ATOM 5793 C C . THR B 1 246 ? -2.947 -19 -26.234 1 89.75 246 THR B C 1
ATOM 5795 O O . THR B 1 246 ? -1.938 -19.062 -26.953 1 89.75 246 THR B O 1
ATOM 5798 N N . THR B 1 247 ? -3.068 -19.781 -25.234 1 87.5 247 THR B N 1
ATOM 5799 C CA . THR B 1 247 ? -1.988 -20.562 -24.641 1 87.5 247 THR B CA 1
ATOM 5800 C C . THR B 1 247 ? -1.436 -21.562 -25.641 1 87.5 247 THR B C 1
ATOM 5802 O O . THR B 1 247 ? -0.218 -21.703 -25.797 1 87.5 247 THR B O 1
ATOM 5805 N N . PRO B 1 248 ? -2.281 -22.25 -26.438 1 90.5 248 PRO B N 1
ATOM 5806 C CA . PRO B 1 248 ? -1.728 -23.25 -27.344 1 90.5 248 PRO B CA 1
ATOM 5807 C C . PRO B 1 248 ? -0.736 -22.641 -28.344 1 90.5 248 PRO B C 1
ATOM 5809 O O . PRO B 1 248 ? 0.339 -23.203 -28.562 1 90.5 248 PRO B O 1
ATOM 5812 N N . VAL B 1 249 ? -1.069 -21.531 -28.797 1 92.88 249 VAL B N 1
ATOM 5813 C CA . VAL B 1 249 ? -0.197 -20.891 -29.766 1 92.88 249 VAL B CA 1
ATOM 5814 C C . VAL B 1 249 ? 1.071 -20.391 -29.078 1 92.88 249 VAL B C 1
ATOM 5816 O O . VAL B 1 249 ? 2.174 -20.531 -29.609 1 92.88 249 VAL B O 1
ATOM 5819 N N . GLY B 1 250 ? 0.926 -19.797 -27.969 1 91.81 250 GLY B N 1
ATOM 5820 C CA . GLY B 1 250 ? 2.076 -19.344 -27.203 1 91.81 250 GLY B CA 1
ATOM 5821 C C . GLY B 1 250 ? 3.021 -20.484 -26.828 1 91.81 250 GLY B C 1
ATOM 5822 O O . GLY B 1 250 ? 4.242 -20.328 -26.938 1 91.81 250 GLY B O 1
ATOM 5823 N N . VAL B 1 251 ? 2.479 -21.562 -26.516 1 90.5 251 VAL B N 1
ATOM 5824 C CA . VAL B 1 251 ? 3.256 -22.719 -26.047 1 90.5 251 VAL B CA 1
ATOM 5825 C C . VAL B 1 251 ? 4.027 -23.328 -27.219 1 90.5 251 VAL B C 1
ATOM 5827 O O . VAL B 1 251 ? 5.188 -23.719 -27.062 1 90.5 251 VAL B O 1
ATOM 5830 N N . ILE B 1 252 ? 3.391 -23.438 -28.406 1 94.44 252 ILE B N 1
ATOM 5831 C CA . ILE B 1 252 ? 4.082 -23.922 -29.594 1 94.44 252 ILE B CA 1
ATOM 5832 C C . ILE B 1 252 ? 5.355 -23.125 -29.812 1 94.44 252 ILE B C 1
ATOM 5834 O O . ILE B 1 252 ? 6.438 -23.688 -29.984 1 94.44 252 ILE B O 1
ATOM 5838 N N . SER B 1 253 ? 5.195 -21.875 -29.781 1 93.12 253 SER B N 1
ATOM 5839 C CA . SER B 1 253 ? 6.297 -20.953 -30.062 1 93.12 253 SER B CA 1
ATOM 5840 C C . SER B 1 253 ? 7.371 -21.047 -28.984 1 93.12 253 SER B C 1
ATOM 5842 O O . SER B 1 253 ? 8.562 -21.141 -29.297 1 93.12 253 SER B O 1
ATOM 5844 N N . LEU B 1 254 ? 7.043 -21.047 -27.797 1 90.5 254 LEU B N 1
ATOM 5845 C CA . LEU B 1 254 ? 7.98 -21.062 -26.672 1 90.5 254 LEU B CA 1
ATOM 5846 C C . LEU B 1 254 ? 8.789 -22.359 -26.656 1 90.5 254 LEU B C 1
ATOM 5848 O O . LEU B 1 254 ? 10.016 -22.328 -26.516 1 90.5 254 LEU B O 1
ATOM 5852 N N . ILE B 1 255 ? 8.125 -23.469 -26.797 1 90.38 255 ILE B N 1
ATOM 5853 C CA . ILE B 1 255 ? 8.789 -24.766 -26.766 1 90.38 255 ILE B CA 1
ATOM 5854 C C . ILE B 1 255 ? 9.695 -24.906 -27.984 1 90.38 255 ILE B C 1
ATOM 5856 O O . ILE B 1 255 ? 10.828 -25.375 -27.875 1 90.38 255 ILE B O 1
ATOM 5860 N N . ALA B 1 256 ? 9.148 -24.531 -29.094 1 92.38 256 ALA B N 1
ATOM 5861 C CA . ALA B 1 256 ? 9.953 -24.609 -30.297 1 92.38 256 ALA B CA 1
ATOM 5862 C C . ALA B 1 256 ? 11.242 -23.797 -30.156 1 92.38 256 ALA B C 1
ATOM 5864 O O . ALA B 1 256 ? 12.32 -24.281 -30.5 1 92.38 256 ALA B O 1
ATOM 5865 N N . LYS B 1 257 ? 11.125 -22.672 -29.641 1 90.25 257 LYS B N 1
ATOM 5866 C CA . LYS B 1 257 ? 12.297 -21.828 -29.438 1 90.25 257 LYS B CA 1
ATOM 5867 C C . LYS B 1 257 ? 13.273 -22.453 -28.453 1 90.25 257 LYS B C 1
ATOM 5869 O O . LYS B 1 257 ? 14.477 -22.484 -28.688 1 90.25 257 LYS B O 1
ATOM 5874 N N . THR B 1 258 ? 12.812 -22.953 -27.391 1 86.94 258 THR B N 1
ATOM 5875 C CA . THR B 1 258 ? 13.641 -23.547 -26.359 1 86.94 258 THR B CA 1
ATOM 5876 C C . THR B 1 258 ? 14.406 -24.75 -26.891 1 86.94 258 THR B C 1
ATOM 5878 O O . THR B 1 258 ? 15.602 -24.891 -26.641 1 86.94 258 THR B O 1
ATOM 5881 N N . ILE B 1 259 ? 13.727 -25.578 -27.672 1 87.69 259 ILE B N 1
ATOM 5882 C CA . ILE B 1 259 ? 14.344 -26.766 -28.234 1 87.69 259 ILE B CA 1
ATOM 5883 C C . ILE B 1 259 ? 15.383 -26.375 -29.281 1 87.69 259 ILE B C 1
ATOM 5885 O O . ILE B 1 259 ? 16.453 -26.984 -29.359 1 87.69 259 ILE B O 1
ATOM 5889 N N . ALA B 1 260 ? 15.023 -25.391 -29.984 1 87.81 260 ALA B N 1
ATOM 5890 C CA . ALA B 1 260 ? 15.93 -24.938 -31.031 1 87.81 260 ALA B CA 1
ATOM 5891 C C . ALA B 1 260 ? 17.203 -24.328 -30.438 1 87.81 260 ALA B C 1
ATOM 5893 O O . ALA B 1 260 ? 18.266 -24.406 -31.031 1 87.81 260 ALA B O 1
ATOM 5894 N N . GLU B 1 261 ? 17.062 -23.75 -29.297 1 84.12 261 GLU B N 1
ATOM 5895 C CA . GLU B 1 261 ? 18.172 -23.031 -28.703 1 84.12 261 GLU B CA 1
ATOM 5896 C C . GLU B 1 261 ? 18.984 -23.938 -27.781 1 84.12 261 GLU B C 1
ATOM 5898 O O . GLU B 1 261 ? 20.172 -23.703 -27.531 1 84.12 261 GLU B O 1
ATOM 5903 N N . THR B 1 262 ? 18.375 -24.922 -27.266 1 81.44 262 THR B N 1
ATOM 5904 C CA . THR B 1 262 ? 19.031 -25.75 -26.266 1 81.44 262 THR B CA 1
ATOM 5905 C C . THR B 1 262 ? 20.078 -26.656 -26.891 1 81.44 262 THR B C 1
ATOM 5907 O O . THR B 1 262 ? 19.844 -27.25 -27.938 1 81.44 262 THR B O 1
ATOM 5910 N N . LYS B 1 263 ? 21.234 -26.656 -26.203 1 77.88 263 LYS B N 1
ATOM 5911 C CA . LYS B 1 263 ? 22.344 -27.469 -26.703 1 77.88 263 LYS B CA 1
ATOM 5912 C C . LYS B 1 263 ? 22.203 -28.922 -26.234 1 77.88 263 LYS B C 1
ATOM 5914 O O . LYS B 1 263 ? 22.391 -29.859 -27.016 1 77.88 263 LYS B O 1
ATOM 5919 N N . ASN B 1 264 ? 21.828 -29.141 -24.984 1 82.06 264 ASN B N 1
ATOM 5920 C CA . ASN B 1 264 ? 21.734 -30.469 -24.406 1 82.06 264 ASN B CA 1
ATOM 5921 C C . ASN B 1 264 ? 20.297 -30.828 -24.031 1 82.06 264 ASN B C 1
ATOM 5923 O O . ASN B 1 264 ? 19.859 -30.578 -22.906 1 82.06 264 ASN B O 1
ATOM 5927 N N . LEU B 1 265 ? 19.625 -31.484 -24.906 1 81.75 265 LEU B N 1
ATOM 5928 C CA . LEU B 1 265 ? 18.219 -31.812 -24.75 1 81.75 265 LEU B CA 1
ATOM 5929 C C . LEU B 1 265 ? 18.031 -32.906 -23.703 1 81.75 265 LEU B C 1
ATOM 5931 O O . LEU B 1 265 ? 17.062 -32.875 -22.953 1 81.75 265 LEU B O 1
ATOM 5935 N N . GLU B 1 266 ? 18.906 -33.812 -23.688 1 84.56 266 GLU B N 1
ATOM 5936 C CA . GLU B 1 266 ? 18.797 -34.938 -22.75 1 84.56 266 GLU B CA 1
ATOM 5937 C C . GLU B 1 266 ? 18.812 -34.438 -21.297 1 84.56 266 GLU B C 1
ATOM 5939 O O . GLU B 1 266 ? 18.016 -34.875 -20.469 1 84.56 266 GLU B O 1
ATOM 5944 N N . ASP B 1 267 ? 19.688 -33.531 -21.094 1 85.12 267 ASP B N 1
ATOM 5945 C CA . ASP B 1 267 ? 19.766 -32.969 -19.75 1 85.12 267 ASP B CA 1
ATOM 5946 C C . ASP B 1 267 ? 18.484 -32.219 -19.375 1 85.12 267 ASP B C 1
ATOM 5948 O O . ASP B 1 267 ? 18.016 -32.312 -18.234 1 85.12 267 ASP B O 1
ATOM 5952 N N . ASP B 1 268 ? 17.922 -31.578 -20.312 1 85.31 268 ASP B N 1
ATOM 5953 C CA . ASP B 1 268 ? 16.719 -30.812 -20.062 1 85.31 268 ASP B CA 1
ATOM 5954 C C . ASP B 1 268 ? 15.523 -31.719 -19.75 1 85.31 268 ASP B C 1
ATOM 5956 O O . ASP B 1 268 ? 14.727 -31.438 -18.859 1 85.31 268 ASP B O 1
ATOM 5960 N N . PHE B 1 269 ? 15.492 -32.844 -20.406 1 87.69 269 PHE B N 1
ATOM 5961 C CA . PHE B 1 269 ? 14.398 -33.781 -20.188 1 87.69 269 PHE B CA 1
ATOM 5962 C C . PHE B 1 269 ? 14.555 -34.5 -18.859 1 87.69 269 PHE B C 1
ATOM 5964 O O . PHE B 1 269 ? 13.562 -34.812 -18.188 1 87.69 269 PHE B O 1
ATOM 5971 N N . GLN B 1 270 ? 15.766 -34.75 -18.516 1 89.56 270 GLN B N 1
ATOM 5972 C CA . GLN B 1 270 ? 16.016 -35.375 -17.219 1 89.56 270 GLN B CA 1
ATOM 5973 C C . GLN B 1 270 ? 15.625 -34.406 -16.094 1 89.56 270 GLN B C 1
ATOM 5975 O O . GLN B 1 270 ? 15.008 -34.844 -15.109 1 89.56 270 GLN B O 1
ATOM 5980 N N . ARG B 1 271 ? 15.969 -33.25 -16.297 1 90.56 271 ARG B N 1
ATOM 5981 C CA . ARG B 1 271 ? 15.609 -32.25 -15.289 1 90.56 271 ARG B CA 1
ATOM 5982 C C . ARG B 1 271 ? 14.102 -32.094 -15.188 1 90.56 271 ARG B C 1
ATOM 5984 O O . ARG B 1 271 ? 13.555 -31.969 -14.086 1 90.56 271 ARG B O 1
ATOM 5991 N N . LEU B 1 272 ? 13.477 -32.125 -16.312 1 91.56 272 LEU B N 1
ATOM 5992 C CA . LEU B 1 272 ? 12.023 -32 -16.344 1 91.56 272 LEU B CA 1
ATOM 5993 C C . LEU B 1 272 ? 11.375 -33.188 -15.648 1 91.56 272 LEU B C 1
ATOM 5995 O O . LEU B 1 272 ? 10.383 -33.031 -14.93 1 91.56 272 LEU B O 1
ATOM 5999 N N . GLY B 1 273 ? 11.906 -34.281 -15.883 1 93 273 GLY B N 1
ATOM 6000 C CA . GLY B 1 273 ? 11.414 -35.469 -15.203 1 93 273 GLY B CA 1
ATOM 6001 C C . GLY B 1 273 ? 11.57 -35.406 -13.695 1 93 273 GLY B C 1
ATOM 6002 O O . GLY B 1 273 ? 10.648 -35.75 -12.953 1 93 273 GLY B O 1
ATOM 6003 N N . MET B 1 274 ? 12.727 -34.969 -13.297 1 93.69 274 MET B N 1
ATOM 6004 C CA . MET B 1 274 ? 12.969 -34.844 -11.859 1 93.69 274 MET B CA 1
ATOM 6005 C C . MET B 1 274 ? 12.047 -33.781 -11.258 1 93.69 274 MET B C 1
ATOM 6007 O O . MET B 1 274 ? 11.594 -33.938 -10.117 1 93.69 274 MET B O 1
ATOM 6011 N N . TYR B 1 275 ? 11.875 -32.75 -11.984 1 95.12 275 TYR B N 1
ATOM 6012 C CA . TYR B 1 275 ? 10.922 -31.734 -11.578 1 95.12 275 TYR B CA 1
ATOM 6013 C C . TYR B 1 275 ? 9.531 -32.344 -11.383 1 95.12 275 TYR B C 1
ATOM 6015 O O . TYR B 1 275 ? 8.898 -32.125 -10.344 1 95.12 275 TYR B O 1
ATOM 6023 N N . PHE B 1 276 ? 9.078 -33.062 -12.367 1 95.38 276 PHE B N 1
ATOM 6024 C CA . PHE B 1 276 ? 7.773 -33.688 -12.328 1 95.38 276 PHE B CA 1
ATOM 6025 C C . PHE B 1 276 ? 7.648 -34.594 -11.102 1 95.38 276 PHE B C 1
ATOM 6027 O O . PHE B 1 276 ? 6.652 -34.531 -10.375 1 95.38 276 PHE B O 1
ATOM 6034 N N . LEU B 1 277 ? 8.617 -35.312 -10.891 1 95.38 277 LEU B N 1
ATOM 6035 C CA . LEU B 1 277 ? 8.609 -36.219 -9.758 1 95.38 277 LEU B CA 1
ATOM 6036 C C . LEU B 1 277 ? 8.594 -35.469 -8.438 1 95.38 277 LEU B C 1
ATOM 6038 O O . LEU B 1 277 ? 7.961 -35.906 -7.473 1 95.38 277 LEU B O 1
ATOM 6042 N N . THR B 1 278 ? 9.297 -34.438 -8.391 1 96.44 278 THR B N 1
ATOM 6043 C CA . THR B 1 278 ? 9.359 -33.625 -7.172 1 96.44 278 THR B CA 1
ATOM 6044 C C . THR B 1 278 ? 7.98 -33.062 -6.828 1 96.44 278 THR B C 1
ATOM 6046 O O . THR B 1 278 ? 7.543 -33.156 -5.676 1 96.44 278 THR B O 1
ATOM 6049 N N . VAL B 1 279 ? 7.324 -32.5 -7.824 1 96.56 279 VAL B N 1
ATOM 6050 C CA . VAL B 1 279 ? 5.992 -31.938 -7.613 1 96.56 279 VAL B CA 1
ATOM 6051 C C . VAL B 1 279 ? 5.027 -33.031 -7.191 1 96.56 279 VAL B C 1
ATOM 6053 O O . VAL B 1 279 ? 4.27 -32.875 -6.234 1 96.56 279 VAL B O 1
ATOM 6056 N N . MET B 1 280 ? 5.078 -34.156 -7.902 1 96.06 280 MET B N 1
ATOM 6057 C CA . MET B 1 280 ? 4.191 -35.281 -7.613 1 96.06 280 MET B CA 1
ATOM 6058 C C . MET B 1 280 ? 4.414 -35.781 -6.195 1 96.06 280 MET B C 1
ATOM 6060 O O . MET B 1 280 ? 3.457 -36.094 -5.48 1 96.06 280 MET B O 1
ATOM 6064 N N . THR B 1 281 ? 5.637 -35.938 -5.875 1 96.25 281 THR B N 1
ATOM 6065 C CA . THR B 1 281 ? 5.961 -36.375 -4.523 1 96.25 281 THR B CA 1
ATOM 6066 C C . THR B 1 281 ? 5.359 -35.438 -3.482 1 96.25 281 THR B C 1
ATOM 6068 O O . THR B 1 281 ? 4.77 -35.875 -2.498 1 96.25 281 THR B O 1
ATOM 6071 N N . GLY B 1 282 ? 5.535 -34.156 -3.68 1 95.56 282 GLY B N 1
ATOM 6072 C CA . GLY B 1 282 ? 4.957 -33.188 -2.766 1 95.56 282 GLY B CA 1
ATOM 6073 C C . GLY B 1 282 ? 3.445 -33.281 -2.664 1 95.56 282 GLY B C 1
ATOM 6074 O O . GLY B 1 282 ? 2.889 -33.25 -1.566 1 95.56 282 GLY B O 1
ATOM 6075 N N . LEU B 1 283 ? 2.789 -33.438 -3.793 1 95.31 283 LEU B N 1
ATOM 6076 C CA . LEU B 1 283 ? 1.335 -33.531 -3.83 1 95.31 283 LEU B CA 1
ATOM 6077 C C . LEU B 1 283 ? 0.86 -34.812 -3.113 1 95.31 283 LEU B C 1
ATOM 6079 O O . LEU B 1 283 ? -0.125 -34.781 -2.373 1 95.31 283 LEU B O 1
ATOM 6083 N N . ILE B 1 284 ? 1.567 -35.844 -3.305 1 93.69 284 ILE B N 1
ATOM 6084 C CA . ILE B 1 284 ? 1.203 -37.094 -2.695 1 93.69 284 ILE B CA 1
ATOM 6085 C C . ILE B 1 284 ? 1.366 -37.031 -1.18 1 93.69 284 ILE B C 1
ATOM 6087 O O . ILE B 1 284 ? 0.513 -37.5 -0.428 1 93.69 284 ILE B O 1
ATOM 6091 N N . VAL B 1 285 ? 2.412 -36.438 -0.746 1 92.56 285 VAL B N 1
ATOM 6092 C CA . VAL B 1 285 ? 2.658 -36.281 0.684 1 92.56 285 VAL B CA 1
ATOM 6093 C C . VAL B 1 285 ? 1.536 -35.469 1.314 1 92.56 285 VAL B C 1
ATOM 6095 O O . VAL B 1 285 ? 1.009 -35.844 2.369 1 92.56 285 VAL B O 1
ATOM 6098 N N . PHE B 1 286 ? 1.133 -34.438 0.701 1 88.75 286 PHE B N 1
ATOM 6099 C CA . PHE B 1 286 ? 0.084 -33.594 1.249 1 88.75 286 PHE B CA 1
ATOM 6100 C C . PHE B 1 286 ? -1.266 -34.312 1.207 1 88.75 286 PHE B C 1
ATOM 6102 O O . PHE B 1 286 ? -2.064 -34.188 2.139 1 88.75 286 PHE B O 1
ATOM 6109 N N . MET B 1 287 ? -1.528 -35.031 0.191 1 87.25 287 MET B N 1
ATOM 6110 C CA . MET B 1 287 ? -2.805 -35.688 0.006 1 87.25 287 MET B CA 1
ATOM 6111 C C . MET B 1 287 ? -2.93 -36.875 0.957 1 87.25 287 MET B C 1
ATOM 6113 O O . MET B 1 287 ? -3.988 -37.094 1.549 1 87.25 287 MET B O 1
ATOM 6117 N N . LEU B 1 288 ? -1.884 -37.594 1.122 1 87.81 288 LEU B N 1
ATOM 6118 C CA . LEU B 1 288 ? -1.987 -38.875 1.812 1 87.81 288 LEU B CA 1
ATOM 6119 C C . LEU B 1 288 ? -1.536 -38.75 3.264 1 87.81 288 LEU B C 1
ATOM 6121 O O . LEU B 1 288 ? -1.866 -39.594 4.098 1 87.81 288 LEU B O 1
ATOM 6125 N N . ILE B 1 289 ? -0.783 -37.812 3.572 1 87.56 289 ILE B N 1
ATOM 6126 C CA . ILE B 1 289 ? -0.266 -37.688 4.934 1 87.56 289 ILE B CA 1
ATOM 6127 C C . ILE B 1 289 ? -0.907 -36.5 5.645 1 87.56 289 ILE B C 1
ATOM 6129 O O . ILE B 1 289 ? -1.62 -36.688 6.637 1 87.56 289 ILE B O 1
ATOM 6133 N N . PHE B 1 290 ? -0.762 -35.375 5.133 1 86.25 290 PHE B N 1
ATOM 6134 C CA . PHE B 1 290 ? -1.187 -34.156 5.824 1 86.25 290 PHE B CA 1
ATOM 6135 C C . PHE B 1 290 ? -2.703 -34.125 5.977 1 86.25 290 PHE B C 1
ATOM 6137 O O . PHE B 1 290 ? -3.219 -33.844 7.059 1 86.25 290 PHE B O 1
ATOM 6144 N N . GLN B 1 291 ? -3.404 -34.406 4.961 1 85.44 291 GLN B N 1
ATOM 6145 C CA . GLN B 1 291 ? -4.855 -34.25 4.965 1 85.44 291 GLN B CA 1
ATOM 6146 C C . GLN B 1 291 ? -5.516 -35.281 5.863 1 85.44 291 GLN B C 1
ATOM 6148 O O . GLN B 1 291 ? -6.34 -34.938 6.715 1 85.44 291 GLN B O 1
ATOM 6153 N N . PRO B 1 292 ? -5.164 -36.531 5.668 1 86.62 292 PRO B N 1
ATOM 6154 C CA . PRO B 1 292 ? -5.797 -37.531 6.547 1 86.62 292 PRO B CA 1
ATOM 6155 C C . PRO B 1 292 ? -5.453 -37.312 8.023 1 86.62 292 PRO B C 1
ATOM 6157 O O . PRO B 1 292 ? -6.293 -37.531 8.891 1 86.62 292 PRO B O 1
ATOM 6160 N N . ILE B 1 293 ? -4.273 -36.844 8.266 1 89.69 293 ILE B N 1
ATOM 6161 C CA . ILE B 1 293 ? -3.871 -36.594 9.641 1 89.69 293 ILE B CA 1
ATOM 6162 C C . ILE B 1 293 ? -4.68 -35.438 10.211 1 89.69 293 ILE B C 1
ATOM 6164 O O . ILE B 1 293 ? -5.164 -35.5 11.344 1 89.69 293 ILE B O 1
ATOM 6168 N N . THR B 1 294 ? -4.848 -34.375 9.453 1 89.19 294 THR B N 1
ATOM 6169 C CA . THR B 1 294 ? -5.605 -33.219 9.898 1 89.19 294 THR B CA 1
ATOM 6170 C C . THR B 1 294 ? -7.07 -33.594 10.133 1 89.19 294 THR B C 1
ATOM 6172 O O . THR B 1 294 ? -7.672 -33.188 11.125 1 89.19 294 THR B O 1
ATOM 6175 N N . TYR B 1 295 ? -7.66 -34.344 9.219 1 88.69 295 TYR B N 1
ATOM 6176 C CA . TYR B 1 295 ? -9.047 -34.781 9.352 1 88.69 295 TYR B CA 1
ATOM 6177 C C . TYR B 1 295 ? -9.227 -35.625 10.602 1 88.69 295 TYR B C 1
ATOM 6179 O O . TYR B 1 295 ? -10.203 -35.438 11.336 1 88.69 295 TYR B O 1
ATOM 6187 N N . PHE B 1 296 ? -8.273 -36.5 10.828 1 87.75 296 PHE B N 1
ATOM 6188 C CA . PHE B 1 296 ? -8.359 -37.406 11.961 1 87.75 296 PHE B CA 1
ATOM 6189 C C . PHE B 1 296 ? -8.258 -36.656 13.273 1 87.75 296 PHE B C 1
ATOM 6191 O O . PHE B 1 296 ? -8.945 -36.969 14.242 1 87.75 296 PHE B O 1
ATOM 6198 N N . ILE B 1 297 ? -7.461 -35.656 13.312 1 88.81 297 ILE B N 1
ATOM 6199 C CA . ILE B 1 297 ? -7.262 -34.875 14.523 1 88.81 297 ILE B CA 1
ATOM 6200 C C . ILE B 1 297 ? -8.516 -34.062 14.828 1 88.81 297 ILE B C 1
ATOM 6202 O O . ILE B 1 297 ? -8.914 -33.938 15.992 1 88.81 297 ILE B O 1
ATOM 6206 N N . VAL B 1 298 ? -9.18 -33.594 13.828 1 86.75 298 VAL B N 1
ATOM 6207 C CA . VAL B 1 298 ? -10.305 -32.688 14.016 1 86.75 298 VAL B CA 1
ATOM 6208 C C . VAL B 1 298 ? -11.578 -33.5 14.266 1 86.75 298 VAL B C 1
ATOM 6210 O O . VAL B 1 298 ? -12.344 -33.188 15.188 1 86.75 298 VAL B O 1
ATOM 6213 N N . ARG B 1 299 ? -11.977 -34.5 13.5 1 85.81 299 ARG B N 1
ATOM 6214 C CA . ARG B 1 299 ? -13.234 -35.219 13.594 1 85.81 299 ARG B CA 1
ATOM 6215 C C . ARG B 1 299 ? -13.039 -36.594 14.273 1 85.81 299 ARG B C 1
ATOM 6217 O O . ARG B 1 299 ? -14.008 -37.219 14.711 1 85.81 299 ARG B O 1
ATOM 6224 N N . ARG B 1 300 ? -11.805 -37.094 14.445 1 85.88 300 ARG B N 1
ATOM 6225 C CA . ARG B 1 300 ? -11.516 -38.375 15.078 1 85.88 300 ARG B CA 1
ATOM 6226 C C . ARG B 1 300 ? -12.281 -39.5 14.398 1 85.88 300 ARG B C 1
ATOM 6228 O O . ARG B 1 300 ? -12.836 -40.375 15.07 1 85.88 300 ARG B O 1
ATOM 6235 N N . ARG B 1 301 ? -12.57 -39.375 13.188 1 86.5 301 ARG B N 1
ATOM 6236 C CA . ARG B 1 301 ? -13.203 -40.406 12.367 1 86.5 301 ARG B CA 1
ATOM 6237 C C . ARG B 1 301 ? -12.289 -40.844 11.234 1 86.5 301 ARG B C 1
ATOM 6239 O O . ARG B 1 301 ? -11.227 -40.25 11.023 1 86.5 301 ARG B O 1
ATOM 6246 N N . ASN B 1 302 ? -12.648 -41.875 10.617 1 86.81 302 ASN B N 1
ATOM 6247 C CA . ASN B 1 302 ? -11.852 -42.406 9.516 1 86.81 302 ASN B CA 1
ATOM 6248 C C . ASN B 1 302 ? -11.812 -41.438 8.328 1 86.81 302 ASN B C 1
ATOM 6250 O O . ASN B 1 302 ? -12.852 -41.156 7.73 1 86.81 302 ASN B O 1
ATOM 6254 N N . PRO B 1 303 ? -10.656 -41 7.98 1 88 303 PRO B N 1
ATOM 6255 C CA . PRO B 1 303 ? -10.523 -40.031 6.898 1 88 303 PRO B CA 1
ATOM 6256 C C . PRO B 1 303 ? -10.859 -40.594 5.531 1 88 303 PRO B C 1
ATOM 6258 O O . PRO B 1 303 ? -11.305 -39.875 4.637 1 88 303 PRO B O 1
ATOM 6261 N N . PHE B 1 304 ? -10.766 -41.844 5.332 1 87.06 304 PHE B N 1
ATOM 6262 C CA . PHE B 1 304 ? -10.992 -42.469 4.031 1 87.06 304 PHE B CA 1
ATOM 6263 C C . PHE B 1 304 ? -12.484 -42.562 3.727 1 87.06 304 PHE B C 1
ATOM 6265 O O . PHE B 1 304 ? -12.883 -42.531 2.562 1 87.06 304 PHE B O 1
ATOM 6272 N N . LYS B 1 305 ? -13.266 -42.594 4.734 1 86.62 305 LYS B N 1
ATOM 6273 C CA . LYS B 1 305 ? -14.711 -42.562 4.516 1 86.62 305 LYS B CA 1
ATOM 6274 C C . LYS B 1 305 ? -15.156 -41.219 3.975 1 86.62 305 LYS B C 1
ATOM 6276 O O . LYS B 1 305 ? -16.047 -41.125 3.131 1 86.62 305 LYS B O 1
ATOM 6281 N N . PHE B 1 306 ? -14.531 -40.281 4.512 1 90.12 306 PHE B N 1
ATOM 6282 C CA . PHE B 1 306 ? -14.82 -38.938 4.023 1 90.12 306 PHE B CA 1
ATOM 6283 C C . PHE B 1 306 ? -14.391 -38.781 2.57 1 90.12 306 PHE B C 1
ATOM 6285 O O . PHE B 1 306 ? -15.141 -38.219 1.755 1 90.12 306 PHE B O 1
ATOM 6292 N N . LEU B 1 307 ? -13.258 -39.312 2.254 1 88.31 307 LEU B N 1
ATOM 6293 C CA . LEU B 1 307 ? -12.734 -39.219 0.894 1 88.31 307 LEU B CA 1
ATOM 6294 C C . LEU B 1 307 ? -13.664 -39.906 -0.091 1 88.31 307 LEU B C 1
ATOM 6296 O O . LEU B 1 307 ? -13.867 -39.438 -1.212 1 88.31 307 LEU B O 1
ATOM 6300 N N . PHE B 1 308 ? -14.211 -40.938 0.356 1 88.69 308 PHE B N 1
ATOM 6301 C CA . PHE B 1 308 ? -15.102 -41.688 -0.513 1 88.69 308 PHE B CA 1
ATOM 6302 C C . PHE B 1 308 ? -16.438 -40.969 -0.672 1 88.69 308 PHE B C 1
ATOM 6304 O O . PHE B 1 308 ? -17.109 -41.125 -1.696 1 88.69 308 PHE B O 1
ATOM 6311 N N . SER B 1 309 ? -16.781 -40.219 0.317 1 89.81 309 SER B N 1
ATOM 6312 C CA . SER B 1 309 ? -18.062 -39.531 0.271 1 89.81 309 SER B CA 1
ATOM 6313 C C . SER B 1 309 ? -18.016 -38.375 -0.72 1 89.81 309 SER B C 1
ATOM 6315 O O . SER B 1 309 ? -19.062 -37.906 -1.175 1 89.81 309 SER B O 1
ATOM 6317 N N . ILE B 1 310 ? -16.859 -37.969 -1.031 1 92.69 310 ILE B N 1
ATOM 6318 C CA . ILE B 1 310 ? -16.766 -36.812 -1.935 1 92.69 310 ILE B CA 1
ATOM 6319 C C . ILE B 1 310 ? -16.125 -37.25 -3.25 1 92.69 310 ILE B C 1
ATOM 6321 O O . ILE B 1 310 ? -15.469 -36.438 -3.922 1 92.69 310 ILE B O 1
ATOM 6325 N N . LEU B 1 311 ? -16.219 -38.406 -3.676 1 91.94 311 LEU B N 1
ATOM 6326 C CA . LEU B 1 311 ? -15.602 -38.938 -4.879 1 91.94 311 LEU B CA 1
ATOM 6327 C C . LEU B 1 311 ? -16.219 -38.344 -6.133 1 91.94 311 LEU B C 1
ATOM 6329 O O . LEU B 1 311 ? -15.523 -38.094 -7.125 1 91.94 311 LEU B O 1
ATOM 6333 N N . GLN B 1 312 ? -17.547 -38.125 -6.141 1 88.25 312 GLN B N 1
ATOM 6334 C CA . GLN B 1 312 ? -18.234 -37.594 -7.316 1 88.25 312 GLN B CA 1
ATOM 6335 C C . GLN B 1 312 ? -17.719 -36.219 -7.676 1 88.25 312 GLN B C 1
ATOM 6337 O O . GLN B 1 312 ? -17.297 -35.969 -8.805 1 88.25 312 GLN B O 1
ATOM 6342 N N . PRO B 1 313 ? -17.797 -35.344 -6.629 1 92.12 313 PRO B N 1
ATOM 6343 C CA . PRO B 1 313 ? -17.234 -34.031 -6.969 1 92.12 313 PRO B CA 1
ATOM 6344 C C . PRO B 1 313 ? -15.734 -34.094 -7.258 1 92.12 313 PRO B C 1
ATOM 6346 O O . PRO B 1 313 ? -15.227 -33.312 -8.07 1 92.12 313 PRO B O 1
ATOM 6349 N N . THR B 1 314 ? -14.992 -34.969 -6.703 1 94.12 314 THR B N 1
ATOM 6350 C CA . THR B 1 314 ? -13.57 -35.156 -6.973 1 94.12 314 THR B CA 1
ATOM 6351 C C . THR B 1 314 ? -13.336 -35.531 -8.438 1 94.12 314 THR B C 1
ATOM 6353 O O . THR B 1 314 ? -12.391 -35.031 -9.062 1 94.12 314 THR B O 1
ATOM 6356 N N . ALA B 1 315 ? -14.164 -36.281 -8.977 1 90.5 315 ALA B N 1
ATOM 6357 C CA . ALA B 1 315 ? -14.062 -36.688 -10.375 1 90.5 315 ALA B CA 1
ATOM 6358 C C . ALA B 1 315 ? -14.289 -35.5 -11.305 1 90.5 315 ALA B C 1
ATOM 6360 O O . ALA B 1 315 ? -13.617 -35.375 -12.336 1 90.5 315 ALA B O 1
ATOM 6361 N N . ILE B 1 316 ? -15.18 -34.719 -10.875 1 87.69 316 ILE B N 1
ATOM 6362 C CA . ILE B 1 316 ? -15.461 -33.5 -11.664 1 87.69 316 ILE B CA 1
ATOM 6363 C C . ILE B 1 316 ? -14.242 -32.594 -11.648 1 87.69 316 ILE B C 1
ATOM 6365 O O . ILE B 1 316 ? -13.836 -32.094 -12.695 1 87.69 316 ILE B O 1
ATOM 6369 N N . VAL B 1 317 ? -13.648 -32.469 -10.477 1 90.75 317 VAL B N 1
ATOM 6370 C CA . VAL B 1 317 ? -12.484 -31.609 -10.328 1 90.75 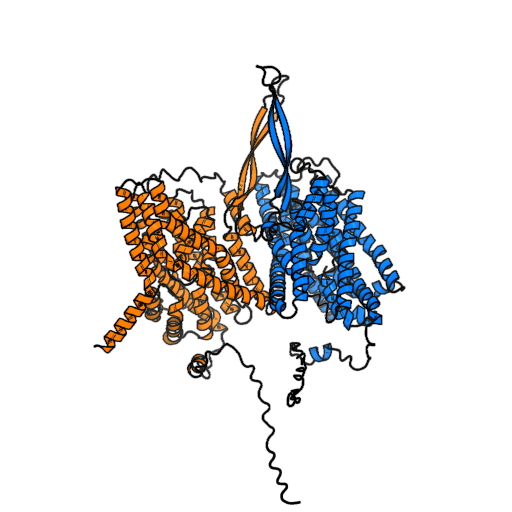317 VAL B CA 1
ATOM 6371 C C . VAL B 1 317 ? -11.312 -32.188 -11.133 1 90.75 317 VAL B C 1
ATOM 6373 O O . VAL B 1 317 ? -10.586 -31.438 -11.797 1 90.75 317 VAL B O 1
ATOM 6376 N N . PHE B 1 318 ? -11.164 -33.469 -11.109 1 89.44 318 PHE B N 1
ATOM 6377 C CA . PHE B 1 318 ? -10.094 -34.094 -11.859 1 89.44 318 PHE B CA 1
ATOM 6378 C C . PHE B 1 318 ? -10.281 -33.906 -13.359 1 89.44 318 PHE B C 1
ATOM 6380 O O . PHE B 1 318 ? -9.32 -33.656 -14.078 1 89.44 318 PHE B O 1
ATOM 6387 N N . ALA B 1 319 ? -11.461 -33.938 -13.766 1 82.75 319 ALA B N 1
ATOM 6388 C CA . ALA B 1 319 ? -11.766 -33.875 -15.188 1 82.75 319 ALA B CA 1
ATOM 6389 C C . ALA B 1 319 ? -11.688 -32.438 -15.695 1 82.75 319 ALA B C 1
ATOM 6391 O O . ALA B 1 319 ? -11.266 -32.188 -16.828 1 82.75 319 ALA B O 1
ATOM 6392 N N . THR B 1 320 ? -12.031 -31.484 -14.859 1 79.06 320 THR B N 1
ATOM 6393 C CA . THR B 1 320 ? -12.148 -30.109 -15.328 1 79.06 320 THR B CA 1
ATOM 6394 C C . THR B 1 320 ? -10.992 -29.266 -14.812 1 79.06 320 THR B C 1
ATOM 6396 O O . THR B 1 320 ? -10.781 -28.141 -15.281 1 79.06 320 THR B O 1
ATOM 6399 N N . SER B 1 321 ? -10.273 -29.781 -13.836 1 86.88 321 SER B N 1
ATOM 6400 C CA . SER B 1 321 ? -9.195 -29.047 -13.164 1 86.88 321 SER B CA 1
ATOM 6401 C C . SER B 1 321 ? -9.703 -27.75 -12.547 1 86.88 321 SER B C 1
ATOM 6403 O O . SER B 1 321 ? -9.008 -26.734 -12.57 1 86.88 321 SER B O 1
ATOM 6405 N N . SER B 1 322 ? -10.977 -27.766 -12.094 1 84.19 322 SER B N 1
ATOM 6406 C CA . SER B 1 322 ? -11.578 -26.578 -11.469 1 84.19 322 SER B CA 1
ATOM 6407 C C . SER B 1 322 ? -12.453 -26.969 -10.281 1 84.19 322 SER B C 1
ATOM 6409 O O . SER B 1 322 ? -13.406 -27.75 -10.438 1 84.19 322 SER B O 1
ATOM 6411 N N . THR B 1 323 ? -12.141 -26.375 -9.203 1 88.94 323 THR B N 1
ATOM 6412 C CA . THR B 1 323 ? -12.938 -26.656 -8.008 1 88.94 323 THR B CA 1
ATOM 6413 C C . THR B 1 323 ? -14.234 -25.859 -8.023 1 88.94 323 THR B C 1
ATOM 6415 O O . THR B 1 323 ? -15.219 -26.25 -7.395 1 88.94 323 THR B O 1
ATOM 6418 N N . ALA B 1 324 ? -14.242 -24.766 -8.75 1 85.69 324 ALA B N 1
ATOM 6419 C CA . ALA B 1 324 ? -15.414 -23.906 -8.82 1 85.69 324 ALA B CA 1
ATOM 6420 C C . ALA B 1 324 ? -16.562 -24.594 -9.555 1 85.69 324 ALA B C 1
ATOM 6422 O O . ALA B 1 324 ? -17.719 -24.469 -9.164 1 85.69 324 ALA B O 1
ATOM 6423 N N . ILE B 1 325 ? -16.297 -25.375 -10.516 1 81.31 325 ILE B N 1
ATOM 6424 C CA . ILE B 1 325 ? -17.297 -26.062 -11.312 1 81.31 325 ILE B CA 1
ATOM 6425 C C . ILE B 1 325 ? -17.953 -27.172 -10.484 1 81.31 325 ILE B C 1
ATOM 6427 O O . ILE B 1 325 ? -19.125 -27.5 -10.68 1 81.31 325 ILE B O 1
ATOM 6431 N N . ALA B 1 326 ? -17.266 -27.594 -9.516 1 88.81 326 ALA B N 1
ATOM 6432 C CA . ALA B 1 326 ? -17.734 -28.734 -8.727 1 88.81 326 ALA B CA 1
ATOM 6433 C C . ALA B 1 326 ? -18.531 -28.266 -7.508 1 88.81 326 ALA B C 1
ATOM 6435 O O . ALA B 1 326 ? -19.016 -29.078 -6.719 1 88.81 326 ALA B O 1
ATOM 6436 N N . ILE B 1 327 ? -18.719 -27.016 -7.309 1 90.88 327 ILE B N 1
ATOM 6437 C CA . ILE B 1 327 ? -19.297 -26.453 -6.09 1 90.88 327 ILE B CA 1
ATOM 6438 C C . ILE B 1 327 ? -20.672 -27.047 -5.852 1 90.88 327 ILE B C 1
ATOM 6440 O O . ILE B 1 327 ? -20.984 -27.516 -4.754 1 90.88 327 ILE B O 1
ATOM 6444 N N . PRO B 1 328 ? -21.578 -27.078 -6.895 1 88.44 328 PRO B N 1
ATOM 6445 C CA . PRO B 1 328 ? -22.922 -27.609 -6.625 1 88.44 328 PRO B CA 1
ATOM 6446 C C . PRO B 1 328 ? -22.891 -29.047 -6.113 1 88.44 328 PRO B C 1
ATOM 6448 O O . PRO B 1 328 ? -23.578 -29.375 -5.148 1 88.44 328 PRO B O 1
ATOM 6451 N N . GLU B 1 329 ? -22.062 -29.875 -6.73 1 90.19 329 GLU B N 1
ATOM 6452 C CA . GLU B 1 329 ? -21.953 -31.266 -6.312 1 90.19 329 GLU B CA 1
ATOM 6453 C C . GLU B 1 329 ? -21.25 -31.375 -4.957 1 90.19 329 GLU B C 1
ATOM 6455 O O . GLU B 1 329 ? -21.547 -32.281 -4.184 1 90.19 329 GLU B O 1
ATOM 6460 N N . THR B 1 330 ? -20.328 -30.484 -4.676 1 93.94 330 THR B N 1
ATOM 6461 C CA . THR B 1 330 ? -19.641 -30.453 -3.395 1 93.94 330 THR B CA 1
ATOM 6462 C C . THR B 1 330 ? -20.609 -30.156 -2.254 1 93.94 330 THR B C 1
ATOM 6464 O O . THR B 1 330 ? -20.594 -30.844 -1.226 1 93.94 330 THR B O 1
ATOM 6467 N N . LEU B 1 331 ? -21.469 -29.203 -2.473 1 92.12 331 LEU B N 1
ATOM 6468 C CA . LEU B 1 331 ? -22.453 -28.844 -1.456 1 92.12 331 LEU B CA 1
ATOM 6469 C C . LEU B 1 331 ? -23.391 -30 -1.163 1 92.12 331 LEU B C 1
ATOM 6471 O O . LEU B 1 331 ? -23.656 -30.312 -0 1 92.12 331 LEU B O 1
ATOM 6475 N N . LYS B 1 332 ? -23.828 -30.641 -2.211 1 90.69 332 LYS B N 1
ATOM 6476 C CA . LYS B 1 332 ? -24.703 -31.797 -2.059 1 90.69 332 LYS B CA 1
ATOM 6477 C C . LYS B 1 332 ? -24.031 -32.906 -1.252 1 90.69 332 LYS B C 1
ATOM 6479 O O . LYS B 1 332 ? -24.641 -33.469 -0.338 1 90.69 332 LYS B O 1
ATOM 6484 N N . SER B 1 333 ? -22.812 -33.156 -1.591 1 93.31 333 SER B N 1
ATOM 6485 C CA . SER B 1 333 ? -22.078 -34.25 -0.944 1 93.31 333 SER B CA 1
ATOM 6486 C C . SER B 1 333 ? -21.781 -33.938 0.517 1 93.31 333 SER B C 1
ATOM 6488 O O . SER B 1 333 ? -21.875 -34.812 1.382 1 93.31 333 SER B O 1
ATOM 6490 N N . LEU B 1 334 ? -21.453 -32.719 0.865 1 93.94 334 LEU B N 1
ATOM 6491 C CA . LEU B 1 334 ? -21.109 -32.344 2.227 1 93.94 334 LEU B CA 1
ATOM 6492 C C . LEU B 1 334 ? -22.344 -32.25 3.105 1 93.94 334 LEU B C 1
ATOM 6494 O O . LEU B 1 334 ? -22.312 -32.656 4.273 1 93.94 334 LEU B O 1
ATOM 6498 N N . GLU B 1 335 ? -23.375 -31.766 2.543 1 91.62 335 GLU B N 1
ATOM 6499 C CA . GLU B 1 335 ? -24.594 -31.562 3.328 1 91.62 335 GLU B CA 1
ATOM 6500 C C . GLU B 1 335 ? -25.391 -32.844 3.467 1 91.62 335 GLU B C 1
ATOM 6502 O O . GLU B 1 335 ? -25.844 -33.188 4.559 1 91.62 335 GLU B O 1
ATOM 6507 N N . ARG B 1 336 ? -25.547 -33.562 2.443 1 89.31 336 ARG B N 1
ATOM 6508 C CA . ARG B 1 336 ? -26.406 -34.75 2.445 1 89.31 336 ARG B CA 1
ATOM 6509 C C . ARG B 1 336 ? -25.672 -35.969 2.965 1 89.31 336 ARG B C 1
ATOM 6511 O O . ARG B 1 336 ? -26.203 -36.75 3.764 1 89.31 336 ARG B O 1
ATOM 6518 N N . LYS B 1 337 ? -24.453 -36.094 2.525 1 88.44 337 LYS B N 1
ATOM 6519 C CA . LYS B 1 337 ? -23.719 -37.312 2.861 1 88.44 337 LYS B CA 1
ATOM 6520 C C . LYS B 1 337 ? -22.922 -37.125 4.156 1 88.44 337 LYS B C 1
ATOM 6522 O O . LYS B 1 337 ? -22.688 -38.094 4.875 1 88.44 337 LYS B O 1
ATOM 6527 N N . ASN B 1 338 ? -22.516 -35.969 4.438 1 89.56 338 ASN B N 1
ATOM 6528 C CA . ASN B 1 338 ? -21.672 -35.75 5.598 1 89.56 338 ASN B CA 1
ATOM 6529 C C . ASN B 1 338 ? -22.375 -34.938 6.68 1 89.56 338 ASN B C 1
ATOM 6531 O O . ASN B 1 338 ? -21.797 -34.656 7.727 1 89.56 338 ASN B O 1
ATOM 6535 N N . ASN B 1 339 ? -23.531 -34.5 6.484 1 88.44 339 ASN B N 1
ATOM 6536 C CA . ASN B 1 339 ? -24.406 -33.844 7.453 1 88.44 339 ASN B CA 1
ATOM 6537 C C . ASN B 1 339 ? -23.797 -32.562 8.008 1 88.44 339 ASN B C 1
ATOM 6539 O O . ASN B 1 339 ? -23.844 -32.344 9.211 1 88.44 339 ASN B O 1
ATOM 6543 N N . LEU B 1 340 ? -23.203 -31.875 7.164 1 91.19 340 LEU B N 1
ATOM 6544 C CA . LEU B 1 340 ? -22.656 -30.594 7.594 1 91.19 340 LEU B CA 1
ATOM 6545 C C . LEU B 1 340 ? -23.703 -29.5 7.512 1 91.19 340 LEU B C 1
ATOM 6547 O O . LEU B 1 340 ? -24.625 -29.578 6.695 1 91.19 340 LEU B O 1
ATOM 6551 N N . ASP B 1 341 ? -23.609 -28.5 8.32 1 90.25 341 ASP B N 1
ATOM 6552 C CA . ASP B 1 341 ? -24.562 -27.391 8.414 1 90.25 341 ASP B CA 1
ATOM 6553 C C . ASP B 1 341 ? -24.5 -26.5 7.172 1 90.25 341 ASP B C 1
ATOM 6555 O O . ASP B 1 341 ? -23.438 -25.984 6.824 1 90.25 341 ASP B O 1
ATOM 6559 N N . PRO B 1 342 ? -25.625 -26.281 6.531 1 89.31 342 PRO B N 1
ATOM 6560 C CA . PRO B 1 342 ? -25.641 -25.484 5.309 1 89.31 342 PRO B CA 1
ATOM 6561 C C . PRO B 1 342 ? -25.203 -24.047 5.543 1 89.31 342 PRO B C 1
ATOM 6563 O O . PRO B 1 342 ? -24.719 -23.375 4.617 1 89.31 342 PRO B O 1
ATOM 6566 N N . ARG B 1 343 ? -25.344 -23.594 6.789 1 87.31 343 ARG B N 1
ATOM 6567 C CA . ARG B 1 343 ? -24.922 -22.234 7.109 1 87.31 343 ARG B CA 1
ATOM 6568 C C . ARG B 1 343 ? -23.406 -22.094 6.98 1 87.31 343 ARG B C 1
ATOM 6570 O O . ARG B 1 343 ? -22.906 -21.016 6.621 1 87.31 343 ARG B O 1
ATOM 6577 N N . VAL B 1 344 ? -22.75 -23.094 7.199 1 89.44 344 VAL B N 1
ATOM 6578 C CA . VAL B 1 344 ? -21.297 -23.094 7.129 1 89.44 344 VAL B CA 1
ATOM 6579 C C . VAL B 1 344 ? -20.844 -23.469 5.719 1 89.44 344 VAL B C 1
ATOM 6581 O O . VAL B 1 344 ? -19.984 -22.797 5.133 1 89.44 344 VAL B O 1
ATOM 6584 N N . THR B 1 345 ? -21.5 -24.5 5.137 1 92.44 345 THR B N 1
ATOM 6585 C CA . THR B 1 345 ? -21.062 -25.016 3.836 1 92.44 345 THR B CA 1
ATOM 6586 C C . THR B 1 345 ? -21.297 -23.969 2.748 1 92.44 345 THR B C 1
ATOM 6588 O O . THR B 1 345 ? -20.453 -23.75 1.887 1 92.44 345 THR B O 1
ATOM 6591 N N . ARG B 1 346 ? -22.359 -23.281 2.771 1 87.25 346 ARG B N 1
ATOM 6592 C CA . ARG B 1 346 ? -22.703 -22.328 1.728 1 87.25 346 ARG B CA 1
ATOM 6593 C C . ARG B 1 346 ? -21.812 -21.094 1.784 1 87.25 346 ARG B C 1
ATOM 6595 O O . ARG B 1 346 ? -21.641 -20.391 0.782 1 87.25 346 ARG B O 1
ATOM 6602 N N . PHE B 1 347 ? -21.281 -20.922 2.943 1 83.56 347 PHE B N 1
ATOM 6603 C CA . PHE B 1 347 ? -20.375 -19.797 3.098 1 83.56 347 PHE B CA 1
ATOM 6604 C C . PHE B 1 347 ? -18.938 -20.203 2.834 1 83.56 347 PHE B C 1
ATOM 6606 O O . PHE B 1 347 ? -18.203 -19.531 2.104 1 83.56 347 PHE B O 1
ATOM 6613 N N . VAL B 1 348 ? -18.5 -21.297 3.322 1 90.25 348 VAL B N 1
ATOM 6614 C CA . VAL B 1 348 ? -17.094 -21.672 3.352 1 90.25 348 VAL B CA 1
ATOM 6615 C C . VAL B 1 348 ? -16.703 -22.312 2.02 1 90.25 348 VAL B C 1
ATOM 6617 O O . VAL B 1 348 ? -15.578 -22.125 1.54 1 90.25 348 VAL B O 1
ATOM 6620 N N . VAL B 1 349 ? -17.562 -23.016 1.382 1 92 349 VAL B N 1
ATOM 6621 C CA . VAL B 1 349 ? -17.234 -23.75 0.161 1 92 349 VAL B CA 1
ATOM 6622 C C . VAL B 1 349 ? -16.844 -22.766 -0.938 1 92 349 VAL B C 1
ATOM 6624 O O . VAL B 1 349 ? -15.758 -22.859 -1.514 1 92 349 VAL B O 1
ATOM 6627 N N . PRO B 1 350 ? -17.688 -21.797 -1.189 1 87.31 350 PRO B N 1
ATOM 6628 C CA . PRO B 1 350 ? -17.281 -20.844 -2.23 1 87.31 350 PRO B CA 1
ATOM 6629 C C . PRO B 1 350 ? -16.016 -20.078 -1.865 1 87.31 350 PRO B C 1
ATOM 6631 O O . PRO B 1 350 ? -15.188 -19.781 -2.738 1 87.31 350 PRO B O 1
ATOM 6634 N N . LEU B 1 351 ? -15.859 -19.75 -0.67 1 85.25 351 LEU B N 1
ATOM 6635 C CA . LEU B 1 351 ? -14.695 -19 -0.218 1 85.25 351 LEU B CA 1
ATOM 6636 C C . LEU B 1 351 ? -13.422 -19.828 -0.34 1 85.25 351 LEU B C 1
ATOM 6638 O O . LEU B 1 351 ? -12.398 -19.344 -0.822 1 85.25 351 LEU B O 1
ATOM 6642 N N . SER B 1 352 ? -13.492 -21 0.097 1 90.31 352 SER B N 1
ATOM 6643 C CA . SER B 1 352 ? -12.344 -21.891 0.008 1 90.31 352 SER B CA 1
ATOM 6644 C C . SER B 1 352 ? -11.992 -22.203 -1.444 1 90.31 352 SER B C 1
ATOM 6646 O O . SER B 1 352 ? -10.812 -22.344 -1.788 1 90.31 352 SER B O 1
ATOM 6648 N N . ALA B 1 353 ? -13 -22.359 -2.236 1 88.69 353 ALA B N 1
ATOM 6649 C CA . ALA B 1 353 ? -12.773 -22.609 -3.656 1 88.69 353 ALA B CA 1
ATOM 6650 C C . ALA B 1 353 ? -12.078 -21.422 -4.32 1 88.69 353 ALA B C 1
ATOM 6652 O O . ALA B 1 353 ? -11.281 -21.594 -5.242 1 88.69 353 ALA B O 1
ATOM 6653 N N . ALA B 1 354 ? -12.328 -20.344 -3.795 1 84.19 354 ALA B N 1
ATOM 6654 C CA . ALA B 1 354 ? -11.781 -19.125 -4.387 1 84.19 354 ALA B CA 1
ATOM 6655 C C . ALA B 1 354 ? -10.367 -18.859 -3.887 1 84.19 354 ALA B C 1
ATOM 6657 O O . ALA B 1 354 ? -9.508 -18.406 -4.648 1 84.19 354 ALA B O 1
ATOM 6658 N N . LEU B 1 355 ? -10.086 -19.203 -2.682 1 87.81 355 LEU B N 1
ATOM 6659 C CA . LEU B 1 355 ? -8.859 -18.703 -2.072 1 87.81 355 LEU B CA 1
ATOM 6660 C C . LEU B 1 355 ? -7.918 -19.844 -1.714 1 87.81 355 LEU B C 1
ATOM 6662 O O . LEU B 1 355 ? -6.707 -19.641 -1.584 1 87.81 355 LEU B O 1
ATOM 6666 N N . GLY B 1 356 ? -8.453 -20.984 -1.512 1 90 356 GLY B N 1
ATOM 6667 C CA . GLY B 1 356 ? -7.637 -22.109 -1.095 1 90 356 GLY B CA 1
ATOM 6668 C C . GLY B 1 356 ? -6.953 -22.812 -2.254 1 90 356 GLY B C 1
ATOM 6669 O O . GLY B 1 356 ? -7.617 -23.422 -3.092 1 90 356 GLY B O 1
ATOM 6670 N N . ARG B 1 357 ? -5.633 -22.719 -2.246 1 92.25 357 ARG B N 1
ATOM 6671 C CA . ARG B 1 357 ? -4.867 -23.312 -3.34 1 92.25 357 ARG B CA 1
ATOM 6672 C C . ARG B 1 357 ? -3.605 -23.984 -2.822 1 92.25 357 ARG B C 1
ATOM 6674 O O . ARG B 1 357 ? -2.496 -23.656 -3.246 1 92.25 357 ARG B O 1
ATOM 6681 N N . CYS B 1 358 ? -3.844 -24.969 -2.072 1 92.75 358 CYS B N 1
ATOM 6682 C CA . CYS B 1 358 ? -2.727 -25.656 -1.437 1 92.75 358 CYS B CA 1
ATOM 6683 C C . CYS B 1 358 ? -1.87 -26.375 -2.471 1 92.75 358 CYS B C 1
ATOM 6685 O O . CYS B 1 358 ? -0.644 -26.25 -2.463 1 92.75 358 CYS B O 1
ATOM 6687 N N . GLY B 1 359 ? -2.473 -27.156 -3.301 1 94 359 GLY B N 1
ATOM 6688 C CA . GLY B 1 359 ? -1.74 -27.844 -4.344 1 94 359 GLY B CA 1
ATOM 6689 C C . GLY B 1 359 ? -1.014 -26.906 -5.293 1 94 359 GLY B C 1
ATOM 6690 O O . GLY B 1 359 ? 0.124 -27.172 -5.684 1 94 359 GLY B O 1
ATOM 6691 N N . SER B 1 360 ? -1.64 -25.859 -5.621 1 94.44 360 SER B N 1
ATOM 6692 C CA . SER B 1 360 ? -1.031 -24.859 -6.5 1 94.44 360 SER B CA 1
ATOM 6693 C C . SER B 1 360 ? 0.159 -24.188 -5.828 1 94.44 360 SER B C 1
ATOM 6695 O O . SER B 1 360 ? 1.158 -23.891 -6.48 1 94.44 360 SER B O 1
ATOM 6697 N N . SER B 1 361 ? -0.023 -23.984 -4.559 1 95.56 361 SER B N 1
ATOM 6698 C CA . SER B 1 361 ? 1.081 -23.375 -3.824 1 95.56 361 SER B CA 1
ATOM 6699 C C . SER B 1 361 ? 2.328 -24.266 -3.873 1 95.56 361 SER B C 1
ATOM 6701 O O . SER B 1 361 ? 3.438 -23.766 -4.062 1 95.56 361 SER B O 1
ATOM 6703 N N . MET B 1 362 ? 2.123 -25.5 -3.715 1 95.25 362 MET B N 1
ATOM 6704 C CA . MET B 1 362 ? 3.223 -26.453 -3.801 1 95.25 362 MET B CA 1
ATOM 6705 C C . MET B 1 362 ? 3.84 -26.438 -5.195 1 95.25 362 MET B C 1
ATOM 6707 O O . MET B 1 362 ? 5.059 -26.359 -5.34 1 95.25 362 MET B O 1
ATOM 6711 N N . TYR B 1 363 ? 3.041 -26.531 -6.117 1 96.31 363 TYR B N 1
ATOM 6712 C CA . TYR B 1 363 ? 3.455 -26.531 -7.516 1 96.31 363 TYR B CA 1
ATOM 6713 C C . TYR B 1 363 ? 4.246 -25.281 -7.855 1 96.31 363 TYR B C 1
ATOM 6715 O O . TYR B 1 363 ? 5.32 -25.359 -8.461 1 96.31 363 TYR B O 1
ATOM 6723 N N . ILE B 1 364 ? 3.74 -24.156 -7.492 1 96.25 364 ILE B N 1
ATOM 6724 C CA . ILE B 1 364 ? 4.344 -22.875 -7.836 1 96.25 364 ILE B CA 1
ATOM 6725 C C . ILE B 1 364 ? 5.703 -22.75 -7.152 1 96.25 364 ILE B C 1
ATOM 6727 O O . ILE B 1 364 ? 6.68 -22.312 -7.777 1 96.25 364 ILE B O 1
ATOM 6731 N N . THR B 1 365 ? 5.754 -23.125 -5.91 1 96.69 365 THR B N 1
ATOM 6732 C CA . THR B 1 365 ? 7.004 -23.047 -5.16 1 96.69 365 THR B CA 1
ATOM 6733 C C . THR B 1 365 ? 8.07 -23.938 -5.797 1 96.69 365 THR B C 1
ATOM 6735 O O . THR B 1 365 ? 9.188 -23.484 -6.066 1 96.69 365 THR B O 1
ATOM 6738 N N . VAL B 1 366 ? 7.727 -25.125 -6.109 1 96.62 366 VAL B N 1
ATOM 6739 C CA . VAL B 1 366 ? 8.672 -26.062 -6.703 1 96.62 366 VAL B CA 1
ATOM 6740 C C . VAL B 1 366 ? 9.094 -25.578 -8.086 1 96.62 366 VAL B C 1
ATOM 6742 O O . VAL B 1 366 ? 10.266 -25.641 -8.445 1 96.62 366 VAL B O 1
ATOM 6745 N N . SER B 1 367 ? 8.117 -25.062 -8.781 1 96.38 367 SER B N 1
ATOM 6746 C CA . SER B 1 367 ? 8.391 -24.578 -10.125 1 96.38 367 SER B CA 1
ATOM 6747 C C . SER B 1 367 ? 9.359 -23.406 -10.109 1 96.38 367 SER B C 1
ATOM 6749 O O . SER B 1 367 ? 10.328 -23.375 -10.867 1 96.38 367 SER B O 1
ATOM 6751 N N . CYS B 1 368 ? 9.125 -22.469 -9.242 1 94.88 368 CYS B N 1
ATOM 6752 C CA . CYS B 1 368 ? 9.969 -21.281 -9.156 1 94.88 368 CYS B CA 1
ATOM 6753 C C . CYS B 1 368 ? 11.391 -21.656 -8.734 1 94.88 368 CYS B C 1
ATOM 6755 O O . CYS B 1 368 ? 12.359 -21.188 -9.32 1 94.88 368 CYS B O 1
ATOM 6757 N N . LEU B 1 369 ? 11.516 -22.484 -7.766 1 94.88 369 LEU B N 1
ATOM 6758 C CA . LEU B 1 369 ? 12.828 -22.875 -7.27 1 94.88 369 LEU B CA 1
ATOM 6759 C C . LEU B 1 369 ? 13.555 -23.75 -8.297 1 94.88 369 LEU B C 1
ATOM 6761 O O . LEU B 1 369 ? 14.773 -23.641 -8.453 1 94.88 369 LEU B O 1
ATOM 6765 N N . PHE B 1 370 ? 12.852 -24.547 -8.984 1 94.69 370 PHE B N 1
ATOM 6766 C CA . PHE B 1 370 ? 13.414 -25.375 -10.047 1 94.69 370 PHE B CA 1
ATOM 6767 C C . PHE B 1 370 ? 13.992 -24.516 -11.156 1 94.69 370 PHE B C 1
ATOM 6769 O O . PHE B 1 370 ? 15.141 -24.719 -11.578 1 94.69 370 PHE B O 1
ATOM 6776 N N . VAL B 1 371 ? 13.188 -23.594 -11.602 1 92.81 371 VAL B N 1
ATOM 6777 C CA . VAL B 1 371 ? 13.617 -22.719 -12.695 1 92.81 371 VAL B CA 1
ATOM 6778 C C . VAL B 1 371 ? 14.82 -21.891 -12.25 1 92.81 371 VAL B C 1
ATOM 6780 O O . VAL B 1 371 ? 15.758 -21.672 -13.023 1 92.81 371 VAL B O 1
ATOM 6783 N N . THR B 1 372 ? 14.789 -21.469 -11.016 1 90.19 372 THR B N 1
ATOM 6784 C CA . THR B 1 372 ? 15.906 -20.703 -10.477 1 90.19 372 THR B CA 1
ATOM 6785 C C . THR B 1 372 ? 17.188 -21.531 -10.492 1 90.19 372 THR B C 1
ATOM 6787 O O . THR B 1 372 ? 18.25 -21.031 -10.859 1 90.19 372 THR B O 1
ATOM 6790 N N . GLN B 1 373 ? 17.109 -22.766 -10.148 1 89.62 373 GLN B N 1
ATOM 6791 C CA . GLN B 1 373 ? 18.234 -23.688 -10.211 1 89.62 373 GLN B CA 1
ATOM 6792 C C . GLN B 1 373 ? 18.688 -23.906 -11.648 1 89.62 373 GLN B C 1
ATOM 6794 O O . GLN B 1 373 ? 19.891 -23.938 -11.922 1 89.62 373 GLN B O 1
ATOM 6799 N N . MET B 1 374 ? 17.734 -24.031 -12.43 1 87.12 374 MET B N 1
ATOM 6800 C CA . MET B 1 374 ? 18 -24.359 -13.828 1 87.12 374 MET B CA 1
ATOM 6801 C C . MET B 1 374 ? 18.781 -23.234 -14.508 1 87.12 374 MET B C 1
ATOM 6803 O O . MET B 1 374 ? 19.625 -23.5 -15.367 1 87.12 374 MET B O 1
ATOM 6807 N N . VAL B 1 375 ? 18.469 -22.016 -14.141 1 85.56 375 VAL B N 1
ATOM 6808 C CA . VAL B 1 375 ? 19.141 -20.875 -14.766 1 85.56 375 VAL B CA 1
ATOM 6809 C C . VAL B 1 375 ? 20.406 -20.531 -13.969 1 85.56 375 VAL B C 1
ATOM 6811 O O . VAL B 1 375 ? 21.016 -19.484 -14.195 1 85.56 375 VAL B O 1
ATOM 6814 N N . ASN B 1 376 ? 20.766 -21.188 -12.945 1 83.12 376 ASN B N 1
ATOM 6815 C CA . ASN B 1 376 ? 22 -21.125 -12.164 1 83.12 376 ASN B CA 1
ATOM 6816 C C . ASN B 1 376 ? 22.031 -19.859 -11.297 1 83.12 376 ASN B C 1
ATOM 6818 O O . ASN B 1 376 ? 23.078 -19.219 -11.188 1 83.12 376 ASN B O 1
ATOM 6822 N N . VAL B 1 377 ? 20.969 -19.531 -10.906 1 81.56 377 VAL B N 1
ATOM 6823 C CA . VAL B 1 377 ? 20.906 -18.469 -9.914 1 81.56 377 VAL B CA 1
ATOM 6824 C C . VAL B 1 377 ? 21.031 -19.047 -8.508 1 81.56 377 VAL B C 1
ATOM 6826 O O . VAL B 1 377 ? 20.438 -20.078 -8.203 1 81.56 377 VAL B O 1
ATOM 6829 N N . GLU B 1 378 ? 21.922 -18.438 -7.742 1 79.25 378 GLU B N 1
ATOM 6830 C CA . GLU B 1 378 ? 22.156 -18.938 -6.395 1 79.25 378 GLU B CA 1
ATOM 6831 C C . GLU B 1 378 ? 20.906 -18.844 -5.535 1 79.25 378 GLU B C 1
ATOM 6833 O O . GLU B 1 378 ? 20.25 -17.797 -5.5 1 79.25 378 GLU B O 1
ATOM 6838 N N . LEU B 1 379 ? 20.641 -19.984 -5 1 81.25 379 LEU B N 1
ATOM 6839 C CA . LEU B 1 379 ? 19.484 -20.047 -4.109 1 81.25 379 LEU B CA 1
ATOM 6840 C C . LEU B 1 379 ? 19.906 -19.797 -2.662 1 81.25 379 LEU B C 1
ATOM 6842 O O . LEU B 1 379 ? 20.391 -20.719 -1.994 1 81.25 379 LEU B O 1
ATOM 6846 N N . ASP B 1 380 ? 19.734 -18.562 -2.199 1 81.44 380 ASP B N 1
ATOM 6847 C CA . ASP B 1 380 ? 20 -18.234 -0.798 1 81.44 380 ASP B CA 1
ATOM 6848 C C . ASP B 1 380 ? 18.734 -18.406 0.042 1 81.44 380 ASP B C 1
ATOM 6850 O O . ASP B 1 380 ? 17.625 -18.531 -0.5 1 81.44 380 ASP B O 1
ATOM 6854 N N . ALA B 1 381 ? 18.938 -18.562 1.349 1 85.38 381 ALA B N 1
ATOM 6855 C CA . ALA B 1 381 ? 17.828 -18.766 2.279 1 85.38 381 ALA B CA 1
ATOM 6856 C C . ALA B 1 381 ? 16.797 -17.641 2.154 1 85.38 381 ALA B C 1
ATOM 6858 O O . ALA B 1 381 ? 15.594 -17.891 2.223 1 85.38 381 ALA B O 1
ATOM 6859 N N . ALA B 1 382 ? 17.281 -16.5 1.879 1 82.31 382 ALA B N 1
ATOM 6860 C CA . ALA B 1 382 ? 16.391 -15.344 1.771 1 82.31 382 ALA B CA 1
ATOM 6861 C C . ALA B 1 382 ? 15.477 -15.469 0.55 1 82.31 382 ALA B C 1
ATOM 6863 O O . ALA B 1 382 ? 14.289 -15.133 0.615 1 82.31 382 ALA B O 1
ATOM 6864 N N . LYS B 1 383 ? 16.078 -15.961 -0.491 1 85.38 383 LYS B N 1
ATOM 6865 C CA . LYS B 1 383 ? 15.297 -16.125 -1.711 1 85.38 383 LYS B CA 1
ATOM 6866 C C . LYS B 1 383 ? 14.234 -17.219 -1.542 1 85.38 383 LYS B C 1
ATOM 6868 O O . LYS B 1 383 ? 13.117 -17.078 -2.039 1 85.38 383 LYS B O 1
ATOM 6873 N N . VAL B 1 384 ? 14.648 -18.219 -0.881 1 91.81 384 VAL B N 1
ATOM 6874 C CA . VAL B 1 384 ? 13.711 -19.312 -0.633 1 91.81 384 VAL B CA 1
ATOM 6875 C C . VAL B 1 384 ? 12.547 -18.812 0.212 1 91.81 384 VAL B C 1
ATOM 6877 O O . VAL B 1 384 ? 11.383 -19.078 -0.098 1 91.81 384 VAL B O 1
ATOM 6880 N N . VAL B 1 385 ? 12.82 -18.078 1.219 1 90.06 385 VAL B N 1
ATOM 6881 C CA . VAL B 1 385 ? 11.789 -17.516 2.084 1 90.06 385 VAL B CA 1
ATOM 6882 C C . VAL B 1 385 ? 10.898 -16.562 1.285 1 90.06 385 VAL B C 1
ATOM 6884 O O . VAL B 1 385 ? 9.68 -16.562 1.447 1 90.06 385 VAL B O 1
ATOM 6887 N N . LEU B 1 386 ? 11.523 -15.836 0.441 1 87 386 LEU B N 1
ATOM 6888 C CA . LEU B 1 386 ? 10.781 -14.898 -0.397 1 87 386 LEU B CA 1
ATOM 6889 C C . LEU B 1 386 ? 9.797 -15.633 -1.296 1 87 386 LEU B C 1
ATOM 6891 O O . LEU B 1 386 ? 8.641 -15.219 -1.419 1 87 386 LEU B O 1
ATOM 6895 N N . VAL B 1 387 ? 10.297 -16.672 -1.867 1 91.81 387 VAL B N 1
ATOM 6896 C CA . VAL B 1 387 ? 9.438 -17.453 -2.752 1 91.81 387 VAL B CA 1
ATOM 6897 C C . VAL B 1 387 ? 8.266 -18.016 -1.96 1 91.81 387 VAL B C 1
ATOM 6899 O O . VAL B 1 387 ? 7.125 -18.016 -2.439 1 91.81 387 VAL B O 1
ATOM 6902 N N . CYS B 1 388 ? 8.531 -18.438 -0.77 1 93.56 388 CYS B N 1
ATOM 6903 C CA . CYS B 1 388 ? 7.48 -19 0.071 1 93.56 388 CYS B CA 1
ATOM 6904 C C . CYS B 1 388 ? 6.426 -17.953 0.402 1 93.56 388 CYS B C 1
ATOM 6906 O O . CYS B 1 388 ? 5.227 -18.203 0.257 1 93.56 388 CYS B O 1
ATOM 6908 N N . ILE B 1 389 ? 6.816 -16.859 0.743 1 88.12 389 ILE B N 1
ATOM 6909 C CA . ILE B 1 389 ? 5.891 -15.797 1.137 1 88.12 389 ILE B CA 1
ATOM 6910 C C . ILE B 1 389 ? 5.113 -15.312 -0.084 1 88.12 389 ILE B C 1
ATOM 6912 O O . ILE B 1 389 ? 3.887 -15.188 -0.036 1 88.12 389 ILE B O 1
ATOM 6916 N N . LEU B 1 390 ? 5.828 -15.094 -1.141 1 87.38 390 LEU B N 1
ATOM 6917 C CA . LEU B 1 390 ? 5.195 -14.617 -2.365 1 87.38 390 LEU B CA 1
ATOM 6918 C C . LEU B 1 390 ? 4.145 -15.602 -2.857 1 87.38 390 LEU B C 1
ATOM 6920 O O . LEU B 1 390 ? 3.045 -15.203 -3.254 1 87.38 390 LEU B O 1
ATOM 6924 N N . THR B 1 391 ? 4.52 -16.797 -2.832 1 93 391 THR B N 1
ATOM 6925 C CA . THR B 1 391 ? 3.604 -17.828 -3.316 1 93 391 THR B CA 1
ATOM 6926 C C . THR B 1 391 ? 2.354 -17.891 -2.441 1 93 391 THR B C 1
ATOM 6928 O O . THR B 1 391 ? 1.235 -17.969 -2.953 1 93 391 THR B O 1
ATOM 6931 N N . THR B 1 392 ? 2.527 -17.828 -1.172 1 90.19 392 THR B N 1
ATOM 6932 C CA . THR B 1 392 ? 1.411 -17.922 -0.237 1 90.19 392 THR B CA 1
ATOM 6933 C C . THR B 1 392 ? 0.382 -16.828 -0.513 1 90.19 392 THR B C 1
ATOM 6935 O O . THR B 1 392 ? -0.813 -17.109 -0.624 1 90.19 392 THR B O 1
ATOM 6938 N N . PHE B 1 393 ? 0.798 -15.719 -0.781 1 82.12 393 PHE B N 1
ATOM 6939 C CA . PHE B 1 393 ? -0.145 -14.617 -0.923 1 82.12 393 PHE B CA 1
ATOM 6940 C C . PHE B 1 393 ? -0.622 -14.492 -2.365 1 82.12 393 PHE B C 1
ATOM 6942 O O . PHE B 1 393 ? -1.763 -14.102 -2.615 1 82.12 393 PHE B O 1
ATOM 6949 N N . SER B 1 394 ? 0.242 -14.828 -3.279 1 84.44 394 SER B N 1
ATOM 6950 C CA . SER B 1 394 ? -0.15 -14.75 -4.684 1 84.44 394 SER B CA 1
ATOM 6951 C C . SER B 1 394 ? -1.247 -15.758 -5.008 1 84.44 394 SER B C 1
ATOM 6953 O O . SER B 1 394 ? -2.064 -15.523 -5.902 1 84.44 394 SER B O 1
ATOM 6955 N N . THR B 1 395 ? -1.23 -16.812 -4.293 1 89.12 395 THR B N 1
ATOM 6956 C CA . THR B 1 395 ? -2.225 -17.844 -4.566 1 89.12 395 THR B CA 1
ATOM 6957 C C . THR B 1 395 ? -3.627 -17.344 -4.223 1 89.12 395 THR B C 1
ATOM 6959 O O . THR B 1 395 ? -4.617 -17.875 -4.734 1 89.12 395 THR B O 1
ATOM 6962 N N . LEU B 1 396 ? -3.742 -16.359 -3.387 1 83.69 396 LEU B N 1
ATOM 6963 C CA . LEU B 1 396 ? -5.039 -15.781 -3.051 1 83.69 396 LEU B CA 1
ATOM 6964 C C . LEU B 1 396 ? -5.664 -15.109 -4.27 1 83.69 396 LEU B C 1
ATOM 6966 O O . LEU B 1 396 ? -6.871 -14.844 -4.285 1 83.69 396 LEU B O 1
ATOM 6970 N N . ALA B 1 397 ? -4.855 -14.844 -5.254 1 78.38 397 ALA B N 1
ATOM 6971 C CA . ALA B 1 397 ? -5.309 -14.094 -6.418 1 78.38 397 ALA B CA 1
ATOM 6972 C C . ALA B 1 397 ? -5.469 -15 -7.633 1 78.38 397 ALA B C 1
ATOM 6974 O O . ALA B 1 397 ? -5.812 -14.539 -8.719 1 78.38 397 ALA B O 1
ATOM 6975 N N . ILE B 1 398 ? -5.191 -16.25 -7.492 1 83.38 398 ILE B N 1
ATOM 6976 C CA . ILE B 1 398 ? -5.258 -17.156 -8.633 1 83.38 398 ILE B CA 1
ATOM 6977 C C . ILE B 1 398 ? -6.715 -17.5 -8.93 1 83.38 398 ILE B C 1
ATOM 6979 O O . ILE B 1 398 ? -7.441 -17.969 -8.047 1 83.38 398 ILE B O 1
ATOM 6983 N N . PRO B 1 399 ? -7.09 -17.188 -10.125 1 76.94 399 PRO B N 1
ATOM 6984 C CA . PRO B 1 399 ? -8.453 -17.594 -10.469 1 76.94 399 PRO B CA 1
ATOM 6985 C C . PRO B 1 399 ? -8.602 -19.094 -10.602 1 76.94 399 PRO B C 1
ATOM 6987 O O . PRO B 1 399 ? -7.609 -19.812 -10.773 1 76.94 399 PRO B O 1
ATOM 6990 N N . SER B 1 400 ? -9.781 -19.562 -10.461 1 77.12 400 SER B N 1
ATOM 6991 C CA . SER B 1 400 ? -10.07 -20.984 -10.562 1 77.12 400 SER B CA 1
ATOM 6992 C C . SER B 1 400 ? -10.266 -21.406 -12.016 1 77.12 400 SER B C 1
ATOM 6994 O O . SER B 1 400 ? -11.336 -21.875 -12.398 1 77.12 400 SER B O 1
ATOM 6996 N N . VAL B 1 401 ? -9.273 -21.234 -12.781 1 75.25 401 VAL B N 1
ATOM 6997 C CA . VAL B 1 401 ? -9.312 -21.641 -14.18 1 75.25 401 VAL B CA 1
ATOM 6998 C C . VAL B 1 401 ? -8.094 -22.5 -14.5 1 75.25 401 VAL B C 1
ATOM 7000 O O . VAL B 1 401 ? -7.059 -22.406 -13.836 1 75.25 401 VAL B O 1
ATOM 7003 N N . THR B 1 402 ? -8.266 -23.312 -15.461 1 79.12 402 THR B N 1
ATOM 7004 C CA . THR B 1 402 ? -7.203 -24.234 -15.875 1 79.12 402 THR B CA 1
ATOM 7005 C C . THR B 1 402 ? -5.98 -23.453 -16.344 1 79.12 402 THR B C 1
ATOM 7007 O O . THR B 1 402 ? -6.105 -22.469 -17.078 1 79.12 402 THR B O 1
ATOM 7010 N N . GLY B 1 403 ? -4.855 -23.875 -15.82 1 79.81 403 GLY B N 1
ATOM 7011 C CA . GLY B 1 403 ? -3.613 -23.281 -16.312 1 79.81 403 GLY B CA 1
ATOM 7012 C C . GLY B 1 403 ? -3.232 -22.016 -15.578 1 79.81 403 GLY B C 1
ATOM 7013 O O . GLY B 1 403 ? -2.17 -21.438 -15.836 1 79.81 403 GLY B O 1
ATOM 7014 N N . ALA B 1 404 ? -4.02 -21.594 -14.688 1 83.12 404 ALA B N 1
ATOM 7015 C CA . ALA B 1 404 ? -3.801 -20.312 -14.008 1 83.12 404 ALA B CA 1
ATOM 7016 C C . ALA B 1 404 ? -2.553 -20.375 -13.133 1 83.12 404 ALA B C 1
ATOM 7018 O O . ALA B 1 404 ? -1.869 -19.359 -12.953 1 83.12 404 ALA B O 1
ATOM 7019 N N . SER B 1 405 ? -2.24 -21.469 -12.633 1 90.19 405 SER B N 1
ATOM 7020 C CA . SER B 1 405 ? -1.094 -21.594 -11.734 1 90.19 405 SER B CA 1
ATOM 7021 C C . SER B 1 405 ? 0.216 -21.344 -12.477 1 90.19 405 SER B C 1
ATOM 7023 O O . SER B 1 405 ? 1.146 -20.75 -11.93 1 90.19 405 SER B O 1
ATOM 7025 N N . LEU B 1 406 ? 0.274 -21.828 -13.656 1 89.62 406 LEU B N 1
ATOM 7026 C CA . LEU B 1 406 ? 1.501 -21.609 -14.414 1 89.62 406 LEU B CA 1
ATOM 7027 C C . LEU B 1 406 ? 1.679 -20.141 -14.758 1 89.62 406 LEU B C 1
ATOM 7029 O O . LEU B 1 406 ? 2.805 -19.625 -14.789 1 89.62 406 LEU B O 1
ATOM 7033 N N . VAL B 1 407 ? 0.588 -19.562 -15.016 1 83.38 407 VAL B N 1
ATOM 7034 C CA . VAL B 1 407 ? 0.641 -18.125 -15.219 1 83.38 407 VAL B CA 1
ATOM 7035 C C . VAL B 1 407 ? 1.217 -17.438 -13.984 1 83.38 407 VAL B C 1
ATOM 7037 O O . VAL B 1 407 ? 2.035 -16.516 -14.094 1 83.38 407 VAL B O 1
ATOM 7040 N N . THR B 1 408 ? 0.846 -17.922 -12.875 1 88.12 408 THR B N 1
ATOM 7041 C CA . THR B 1 408 ? 1.341 -17.375 -11.617 1 88.12 408 THR B CA 1
ATOM 7042 C C . THR B 1 408 ? 2.836 -17.625 -11.461 1 88.12 408 THR B C 1
ATOM 7044 O O . THR B 1 408 ? 3.564 -16.797 -10.922 1 88.12 408 THR B O 1
ATOM 7047 N N . VAL B 1 409 ? 3.291 -18.719 -11.938 1 92.94 409 VAL B N 1
ATOM 7048 C CA . VAL B 1 409 ? 4.719 -19.016 -11.93 1 92.94 409 VAL B CA 1
ATOM 7049 C C . VAL B 1 409 ? 5.465 -17.953 -12.742 1 92.94 409 VAL B C 1
ATOM 7051 O O . VAL B 1 409 ? 6.484 -17.422 -12.289 1 92.94 409 VAL B O 1
ATOM 7054 N N . ILE B 1 410 ? 4.93 -17.703 -13.898 1 86.94 410 ILE B N 1
ATOM 7055 C CA . ILE B 1 410 ? 5.531 -16.703 -14.773 1 86.94 410 ILE B CA 1
ATOM 7056 C C . ILE B 1 410 ? 5.598 -15.359 -14.055 1 86.94 410 ILE B C 1
ATOM 7058 O O . ILE B 1 410 ? 6.621 -14.672 -14.094 1 86.94 410 ILE B O 1
ATOM 7062 N N . ILE B 1 411 ? 4.559 -15.102 -13.352 1 79.81 411 ILE B N 1
ATOM 7063 C CA . ILE B 1 411 ? 4.457 -13.852 -12.602 1 79.81 411 ILE B CA 1
ATOM 7064 C C . ILE B 1 411 ? 5.523 -13.812 -11.508 1 79.81 411 ILE B C 1
ATOM 7066 O O . ILE B 1 411 ? 6.234 -12.82 -11.359 1 79.81 411 ILE B O 1
ATOM 7070 N N . LEU B 1 412 ? 5.695 -14.82 -10.789 1 88 412 LEU B N 1
ATOM 7071 C CA . LEU B 1 412 ? 6.609 -14.852 -9.656 1 88 412 LEU B CA 1
ATOM 7072 C C . LEU B 1 412 ? 8.062 -14.891 -10.125 1 88 412 LEU B C 1
ATOM 7074 O O . LEU B 1 412 ? 8.945 -14.328 -9.469 1 88 412 LEU B O 1
ATOM 7078 N N . LEU B 1 413 ? 8.297 -15.469 -11.266 1 89.12 413 LEU B N 1
ATOM 7079 C CA . LEU B 1 413 ? 9.641 -15.453 -11.836 1 89.12 413 LEU B CA 1
ATOM 7080 C C . LEU B 1 413 ? 10.07 -14.039 -12.188 1 89.12 413 LEU B C 1
ATOM 7082 O O . LEU B 1 413 ? 11.227 -13.656 -11.977 1 89.12 413 LEU B O 1
ATOM 7086 N N . THR B 1 414 ? 9.141 -13.344 -12.68 1 81.62 414 THR B N 1
ATOM 7087 C CA . THR B 1 414 ? 9.414 -11.945 -12.992 1 81.62 414 THR B CA 1
ATOM 7088 C C . THR B 1 414 ? 9.766 -11.172 -11.727 1 81.62 414 THR B C 1
ATOM 7090 O O . THR B 1 414 ? 10.68 -10.352 -11.734 1 81.62 414 THR B O 1
ATOM 7093 N N . ALA B 1 415 ? 9.078 -11.469 -10.703 1 78.75 415 ALA B N 1
ATOM 7094 C CA . ALA B 1 415 ? 9.352 -10.82 -9.422 1 78.75 415 ALA B CA 1
ATOM 7095 C C . ALA B 1 415 ? 10.742 -11.188 -8.906 1 78.75 415 ALA B C 1
ATOM 7097 O O . ALA B 1 415 ? 11.367 -10.414 -8.18 1 78.75 415 ALA B O 1
ATOM 7098 N N . LEU B 1 416 ? 11.234 -12.273 -9.25 1 83.62 416 LEU B N 1
ATOM 7099 C CA . LEU B 1 416 ? 12.547 -12.75 -8.82 1 83.62 416 LEU B CA 1
ATOM 7100 C C . LEU B 1 416 ? 13.633 -12.336 -9.805 1 83.62 416 LEU B C 1
ATOM 7102 O O . LEU B 1 416 ? 14.789 -12.727 -9.656 1 83.62 416 LEU B O 1
ATOM 7106 N N . ASN B 1 417 ? 13.211 -11.586 -10.828 1 81.31 417 ASN B N 1
ATOM 7107 C CA . ASN B 1 417 ? 14.109 -11.148 -11.891 1 81.31 417 ASN B CA 1
ATOM 7108 C C . ASN B 1 417 ? 14.672 -12.328 -12.68 1 81.31 417 ASN B C 1
ATOM 7110 O O . ASN B 1 417 ? 15.852 -12.359 -13.016 1 81.31 417 ASN B O 1
ATOM 7114 N N . ILE B 1 418 ? 13.906 -13.344 -12.797 1 87.5 418 ILE B N 1
ATOM 7115 C CA . ILE B 1 418 ? 14.219 -14.5 -13.625 1 87.5 418 ILE B CA 1
ATOM 7116 C C . ILE B 1 418 ? 13.398 -14.461 -14.906 1 87.5 418 ILE B C 1
ATOM 7118 O O . ILE B 1 418 ? 12.195 -14.211 -14.875 1 87.5 418 ILE B O 1
ATOM 7122 N N . PRO B 1 419 ? 14.039 -14.625 -15.984 1 86.25 419 PRO B N 1
ATOM 7123 C CA . PRO B 1 419 ? 13.297 -14.57 -17.25 1 86.25 419 PRO B CA 1
ATOM 7124 C C . PRO B 1 419 ? 12.164 -15.594 -17.312 1 86.25 419 PRO B C 1
ATOM 7126 O O . PRO B 1 419 ? 12.383 -16.781 -17.047 1 86.25 419 PRO B O 1
ATOM 7129 N N . ALA B 1 420 ? 11.078 -15.211 -17.734 1 86.44 420 ALA B N 1
ATOM 7130 C CA . ALA B 1 420 ? 9.875 -16.031 -17.766 1 86.44 420 ALA B CA 1
ATOM 7131 C C . ALA B 1 420 ? 9.992 -17.141 -18.812 1 86.44 420 ALA B C 1
ATOM 7133 O O . ALA B 1 420 ? 9.344 -18.172 -18.703 1 86.44 420 ALA B O 1
ATOM 7134 N N . GLU B 1 421 ? 10.773 -16.922 -19.781 1 86.06 421 GLU B N 1
ATOM 7135 C CA . GLU B 1 421 ? 10.977 -17.906 -20.859 1 86.06 421 GLU B CA 1
ATOM 7136 C C . GLU B 1 421 ? 11.555 -19.203 -20.328 1 86.06 421 GLU B C 1
ATOM 7138 O O . GLU B 1 421 ? 11.367 -20.266 -20.922 1 86.06 421 GLU B O 1
ATOM 7143 N N . ALA B 1 422 ? 12.203 -19.047 -19.219 1 86.06 422 ALA B N 1
ATOM 7144 C CA . ALA B 1 422 ? 12.828 -20.234 -18.609 1 86.06 422 ALA B CA 1
ATOM 7145 C C . ALA B 1 422 ? 11.773 -21.234 -18.156 1 86.06 422 ALA B C 1
ATOM 7147 O O . ALA B 1 422 ? 12.086 -22.406 -17.938 1 86.06 422 ALA B O 1
ATOM 7148 N N . ALA B 1 423 ? 10.547 -20.797 -18.047 1 89.62 423 ALA B N 1
ATOM 7149 C CA . ALA B 1 423 ? 9.477 -21.672 -17.594 1 89.62 423 ALA B CA 1
ATOM 7150 C C . ALA B 1 423 ? 8.766 -22.344 -18.766 1 89.62 423 ALA B C 1
ATOM 7152 O O . ALA B 1 423 ? 7.781 -23.062 -18.578 1 89.62 423 ALA B O 1
ATOM 7153 N N . SER B 1 424 ? 9.25 -22.188 -19.953 1 87.5 424 SER B N 1
ATOM 7154 C CA . SER B 1 424 ? 8.586 -22.688 -21.156 1 87.5 424 SER B CA 1
ATOM 7155 C C . SER B 1 424 ? 8.438 -24.203 -21.125 1 87.5 424 SER B C 1
ATOM 7157 O O . SER B 1 424 ? 7.379 -24.734 -21.469 1 87.5 424 SER B O 1
ATOM 7159 N N . LEU B 1 425 ? 9.414 -24.891 -20.625 1 87.44 425 LEU B N 1
ATOM 7160 C CA . LEU B 1 425 ? 9.406 -26.344 -20.656 1 87.44 425 LEU B CA 1
ATOM 7161 C C . LEU B 1 425 ? 8.398 -26.906 -19.656 1 87.44 425 LEU B C 1
ATOM 7163 O O . LEU B 1 425 ? 8.008 -28.078 -19.766 1 87.44 425 LEU B O 1
ATOM 7167 N N . LEU B 1 426 ? 7.992 -26.109 -18.719 1 92.75 426 LEU B N 1
ATOM 7168 C CA . LEU B 1 426 ? 7.035 -26.578 -17.719 1 92.75 426 LEU B CA 1
ATOM 7169 C C . LEU B 1 426 ? 5.68 -26.859 -18.359 1 92.75 426 LEU B C 1
ATOM 7171 O O . LEU B 1 426 ? 4.898 -27.656 -17.828 1 92.75 426 LEU B O 1
ATOM 7175 N N . TYR B 1 427 ? 5.418 -26.219 -19.453 1 88.56 427 TYR B N 1
ATOM 7176 C CA . TYR B 1 427 ? 4.148 -26.406 -20.141 1 88.56 427 TYR B CA 1
ATOM 7177 C C . TYR B 1 427 ? 4.008 -27.844 -20.625 1 88.56 427 TYR B C 1
ATOM 7179 O O . TYR B 1 427 ? 2.891 -28.344 -20.797 1 88.56 427 TYR B O 1
ATOM 7187 N N . ALA B 1 428 ? 5.145 -28.516 -20.828 1 87.19 428 ALA B N 1
ATOM 7188 C CA . ALA B 1 428 ? 5.145 -29.875 -21.359 1 87.19 428 ALA B CA 1
ATOM 7189 C C . ALA B 1 428 ? 4.453 -30.844 -20.391 1 87.19 428 ALA B C 1
ATOM 7191 O O . ALA B 1 428 ? 3.869 -31.844 -20.812 1 87.19 428 ALA B O 1
ATOM 7192 N N . VAL B 1 429 ? 4.469 -30.562 -19.141 1 90.69 429 VAL B N 1
ATOM 7193 C CA . VAL B 1 429 ? 3.916 -31.484 -18.156 1 90.69 429 VAL B CA 1
ATOM 7194 C C . VAL B 1 429 ? 2.783 -30.812 -17.391 1 90.69 429 VAL B C 1
ATOM 7196 O O . VAL B 1 429 ? 2.229 -31.406 -16.453 1 90.69 429 VAL B O 1
ATOM 7199 N N . GLU B 1 430 ? 2.434 -29.641 -17.719 1 89.5 430 GLU B N 1
ATOM 7200 C CA . GLU B 1 430 ? 1.493 -28.812 -16.969 1 89.5 430 GLU B CA 1
ATOM 7201 C C . GLU B 1 430 ? 0.102 -29.438 -16.953 1 89.5 430 GLU B C 1
ATOM 7203 O O . GLU B 1 430 ? -0.572 -29.438 -15.914 1 89.5 430 GLU B O 1
ATOM 7208 N N . TRP B 1 431 ? -0.346 -30.016 -18.078 1 83.62 431 TRP B N 1
ATOM 7209 C CA . TRP B 1 431 ? -1.695 -30.562 -18.172 1 83.62 431 TRP B CA 1
ATOM 7210 C C . TRP B 1 431 ? -1.885 -31.719 -17.203 1 83.62 431 TRP B C 1
ATOM 7212 O O . TRP B 1 431 ? -2.971 -31.906 -16.656 1 83.62 431 TRP B O 1
ATOM 7222 N N . PHE B 1 432 ? -0.853 -32.438 -16.969 1 87.31 432 PHE B N 1
ATOM 7223 C CA . PHE B 1 432 ? -0.915 -33.562 -16.062 1 87.31 432 PHE B CA 1
ATOM 7224 C C . PHE B 1 432 ? -0.886 -33.125 -14.617 1 87.31 432 PHE B C 1
ATOM 7226 O O . PHE B 1 432 ? -1.717 -33.531 -13.812 1 87.31 432 PHE B O 1
ATOM 7233 N N . LEU B 1 433 ? -0.026 -32.281 -14.312 1 93.25 433 LEU B N 1
ATOM 7234 C CA . LEU B 1 433 ? 0.153 -31.812 -12.938 1 93.25 433 LEU B CA 1
ATOM 7235 C C . LEU B 1 433 ? -1.056 -31 -12.484 1 93.25 433 LEU B C 1
ATOM 7237 O O . LEU B 1 433 ? -1.413 -31.016 -11.305 1 93.25 433 LEU B O 1
ATOM 7241 N N . ASP B 1 434 ? -1.675 -30.281 -13.391 1 91.81 434 ASP B N 1
ATOM 7242 C CA . ASP B 1 434 ? -2.818 -29.422 -13.07 1 91.81 434 ASP B CA 1
ATOM 7243 C C . ASP B 1 434 ? -3.979 -30.266 -12.523 1 91.81 434 ASP B C 1
ATOM 7245 O O . ASP B 1 434 ? -4.645 -29.859 -11.57 1 91.81 434 ASP B O 1
ATOM 7249 N N . ARG B 1 435 ? -4.211 -31.406 -13.07 1 89 435 ARG B N 1
ATOM 7250 C CA . ARG B 1 435 ? -5.301 -32.281 -12.641 1 89 435 ARG B CA 1
ATOM 7251 C C . ARG B 1 435 ? -5.066 -32.781 -11.227 1 89 435 ARG B C 1
ATOM 7253 O O . ARG B 1 435 ? -5.957 -32.719 -10.383 1 89 435 ARG B O 1
ATOM 7260 N N . PHE B 1 436 ? -3.9 -33.188 -11 1 93 436 PHE B N 1
ATOM 7261 C CA . PHE B 1 436 ? -3.578 -33.719 -9.68 1 93 436 PHE B CA 1
ATOM 7262 C C . PHE B 1 436 ? -3.59 -32.625 -8.633 1 93 436 PHE B C 1
ATOM 7264 O O . PHE B 1 436 ? -4.105 -32.812 -7.527 1 93 436 PHE B O 1
ATOM 7271 N N . ARG B 1 437 ? -3.033 -31.516 -8.945 1 93.38 437 ARG B N 1
ATOM 7272 C CA . ARG B 1 437 ? -2.988 -30.422 -7.984 1 93.38 437 ARG B CA 1
ATOM 7273 C C . ARG B 1 437 ? -4.391 -29.922 -7.652 1 93.38 437 ARG B C 1
ATOM 7275 O O . ARG B 1 437 ? -4.676 -29.562 -6.508 1 93.38 437 ARG B O 1
ATOM 7282 N N . SER B 1 438 ? -5.273 -29.875 -8.672 1 92.38 438 SER B N 1
ATOM 7283 C CA . SER B 1 438 ? -6.645 -29.422 -8.453 1 92.38 438 SER B CA 1
ATOM 7284 C C . SER B 1 438 ? -7.387 -30.359 -7.508 1 92.38 438 SER B C 1
ATOM 7286 O O . SER B 1 438 ? -8.188 -29.906 -6.688 1 92.38 438 SER B O 1
ATOM 7288 N N . VAL B 1 439 ? -7.09 -31.594 -7.645 1 93.75 439 VAL B N 1
ATOM 7289 C CA . VAL B 1 439 ? -7.715 -32.562 -6.754 1 93.75 439 VAL B CA 1
ATOM 7290 C C . VAL B 1 439 ? -7.23 -32.344 -5.324 1 93.75 439 VAL B C 1
ATOM 7292 O O . VAL B 1 439 ? -8.023 -32.375 -4.383 1 93.75 439 VAL B O 1
ATOM 7295 N N . VAL B 1 440 ? -5.996 -32.125 -5.188 1 94.5 440 VAL B N 1
ATOM 7296 C CA . VAL B 1 440 ? -5.441 -31.859 -3.865 1 94.5 440 VAL B CA 1
ATOM 7297 C C . VAL B 1 440 ? -6.043 -30.578 -3.305 1 94.5 440 VAL B C 1
ATOM 7299 O O . VAL B 1 440 ? -6.414 -30.516 -2.129 1 94.5 440 VAL B O 1
ATOM 7302 N N . ASN B 1 441 ? -6.117 -29.5 -4.121 1 94.56 441 ASN B N 1
ATOM 7303 C CA . ASN B 1 441 ? -6.801 -28.266 -3.707 1 94.56 441 ASN B CA 1
ATOM 7304 C C . ASN B 1 441 ? -8.195 -28.562 -3.164 1 94.56 441 ASN B C 1
ATOM 7306 O O . ASN B 1 441 ? -8.562 -28.094 -2.084 1 94.56 441 ASN B O 1
ATOM 7310 N N . TYR B 1 442 ? -8.922 -29.344 -3.924 1 94.19 442 TYR B N 1
ATOM 7311 C CA . TYR B 1 442 ? -10.312 -29.641 -3.605 1 94.19 442 TYR B CA 1
ATOM 7312 C C . TYR B 1 442 ? -10.422 -30.344 -2.256 1 94.19 442 TYR B C 1
ATOM 7314 O O . TYR B 1 442 ? -11.266 -30 -1.43 1 94.19 442 TYR B O 1
ATOM 7322 N N . TYR B 1 443 ? -9.609 -31.281 -2.096 1 93 443 TYR B N 1
ATOM 7323 C CA . TYR B 1 443 ? -9.641 -32.031 -0.848 1 93 443 TYR B CA 1
ATOM 7324 C C . TYR B 1 443 ? -9.352 -31.125 0.345 1 93 443 TYR B C 1
ATOM 7326 O O . TYR B 1 443 ? -10.039 -31.203 1.367 1 93 443 TYR B O 1
ATOM 7334 N N . VAL B 1 444 ? -8.367 -30.359 0.208 1 92.38 444 VAL B N 1
ATOM 7335 C CA . VAL B 1 444 ? -7.984 -29.469 1.299 1 92.38 444 VAL B CA 1
ATOM 7336 C C . VAL B 1 444 ? -9.094 -28.453 1.537 1 92.38 444 VAL B C 1
ATOM 7338 O O . VAL B 1 444 ? -9.383 -28.094 2.682 1 92.38 444 VAL B O 1
ATOM 7341 N N . GLN B 1 445 ? -9.695 -28.031 0.514 1 93.69 445 GLN B N 1
ATOM 7342 C CA . GLN B 1 445 ? -10.805 -27.078 0.624 1 93.69 445 GLN B CA 1
ATOM 7343 C C . GLN B 1 445 ? -11.977 -27.703 1.387 1 93.69 445 GLN B C 1
ATOM 7345 O O . GLN B 1 445 ? -12.555 -27.047 2.264 1 93.69 445 GLN B O 1
ATOM 7350 N N . THR B 1 446 ? -12.32 -28.891 1.036 1 93.81 446 THR B N 1
ATOM 7351 C CA . THR B 1 446 ? -13.438 -29.562 1.692 1 93.81 446 THR B CA 1
ATOM 7352 C C . THR B 1 446 ? -13.117 -29.828 3.16 1 93.81 446 THR B C 1
ATOM 7354 O O . THR B 1 446 ? -14 -29.75 4.016 1 93.81 446 THR B O 1
ATOM 7357 N N . LEU B 1 447 ? -11.906 -30.141 3.379 1 92.69 447 LEU B N 1
ATOM 7358 C CA . LEU B 1 447 ? -11.492 -30.297 4.766 1 92.69 447 LEU B CA 1
ATOM 7359 C C . LEU B 1 447 ? -11.656 -29 5.539 1 92.69 447 LEU B C 1
ATOM 7361 O O . LEU B 1 447 ? -11.977 -29.016 6.73 1 92.69 447 LEU B O 1
ATOM 7365 N N . GLY B 1 448 ? -11.359 -27.906 4.891 1 92.69 448 GLY B N 1
ATOM 7366 C CA . GLY B 1 448 ? -11.555 -26.609 5.523 1 92.69 448 GLY B CA 1
ATOM 7367 C C . GLY B 1 448 ? -12.984 -26.391 5.977 1 92.69 448 GLY B C 1
ATOM 7368 O O . GLY B 1 448 ? -13.219 -25.797 7.031 1 92.69 448 GLY B O 1
ATOM 7369 N N . VAL B 1 449 ? -13.906 -26.875 5.219 1 93.56 449 VAL B N 1
ATOM 7370 C CA . VAL B 1 449 ? -15.312 -26.766 5.566 1 93.56 449 VAL B CA 1
ATOM 7371 C C . VAL B 1 449 ? -15.609 -27.578 6.824 1 93.56 449 VAL B C 1
ATOM 7373 O O . VAL B 1 449 ? -16.281 -27.094 7.738 1 93.56 449 VAL B O 1
ATOM 7376 N N . VAL B 1 450 ? -15.055 -28.719 6.848 1 92.62 450 VAL B N 1
ATOM 7377 C CA . VAL B 1 450 ? -15.258 -29.609 7.977 1 92.62 450 VAL B CA 1
ATOM 7378 C C . VAL B 1 450 ? -14.664 -29 9.242 1 92.62 450 VAL B C 1
ATOM 7380 O O . VAL B 1 450 ? -15.305 -28.984 10.297 1 92.62 450 VAL B O 1
ATOM 7383 N N . ILE B 1 451 ? -13.484 -28.484 9.141 1 92.56 451 ILE B N 1
ATOM 7384 C CA . ILE B 1 451 ? -12.789 -27.906 10.289 1 92.56 451 ILE B CA 1
ATOM 7385 C C . ILE B 1 451 ? -13.547 -26.688 10.789 1 92.56 451 ILE B C 1
ATOM 7387 O O . ILE B 1 451 ? -13.742 -26.531 12 1 92.56 451 ILE B O 1
ATOM 7391 N N . THR B 1 452 ? -13.938 -25.859 9.867 1 92.06 452 THR B N 1
ATOM 7392 C CA . THR B 1 452 ? -14.664 -24.656 10.242 1 92.06 452 THR B CA 1
ATOM 7393 C C . THR B 1 452 ? -15.969 -25.016 10.945 1 92.06 452 THR B C 1
ATOM 7395 O O . THR B 1 452 ? -16.359 -24.375 11.922 1 92.06 452 THR B O 1
ATOM 7398 N N . TYR B 1 453 ? -16.641 -26.031 10.461 1 91.44 453 TYR B N 1
ATOM 7399 C CA . TYR B 1 453 ? -17.875 -26.5 11.078 1 91.44 453 TYR B CA 1
ATOM 7400 C C . TYR B 1 453 ? -17.625 -27.031 12.484 1 91.44 453 TYR B C 1
ATOM 7402 O O . TYR B 1 453 ? -18.312 -26.672 13.43 1 91.44 453 TYR B O 1
ATOM 7410 N N . GLU B 1 454 ? -16.594 -27.828 12.609 1 90.75 454 GLU B N 1
ATOM 7411 C CA . GLU B 1 454 ? -16.297 -28.469 13.891 1 90.75 454 GLU B CA 1
ATOM 7412 C C . GLU B 1 454 ? -15.898 -27.438 14.945 1 90.75 454 GLU B C 1
ATOM 7414 O O . GLU B 1 454 ? -16.281 -27.547 16.109 1 90.75 454 GLU B O 1
ATOM 7419 N N . VAL B 1 455 ? -15.141 -26.469 14.547 1 88.75 455 VAL B N 1
ATOM 7420 C CA . VAL B 1 455 ? -14.648 -25.453 15.469 1 88.75 455 VAL B CA 1
ATOM 7421 C C . VAL B 1 455 ? -15.805 -24.562 15.914 1 88.75 455 VAL B C 1
ATOM 7423 O O . VAL B 1 455 ? -15.828 -24.078 17.047 1 88.75 455 VAL B O 1
ATOM 7426 N N . ASN B 1 456 ? -16.828 -24.406 15.062 1 87.25 456 ASN B N 1
ATOM 7427 C CA . ASN B 1 456 ? -17.938 -23.5 15.367 1 87.25 456 ASN B CA 1
ATOM 7428 C C . ASN B 1 456 ? -19.188 -24.25 15.781 1 87.25 456 ASN B C 1
ATOM 7430 O O . ASN B 1 456 ? -20.234 -23.641 16.031 1 87.25 456 ASN B O 1
ATOM 7434 N N . LYS B 1 457 ? -19.156 -25.453 15.828 1 83.81 457 LYS B N 1
ATOM 7435 C CA . LYS B 1 457 ? -20.297 -26.312 16.125 1 83.81 457 LYS B CA 1
ATOM 7436 C C . LYS B 1 457 ? -20.922 -25.938 17.469 1 83.81 457 LYS B C 1
ATOM 7438 O O . LYS B 1 457 ? -22.141 -25.938 17.625 1 83.81 457 LYS B O 1
ATOM 7443 N N . SER B 1 458 ? -20.078 -25.5 18.344 1 78.62 458 SER B N 1
ATOM 7444 C CA . SER B 1 458 ? -20.547 -25.188 19.688 1 78.62 458 SER B CA 1
ATOM 7445 C C . SER B 1 458 ? -21.281 -23.844 19.703 1 78.62 458 SER B C 1
ATOM 7447 O O . SER B 1 458 ? -22.125 -23.609 20.578 1 78.62 458 SER B O 1
ATOM 7449 N N . VAL B 1 459 ? -21.031 -23 18.844 1 75.44 459 VAL B N 1
ATOM 7450 C CA . VAL B 1 459 ? -21.594 -21.656 18.875 1 75.44 459 VAL B CA 1
ATOM 7451 C C . VAL B 1 459 ? -22.797 -21.578 17.938 1 75.44 459 VAL B C 1
ATOM 7453 O O . VAL B 1 459 ? -23.609 -20.656 18.047 1 75.44 459 VAL B O 1
ATOM 7456 N N . LEU B 1 460 ? -22.984 -22.531 17.094 1 73 460 LEU B N 1
ATOM 7457 C CA . LEU B 1 460 ? -24.094 -22.531 16.141 1 73 460 LEU B CA 1
ATOM 7458 C C . LEU B 1 460 ? -25.375 -23.078 16.781 1 73 460 LEU B C 1
ATOM 7460 O O . LEU B 1 460 ? -25.344 -24.141 17.422 1 73 460 LEU B O 1
ATOM 7464 N N . PRO B 1 461 ? -26.438 -22.172 16.859 1 67.19 461 PRO B N 1
ATOM 7465 C CA . PRO B 1 461 ? -27.703 -22.672 17.391 1 67.19 461 PRO B CA 1
ATOM 7466 C C . PRO B 1 461 ? -28.203 -23.922 16.672 1 67.19 461 PRO B C 1
ATOM 7468 O O . PRO B 1 461 ? -27.906 -24.125 15.492 1 67.19 461 PRO B O 1
ATOM 7471 N N . PRO B 1 462 ? -28.781 -24.875 17.375 1 62.94 462 PRO B N 1
ATOM 7472 C CA . PRO B 1 462 ? -29.266 -26.125 16.766 1 62.94 462 PRO B CA 1
ATOM 7473 C C . PRO B 1 462 ? -30.203 -25.875 15.594 1 62.94 462 PRO B C 1
ATOM 7475 O O . PRO B 1 462 ? -30.969 -24.906 15.594 1 62.94 462 PRO B O 1
ATOM 7478 N N . LEU B 1 463 ? -29.875 -26.297 14.375 1 54.38 463 LEU B N 1
ATOM 7479 C CA . LEU B 1 463 ? -30.719 -26.188 13.188 1 54.38 463 LEU B CA 1
ATOM 7480 C C . LEU B 1 463 ? -32.125 -26.688 13.484 1 54.38 463 LEU B C 1
ATOM 7482 O O . LEU B 1 463 ? -32.312 -27.797 13.992 1 54.38 463 LEU B O 1
ATOM 7486 N N . THR B 1 464 ? -33.062 -25.922 14.039 1 44.22 464 THR B N 1
ATOM 7487 C CA . THR B 1 464 ? -34.438 -26.406 14.094 1 44.22 464 THR B CA 1
ATOM 7488 C C . THR B 1 464 ? -34.875 -26.984 12.75 1 44.22 464 THR B C 1
ATOM 7490 O O . THR B 1 464 ? -34.688 -26.344 11.711 1 44.22 464 THR B O 1
ATOM 7493 N N . ARG B 1 465 ? -34.969 -28.297 12.578 1 41.5 465 ARG B N 1
ATOM 7494 C CA . ARG B 1 465 ? -35.406 -29.094 11.422 1 41.5 465 ARG B CA 1
ATOM 7495 C C . ARG B 1 465 ? -36.531 -28.375 10.664 1 41.5 465 ARG B C 1
ATOM 7497 O O . ARG B 1 465 ? -37.031 -28.891 9.664 1 41.5 465 ARG B O 1
ATOM 7504 N N . GLY B 1 466 ? -37.438 -27.547 11.234 1 36.56 466 GLY B N 1
ATOM 7505 C CA . GLY B 1 466 ? -38.625 -27.172 10.484 1 36.56 466 GLY B CA 1
ATOM 7506 C C . GLY B 1 466 ? -38.312 -26.391 9.227 1 36.56 466 GLY B C 1
ATOM 7507 O O . GLY B 1 466 ? -38.812 -26.703 8.148 1 36.56 466 GLY B O 1
ATOM 7508 N N . ASN B 1 467 ? -38 -25.078 9.266 1 35.41 467 ASN B N 1
ATOM 7509 C CA . ASN B 1 467 ? -38.125 -24.125 8.164 1 35.41 467 ASN B CA 1
ATOM 7510 C C . ASN B 1 467 ? -36.969 -24.203 7.207 1 35.41 467 ASN B C 1
ATOM 7512 O O . ASN B 1 467 ? -36.156 -23.266 7.105 1 35.41 467 ASN B O 1
ATOM 7516 N N . THR B 1 468 ? -36.312 -25.297 7.152 1 36.91 468 THR B N 1
ATOM 7517 C CA . THR B 1 468 ? -35.219 -25.344 6.188 1 36.91 468 THR B CA 1
ATOM 7518 C C . THR B 1 468 ? -35.75 -25.125 4.77 1 36.91 468 THR B C 1
ATOM 7520 O O . THR B 1 468 ? -36.062 -26.094 4.059 1 36.91 468 THR B O 1
ATOM 7523 N N . GLU B 1 469 ? -36.781 -24.375 4.543 1 34.03 469 GLU B N 1
ATOM 7524 C CA . GLU B 1 469 ? -37.062 -24.078 3.145 1 34.03 469 GLU B CA 1
ATOM 7525 C C . GLU B 1 469 ? -35.812 -23.672 2.385 1 34.03 469 GLU B C 1
ATOM 7527 O O . GLU B 1 469 ? -35 -22.859 2.867 1 34.03 469 GLU B O 1
ATOM 7532 N N . THR B 1 470 ? -35.281 -24.656 1.764 1 34.75 470 THR B N 1
ATOM 7533 C CA . THR B 1 470 ? -34.156 -24.531 0.849 1 34.75 470 THR B CA 1
ATOM 7534 C C . THR B 1 470 ? -34.25 -23.219 0.063 1 34.75 470 THR B C 1
ATOM 7536 O O . THR B 1 470 ? -35.281 -22.906 -0.505 1 34.75 470 THR B O 1
ATOM 7539 N N . PRO B 1 471 ? -33.5 -22.25 0.417 1 33.44 471 PRO B N 1
ATOM 7540 C CA . PRO B 1 471 ? -33.531 -21.094 -0.472 1 33.44 471 PRO B CA 1
ATOM 7541 C C . PRO B 1 471 ? -33.531 -21.484 -1.95 1 33.44 471 PRO B C 1
ATOM 7543 O O . PRO B 1 471 ? -33.625 -20.609 -2.82 1 33.44 471 PRO B O 1
ATOM 7546 N N . GLU B 1 472 ? -33.219 -22.719 -2.303 1 34.09 472 GLU B N 1
ATOM 7547 C CA . GLU B 1 472 ? -33.312 -23.047 -3.725 1 34.09 472 GLU B CA 1
ATOM 7548 C C . GLU B 1 472 ? -34.719 -22.969 -4.238 1 34.09 472 GLU B C 1
ATOM 7550 O O . GLU B 1 472 ? -34.969 -22.531 -5.367 1 34.09 472 GLU B O 1
ATOM 7555 N N . GLU B 1 473 ? -35.719 -23.594 -3.594 1 30.52 473 GLU B N 1
ATOM 7556 C CA . GLU B 1 473 ? -37.062 -23.688 -4.172 1 30.52 473 GLU B CA 1
ATOM 7557 C C . GLU B 1 473 ? -37.719 -22.328 -4.234 1 30.52 473 GLU B C 1
ATOM 7559 O O . GLU B 1 473 ? -38.719 -22.141 -4.953 1 30.52 473 GLU B O 1
ATOM 7564 N N . LYS B 1 474 ? -37.406 -21.422 -3.381 1 32.88 474 LYS B N 1
ATOM 7565 C CA . LYS B 1 474 ? -37.875 -20.094 -3.703 1 32.88 474 LYS B CA 1
ATOM 7566 C C . LYS B 1 474 ? -37.25 -19.562 -4.984 1 32.88 474 LYS B C 1
ATOM 7568 O O . LYS B 1 474 ? -37.875 -18.812 -5.738 1 32.88 474 LYS B O 1
ATOM 7573 N N . VAL B 1 475 ? -35.969 -19.938 -5.273 1 30.2 475 VAL B N 1
ATOM 7574 C CA . VAL B 1 475 ? -35.375 -19.406 -6.488 1 30.2 475 VAL B CA 1
ATOM 7575 C C . VAL B 1 475 ? -35.781 -20.25 -7.691 1 30.2 475 VAL B C 1
ATOM 7577 O O . VAL B 1 475 ? -35.969 -19.719 -8.789 1 30.2 475 VAL B O 1
ATOM 7580 N N . ILE B 1 476 ? -35.875 -21.594 -7.707 1 31.28 476 ILE B N 1
ATOM 7581 C CA . ILE B 1 476 ? -36.219 -22.297 -8.93 1 31.28 476 ILE B CA 1
ATOM 7582 C C . ILE B 1 476 ? -37.719 -22.078 -9.234 1 31.28 476 ILE B C 1
ATOM 7584 O O . ILE B 1 476 ? -38.125 -22.078 -10.406 1 31.28 476 ILE B O 1
ATOM 7588 N N . ALA B 1 477 ? -38.594 -22.234 -8.32 1 30.2 477 ALA B N 1
ATOM 7589 C CA . ALA B 1 477 ? -40 -22.047 -8.766 1 30.2 477 ALA B CA 1
ATOM 7590 C C . ALA B 1 477 ? -40.188 -20.625 -9.281 1 30.2 477 ALA B C 1
ATOM 7592 O O . ALA B 1 477 ? -41.062 -20.391 -10.141 1 30.2 477 ALA B O 1
ATOM 7593 N N . ASN B 1 478 ? -39.719 -19.531 -8.523 1 27.67 478 ASN B N 1
ATOM 7594 C CA . ASN B 1 478 ? -39.812 -18.266 -9.227 1 27.67 478 ASN B CA 1
ATOM 7595 C C . ASN B 1 478 ? -38.75 -18.188 -10.336 1 27.67 478 ASN B C 1
ATOM 7597 O O . ASN B 1 478 ? -37.562 -18.344 -10.086 1 27.67 478 ASN B O 1
ATOM 7601 N N . GLY B 1 479 ? -38.75 -18.797 -11.523 1 26.33 479 GLY B N 1
ATOM 7602 C CA . GLY B 1 479 ? -38.094 -18.516 -12.797 1 26.33 479 GLY B CA 1
ATOM 7603 C C . GLY B 1 479 ? -37.531 -17.109 -12.891 1 26.33 479 GLY B C 1
ATOM 7604 O O . GLY B 1 479 ? -37.094 -16.688 -13.953 1 26.33 479 GLY B O 1
ATOM 7605 N N . LYS B 1 480 ? -38.125 -16.062 -12.297 1 26.81 480 LYS B N 1
ATOM 7606 C CA . LYS B 1 480 ? -37.406 -14.828 -12.523 1 26.81 480 LYS B CA 1
ATOM 7607 C C . LYS B 1 480 ? -36.031 -14.875 -11.844 1 26.81 480 LYS B C 1
ATOM 7609 O O . LYS B 1 480 ? -35.875 -15.422 -10.758 1 26.81 480 LYS B O 1
ATOM 7614 N N . ARG B 1 481 ? -34.781 -14.875 -12.609 1 26.62 481 ARG B N 1
ATOM 7615 C CA . ARG B 1 481 ? -33.438 -14.367 -12.352 1 26.62 481 ARG B CA 1
ATOM 7616 C C . ARG B 1 481 ? -33.438 -13.367 -11.195 1 26.62 481 ARG B C 1
ATOM 7618 O O . ARG B 1 481 ? -33.906 -12.234 -11.352 1 26.62 481 ARG B O 1
ATOM 7625 N N . ASN B 1 482 ? -33.844 -13.648 -10.008 1 25.02 482 ASN B N 1
ATOM 7626 C CA . ASN B 1 482 ? -33.938 -12.734 -8.875 1 25.02 482 ASN B CA 1
ATOM 7627 C C . ASN B 1 482 ? -32.625 -12.008 -8.609 1 25.02 482 ASN B C 1
ATOM 7629 O O . ASN B 1 482 ? -31.625 -12.648 -8.312 1 25.02 482 ASN B O 1
ATOM 7633 N N . SER B 1 483 ? -32.219 -10.898 -9.352 1 26.66 483 SER B N 1
ATOM 7634 C CA . SER B 1 483 ? -31.547 -9.656 -8.977 1 26.66 483 SER B CA 1
ATOM 7635 C C . SER B 1 483 ? -31.797 -9.32 -7.508 1 26.66 483 SER B C 1
ATOM 7637 O O . SER B 1 483 ? -32.938 -9.312 -7.051 1 26.66 483 SER B O 1
ATOM 7639 N N . TYR B 1 484 ? -31.031 -9.883 -6.586 1 25.34 484 TYR B N 1
ATOM 7640 C CA . TYR B 1 484 ? -31.062 -9.531 -5.172 1 25.34 484 TYR B CA 1
ATOM 7641 C C . TYR B 1 484 ? -31.641 -8.133 -4.969 1 25.34 484 TYR B C 1
ATOM 7643 O O . TYR B 1 484 ? -30.891 -7.148 -4.922 1 25.34 484 TYR B O 1
ATOM 7651 N N . ASP B 1 485 ? -32.688 -7.758 -5.758 1 24.78 485 ASP B N 1
ATOM 7652 C CA . ASP B 1 485 ? -33.688 -6.727 -5.449 1 24.78 485 ASP B CA 1
ATOM 7653 C C . ASP B 1 485 ? -34.469 -7.082 -4.191 1 24.78 485 ASP B C 1
ATOM 7655 O O . ASP B 1 485 ? -35.406 -7.867 -4.25 1 24.78 485 ASP B O 1
ATOM 7659 N N . SER B 1 486 ? -33.844 -7.543 -3.078 1 24.58 486 SER B N 1
ATOM 7660 C CA . SER B 1 486 ? -34.656 -7.57 -1.858 1 24.58 486 SER B CA 1
ATOM 7661 C C . SER B 1 486 ? -35.656 -6.41 -1.826 1 24.58 486 SER B C 1
ATOM 7663 O O . SER B 1 486 ? -35.25 -5.246 -1.808 1 24.58 486 SER B O 1
ATOM 7665 N N . LYS B 1 487 ? -36.781 -6.574 -2.467 1 25.25 487 LYS B N 1
ATOM 7666 C CA . LYS B 1 487 ? -38.031 -5.883 -2.191 1 25.25 487 LYS B CA 1
ATOM 7667 C C . LYS B 1 487 ? -38.312 -5.836 -0.692 1 25.25 487 LYS B C 1
ATOM 7669 O O . LYS B 1 487 ? -38.531 -6.871 -0.059 1 25.25 487 LYS B O 1
ATOM 7674 N N . ILE B 1 488 ? -37.688 -4.988 0.122 1 24.92 488 ILE B N 1
ATOM 7675 C CA . ILE B 1 488 ? -38.406 -4.332 1.215 1 24.92 488 ILE B CA 1
ATOM 7676 C C . ILE B 1 488 ? -39.875 -4.117 0.828 1 24.92 488 ILE B C 1
ATOM 7678 O O . ILE B 1 488 ? -40.156 -3.361 -0.101 1 24.92 488 ILE B O 1
ATOM 7682 N N . GLU B 1 489 ? -40.594 -5.191 0.717 1 23.66 489 GLU B N 1
ATOM 7683 C CA . GLU B 1 489 ? -42.031 -5.277 0.626 1 23.66 489 GLU B CA 1
ATOM 7684 C C . GLU B 1 489 ? -42.719 -4.176 1.442 1 23.66 489 GLU B C 1
ATOM 7686 O O . GLU B 1 489 ? -42.531 -4.105 2.662 1 23.66 489 GLU B O 1
ATOM 7691 N N . CYS B 1 490 ? -42.844 -3.061 0.716 1 21.77 490 CYS B N 1
ATOM 7692 C CA . CYS B 1 490 ? -43.875 -2.055 0.979 1 21.77 490 CYS B CA 1
ATOM 7693 C C . CYS B 1 490 ? -45.219 -2.705 1.25 1 21.77 490 CYS B C 1
ATOM 7695 O O . CYS B 1 490 ? -45.812 -3.318 0.357 1 21.77 490 CYS B O 1
ATOM 7697 N N . GLN B 1 491 ? -45.281 -3.389 2.379 1 21.95 491 GLN B N 1
ATOM 7698 C CA . GLN B 1 491 ? -46.562 -3.789 2.904 1 21.95 491 GLN B CA 1
ATOM 7699 C C . GLN B 1 491 ? -47.656 -2.773 2.535 1 21.95 491 GLN B C 1
ATOM 7701 O O . GLN B 1 491 ? -47.531 -1.593 2.871 1 21.95 491 GLN B O 1
ATOM 7706 N N . SER B 1 492 ? -48.156 -2.969 1.275 1 21.75 492 SER B N 1
ATOM 7707 C CA . SER B 1 492 ? -49.406 -2.293 0.905 1 21.75 492 SER B CA 1
ATOM 7708 C C . SER B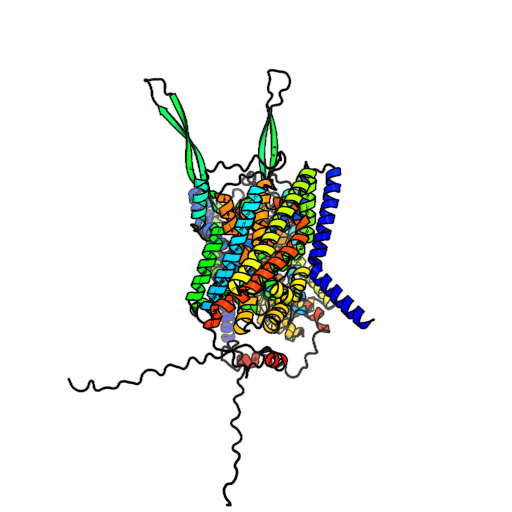 1 492 ? -50.375 -2.248 2.074 1 21.75 492 SER B C 1
ATOM 7710 O O . SER B 1 492 ? -50.5 -3.221 2.822 1 21.75 492 SER B O 1
ATOM 7712 N N . ALA B 1 493 ? -50.562 -1.01 2.572 1 22.02 493 ALA B N 1
ATOM 7713 C CA . ALA B 1 493 ? -51.688 -0.613 3.381 1 22.02 493 ALA B CA 1
ATOM 7714 C C . ALA B 1 493 ? -52.969 -1.34 2.93 1 22.02 493 ALA B C 1
ATOM 7716 O O . ALA B 1 493 ? -53.312 -1.313 1.748 1 22.02 493 ALA B O 1
ATOM 7717 N N . GLU B 1 494 ? -53.219 -2.502 3.438 1 22.48 494 GLU B N 1
ATOM 7718 C CA . GLU B 1 494 ? -54.5 -3.17 3.311 1 22.48 494 GLU B CA 1
ATOM 7719 C C . GLU B 1 494 ? -55.656 -2.158 3.293 1 22.48 494 GLU B C 1
ATOM 7721 O O . GLU B 1 494 ? -55.656 -1.187 4.051 1 22.48 494 GLU B O 1
ATOM 7726 N N . PRO B 1 495 ? -56.219 -1.968 2.029 1 25.66 495 PRO B N 1
ATOM 7727 C CA . PRO B 1 495 ? -57.406 -1.103 2.055 1 25.66 495 PRO B CA 1
ATOM 7728 C C . PRO B 1 495 ? -58.312 -1.37 3.258 1 25.66 495 PRO B C 1
ATOM 7730 O O . PRO B 1 495 ? -58.344 -2.496 3.758 1 25.66 495 PRO B O 1
ATOM 7733 N N . PRO B 1 496 ? -58.375 -0.376 4.164 1 23.34 496 PRO B N 1
ATOM 7734 C CA . PRO B 1 496 ? -59.312 -0.565 5.27 1 23.34 496 PRO B CA 1
ATOM 7735 C C . PRO B 1 496 ? -60.562 -1.315 4.848 1 23.34 496 PRO B C 1
ATOM 7737 O O . PRO B 1 496 ? -60.938 -1.324 3.664 1 23.34 496 PRO B O 1
ATOM 7740 N N . LEU B 1 497 ? -60.938 -2.25 5.609 1 21.88 497 LEU B N 1
ATOM 7741 C CA . LEU B 1 497 ? -62.125 -3.082 5.719 1 21.88 497 LEU B CA 1
ATOM 7742 C C . LEU B 1 497 ? -63.375 -2.305 5.305 1 21.88 497 LEU B C 1
ATOM 7744 O O . LEU B 1 497 ? -63.531 -1.121 5.625 1 21.88 497 LEU B O 1
ATOM 7748 N N . ASN B 1 498 ? -63.969 -2.764 4.148 1 22.23 498 ASN B N 1
ATOM 7749 C CA . ASN B 1 498 ? -65.312 -2.443 3.684 1 22.23 498 ASN B CA 1
ATOM 7750 C C . ASN B 1 498 ? -66.312 -2.447 4.832 1 22.23 498 ASN B C 1
ATOM 7752 O O . ASN B 1 498 ? -66.688 -3.51 5.348 1 22.23 498 ASN B O 1
ATOM 7756 N N . TYR B 1 499 ? -66.125 -1.64 5.926 1 20.38 499 TYR B N 1
ATOM 7757 C CA . TYR B 1 499 ? -67.188 -1.694 6.887 1 20.38 499 TYR B CA 1
ATOM 7758 C C . TYR B 1 499 ? -68.562 -1.538 6.191 1 20.38 499 TYR B C 1
ATOM 7760 O O . TYR B 1 499 ? -68.75 -0.59 5.434 1 20.38 499 TYR B O 1
ATOM 7768 N N . GLU B 1 500 ? -69.312 -2.648 5.871 1 21.14 500 GLU B N 1
ATOM 7769 C CA . GLU B 1 500 ? -70.688 -2.857 5.492 1 21.14 500 GLU B CA 1
ATOM 7770 C C . GLU B 1 500 ? -71.625 -1.972 6.316 1 21.14 500 GLU B C 1
ATOM 7772 O O . GLU B 1 500 ? -72.812 -2.324 6.543 1 21.14 500 GLU B O 1
ATOM 7777 N N . GLU B 1 501 ? -71.188 -0.864 7.004 1 21.27 501 GLU B N 1
ATOM 7778 C CA . GLU B 1 501 ? -72.375 -0.392 7.719 1 21.27 501 GLU B CA 1
ATOM 7779 C C . GLU B 1 501 ? -73.562 -0.239 6.777 1 21.27 501 GLU B C 1
ATOM 7781 O O . GLU B 1 501 ? -73.438 0.29 5.672 1 21.27 501 GLU B O 1
ATOM 7786 N N . ASP B 1 502 ? -74.688 -0.998 7.02 1 21.19 502 ASP B N 1
ATOM 7787 C CA . ASP B 1 502 ? -76.125 -1.189 6.758 1 21.19 502 ASP B CA 1
ATOM 7788 C C . ASP B 1 502 ? -76.812 0.149 6.684 1 21.19 502 ASP B C 1
ATOM 7790 O O . ASP B 1 502 ? -77.125 0.763 7.711 1 21.19 502 ASP B O 1
ATOM 7794 N N . LEU B 1 503 ? -76.438 1.243 6.074 1 19.62 503 LEU B N 1
ATOM 7795 C CA . LEU B 1 503 ? -77.438 2.314 6.031 1 19.62 503 LEU B CA 1
ATOM 7796 C C . LEU B 1 503 ? -78.75 1.828 5.41 1 19.62 503 LEU B C 1
ATOM 7798 O O . LEU B 1 503 ? -79 2.025 4.215 1 19.62 503 LEU B O 1
ATOM 7802 N N . THR B 1 504 ? -79.188 0.567 5.598 1 19.75 504 THR B N 1
ATOM 7803 C CA . THR B 1 504 ? -80.688 0.415 5.508 1 19.75 504 THR B CA 1
ATOM 7804 C C . THR B 1 504 ? -81.375 1.416 6.422 1 19.75 504 THR B C 1
ATOM 7806 O O . THR B 1 504 ? -82.375 2.053 6.016 1 19.75 504 THR B O 1
ATOM 7809 N N . HIS B 1 505 ? -81.688 1.157 7.859 1 21.88 505 HIS B N 1
ATOM 7810 C CA . HIS B 1 505 ? -83 1.445 8.508 1 21.88 505 HIS B CA 1
ATOM 7811 C C . HIS B 1 505 ? -83.062 2.91 8.922 1 21.88 505 HIS B C 1
ATOM 7813 O O . HIS B 1 505 ? -84.125 3.371 9.367 1 21.88 505 HIS B O 1
ATOM 7819 N N . MET B 1 506 ? -82.25 3.932 9.234 1 19.28 506 MET B N 1
ATOM 7820 C CA . MET B 1 506 ? -83 5.148 9.141 1 19.28 506 MET B CA 1
ATOM 7821 C C . MET B 1 506 ? -83.125 5.621 7.691 1 19.28 506 MET B C 1
ATOM 7823 O O . MET B 1 506 ? -82.125 5.562 6.941 1 19.28 506 MET B O 1
#

Nearest PDB structures (foldseek):
  7xr4-assembly1_A  TM=9.326E-01  e=1.109E-24  Homo sapiens
  8oud-assembly1_C  TM=9.145E-01  e=3.650E-24  Homo sapiens
  7vr7-assembly1_A  TM=9.200E-01  e=7.968E-24  Homo sapiens
  8qrp-assembly1_B  TM=5.301E-01  e=3.498E-23  Homo sapiens
  8qrq-assembly1_B  TM=5.323E-01  e=1.414E-22  Homo sapiens

InterPro domains:
  IPR001991 Sodium:dicarboxylate symporter [PF00375] (21-451)
  IPR036458 Sodium:dicarboxylate symporter superfamily [G3DSA:1.10.3860.10] (11-460)
  IPR036458 Sodium:dicarboxylate symporter superfamily [SSF118215] (21-451)
  IPR050746 Dicarboxylate/Amino Acid:Cation Symporter [PTHR11958] (3-479)

Solvent-accessible surface area (backbone atoms only — not comparable to full-atom values): 52798 Å² total; per-residue (Å²): 113,64,66,60,44,52,50,47,51,50,48,48,50,49,48,42,64,68,34,41,64,60,52,45,33,52,50,17,42,54,48,6,50,52,50,6,55,55,45,42,74,64,66,64,51,73,66,54,45,47,61,46,24,44,53,17,50,48,44,52,18,48,56,39,29,46,47,63,63,40,45,39,21,28,32,20,37,61,44,27,65,49,49,55,77,89,45,24,66,59,44,48,49,40,48,51,50,34,54,49,46,17,36,52,31,18,52,53,20,46,52,48,43,72,71,67,41,38,29,56,66,74,90,68,71,79,74,37,81,75,72,73,70,88,65,54,64,67,53,50,41,50,27,51,59,47,29,48,57,52,96,41,78,71,51,24,64,43,28,28,59,34,73,38,72,44,74,41,70,42,67,45,69,45,70,71,65,97,82,52,65,48,65,47,69,44,70,43,67,45,80,42,80,41,73,40,92,30,37,24,56,56,18,47,51,48,50,21,37,50,51,6,48,52,36,46,71,48,51,78,78,25,42,67,59,49,45,33,31,42,12,41,31,52,27,49,50,48,47,48,56,56,54,58,69,46,40,28,60,19,42,20,16,32,34,15,29,50,51,44,66,49,85,61,61,67,61,53,51,52,31,48,48,41,41,51,49,52,47,51,50,49,51,46,46,45,54,67,45,52,46,40,52,51,44,28,71,73,68,69,47,68,44,64,61,55,54,60,57,43,43,69,33,43,51,46,12,43,72,57,28,20,51,60,79,22,42,70,51,41,52,49,32,41,37,72,74,61,66,45,58,62,82,49,46,70,55,38,50,60,49,27,46,49,40,32,30,28,28,49,18,22,45,35,33,35,48,48,54,33,45,38,30,55,50,54,46,85,84,46,72,47,55,53,52,46,46,35,55,45,39,35,58,50,37,44,42,41,62,70,46,71,69,38,59,59,53,48,34,39,49,50,28,40,53,69,72,36,69,50,73,68,53,39,70,54,61,71,51,39,76,61,51,44,24,54,28,33,37,41,16,43,52,53,31,55,48,46,40,50,51,39,44,65,76,41,51,83,75,51,74,80,80,70,81,76,78,66,68,55,68,56,56,58,49,62,66,45,74,64,83,75,75,84,72,75,77,77,74,72,72,73,74,68,71,78,75,80,78,69,73,75,85,69,76,133,112,63,65,59,41,51,51,45,49,48,48,48,49,49,48,43,64,67,32,41,66,57,52,45,33,51,49,18,40,53,48,6,50,53,51,7,55,55,44,42,74,63,66,64,52,73,66,55,44,48,62,46,25,44,55,18,51,50,45,52,49,58,54,56,68,46,46,64,63,40,44,40,20,28,28,19,39,60,42,26,67,46,46,54,78,91,45,23,66,58,41,49,48,40,48,51,49,37,53,49,46,16,36,53,31,16,54,52,21,48,53,49,42,71,72,66,39,39,30,61,70,77,87,69,74,80,69,42,78,76,75,71,69,88,64,54,69,68,52,51,43,50,26,51,57,43,28,48,36,36,52,34,64,73,47,24,64,47,28,29,57,34,74,38,74,44,74,41,70,42,67,46,68,45,74,69,68,97,80,56,67,50,60,48,66,46,66,45,70,45,80,39,81,42,71,41,91,30,39,23,57,54,16,46,50,47,48,19,37,50,52,6,47,27,28,39,72,45,51,79,58,15,43,53,36,48,52,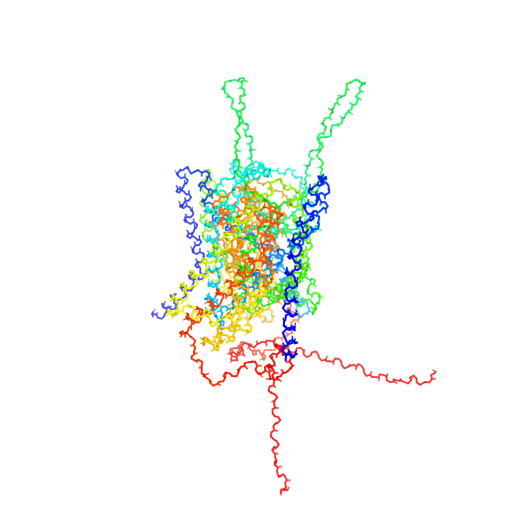49,31,43,51,47,31,53,56,49,48,51,52,50,56,58,54,58,69,46,42,27,60,19,41,21,17,31,34,16,29,50,53,44,65,48,87,59,60,68,60,52,52,50,30,50,50,42,42,51,48,51,46,49,50,50,51,48,46,46,56,67,47,52,44,41,52,52,44,28,70,72,69,70,47,69,45,65,60,56,55,61,58,43,42,69,32,42,50,46,12,42,68,56,28,21,52,62,80,21,43,70,51,42,52,49,32,40,38,71,74,61,64,45,60,62,80,49,45,71,53,38,47,62,49,28,46,49,39,34,31,27,29,50,19,21,44,36,34,35,49,48,54,33,45,37,31,57,52,52,46,86,85,45,72,52,56,52,51,46,47,34,53,44,39,36,58,51,36,41,41,42,63,71,47,71,68,37,58,60,55,48,36,41,52,53,28,42,54,69,74,36,69,49,72,69,53,39,68,53,61,71,52,39,76,61,52,44,23,54,27,33,37,42,16,43,53,54,32,54,48,45,40,52,50,38,43,63,75,40,51,83,75,51,75,78,79,69,81,76,79,67,68,54,71,55,60,64,48,62,72,44,71,65,85,73,65,91,63,78,70,79,71,73,72,69,76,68,74,76,74,80,74,72,80,72,81,66,84,123

Radius of gyration: 34.45 Å; Cα contacts (8 Å, |Δi|>4): 1379; chains: 2; bounding box: 140×92×92 Å

Secondary structure (DSSP, 8-state):
-HHHHHHHHHHHHHHHHHTHHHHHHHHHHHHHHHHHHHHHTT---HHHHHHHHHHHHHHHHHHHHTHHHHHHHHHHHHHHT--HHHHHHHHHHHHHHHHHHHHHHHHHHHHHHHHH-TTT-S---SSTTS------HHHHHHHHHHHHS-S-TTGGGT-EEEEEEEEEEEEEEEEEETTEEEEEEEEEEEEEEEEESS--HHHHHHHHHHHHHHHHHSGGGGHHHHHHHHHHHHHHHHHHHHHHTTHHHHHHHHHHHHHHH-S-HHHHHHHHHHHHHHHHHHHHHIIIIIHHHHHHHHH-S-HHHHHHHTHHHHHHHHHHS-TTTTHHHHHHIIIIIS---HHHHHHHHHHHHHH--HHHHHHHHHHHHHHHHHTT----HHHHHHHHHHHHHHGGG--SSTTHHHHHHHHHHHHTT--GGGGGGGHHHHHHHHHHHHHHHHHHHHHHHHHHHHHHTTTSPP--SS----HHHHHHHS-S--------------------------/-HHHHHHHHHHHHHHHHHTHHHHHHHHHHHHHHHHHHHHHHT---HHHHHHHHHHHHHHHHHHHHTHHHHHHHHHHHHHHT--HHHHHHHHHHHHHHHHHHHHHHHHHHHHHHHHH-TT--S---SSTTS------HHHHHHHHHHHHS-S-TTGGGT-EEEEEEEEEEEEEEEE-STT-EEEEEEEEEEEEEEEESS--HHHHHHHHHHHHHHHHHSGGGGHHHHHHHHHHHHHHHHHHHHHHTTHHHHHHHHHHHHHHH-S-HHHHHHHHHHHHHHHHHHHHHIIIIIHHHHHHHHH-S-HHHHHHHTHHHHHHHHHHS-TTTTHHHHHHIIIIIS---HHHHHHHHHHHHHH--HHHHHHHHHHHHHHHHHTT----HHHHHHHHHHHHHHGGG--SSTTHHHHHHHHHHHHTT--GGGGGGGHHHHHHHHHHHHHHHHHHHHHHHHHHHHHHTTTSPP--SS----HHHHHHHS-S---S----------------------

pLDDT: mean 78.28, std 20.23, range [19.28, 96.69]

Sequence (1012 aa):
MEREEEIKTGKCLKLIKDNLLVLLTMVGVGLGFALGFGVRSLDPSKDAIMWLGICGELYLRMLKMMIVPLIIASVITGTASMDPKSNGRISVVCFTYIIITNFLPTILGSVLVLLITPGSGVSSSALSKTLSTDLQTQDIFADLLRNLFPENLVSATFEQAQTKYEMQQLVSYKVINGTNITATEDVIDKKSVGSTPSTNILGLVIVSTLFGIATSFTRGVGIPFFKFFESASEVILQILRWLIWTTPVGVISLIAKTIAETKNLEDDFQRLGMYFLTVMTGLIVFMLIFQPITYFIVRRRNPFKFLFSILQPTAIVFATSSTAIAIPETLKSLERKNNLDPRVTRFVVPLSAALGRCGSSMYITVSCLFVTQMVNVELDAAKVVLVCILTTFSTLAIPSVTGASLVTVIILLTALNIPAEAASLLYAVEWFLDRFRSVVNYYVQTLGVVITYEVNKSVLPPLTRGNTETPEEKVIANGKRNSYDSKIECQSAEPPLNYEEDLTHMMEREEEIKTGKCLKLIKDNLLVLLTMVGVGLGFALGFGVRSLDPSKDAIMWLGICGELYLRMLKMMIVPLIIASVITGTASMDPKSNGRISVVCFTYIIITNFLPTILGSVLVLLITPGSGVSSSALSKTLSTDLQTQDIFADLLRNLFPENLVSATFEQAQTKYEMQQLVSYKVINGTNITATEDVIDKKSVGSTPSTNILGLVIVSTLFGIATSFTRGVGIPFFKFFESASEVILQILRWLIWTTPVGVISLIAKTIAETKNLEDDFQRLGMYFLTVMTGLIVFMLIFQPITYFIVRRRNPFKFLFSILQPTAIVFATSSTAIAIPETLKSLERKNNLDPRVTRFVVPLSAALGRCGSSMYITVSCLFVTQMVNVELDAAKVVLVCILTTFSTLAIPSVTGASLVTVIILLTALNIPAEAASLLYAVEWFLDRFRSVVNYYVQTLGVVITYEVNKSVLPPLTRGNTETPEEKVIANGKRNSYDSKIECQSAEPPLNYEEDLTHM